Protein AF-A0A1Z5T2L3-F1 (afdb_monomer_lite)

Sequence (1008 aa):
MVLERLQQMTSHLTGQAAPVNPLDPLSSDEIAAAVAIVRKEYNDLFFNAVTLWEPRKQDMMRWLASPETQARPHRVADVVAIGRGSKVYDGLVDLDEGKIVKWELTEGVQPLITMEDLQVVESVVRKDPKVIEQCGLIGIPSEDMHKVYCDPWTIGYDERFGSGVRLQQALMYYRPHPDDSQYTYPLDFCPIFNADTQEIIHIDVPKVRRPLNTAPPNNYHADAVAKDTGFRKDIKPINITQPEGVSFSFEGRTIKWQNWNVHVGFNYREGIVLSNISFNDQGTVRPIFWRMSLAEMVVPYGNPEHPHQRKHAFDLGEYGGGYMTNSLALGCDCKGAIHYMDADFVNRAGEPQTIKNAICIHEEDNGILFKHTDFRDESCTVTRARKLIISHVFTAANYEYCVYWIFHQDGTIQLEIKLTGILNTYSLNPGESAAPWGTEVYPGVNAHNHQHLFCLRVDPNIDGPANTVFEVDACRGDGEPGSAENFYGNAFYAKKTKMETQEKAMSDYDGNASRTWEMANTNQLNPYSKKPACYKLVSREVPPLLPKEGSLVWKRAGFARHAVHVTKYSDDQIHPAGRHVPQTSGEPSQGIPAWIAANPSASLDNTDVVLWHTFGLTHFPSPEDYPIMPAEPMTVLLRPRNFFTRNPALDVPPSYSRTPTQVQAGKGGVKGLVDNQHHIHPTSLQTTVNHPSIMSTGPSHKYDPNFTQHVIDTCGPNTSPRMKQIFSSAMRHLHDFAREVDLTPEEWLAGVKFFNETGKTWAESDGKRNEMHRLSDITGLESLVTEIANYVQSENSQYAPTSAAILGPFWSPNAPWRQLGDSVIQDKHDGIVTYMHGIIRDMQTQKPIPNVTFDFWQASSNGKYDFQDPGNQSDNNLRGKFKTDENGEYRLYCLRPTAYSLPQDGPSWQLLQAIDRHPMRPAHIHLMITHDEYKPVVTQIYPKDDPWLATDTVFAVKDDLVVDFVPLKDLPPTMSPHKGPGGEAVRELHLDVTLAPKGLAAHSKPNL

Radius of gyration: 38.22 Å; chains: 1; bounding box: 102×82×85 Å

pLDDT: mean 90.78, std 14.93, range [22.64, 98.94]

Structure (mmCIF, N/CA/C/O backbone):
data_AF-A0A1Z5T2L3-F1
#
_entry.id   AF-A0A1Z5T2L3-F1
#
loop_
_atom_site.group_PDB
_atom_site.id
_atom_site.type_symbol
_atom_site.label_atom_id
_atom_site.label_alt_id
_atom_site.label_comp_id
_atom_site.label_asym_id
_atom_site.label_entity_id
_atom_site.label_seq_id
_atom_site.pdbx_PDB_ins_code
_atom_site.Cartn_x
_atom_site.Cartn_y
_atom_site.Cartn_z
_atom_site.occupancy
_atom_site.B_iso_or_equiv
_atom_site.auth_seq_id
_atom_site.auth_comp_id
_atom_site.auth_asym_id
_atom_site.auth_atom_id
_atom_site.pdbx_PDB_model_num
ATOM 1 N N . MET A 1 1 ? -3.877 -23.203 28.092 1.00 39.47 1 MET A N 1
ATOM 2 C CA . MET A 1 1 ? -3.357 -24.419 27.415 1.00 39.47 1 MET A CA 1
ATOM 3 C C . MET A 1 1 ? -4.008 -25.756 27.810 1.00 39.47 1 MET A C 1
ATOM 5 O O . MET A 1 1 ? -4.587 -26.395 26.939 1.00 39.47 1 MET A O 1
ATOM 9 N N . VAL A 1 2 ? -3.838 -26.285 29.038 1.00 32.69 2 VAL A N 1
ATOM 10 C CA . VAL A 1 2 ? -4.251 -27.686 29.340 1.00 32.69 2 VAL A CA 1
ATOM 11 C C . VAL A 1 2 ? -5.773 -27.870 29.285 1.00 32.69 2 VAL A C 1
ATOM 13 O O . VAL A 1 2 ? -6.244 -28.896 28.799 1.00 32.69 2 VAL A O 1
ATOM 16 N N . LEU A 1 3 ? -6.536 -26.864 29.725 1.00 30.67 3 LEU A N 1
ATOM 17 C CA . LEU A 1 3 ? -7.998 -26.892 29.676 1.00 30.67 3 LEU A CA 1
ATOM 18 C C . LEU A 1 3 ? -8.528 -26.825 28.232 1.00 30.67 3 LEU A C 1
ATOM 20 O O . LEU A 1 3 ? -9.395 -27.623 27.892 1.00 30.67 3 LEU A O 1
ATOM 24 N N . GLU A 1 4 ? -7.961 -25.979 27.358 1.00 35.41 4 GLU A N 1
ATOM 25 C CA . GLU A 1 4 ? -8.370 -25.931 25.944 1.00 35.41 4 GLU A CA 1
ATOM 26 C C . GLU A 1 4 ? -8.022 -27.228 25.205 1.00 35.41 4 GLU A C 1
ATOM 28 O O . GLU A 1 4 ? -8.822 -27.699 24.403 1.00 35.41 4 GLU A O 1
ATOM 33 N N . ARG A 1 5 ? -6.876 -27.866 25.501 1.00 38.44 5 ARG A N 1
ATOM 34 C CA . ARG A 1 5 ? -6.563 -29.194 24.938 1.00 38.44 5 ARG A CA 1
ATOM 35 C C . ARG A 1 5 ? -7.564 -30.256 25.391 1.00 38.44 5 ARG A C 1
ATOM 37 O O . ARG A 1 5 ? -7.957 -31.089 24.582 1.00 38.44 5 ARG A O 1
ATOM 44 N N . LEU A 1 6 ? -8.016 -30.209 26.646 1.00 34.81 6 LEU A N 1
ATOM 45 C CA . LEU A 1 6 ? -9.110 -31.061 27.123 1.00 34.81 6 LEU A CA 1
ATOM 46 C C . LEU A 1 6 ? -10.434 -30.747 26.410 1.00 34.81 6 LEU A C 1
ATOM 48 O O . LEU A 1 6 ? -11.152 -31.680 26.061 1.00 34.81 6 LEU A O 1
ATOM 52 N N . GLN A 1 7 ? -10.745 -29.480 26.129 1.00 31.66 7 GLN A N 1
ATOM 53 C CA . GLN A 1 7 ? -11.941 -29.098 25.370 1.00 31.66 7 GLN A CA 1
ATOM 54 C C . GLN A 1 7 ? -11.872 -29.561 23.903 1.00 31.66 7 GLN A C 1
ATOM 56 O O . GLN A 1 7 ? -12.828 -30.172 23.438 1.00 31.66 7 GLN A O 1
ATOM 61 N N . GLN A 1 8 ? -10.739 -29.386 23.212 1.00 31.81 8 GLN A N 1
ATOM 62 C CA . GLN A 1 8 ? -10.518 -29.892 21.846 1.00 31.81 8 GLN A CA 1
ATOM 63 C C . GLN A 1 8 ? -10.548 -31.427 21.773 1.00 31.81 8 GLN A C 1
ATOM 65 O O . GLN A 1 8 ? -11.137 -31.998 20.858 1.00 31.81 8 GLN A O 1
ATOM 70 N N . MET A 1 9 ? -9.949 -32.122 22.747 1.00 36.31 9 MET A N 1
ATOM 71 C CA . MET A 1 9 ? -10.081 -33.579 22.840 1.00 36.31 9 MET A CA 1
ATOM 72 C C . MET A 1 9 ? -11.527 -33.992 23.126 1.00 36.31 9 MET A C 1
ATOM 74 O O . MET A 1 9 ? -11.979 -34.999 22.593 1.00 36.31 9 MET A O 1
ATOM 78 N N . THR A 1 10 ? -12.273 -33.214 23.917 1.00 30.67 10 THR A N 1
ATOM 79 C CA . THR A 1 10 ? -13.688 -33.494 24.189 1.00 30.67 10 THR A CA 1
ATOM 80 C C . THR A 1 10 ? -14.541 -33.314 22.936 1.00 30.67 10 THR A C 1
ATOM 82 O O . THR A 1 10 ? -15.301 -34.223 22.631 1.00 30.67 10 THR A O 1
ATOM 85 N N . SER A 1 11 ? -14.379 -32.240 22.153 1.00 32.78 11 SER A N 1
ATOM 86 C CA . SER A 1 11 ? -15.130 -32.065 20.897 1.00 32.78 11 SER A CA 1
ATOM 87 C C . SER A 1 11 ? -14.818 -33.157 19.864 1.00 32.78 11 SER A C 1
ATOM 89 O O . SER A 1 11 ? -15.733 -33.658 19.211 1.00 32.78 11 SER A O 1
ATOM 91 N N . HIS A 1 12 ? -13.562 -33.613 19.772 1.00 39.22 12 HIS A N 1
ATOM 92 C CA . HIS A 1 12 ? -13.201 -34.781 18.953 1.00 39.22 12 HIS A CA 1
ATOM 93 C C . HIS A 1 12 ? -13.767 -36.117 19.474 1.00 39.22 12 HIS A C 1
ATOM 95 O O . HIS A 1 12 ? -13.939 -37.040 18.681 1.00 39.22 12 HIS A O 1
ATOM 101 N N . LEU A 1 13 ? -14.057 -36.242 20.774 1.00 34.03 13 LEU A N 1
ATOM 102 C CA . LEU A 1 13 ? -14.599 -37.465 21.388 1.00 34.03 13 LEU A CA 1
ATOM 103 C C . LEU A 1 13 ? -16.133 -37.483 21.493 1.00 34.03 13 LEU A C 1
ATOM 105 O O . LEU A 1 13 ? -16.710 -38.566 21.572 1.00 34.03 13 LEU A O 1
ATOM 109 N N . THR A 1 14 ? -16.803 -36.327 21.497 1.00 36.41 14 THR A N 1
ATOM 110 C CA . THR A 1 14 ? -18.275 -36.227 21.552 1.00 36.41 14 THR A CA 1
ATOM 111 C C . THR A 1 14 ? -18.927 -36.030 20.185 1.00 36.41 14 THR A C 1
ATOM 113 O O . THR A 1 14 ? -20.144 -36.163 20.079 1.00 36.41 14 THR A O 1
ATOM 116 N N . GLY A 1 15 ? -18.155 -35.676 19.151 1.00 30.45 15 GLY A N 1
ATOM 117 C CA . GLY A 1 15 ? -18.687 -35.311 17.833 1.00 30.45 15 GLY A CA 1
ATOM 118 C C . GLY A 1 15 ? -19.425 -33.967 17.811 1.00 30.45 15 GLY A C 1
ATOM 119 O O . GLY A 1 15 ? -19.955 -33.576 16.774 1.00 30.45 15 GLY A O 1
ATOM 120 N N . GLN A 1 16 ? -19.457 -33.239 18.931 1.00 31.98 16 GLN A N 1
ATOM 121 C CA . GLN A 1 16 ? -20.004 -31.888 18.986 1.00 31.98 16 GLN A CA 1
ATOM 122 C C . GLN A 1 16 ? -18.926 -30.896 18.550 1.00 31.98 16 GLN A C 1
ATOM 124 O O . GLN A 1 16 ? -18.074 -30.488 19.343 1.00 31.98 16 GLN A O 1
ATOM 129 N N . ALA A 1 17 ? -18.983 -30.495 17.280 1.00 44.03 17 ALA A N 1
ATOM 130 C CA . ALA A 1 17 ? -18.316 -29.284 16.824 1.00 44.03 17 ALA A CA 1
ATOM 131 C C . ALA A 1 17 ? -18.778 -28.086 17.674 1.00 44.03 17 ALA A C 1
ATOM 133 O O . ALA A 1 17 ? -19.940 -28.011 18.086 1.00 44.03 17 ALA A O 1
ATOM 134 N N . ALA A 1 18 ? -17.873 -27.141 17.939 1.00 47.28 18 ALA A N 1
ATOM 135 C CA . ALA A 1 18 ? -18.263 -25.877 18.556 1.00 47.28 18 ALA A CA 1
ATOM 136 C C . ALA A 1 18 ? -19.269 -25.148 17.638 1.00 47.28 18 ALA A C 1
ATOM 138 O O . ALA A 1 18 ? -19.121 -25.241 16.416 1.00 47.28 18 ALA A O 1
ATOM 139 N N . PRO A 1 19 ? -20.275 -24.428 18.173 1.00 56.34 19 PRO A N 1
ATOM 140 C CA . PRO A 1 19 ? -21.248 -23.732 17.339 1.00 56.34 19 PRO A CA 1
ATOM 141 C C . PRO A 1 19 ? -20.564 -22.716 16.416 1.00 56.34 19 PRO A C 1
ATOM 143 O O . PRO A 1 19 ? -20.085 -21.680 16.872 1.00 56.34 19 PRO A O 1
ATOM 146 N N . VAL A 1 20 ? -20.545 -23.023 15.116 1.00 73.69 20 VAL A N 1
ATOM 147 C CA . VAL A 1 20 ? -20.054 -22.154 14.033 1.00 73.69 20 VAL A CA 1
ATOM 148 C C . VAL A 1 20 ? -20.694 -20.770 14.177 1.00 73.69 20 VAL A C 1
ATOM 150 O O . VAL A 1 20 ? -21.896 -20.688 14.453 1.00 73.69 20 VAL A O 1
ATOM 153 N N . ASN A 1 21 ? -19.953 -19.674 14.006 1.00 88.69 21 ASN A N 1
ATOM 154 C CA . ASN A 1 21 ? -20.569 -18.346 14.010 1.00 88.69 21 ASN A CA 1
ATOM 155 C C . ASN A 1 21 ? -21.481 -18.253 12.768 1.00 88.69 21 ASN A C 1
ATOM 157 O O . ASN A 1 21 ? -21.024 -18.595 11.682 1.00 88.69 21 ASN A O 1
ATOM 161 N N . PRO A 1 22 ? -22.755 -17.825 12.867 1.00 93.88 22 PRO A N 1
ATOM 162 C CA . PRO A 1 22 ? -23.630 -17.709 11.696 1.00 93.88 22 PRO A CA 1
ATOM 163 C C . PRO A 1 22 ? -23.052 -16.886 10.523 1.00 93.88 22 PRO A C 1
ATOM 165 O O . PRO A 1 22 ? -23.466 -17.114 9.389 1.00 93.88 22 PRO A O 1
ATOM 168 N N . LEU A 1 23 ? -22.086 -15.988 10.778 1.00 96.06 23 LEU A N 1
ATOM 169 C CA . LEU A 1 23 ? -21.335 -15.223 9.767 1.00 96.06 23 LEU A CA 1
ATOM 170 C C . LEU A 1 23 ? -20.102 -15.945 9.179 1.00 96.06 23 LEU A C 1
ATOM 172 O O . LEU A 1 23 ? -19.512 -15.440 8.226 1.00 96.06 23 LEU A O 1
ATOM 176 N N . ASP A 1 24 ? -19.657 -17.079 9.731 1.00 97.38 24 ASP A N 1
ATOM 177 C CA . ASP A 1 24 ? -18.534 -17.843 9.164 1.00 97.38 24 ASP A CA 1
ATOM 178 C C . ASP A 1 24 ? -18.891 -18.326 7.745 1.00 97.38 24 ASP A C 1
ATOM 180 O O . ASP A 1 24 ? -20.033 -18.739 7.539 1.00 97.38 24 ASP A O 1
ATOM 184 N N . PRO A 1 25 ? -17.964 -18.340 6.768 1.00 97.94 25 PRO A N 1
ATOM 185 C CA . PRO A 1 25 ? -18.238 -18.861 5.424 1.00 97.94 25 PRO A CA 1
ATOM 186 C C . PRO A 1 25 ? -18.813 -20.284 5.443 1.00 97.94 25 PRO A C 1
ATOM 188 O O . PRO A 1 25 ? -18.651 -21.009 6.430 1.00 97.94 25 PRO A O 1
ATOM 191 N N . LEU A 1 26 ? -19.474 -20.700 4.358 1.00 98.06 26 LEU A N 1
ATOM 192 C CA . LEU A 1 26 ? -19.861 -22.105 4.215 1.00 98.06 26 LEU A CA 1
ATOM 193 C C . LEU A 1 26 ? -18.608 -22.981 4.160 1.00 98.06 26 LEU A C 1
ATOM 195 O O . LEU A 1 26 ? -17.662 -22.688 3.432 1.00 98.06 26 LEU A O 1
ATOM 199 N N . SER A 1 27 ? -18.628 -24.061 4.926 1.00 96.81 27 SER A N 1
ATOM 200 C CA . SER A 1 27 ? -17.644 -25.137 4.848 1.00 96.81 27 SER A CA 1
ATOM 201 C C . SER A 1 27 ? -17.888 -26.034 3.631 1.00 96.81 27 SER A C 1
ATOM 203 O O . SER A 1 27 ? -18.999 -26.100 3.102 1.00 96.81 27 SER A O 1
ATOM 205 N N . SER A 1 28 ? -16.867 -26.788 3.221 1.00 96.62 28 SER A N 1
ATOM 206 C CA . SER A 1 28 ? -16.962 -27.797 2.156 1.00 96.62 28 SER A CA 1
ATOM 207 C C . SER A 1 28 ? -18.167 -28.740 2.308 1.00 96.62 28 SER A C 1
ATOM 209 O O . SER A 1 28 ? -18.860 -29.006 1.327 1.00 96.62 28 SER A O 1
ATOM 211 N N . ASP A 1 29 ? -18.469 -29.197 3.528 1.00 97.06 29 ASP A N 1
ATOM 212 C CA . ASP A 1 29 ? -19.620 -30.073 3.795 1.00 97.06 29 ASP A CA 1
ATOM 213 C C . ASP A 1 29 ? -20.964 -29.353 3.573 1.00 97.06 29 ASP A C 1
ATOM 215 O O . ASP A 1 29 ? -21.903 -29.936 3.031 1.00 97.06 29 ASP A O 1
ATOM 219 N N . GLU A 1 30 ? -21.058 -28.067 3.924 1.00 98.06 30 GLU A N 1
ATOM 220 C CA . GLU A 1 30 ? -22.248 -27.235 3.697 1.00 98.06 30 GLU A CA 1
ATOM 221 C C . GLU A 1 30 ? -22.451 -26.909 2.209 1.00 98.06 30 GLU A C 1
ATOM 223 O O . GLU A 1 30 ? -23.582 -26.928 1.720 1.00 98.06 30 GLU A O 1
ATOM 228 N N . ILE A 1 31 ? -21.364 -26.677 1.465 1.00 98.69 31 ILE A N 1
ATOM 229 C CA . ILE A 1 31 ? -21.384 -26.494 0.004 1.00 98.69 31 ILE A CA 1
ATOM 230 C C . ILE A 1 31 ? -21.859 -27.782 -0.682 1.00 98.69 31 ILE A C 1
ATOM 232 O O . ILE A 1 31 ? -22.770 -27.745 -1.515 1.00 98.69 31 ILE A O 1
ATOM 236 N N . ALA A 1 32 ? -21.305 -28.935 -0.292 1.00 98.38 32 ALA A N 1
ATOM 237 C CA . ALA A 1 32 ? -21.731 -30.239 -0.796 1.00 98.38 32 ALA A CA 1
ATOM 238 C C . ALA A 1 32 ? -23.203 -30.535 -0.456 1.00 98.38 32 ALA A C 1
ATOM 240 O O . ALA A 1 32 ? -23.942 -31.034 -1.308 1.00 98.38 32 ALA A O 1
ATOM 241 N N . ALA A 1 33 ? -23.658 -30.186 0.753 1.00 98.38 33 ALA A N 1
ATOM 242 C CA . ALA A 1 33 ? -25.052 -30.324 1.162 1.00 98.38 33 ALA A CA 1
ATOM 243 C C . ALA A 1 33 ? -25.993 -29.439 0.326 1.00 98.38 33 ALA A C 1
ATOM 245 O O . ALA A 1 33 ? -27.002 -29.941 -0.172 1.00 98.38 33 ALA A O 1
ATOM 246 N N . ALA A 1 34 ? -25.650 -28.165 0.098 1.00 98.62 34 ALA A N 1
ATOM 247 C CA . ALA A 1 34 ? -26.435 -27.257 -0.741 1.00 98.62 34 ALA A CA 1
ATOM 248 C C . ALA A 1 34 ? -26.592 -27.800 -2.173 1.00 98.62 34 ALA A C 1
ATOM 250 O O . ALA A 1 34 ? -27.710 -27.908 -2.684 1.00 98.62 34 ALA A O 1
ATOM 251 N N . VAL A 1 35 ? -25.489 -28.234 -2.794 1.00 98.56 35 VAL A N 1
ATOM 252 C CA . VAL A 1 35 ? -25.500 -28.858 -4.126 1.00 98.56 35 VAL A CA 1
ATOM 253 C C . VAL A 1 35 ? -26.329 -30.146 -4.139 1.00 98.56 35 VAL A C 1
ATOM 255 O O . VAL A 1 35 ? -27.122 -30.363 -5.059 1.00 98.56 35 VAL A O 1
ATOM 258 N N . ALA A 1 36 ? -26.190 -30.998 -3.121 1.00 98.06 36 ALA A N 1
ATOM 259 C CA . ALA A 1 36 ? -26.950 -32.239 -2.998 1.00 98.06 36 ALA A CA 1
ATOM 260 C C . ALA A 1 36 ? -28.452 -32.009 -2.759 1.00 98.06 36 ALA A C 1
ATOM 262 O O . ALA A 1 36 ? -29.253 -32.890 -3.067 1.00 98.06 36 ALA A O 1
ATOM 263 N N . ILE A 1 37 ? -28.858 -30.850 -2.230 1.00 98.38 37 ILE A N 1
ATOM 264 C CA . ILE A 1 37 ? -30.265 -30.445 -2.136 1.00 98.38 37 ILE A CA 1
ATOM 265 C C . ILE A 1 37 ? -30.772 -29.993 -3.511 1.00 98.38 37 ILE A C 1
ATOM 267 O O . ILE A 1 37 ? -31.744 -30.568 -3.996 1.00 98.38 37 ILE A O 1
ATOM 271 N N . VAL A 1 38 ? -30.075 -29.068 -4.186 1.00 98.38 38 VAL A N 1
ATOM 272 C CA . VAL A 1 38 ? -30.444 -28.588 -5.537 1.00 98.38 38 VAL A CA 1
ATOM 273 C C . VAL A 1 38 ? -30.591 -29.747 -6.530 1.00 98.38 38 VAL A C 1
ATOM 275 O O . VAL A 1 38 ? -31.584 -29.824 -7.255 1.00 98.38 38 VAL A O 1
ATOM 278 N N . ARG A 1 39 ? -29.653 -30.703 -6.512 1.00 97.19 39 ARG A N 1
ATOM 279 C CA . ARG A 1 39 ? -29.638 -31.871 -7.412 1.00 97.19 39 ARG A CA 1
ATOM 280 C C . ARG A 1 39 ? -30.793 -32.864 -7.224 1.00 97.19 39 ARG A C 1
ATOM 282 O O . ARG A 1 39 ? -30.980 -33.717 -8.088 1.00 97.19 39 ARG A O 1
ATOM 289 N N . LYS A 1 40 ? -31.582 -32.778 -6.144 1.00 96.31 40 LYS A N 1
ATOM 290 C CA . LYS A 1 40 ? -32.804 -33.597 -5.980 1.00 96.31 40 LYS A CA 1
ATOM 291 C C . LYS A 1 40 ? -33.933 -33.132 -6.898 1.00 96.31 40 LYS A C 1
ATOM 293 O O . LYS A 1 40 ? -34.744 -33.952 -7.319 1.00 96.31 40 LYS A O 1
ATOM 298 N N . GLU A 1 41 ? -33.984 -31.833 -7.189 1.00 95.62 41 GLU A N 1
ATOM 299 C CA . GLU A 1 41 ? -35.064 -31.197 -7.953 1.00 95.62 41 GLU A CA 1
ATOM 300 C C . GLU A 1 41 ? -34.603 -30.796 -9.362 1.00 95.62 41 GLU A C 1
ATOM 302 O O . GLU A 1 41 ? -35.343 -30.978 -10.330 1.00 95.62 41 GLU A O 1
ATOM 307 N N . TYR A 1 42 ? -33.354 -30.337 -9.505 1.00 94.88 42 TYR A N 1
ATOM 308 C CA . TYR A 1 42 ? -32.809 -29.821 -10.760 1.00 94.88 42 TYR A CA 1
ATOM 309 C C . TYR A 1 42 ? -31.577 -30.611 -11.227 1.00 94.88 42 TYR A C 1
ATOM 311 O O . TYR A 1 42 ? -30.513 -30.591 -10.609 1.00 94.88 42 TYR A O 1
ATOM 319 N N . ASN A 1 43 ? -31.733 -31.292 -12.363 1.00 87.31 43 ASN A N 1
ATOM 320 C CA . ASN A 1 43 ? -30.670 -32.016 -13.066 1.00 87.31 43 ASN A CA 1
ATOM 321 C C . ASN A 1 43 ? -30.083 -31.150 -14.200 1.00 87.31 43 ASN A C 1
ATOM 323 O O . ASN A 1 43 ? -30.654 -30.119 -14.550 1.00 87.31 43 ASN A O 1
ATOM 327 N N . ASP A 1 44 ? -28.961 -31.577 -14.789 1.00 88.00 44 ASP A N 1
ATOM 328 C CA . ASP A 1 44 ? -28.276 -30.900 -15.910 1.00 88.00 44 ASP A CA 1
ATOM 329 C C . ASP A 1 44 ? -27.881 -29.426 -15.653 1.00 88.00 44 ASP A C 1
ATOM 331 O O . ASP A 1 44 ? -27.816 -28.613 -16.579 1.00 88.00 44 ASP A O 1
ATOM 335 N N . LEU A 1 45 ? -27.586 -29.089 -14.393 1.00 94.50 45 LEU A N 1
ATOM 336 C CA . LEU A 1 45 ? -27.033 -27.795 -13.989 1.00 94.50 45 LEU A CA 1
ATOM 337 C C . LEU A 1 45 ? -25.515 -27.852 -13.790 1.00 94.50 45 LEU A C 1
ATOM 339 O O . LEU A 1 45 ? -24.984 -28.795 -13.195 1.00 94.50 45 LEU A O 1
ATOM 343 N N . PHE A 1 46 ? -24.850 -26.776 -14.203 1.00 95.31 46 PHE A N 1
ATOM 344 C CA . PHE A 1 46 ? -23.524 -26.395 -13.724 1.00 95.31 46 PHE A CA 1
ATOM 345 C C . PHE A 1 46 ? -23.663 -25.401 -12.567 1.00 95.31 46 PHE A C 1
ATOM 347 O O . PHE A 1 46 ? -24.585 -24.586 -12.564 1.00 95.31 46 PHE A O 1
ATOM 354 N N . PHE A 1 47 ? -22.743 -25.427 -11.606 1.00 97.44 47 PHE A N 1
ATOM 355 C CA . PHE A 1 47 ? -22.713 -24.444 -10.520 1.00 97.44 47 PHE A CA 1
ATOM 356 C C . PHE A 1 47 ? -21.754 -23.299 -10.865 1.00 97.44 47 PHE A C 1
ATOM 358 O O . PHE A 1 47 ? -20.763 -23.497 -11.562 1.00 97.44 47 PHE A O 1
ATOM 365 N N . ASN A 1 48 ? -22.085 -22.085 -10.431 1.00 97.69 48 ASN A N 1
ATOM 366 C CA . ASN A 1 48 ? -21.283 -20.880 -10.657 1.00 97.69 48 ASN A CA 1
ATOM 367 C C . ASN A 1 48 ? -20.870 -20.230 -9.331 1.00 97.69 48 ASN A C 1
ATOM 369 O O . ASN A 1 48 ? -19.731 -19.796 -9.181 1.00 97.69 48 ASN A O 1
ATOM 373 N N . ALA A 1 49 ? -21.769 -20.236 -8.348 1.00 98.12 49 ALA A N 1
ATOM 374 C CA . ALA A 1 49 ? -21.454 -19.926 -6.964 1.00 98.12 49 ALA A CA 1
ATOM 375 C C . ALA A 1 49 ? -22.355 -20.728 -6.019 1.00 98.12 49 ALA A C 1
ATOM 377 O O . ALA A 1 49 ? -23.532 -20.945 -6.304 1.00 98.12 49 ALA A O 1
ATOM 378 N N . VAL A 1 50 ? -21.800 -21.134 -4.880 1.00 98.62 50 VAL A N 1
ATOM 379 C CA . VAL A 1 50 ? -22.530 -21.570 -3.684 1.00 98.62 50 VAL A CA 1
ATOM 380 C C . VAL A 1 50 ? -21.808 -20.904 -2.520 1.00 98.62 50 VAL A C 1
ATOM 382 O O . VAL A 1 50 ? -20.611 -21.118 -2.336 1.00 98.62 50 VAL A O 1
ATOM 385 N N . THR A 1 51 ? -22.486 -20.028 -1.784 1.00 98.50 51 THR A N 1
ATOM 386 C CA . THR A 1 51 ? -21.857 -19.215 -0.734 1.00 98.50 51 THR A CA 1
ATOM 387 C C . THR A 1 51 ? -22.815 -18.924 0.413 1.00 98.50 51 THR A C 1
ATOM 389 O O . THR A 1 51 ? -23.992 -19.262 0.339 1.00 98.50 51 THR A O 1
ATOM 392 N N . LEU A 1 52 ? -22.327 -18.310 1.492 1.00 98.50 52 LEU A N 1
ATOM 393 C CA . LEU A 1 52 ? -23.180 -17.942 2.619 1.00 98.50 52 LEU A CA 1
ATOM 394 C C . LEU A 1 52 ? -24.172 -16.851 2.194 1.00 98.50 52 LEU A C 1
ATOM 396 O O . LEU A 1 52 ? -23.757 -15.762 1.801 1.00 98.50 52 LEU A O 1
ATOM 400 N N . TRP A 1 53 ? -25.469 -17.104 2.363 1.00 98.00 53 TRP A N 1
ATOM 401 C CA . TRP A 1 53 ? -26.440 -16.017 2.440 1.00 98.00 53 TRP A CA 1
ATOM 402 C C . TRP A 1 53 ? -26.343 -15.417 3.845 1.00 98.00 53 TRP A C 1
ATOM 404 O O . TRP A 1 53 ? -26.722 -16.060 4.825 1.00 98.00 53 TRP A O 1
ATOM 414 N N . GLU A 1 54 ? -25.741 -14.230 3.963 1.00 97.56 54 GLU A N 1
ATOM 415 C CA . GLU A 1 54 ? -25.444 -13.637 5.271 1.00 97.56 54 GLU A CA 1
ATOM 416 C C . GLU A 1 54 ? -26.722 -13.451 6.114 1.00 97.56 54 GLU A C 1
ATOM 418 O O . GLU A 1 54 ? -27.702 -12.873 5.630 1.00 97.56 54 GLU A O 1
ATOM 423 N N . PRO A 1 55 ? -26.727 -13.905 7.385 1.00 96.69 55 PRO A N 1
ATOM 424 C CA . PRO A 1 55 ? -27.836 -13.688 8.304 1.00 96.69 55 PRO A CA 1
ATOM 425 C C . PRO A 1 55 ? -28.281 -12.225 8.367 1.00 96.69 55 PRO A C 1
ATOM 427 O O . PRO A 1 55 ? -27.464 -11.325 8.581 1.00 96.69 55 PRO A O 1
ATOM 430 N N . ARG A 1 56 ? -29.595 -12.001 8.237 1.00 95.94 56 ARG A N 1
ATOM 431 C CA . ARG A 1 56 ? -30.204 -10.663 8.243 1.00 95.94 56 ARG A CA 1
ATOM 432 C C . ARG A 1 56 ? -29.744 -9.857 9.463 1.00 95.94 56 ARG A C 1
ATOM 434 O O . ARG A 1 56 ? -29.770 -10.363 10.589 1.00 95.94 56 ARG A O 1
ATOM 441 N N . LYS A 1 57 ? -29.333 -8.598 9.267 1.00 97.06 57 LYS A N 1
ATOM 442 C CA . LYS A 1 57 ? -28.604 -7.796 10.275 1.00 97.06 57 LYS A CA 1
ATOM 443 C C . LYS A 1 57 ? -29.367 -7.683 11.589 1.00 97.06 57 LYS A C 1
ATOM 445 O O . LYS A 1 57 ? -28.780 -7.852 12.653 1.00 97.06 57 LYS A O 1
ATOM 450 N N . GLN A 1 58 ? -30.682 -7.469 11.537 1.00 95.25 58 GLN A N 1
ATOM 451 C CA . GLN A 1 58 ? -31.512 -7.367 12.744 1.00 95.25 58 GLN A CA 1
ATOM 452 C C . GLN A 1 58 ? -31.643 -8.696 13.506 1.00 95.25 58 GLN A C 1
ATOM 454 O O . GLN A 1 58 ? -31.759 -8.689 14.731 1.00 95.25 58 GLN A O 1
ATOM 459 N N . ASP A 1 59 ? -31.603 -9.834 12.816 1.00 95.38 59 ASP A N 1
ATOM 460 C CA . ASP A 1 59 ? -31.684 -11.157 13.441 1.00 95.38 59 ASP A CA 1
ATOM 461 C C . ASP A 1 59 ? -30.339 -11.535 14.057 1.00 95.38 59 ASP A C 1
ATOM 463 O O . ASP A 1 59 ? -30.273 -11.945 15.216 1.00 95.38 59 ASP A O 1
ATOM 467 N N . MET A 1 60 ? -29.252 -11.280 13.327 1.00 95.50 60 MET A N 1
ATOM 468 C CA . MET A 1 60 ? -27.893 -11.494 13.809 1.00 95.50 60 MET A CA 1
ATOM 469 C C . MET A 1 60 ? -27.543 -10.574 14.989 1.00 95.50 60 MET A C 1
ATOM 471 O O . MET A 1 60 ? -26.974 -11.043 15.970 1.00 95.50 60 MET A O 1
ATOM 475 N N . MET A 1 61 ? -27.921 -9.289 14.957 1.00 94.06 61 MET A N 1
ATOM 476 C CA . MET A 1 61 ? -27.719 -8.370 16.087 1.00 94.06 61 MET A CA 1
ATOM 477 C C . MET A 1 61 ? -28.534 -8.774 17.322 1.00 94.06 61 MET A C 1
ATOM 479 O O . MET A 1 61 ? -28.027 -8.662 18.437 1.00 94.06 61 MET A O 1
ATOM 483 N N . ARG A 1 62 ? -29.767 -9.278 17.150 1.00 94.00 62 ARG A N 1
ATOM 484 C CA . ARG A 1 62 ? -30.549 -9.840 18.266 1.00 94.00 62 ARG A CA 1
ATOM 485 C C . ARG A 1 62 ? -29.869 -11.076 18.848 1.00 94.00 62 ARG A C 1
ATOM 487 O O . ARG A 1 62 ? -29.705 -11.148 20.063 1.00 94.00 62 ARG A O 1
ATOM 494 N N . TRP A 1 63 ? -29.435 -12.008 18.001 1.00 94.44 63 TRP A N 1
ATOM 495 C CA . TRP A 1 63 ? -28.745 -13.217 18.448 1.00 94.44 63 TRP A CA 1
ATOM 496 C C . TRP A 1 63 ? -27.421 -12.908 19.159 1.00 94.44 63 TRP A C 1
ATOM 498 O O . TRP A 1 63 ? -27.203 -13.406 20.256 1.00 94.44 63 TRP A O 1
ATOM 508 N N . LEU A 1 64 ? -26.581 -12.020 18.617 1.00 91.88 64 LEU A N 1
ATOM 509 C CA . LEU A 1 64 ? -25.319 -11.604 19.249 1.00 91.88 64 LEU A CA 1
ATOM 510 C C . LEU A 1 64 ? -25.506 -10.936 20.621 1.00 91.88 64 LEU A C 1
ATOM 512 O O . LEU A 1 64 ? -24.608 -11.012 21.457 1.00 91.88 64 LEU A O 1
ATOM 516 N N . ALA A 1 65 ? -26.644 -10.279 20.861 1.00 91.12 65 ALA A N 1
ATOM 517 C CA . ALA A 1 65 ? -26.925 -9.610 22.129 1.00 91.12 65 ALA A CA 1
ATOM 518 C C . ALA A 1 65 ? -27.371 -10.568 23.251 1.00 91.12 65 ALA A C 1
ATOM 520 O O . ALA A 1 65 ? -27.253 -10.216 24.426 1.00 91.12 65 ALA A O 1
ATOM 521 N N . SER A 1 66 ? -27.927 -11.740 22.920 1.00 91.56 66 SER A N 1
ATOM 522 C CA . SER A 1 66 ? -28.443 -12.726 23.892 1.00 91.56 66 SER A CA 1
ATOM 523 C C . SER A 1 66 ? -28.514 -14.142 23.271 1.00 91.56 66 SER A C 1
ATOM 525 O O . SER A 1 66 ? -29.611 -14.680 23.061 1.00 91.56 66 SER A O 1
ATOM 527 N N . PRO A 1 67 ? -27.368 -14.750 22.897 1.00 88.75 67 PRO A N 1
ATOM 528 C CA . PRO A 1 67 ? -27.320 -15.981 22.095 1.00 88.75 67 PRO A CA 1
ATOM 529 C C . PRO A 1 67 ? -27.833 -17.228 22.832 1.00 88.75 67 PRO A C 1
ATOM 531 O O . PRO A 1 67 ? -28.119 -18.243 22.202 1.00 88.75 67 PRO A O 1
ATOM 534 N N . GLU A 1 68 ? -27.951 -17.155 24.157 1.00 89.62 68 GLU A N 1
ATOM 535 C CA . GLU A 1 68 ? -28.538 -18.175 25.035 1.00 89.62 68 GLU A CA 1
ATOM 536 C C . GLU A 1 68 ? -30.076 -18.130 25.125 1.00 89.62 68 GLU A C 1
ATOM 538 O O . GLU A 1 68 ? -30.676 -19.075 25.640 1.00 89.62 68 GLU A O 1
ATOM 543 N N . THR A 1 69 ? -30.722 -17.062 24.640 1.00 90.62 69 THR A N 1
ATOM 544 C CA . THR A 1 69 ? -32.190 -16.898 24.681 1.00 90.62 69 THR A CA 1
ATOM 545 C C . THR A 1 69 ? -32.839 -16.601 23.329 1.00 90.62 69 THR A C 1
ATOM 547 O O . THR A 1 69 ? -34.026 -16.883 23.160 1.00 90.62 69 THR A O 1
ATOM 550 N N . GLN A 1 70 ? -32.106 -16.048 22.360 1.00 92.62 70 GLN A N 1
ATOM 551 C CA . GLN A 1 70 ? -32.611 -15.824 21.005 1.00 92.62 70 GLN A CA 1
ATOM 552 C C . GLN A 1 70 ? -32.443 -17.061 20.121 1.00 92.62 70 GLN A C 1
ATOM 554 O O . GLN A 1 70 ? -31.468 -17.804 20.234 1.00 92.62 70 GLN A O 1
ATOM 559 N N . ALA A 1 71 ? -33.371 -17.248 19.180 1.00 90.06 71 ALA A N 1
ATOM 560 C CA . ALA A 1 71 ? -33.195 -18.227 18.115 1.00 90.06 71 ALA A CA 1
ATOM 561 C C . ALA A 1 71 ? -31.935 -17.891 17.298 1.00 90.06 71 ALA A C 1
ATOM 563 O O . ALA A 1 71 ? -31.708 -16.738 16.925 1.00 90.06 71 ALA A O 1
ATOM 564 N N . ARG A 1 72 ? -31.119 -18.911 17.024 1.00 92.56 72 ARG A N 1
ATOM 565 C CA . ARG A 1 72 ? -29.985 -18.817 16.102 1.00 92.56 72 ARG A CA 1
ATOM 566 C C . ARG A 1 72 ? -30.519 -18.535 14.685 1.00 92.56 72 ARG A C 1
ATOM 568 O O . ARG A 1 72 ? -31.477 -19.200 14.291 1.00 92.56 72 ARG A O 1
ATOM 575 N N . PRO A 1 73 ? -29.933 -17.598 13.915 1.00 94.62 73 PRO A N 1
ATOM 576 C CA . PRO A 1 73 ? -30.303 -17.405 12.516 1.00 94.62 73 PRO A CA 1
ATOM 577 C C . PRO A 1 73 ? -30.094 -18.686 11.698 1.00 94.62 73 PRO A C 1
ATOM 579 O O . PRO A 1 73 ? -29.094 -19.378 11.901 1.00 94.62 73 PRO A O 1
ATOM 582 N N . HIS A 1 74 ? -31.023 -18.974 10.782 1.00 94.38 74 HIS A N 1
ATOM 583 C CA . HIS A 1 74 ? -30.946 -20.134 9.890 1.00 94.38 74 HIS A CA 1
ATOM 584 C C . HIS A 1 74 ? -29.681 -20.086 9.025 1.00 94.38 74 HIS A C 1
ATOM 586 O O . HIS A 1 74 ? -29.269 -19.023 8.549 1.00 94.38 74 HIS A O 1
ATOM 592 N N . ARG A 1 75 ? -29.086 -21.252 8.788 1.00 96.69 75 ARG A N 1
ATOM 593 C CA . ARG A 1 75 ? -27.920 -21.433 7.931 1.00 96.69 75 ARG A CA 1
ATOM 594 C C . ARG A 1 75 ? -28.377 -21.628 6.485 1.00 96.69 75 ARG A C 1
ATOM 596 O O . ARG A 1 75 ? -28.918 -22.670 6.127 1.00 96.69 75 ARG A O 1
ATOM 603 N N . VAL A 1 76 ? -28.173 -20.611 5.650 1.00 98.25 76 VAL A N 1
ATOM 604 C CA . VAL A 1 76 ? -28.678 -20.579 4.269 1.00 98.25 76 VAL A CA 1
ATOM 605 C C . VAL A 1 76 ? -27.528 -20.404 3.279 1.00 98.25 76 VAL A C 1
ATOM 607 O O . VAL A 1 76 ? -26.640 -19.574 3.479 1.00 98.25 76 VAL A O 1
ATOM 610 N N . ALA A 1 77 ? -27.561 -21.176 2.196 1.00 98.62 77 ALA A N 1
ATOM 611 C CA . ALA A 1 77 ? -26.669 -21.028 1.056 1.00 98.62 77 ALA A CA 1
ATOM 612 C C . ALA A 1 77 ? -27.342 -20.223 -0.067 1.00 98.62 77 ALA A C 1
ATOM 614 O O . ALA A 1 77 ? -28.453 -20.550 -0.489 1.00 98.62 77 ALA A O 1
ATOM 615 N N . ASP A 1 78 ? -26.648 -19.203 -0.565 1.00 98.44 78 ASP A N 1
ATOM 616 C CA . ASP A 1 78 ? -26.959 -18.501 -1.810 1.00 98.44 78 ASP A CA 1
ATOM 617 C C . ASP A 1 78 ? -26.292 -19.233 -2.981 1.00 98.44 78 ASP A C 1
ATOM 619 O O . ASP A 1 78 ? -25.102 -19.557 -2.927 1.00 98.44 78 ASP A O 1
ATOM 623 N N . VAL A 1 79 ? -27.071 -19.537 -4.019 1.00 98.69 79 VAL A N 1
ATOM 624 C CA . VAL A 1 79 ? -26.689 -20.401 -5.137 1.00 98.69 79 VAL A CA 1
ATOM 625 C C . VAL A 1 79 ? -26.912 -19.676 -6.459 1.00 98.69 79 VAL A C 1
ATOM 627 O O . VAL A 1 79 ? -28.020 -19.231 -6.754 1.00 98.69 79 VAL A O 1
ATOM 630 N N . VAL A 1 80 ? -25.875 -19.641 -7.296 1.00 98.50 80 VAL A N 1
ATOM 631 C CA . VAL A 1 80 ? -25.969 -19.282 -8.716 1.00 98.50 80 VAL A CA 1
ATOM 632 C C . VAL A 1 80 ? -25.650 -20.525 -9.539 1.00 98.50 80 VAL A C 1
ATOM 634 O O . VAL A 1 80 ? -24.576 -21.117 -9.395 1.00 98.50 80 VAL A O 1
ATOM 637 N N . ALA A 1 81 ? -26.571 -20.922 -10.415 1.00 97.88 81 ALA A N 1
ATOM 638 C CA . ALA A 1 81 ? -26.424 -22.079 -11.295 1.00 97.88 81 ALA A CA 1
ATOM 639 C C . ALA A 1 81 ? -26.686 -21.722 -12.765 1.00 97.88 81 ALA A C 1
ATOM 641 O O . ALA A 1 81 ? -27.427 -20.790 -13.076 1.00 97.88 81 ALA A O 1
ATOM 642 N N . ILE A 1 82 ? -26.079 -22.484 -13.676 1.00 96.44 82 ILE A N 1
ATOM 643 C CA . ILE A 1 82 ? -26.166 -22.293 -15.125 1.00 96.44 82 ILE A CA 1
ATOM 644 C C . ILE A 1 82 ? -26.798 -23.533 -15.761 1.00 96.44 82 ILE A C 1
ATOM 646 O O . ILE A 1 82 ? -26.271 -24.642 -15.649 1.00 96.44 82 ILE A O 1
ATOM 650 N N . GLY A 1 83 ? -27.918 -23.334 -16.454 1.00 93.56 83 GLY A N 1
ATOM 651 C CA . GLY A 1 83 ? -28.570 -24.335 -17.296 1.00 93.56 83 GLY A CA 1
ATOM 652 C C . GLY A 1 83 ? -28.343 -24.088 -18.791 1.00 93.56 83 GLY A C 1
ATOM 653 O O . GLY A 1 83 ? -27.943 -23.000 -19.209 1.00 93.56 83 GLY A O 1
ATOM 654 N N . ARG A 1 84 ? -28.642 -25.111 -19.603 1.00 89.81 84 ARG A N 1
ATOM 655 C CA . ARG A 1 84 ? -28.484 -25.102 -21.072 1.00 89.81 84 ARG A CA 1
ATOM 656 C C . ARG A 1 84 ? -29.116 -23.864 -21.729 1.00 89.81 84 ARG A C 1
ATOM 658 O O . ARG A 1 84 ? -30.257 -23.513 -21.412 1.00 89.81 84 ARG A O 1
ATOM 665 N N . GLY A 1 85 ? -28.424 -23.280 -22.705 1.00 88.88 85 GLY A N 1
ATOM 666 C CA . GLY A 1 85 ? -28.838 -22.050 -23.378 1.00 88.88 85 GLY A CA 1
ATOM 667 C C . GLY A 1 85 ? -28.470 -20.795 -22.587 1.00 88.88 85 GLY A C 1
ATOM 668 O O . GLY A 1 85 ? -29.253 -19.851 -22.578 1.00 88.88 85 GLY A O 1
ATOM 669 N N . SER A 1 86 ? -27.325 -20.796 -21.889 1.00 90.56 86 SER A N 1
ATOM 670 C CA . SER A 1 86 ? -26.853 -19.677 -21.046 1.00 90.56 86 SER A CA 1
ATOM 671 C C . SER A 1 86 ? -27.874 -19.180 -20.001 1.00 90.56 86 SER A C 1
ATOM 673 O O . SER A 1 86 ? -27.955 -17.981 -19.728 1.00 90.56 86 SER A O 1
ATOM 675 N N . LYS A 1 87 ? -28.686 -20.083 -19.431 1.00 94.75 87 LYS A N 1
ATOM 676 C CA . LYS A 1 87 ? -29.744 -19.731 -18.469 1.00 94.75 87 LYS A CA 1
ATOM 677 C C . LYS A 1 87 ? -29.195 -19.612 -17.056 1.00 94.75 87 LYS A C 1
ATOM 679 O O . LYS A 1 87 ? -28.603 -20.569 -16.565 1.00 94.75 87 LYS A O 1
ATOM 684 N N . VAL A 1 88 ? -29.462 -18.492 -16.390 1.00 97.25 88 VAL A N 1
ATOM 685 C CA . VAL A 1 88 ? -29.036 -18.240 -15.007 1.00 97.25 88 VAL A CA 1
ATOM 686 C C . VAL A 1 88 ? -30.169 -18.554 -14.042 1.00 97.25 88 VAL A C 1
ATOM 688 O O . VAL A 1 88 ? -31.292 -18.088 -14.229 1.00 97.25 88 VAL A O 1
ATOM 691 N N . TYR A 1 89 ? -29.869 -19.327 -13.005 1.00 97.94 89 TYR A N 1
ATOM 692 C CA . TYR A 1 89 ? -30.780 -19.591 -11.902 1.00 97.94 89 TYR A CA 1
ATOM 693 C C . TYR A 1 89 ? -30.202 -19.048 -10.601 1.00 97.94 89 TYR A C 1
ATOM 695 O O . TYR A 1 89 ? -29.058 -19.355 -10.261 1.00 97.94 89 TYR A O 1
ATOM 703 N N . ASP A 1 90 ? -31.012 -18.280 -9.877 1.00 97.94 90 ASP A N 1
ATOM 704 C CA . ASP A 1 90 ? -30.709 -17.795 -8.534 1.00 97.94 90 ASP A CA 1
ATOM 705 C C . ASP A 1 90 ? -31.529 -18.583 -7.508 1.00 97.94 90 ASP A C 1
ATOM 707 O O . ASP A 1 90 ? -32.752 -18.714 -7.625 1.00 97.94 90 ASP A O 1
ATOM 711 N N . GLY A 1 91 ? -30.856 -19.123 -6.495 1.00 98.00 91 GLY A N 1
ATOM 712 C CA . GLY A 1 91 ? -31.457 -20.004 -5.505 1.00 98.00 91 GLY A CA 1
ATOM 713 C C . GLY A 1 91 ? -31.018 -19.696 -4.081 1.00 98.00 91 GLY A C 1
ATOM 714 O O . GLY A 1 91 ? -29.895 -19.270 -3.842 1.00 98.00 91 GLY A O 1
ATOM 715 N N . LEU A 1 92 ? -31.908 -19.958 -3.126 1.00 98.56 92 LEU A N 1
ATOM 716 C CA . LEU A 1 92 ? -31.592 -19.981 -1.700 1.00 98.56 92 LEU A CA 1
ATOM 717 C C . LEU A 1 92 ? -31.926 -21.372 -1.160 1.00 98.56 92 LEU A C 1
ATOM 719 O O . LEU A 1 92 ? -33.039 -21.869 -1.362 1.00 98.56 92 LEU A O 1
ATOM 723 N N . VAL A 1 93 ? -30.968 -21.989 -0.474 1.00 98.69 93 VAL A N 1
ATOM 724 C CA . VAL A 1 93 ? -31.083 -23.332 0.106 1.00 98.69 93 VAL A CA 1
ATOM 725 C C . VAL A 1 93 ? -30.911 -23.238 1.613 1.00 98.69 93 VAL A C 1
ATOM 727 O O . VAL A 1 93 ? -29.860 -22.825 2.093 1.00 98.69 93 VAL A O 1
ATOM 730 N N . ASP A 1 94 ? -31.937 -23.632 2.357 1.00 98.12 94 ASP A N 1
ATOM 731 C CA . ASP A 1 94 ? -31.872 -23.737 3.811 1.00 98.12 94 ASP A CA 1
ATOM 732 C C . ASP A 1 94 ? -31.207 -25.071 4.180 1.00 98.12 94 ASP A C 1
ATOM 734 O O . ASP A 1 94 ? -31.678 -26.142 3.781 1.00 98.12 94 ASP A O 1
ATOM 738 N N . LEU A 1 95 ? -30.077 -25.000 4.886 1.00 97.56 95 LEU A N 1
ATOM 739 C CA . LEU A 1 95 ? -29.267 -26.157 5.269 1.00 97.56 95 LEU A CA 1
ATOM 740 C C . LEU A 1 95 ? -29.739 -26.793 6.582 1.00 97.56 95 LEU A C 1
ATOM 742 O O . LEU A 1 95 ? -29.566 -27.999 6.749 1.00 97.56 95 LEU A O 1
ATOM 746 N N . ASP A 1 96 ? -30.376 -26.022 7.469 1.00 95.06 96 ASP A N 1
ATOM 747 C CA . ASP A 1 96 ? -30.953 -26.527 8.720 1.00 95.06 96 ASP A CA 1
ATOM 748 C C . ASP A 1 96 ? -32.259 -27.302 8.444 1.00 95.06 96 ASP A C 1
ATOM 750 O O . ASP A 1 96 ? -32.505 -28.357 9.032 1.00 95.06 96 ASP A O 1
ATOM 754 N N . GLU A 1 97 ? -33.081 -26.822 7.503 1.00 96.25 97 GLU A N 1
ATOM 755 C CA . GLU A 1 97 ? -34.285 -27.511 7.017 1.00 96.25 97 GLU A CA 1
ATOM 756 C C . GLU A 1 97 ? -34.023 -28.474 5.838 1.00 96.25 97 GLU A C 1
ATOM 758 O O . GLU A 1 97 ? -34.884 -29.288 5.493 1.00 96.25 97 GLU A O 1
ATOM 763 N N . GLY A 1 98 ? -32.846 -28.405 5.207 1.00 97.12 98 GLY A N 1
ATOM 764 C CA . GLY A 1 98 ? -32.414 -29.308 4.134 1.00 97.12 98 GLY A CA 1
ATOM 765 C C . GLY A 1 98 ? -33.191 -29.181 2.813 1.00 97.12 98 GLY A C 1
ATOM 766 O O . GLY A 1 98 ? -33.342 -30.181 2.097 1.00 97.12 98 GLY A O 1
ATOM 767 N N . LYS A 1 99 ? -33.701 -27.982 2.492 1.00 97.81 99 LYS A N 1
ATOM 768 C CA . LYS A 1 99 ? -34.655 -27.720 1.394 1.00 97.81 99 LYS A CA 1
ATOM 769 C C . LYS A 1 99 ? -34.313 -26.463 0.587 1.00 97.81 99 LYS A C 1
ATOM 771 O O . LYS A 1 99 ? -33.695 -25.528 1.090 1.00 97.81 99 LYS A O 1
ATOM 776 N N . ILE A 1 100 ? -34.796 -26.397 -0.651 1.00 98.38 100 ILE A N 1
ATOM 777 C CA . ILE A 1 100 ? -34.780 -25.163 -1.446 1.00 98.38 100 ILE A CA 1
ATOM 778 C C . ILE A 1 100 ? -35.885 -24.228 -0.918 1.00 98.38 100 ILE A C 1
ATOM 780 O O . ILE A 1 100 ? -37.039 -24.640 -0.801 1.00 98.38 100 ILE A O 1
ATOM 784 N N . VAL A 1 101 ? -35.548 -22.978 -0.579 1.00 97.56 101 VAL A N 1
ATOM 785 C CA . VAL A 1 101 ? -36.518 -21.944 -0.146 1.00 97.56 101 VAL A CA 1
ATOM 786 C C . VAL A 1 101 ? -36.792 -20.893 -1.221 1.00 97.56 101 VAL A C 1
ATOM 788 O O . VAL A 1 101 ? -37.843 -20.254 -1.199 1.00 97.56 101 VAL A O 1
ATOM 791 N N . LYS A 1 102 ? -35.885 -20.742 -2.192 1.00 97.75 102 LYS A N 1
ATOM 792 C CA . LYS A 1 102 ? -36.071 -19.918 -3.391 1.00 97.75 102 LYS A CA 1
ATOM 793 C C . LYS A 1 102 ? -35.382 -20.584 -4.581 1.00 97.75 102 LYS A C 1
ATOM 795 O O . LYS A 1 102 ? -34.268 -21.075 -4.427 1.00 97.75 102 LYS A O 1
ATOM 800 N N . TRP A 1 103 ? -36.014 -20.553 -5.752 1.00 97.81 103 TRP A N 1
ATOM 801 C CA . TRP A 1 103 ? -35.386 -20.878 -7.034 1.00 97.81 103 TRP A CA 1
ATOM 802 C C . TRP A 1 103 ? -36.071 -20.085 -8.149 1.00 97.81 103 TRP A C 1
ATOM 804 O O . TRP A 1 103 ? -37.274 -20.240 -8.361 1.00 97.81 103 TRP A O 1
ATOM 814 N N . GLU A 1 104 ? -35.337 -19.221 -8.845 1.00 97.19 104 GLU A N 1
ATOM 815 C CA . GLU A 1 104 ? -35.862 -18.392 -9.935 1.00 97.19 104 GLU A CA 1
ATOM 816 C C . GLU A 1 104 ? -34.971 -18.465 -11.181 1.00 97.19 104 GLU A C 1
ATOM 818 O O . GLU A 1 104 ? -33.761 -18.645 -11.080 1.00 97.19 104 GLU A O 1
ATOM 823 N N . LEU A 1 105 ? -35.583 -18.352 -12.364 1.00 96.69 105 LEU A N 1
ATOM 824 C CA . LEU A 1 105 ? -34.872 -18.141 -13.627 1.00 96.69 105 LEU A CA 1
ATOM 825 C C . LEU A 1 105 ? -34.680 -16.634 -13.802 1.00 96.69 105 LEU A C 1
ATOM 827 O O . LEU A 1 105 ? -35.663 -15.912 -13.974 1.00 96.69 105 LEU A O 1
ATOM 831 N N . THR A 1 106 ? -33.434 -16.175 -13.798 1.00 94.81 106 THR A N 1
ATOM 832 C CA . THR A 1 106 ? -33.105 -14.758 -13.962 1.00 94.81 106 THR A CA 1
ATOM 833 C C . THR A 1 106 ? -32.809 -14.498 -15.437 1.00 94.81 106 THR A C 1
ATOM 835 O O . THR A 1 106 ? -31.767 -14.883 -15.965 1.00 94.81 106 THR A O 1
ATOM 838 N N . GLU A 1 107 ? -33.773 -13.905 -16.143 1.00 92.81 107 GLU A N 1
ATOM 839 C CA . GLU A 1 107 ? -33.669 -13.650 -17.584 1.00 92.81 107 GLU A CA 1
ATOM 840 C C . GLU A 1 107 ? -32.819 -12.407 -17.900 1.00 92.81 107 GLU A C 1
ATOM 842 O O . GLU A 1 107 ? -32.797 -11.435 -17.148 1.00 92.81 107 GLU A O 1
ATOM 847 N N . GLY A 1 108 ? -32.138 -12.415 -19.052 1.00 90.81 108 GLY A N 1
ATOM 848 C CA . GLY A 1 108 ? -31.432 -11.237 -19.575 1.00 90.81 108 GLY A CA 1
ATOM 849 C C . GLY A 1 108 ? -30.138 -10.852 -18.845 1.00 90.81 108 GLY A C 1
ATOM 850 O O . GLY A 1 108 ? -29.639 -9.746 -19.057 1.00 90.81 108 GLY A O 1
ATOM 851 N N . VAL A 1 109 ? -29.576 -11.743 -18.026 1.00 96.25 109 VAL A N 1
ATOM 852 C CA . VAL A 1 109 ? -28.311 -11.553 -17.295 1.00 96.25 109 VAL A CA 1
ATOM 853 C C . VAL A 1 109 ? -27.312 -12.664 -17.617 1.00 96.25 109 VAL A C 1
ATOM 855 O O . VAL A 1 109 ? -27.713 -13.734 -18.071 1.00 96.25 109 VAL A O 1
ATOM 858 N N . GLN A 1 110 ? -26.025 -12.437 -17.342 1.00 97.62 110 GLN A N 1
ATOM 859 C CA . GLN A 1 110 ? -25.003 -13.488 -17.335 1.00 97.62 110 GLN A CA 1
ATOM 860 C C . GLN A 1 110 ? -24.187 -13.438 -16.034 1.00 97.62 110 GLN A C 1
ATOM 862 O O . GLN A 1 110 ? -23.906 -12.344 -15.543 1.00 97.62 110 GLN A O 1
ATOM 867 N N . PRO A 1 111 ? -23.811 -14.590 -15.451 1.00 96.81 111 PRO A N 1
ATOM 868 C CA . PRO A 1 111 ? -23.106 -14.649 -14.182 1.00 96.81 111 PRO A CA 1
ATOM 869 C C . PRO A 1 111 ? -21.589 -14.630 -14.414 1.00 96.81 111 PRO A C 1
ATOM 871 O O . PRO A 1 111 ? -21.126 -14.920 -15.526 1.00 96.81 111 PRO A O 1
ATOM 874 N N . LEU A 1 112 ? -20.824 -14.329 -13.358 1.00 96.00 112 LEU A N 1
ATOM 875 C CA . LEU A 1 112 ? -19.355 -14.236 -13.373 1.00 96.00 112 LEU A CA 1
ATOM 876 C C . LEU A 1 112 ? -18.684 -15.396 -14.124 1.00 96.00 112 LEU A C 1
ATOM 878 O O . LEU A 1 112 ? -19.176 -16.527 -14.121 1.00 96.00 112 LEU A O 1
ATOM 882 N N . ILE A 1 113 ? -17.549 -15.128 -14.756 1.00 95.94 113 ILE A N 1
ATOM 883 C CA . ILE A 1 113 ? -16.740 -16.110 -15.476 1.00 95.94 113 ILE A CA 1
ATOM 884 C C . ILE A 1 113 ? -15.772 -16.754 -14.474 1.00 95.94 113 ILE A C 1
ATOM 886 O O . ILE A 1 113 ? -14.889 -16.088 -13.942 1.00 95.94 113 ILE A O 1
ATOM 890 N N . THR A 1 114 ? -15.965 -18.042 -14.177 1.00 93.25 114 THR A N 1
ATOM 891 C CA . THR A 1 114 ? -15.110 -18.781 -13.231 1.00 93.25 114 THR A CA 1
ATOM 892 C C . THR A 1 114 ? -13.763 -19.127 -13.861 1.00 93.25 114 THR A C 1
ATOM 894 O O . THR A 1 114 ? -13.646 -19.192 -15.084 1.00 93.25 114 THR A O 1
ATOM 897 N N . MET A 1 115 ? -12.754 -19.451 -13.049 1.00 86.62 115 MET A N 1
ATOM 898 C CA . MET A 1 115 ? -11.444 -19.889 -13.558 1.00 86.62 115 MET A CA 1
ATOM 899 C C . MET A 1 115 ? -11.546 -21.123 -14.482 1.00 86.62 115 MET A C 1
ATOM 901 O O . MET A 1 115 ? -10.816 -21.221 -15.468 1.00 86.62 115 MET A O 1
ATOM 905 N N . GLU A 1 116 ? -12.499 -22.028 -14.228 1.00 88.06 116 GLU A N 1
ATOM 906 C CA . GLU A 1 116 ? -12.785 -23.185 -15.092 1.00 88.06 116 GLU A CA 1
ATOM 907 C C . GLU A 1 116 ? -13.450 -22.776 -16.426 1.00 88.06 116 GLU A C 1
ATOM 909 O O . GLU A 1 116 ? -13.225 -23.422 -17.449 1.00 88.06 116 GLU A O 1
ATOM 914 N N . ASP A 1 117 ? -14.222 -21.679 -16.461 1.00 89.56 117 ASP A N 1
ATOM 915 C CA . ASP A 1 117 ? -14.769 -21.115 -17.706 1.00 89.56 117 ASP A CA 1
ATOM 916 C C . ASP A 1 117 ? -13.688 -20.449 -18.577 1.00 89.56 117 ASP A C 1
ATOM 918 O O . ASP A 1 117 ? -13.825 -20.448 -19.804 1.00 89.56 117 ASP A O 1
ATOM 922 N N . LEU A 1 118 ? -12.631 -19.891 -17.969 1.00 89.88 118 LEU A N 1
ATOM 923 C CA . LEU A 1 118 ? -11.505 -19.275 -18.684 1.00 89.88 118 LEU A CA 1
ATOM 924 C C . LEU A 1 118 ? -10.670 -20.341 -19.413 1.00 89.88 118 LEU A C 1
ATOM 926 O O . LEU A 1 118 ? -10.450 -20.256 -20.622 1.00 89.88 118 LEU A O 1
ATOM 930 N N . GLN A 1 119 ? -10.245 -21.387 -18.696 1.00 87.44 119 GLN A N 1
ATOM 931 C CA . GLN A 1 119 ? -9.310 -22.411 -19.198 1.00 87.44 119 GLN A CA 1
ATOM 932 C C . GLN A 1 119 ? -9.779 -23.116 -20.485 1.00 87.44 119 GLN A C 1
ATOM 934 O O . GLN A 1 119 ? -8.958 -23.534 -21.307 1.00 87.44 119 GLN A O 1
ATOM 939 N N . VAL A 1 120 ? -11.094 -23.234 -20.698 1.00 92.31 120 VAL A N 1
ATOM 940 C CA . VAL A 1 120 ? -11.662 -23.838 -21.914 1.00 92.31 120 VAL A CA 1
ATOM 941 C C . VAL A 1 120 ? -11.339 -23.014 -23.166 1.00 92.31 120 VAL A C 1
ATOM 943 O O . VAL A 1 120 ? -11.065 -23.606 -24.215 1.00 92.31 120 VAL A O 1
ATOM 946 N N . VAL A 1 121 ? -11.335 -21.678 -23.074 1.00 95.94 121 VAL A N 1
ATOM 947 C CA . VAL A 1 121 ? -11.277 -20.771 -24.236 1.00 95.94 121 VAL A CA 1
ATOM 948 C C . VAL A 1 121 ? -9.987 -20.946 -25.026 1.00 95.94 121 VAL A C 1
ATOM 950 O O . VAL A 1 121 ? -10.051 -21.214 -26.223 1.00 95.94 121 VAL A O 1
ATOM 953 N N . GLU A 1 122 ? -8.823 -20.894 -24.372 1.00 94.62 122 GLU A N 1
ATOM 954 C CA . GLU A 1 122 ? -7.525 -21.079 -25.039 1.00 94.62 122 GLU A CA 1
ATOM 955 C C . GLU A 1 122 ? -7.453 -22.434 -25.767 1.00 94.62 122 GLU A C 1
ATOM 957 O O . GLU A 1 122 ? -6.954 -22.540 -26.892 1.00 94.62 122 GLU A O 1
ATOM 962 N N . SER A 1 123 ? -8.034 -23.476 -25.165 1.00 93.62 123 SER A N 1
ATOM 963 C CA . SER A 1 123 ? -8.075 -24.815 -25.752 1.00 93.62 123 SER A CA 1
ATOM 964 C C . SER A 1 123 ? -8.924 -24.897 -27.032 1.00 93.62 123 SER A C 1
ATOM 966 O O . SER A 1 123 ? -8.685 -25.787 -27.851 1.00 93.62 123 SER A O 1
ATOM 968 N N . VAL A 1 124 ? -9.897 -23.999 -27.215 1.00 97.12 124 VAL A N 1
ATOM 969 C CA . VAL A 1 124 ? -10.755 -23.901 -28.409 1.00 97.12 124 VAL A CA 1
ATOM 970 C C . VAL A 1 124 ? -10.145 -22.944 -29.432 1.00 97.12 124 VAL A C 1
ATOM 972 O O . VAL A 1 124 ? -10.023 -23.302 -30.602 1.00 97.12 124 VAL A O 1
ATOM 975 N N . VAL A 1 125 ? -9.677 -21.775 -28.987 1.00 96.94 125 VAL A N 1
ATOM 976 C CA . VAL A 1 125 ? -8.995 -20.752 -29.796 1.00 96.94 125 VAL A CA 1
ATOM 977 C C . VAL A 1 125 ? -7.823 -21.347 -30.585 1.00 96.94 125 VAL A C 1
ATOM 979 O O . VAL A 1 125 ? -7.737 -21.131 -31.791 1.00 96.94 125 VAL A O 1
ATOM 982 N N . ARG A 1 126 ? -6.982 -22.191 -29.964 1.00 97.19 126 ARG A N 1
ATOM 983 C CA . ARG A 1 126 ? -5.873 -22.890 -30.651 1.00 97.19 126 ARG A CA 1
ATOM 984 C C . ARG A 1 126 ? -6.300 -23.856 -31.771 1.00 97.19 126 ARG A C 1
ATOM 986 O O . ARG A 1 126 ? -5.440 -24.316 -32.518 1.00 97.19 126 ARG A O 1
ATOM 993 N N . LYS A 1 127 ? -7.585 -24.219 -31.859 1.00 97.75 127 LYS A N 1
ATOM 994 C CA . LYS A 1 127 ? -8.122 -25.237 -32.784 1.00 97.75 127 LYS A CA 1
ATOM 995 C C . LYS A 1 127 ? -9.113 -24.682 -33.813 1.00 97.75 127 LYS A C 1
ATOM 997 O O . LYS A 1 127 ? -9.434 -25.395 -34.762 1.00 97.75 127 LYS A O 1
ATOM 1002 N N . ASP A 1 128 ? -9.622 -23.462 -33.634 1.00 98.56 128 ASP A N 1
ATOM 1003 C CA . ASP A 1 128 ? -10.605 -22.878 -34.551 1.00 98.56 128 ASP A CA 1
ATOM 1004 C C . ASP A 1 128 ? -9.957 -22.504 -35.904 1.00 98.56 128 ASP A C 1
ATOM 1006 O O . ASP A 1 128 ? -8.988 -21.739 -35.926 1.00 98.56 128 ASP A O 1
ATOM 1010 N N . PRO A 1 129 ? -10.485 -22.980 -37.050 1.00 98.31 129 PRO A N 1
ATOM 1011 C CA . PRO A 1 129 ? -9.879 -22.722 -38.358 1.00 98.31 129 PRO A CA 1
ATOM 1012 C C . PRO A 1 129 ? -9.747 -21.240 -38.738 1.00 98.31 129 PRO A C 1
ATOM 1014 O O . PRO A 1 129 ? -8.819 -20.892 -39.465 1.00 98.31 129 PRO A O 1
ATOM 1017 N N . LYS A 1 130 ? -10.638 -20.362 -38.256 1.00 98.31 130 LYS A N 1
ATOM 1018 C CA . LYS A 1 130 ? -10.610 -18.920 -38.556 1.00 98.31 130 LYS A CA 1
ATOM 1019 C C . LYS A 1 130 ? -9.557 -18.216 -37.701 1.00 98.31 130 LYS A C 1
ATOM 1021 O O . LYS A 1 130 ? -8.903 -17.293 -38.177 1.00 98.31 130 LYS A O 1
ATOM 1026 N N . VAL A 1 131 ? -9.366 -18.652 -36.452 1.00 98.75 131 VAL A N 1
ATOM 1027 C CA . VAL A 1 131 ? -8.260 -18.173 -35.605 1.00 98.75 131 VAL A CA 1
ATOM 1028 C C . VAL A 1 131 ? -6.917 -18.583 -36.208 1.00 98.75 131 VAL A C 1
ATOM 1030 O O . VAL A 1 131 ? -6.035 -17.739 -36.346 1.00 98.75 131 VAL A O 1
ATOM 1033 N N . ILE A 1 132 ? -6.789 -19.835 -36.660 1.00 98.81 132 ILE A N 1
ATOM 1034 C CA . ILE A 1 132 ? -5.587 -20.332 -37.350 1.00 98.81 132 ILE A CA 1
ATOM 1035 C C . ILE A 1 132 ? -5.312 -19.520 -38.631 1.00 98.81 132 ILE A C 1
ATOM 1037 O O . ILE A 1 132 ? -4.167 -19.151 -38.891 1.00 98.81 132 ILE A O 1
ATOM 1041 N N . GLU A 1 133 ? -6.350 -19.167 -39.399 1.00 98.62 133 GLU A N 1
ATOM 1042 C CA . GLU A 1 133 ? -6.235 -18.256 -40.548 1.00 98.62 133 GLU A CA 1
ATOM 1043 C C . GLU A 1 133 ? -5.723 -16.861 -40.138 1.00 98.62 133 GLU A C 1
ATOM 1045 O O . GLU A 1 133 ? -4.797 -16.343 -40.766 1.00 98.62 133 GLU A O 1
ATOM 1050 N N . GLN A 1 134 ? -6.256 -16.257 -39.066 1.00 98.75 134 GLN A N 1
ATOM 1051 C CA . GLN A 1 134 ? -5.787 -14.943 -38.604 1.00 98.75 134 GLN A CA 1
ATOM 1052 C C . GLN A 1 134 ? -4.352 -14.969 -38.064 1.00 98.75 134 GLN A C 1
ATOM 1054 O O . GLN A 1 134 ? -3.608 -14.026 -38.330 1.00 98.75 134 GLN A O 1
ATOM 1059 N N . CYS A 1 135 ? -3.940 -16.045 -37.385 1.00 98.81 135 CYS A N 1
ATOM 1060 C CA . CYS A 1 135 ? -2.548 -16.296 -37.001 1.00 98.81 135 CYS A CA 1
ATOM 1061 C C . CYS A 1 135 ? -1.626 -16.367 -38.232 1.00 98.81 135 CYS A C 1
ATOM 1063 O O . CYS A 1 135 ? -0.607 -15.673 -38.277 1.00 98.81 135 CYS A O 1
ATOM 1065 N N . GLY A 1 136 ? -2.021 -17.117 -39.266 1.00 98.56 136 GLY A N 1
ATOM 1066 C CA . GLY A 1 136 ? -1.278 -17.211 -40.526 1.00 98.56 136 GLY A CA 1
ATOM 1067 C C . GLY A 1 136 ? -1.104 -15.862 -41.229 1.00 98.56 136 GLY A C 1
ATOM 1068 O O . GLY A 1 136 ? -0.017 -15.553 -41.716 1.00 98.56 136 GLY A O 1
ATOM 1069 N N . LEU A 1 137 ? -2.142 -15.019 -41.222 1.00 98.38 137 LEU A N 1
ATOM 1070 C CA . LEU A 1 137 ? -2.120 -13.682 -41.832 1.00 98.38 137 LEU A CA 1
ATOM 1071 C C . LEU A 1 137 ? -1.172 -12.682 -41.142 1.00 98.38 137 LEU A C 1
ATOM 1073 O O . LEU A 1 137 ? -0.791 -11.699 -41.777 1.00 98.38 137 LEU A O 1
ATOM 1077 N N . ILE A 1 138 ? -0.766 -12.928 -39.889 1.00 97.94 138 ILE A N 1
ATOM 1078 C CA . ILE A 1 138 ? 0.227 -12.113 -39.158 1.00 97.94 138 ILE A CA 1
ATOM 1079 C C . ILE A 1 138 ? 1.590 -12.804 -38.987 1.00 97.94 138 ILE A C 1
ATOM 1081 O O . ILE A 1 138 ? 2.476 -12.247 -38.339 1.00 97.94 138 ILE A O 1
ATOM 1085 N N . GLY A 1 139 ? 1.788 -13.975 -39.605 1.00 97.50 139 GLY A N 1
ATOM 1086 C CA . GLY A 1 139 ? 3.082 -14.662 -39.687 1.00 97.50 139 GLY A CA 1
ATOM 1087 C C . GLY A 1 139 ? 3.285 -15.851 -38.740 1.00 97.50 139 GLY A C 1
ATOM 1088 O O . GLY A 1 139 ? 4.397 -16.370 -38.681 1.00 97.50 139 GLY A O 1
ATOM 1089 N N . ILE A 1 140 ? 2.251 -16.307 -38.026 1.00 98.50 140 ILE A N 1
ATOM 1090 C CA . ILE A 1 140 ? 2.316 -17.502 -37.167 1.00 98.50 140 ILE A CA 1
ATOM 1091 C C . ILE A 1 140 ? 1.869 -18.731 -37.981 1.00 98.50 140 ILE A C 1
ATOM 1093 O O . ILE A 1 140 ? 0.713 -18.778 -38.406 1.00 98.50 140 ILE A O 1
ATOM 1097 N N . PRO A 1 141 ? 2.734 -19.736 -38.218 1.00 97.38 141 PRO A N 1
ATOM 1098 C CA . PRO A 1 141 ? 2.363 -20.926 -38.979 1.00 97.38 141 PRO A CA 1
ATOM 1099 C C . PRO A 1 141 ? 1.485 -21.882 -38.149 1.00 97.38 141 PRO A C 1
ATOM 1101 O O . PRO A 1 141 ? 1.516 -21.880 -36.919 1.00 97.38 141 PRO A O 1
ATOM 1104 N N . SER A 1 142 ? 0.693 -22.724 -38.819 1.00 96.69 142 SER A N 1
ATOM 1105 C CA . SER A 1 142 ? -0.345 -23.559 -38.184 1.00 96.69 142 SER A CA 1
ATOM 1106 C C . SER A 1 142 ? 0.181 -24.599 -37.183 1.00 96.69 142 SER A C 1
ATOM 1108 O O . SER A 1 142 ? -0.510 -24.970 -36.238 1.00 96.69 142 SER A O 1
ATOM 1110 N N . GLU A 1 143 ? 1.416 -25.052 -37.363 1.00 97.25 143 GLU A N 1
ATOM 1111 C CA . GLU A 1 143 ? 2.147 -25.925 -36.447 1.00 97.25 143 GLU A CA 1
ATOM 1112 C C . GLU A 1 143 ? 2.502 -25.230 -35.118 1.00 97.25 143 GLU A C 1
ATOM 1114 O O . GLU A 1 143 ? 2.558 -25.883 -34.074 1.00 97.25 143 GLU A O 1
ATOM 1119 N N . ASP A 1 144 ? 2.650 -23.902 -35.124 1.00 98.06 144 ASP A N 1
ATOM 1120 C CA . ASP A 1 144 ? 3.004 -23.084 -33.959 1.00 98.06 144 ASP A CA 1
ATOM 1121 C C . ASP A 1 144 ? 1.787 -22.573 -33.170 1.00 98.06 144 ASP A C 1
ATOM 1123 O O . ASP A 1 144 ? 1.942 -21.829 -32.206 1.00 98.06 144 ASP A O 1
ATOM 1127 N N . MET A 1 145 ? 0.572 -23.051 -33.461 1.00 98.31 145 MET A N 1
ATOM 1128 C CA . MET A 1 145 ? -0.619 -22.748 -32.646 1.00 98.31 145 MET A CA 1
ATOM 1129 C C . MET A 1 145 ? -0.485 -23.184 -31.176 1.00 98.31 145 MET A C 1
ATOM 1131 O O . MET A 1 145 ? -1.170 -22.648 -30.309 1.00 98.31 145 MET A O 1
ATOM 1135 N N . HIS A 1 146 ? 0.430 -24.106 -30.861 1.00 97.38 146 HIS A N 1
ATOM 1136 C CA . HIS A 1 146 ? 0.781 -24.466 -29.482 1.00 97.38 146 HIS A CA 1
ATOM 1137 C C . HIS A 1 146 ? 1.497 -23.336 -28.709 1.00 97.38 146 HIS A C 1
ATOM 1139 O O . HIS A 1 146 ? 1.501 -23.359 -27.482 1.00 97.38 146 HIS A O 1
ATOM 1145 N N . LYS A 1 147 ? 2.062 -22.348 -29.417 1.00 98.31 147 LYS A N 1
ATOM 1146 C CA . LYS A 1 147 ? 2.700 -21.128 -28.889 1.00 98.31 147 LYS A CA 1
ATOM 1147 C C . LYS A 1 147 ? 1.777 -19.909 -28.879 1.00 98.31 147 LYS A C 1
ATOM 1149 O O . LYS A 1 147 ? 2.163 -18.862 -28.371 1.00 98.31 147 LYS A O 1
ATOM 1154 N N . VAL A 1 148 ? 0.583 -20.009 -29.461 1.00 98.44 148 VAL A N 1
ATOM 1155 C CA . VAL A 1 148 ? -0.454 -18.972 -29.363 1.00 98.44 148 VAL A CA 1
ATOM 1156 C C . VAL A 1 148 ? -1.137 -19.122 -28.011 1.00 98.44 148 VAL A C 1
ATOM 1158 O O . VAL A 1 148 ? -1.498 -20.235 -27.639 1.00 98.44 148 VAL A O 1
ATOM 1161 N N . TYR A 1 149 ? -1.307 -18.030 -27.279 1.00 98.31 149 TYR A N 1
ATOM 1162 C CA . TYR A 1 149 ? -1.991 -17.981 -25.985 1.00 98.31 149 TYR A CA 1
ATOM 1163 C C . TYR A 1 149 ? -3.138 -16.976 -26.058 1.00 98.31 149 TYR A C 1
ATOM 1165 O O . TYR A 1 149 ? -3.195 -16.150 -26.975 1.00 98.31 149 TYR A O 1
ATOM 1173 N N . CYS A 1 150 ? -4.052 -17.018 -25.096 1.00 98.00 150 CYS A N 1
ATOM 1174 C CA . CYS A 1 150 ? -4.968 -15.904 -24.902 1.00 98.00 150 CYS A CA 1
ATOM 1175 C C . CYS A 1 150 ? -5.386 -15.745 -23.448 1.00 98.00 150 CYS A C 1
ATOM 1177 O O . CYS A 1 150 ? -5.702 -16.737 -22.795 1.00 98.00 150 CYS A O 1
ATOM 1179 N N . ASP A 1 151 ? -5.505 -14.497 -23.004 1.00 98.00 151 ASP A N 1
ATOM 1180 C CA . ASP A 1 151 ? -6.189 -14.178 -21.757 1.00 98.00 151 ASP A CA 1
ATOM 1181 C C . ASP A 1 151 ? -7.687 -14.060 -22.066 1.00 98.00 151 ASP A C 1
ATOM 1183 O O . ASP A 1 151 ? -8.099 -13.142 -22.789 1.00 98.00 151 ASP A O 1
ATOM 1187 N N . PRO A 1 152 ? -8.528 -14.996 -21.593 1.00 96.50 152 PRO A N 1
ATOM 1188 C CA . PRO A 1 152 ? -9.961 -14.932 -21.813 1.00 96.50 152 PRO A CA 1
ATOM 1189 C C . PRO A 1 152 ? -10.538 -13.901 -20.849 1.00 96.50 152 PRO A C 1
ATOM 1191 O O . PRO A 1 152 ? -10.261 -13.926 -19.654 1.00 96.50 152 PRO A O 1
ATOM 1194 N N . TRP A 1 153 ? -11.323 -12.969 -21.366 1.00 98.25 153 TRP A N 1
ATOM 1195 C CA . TRP A 1 153 ? -12.014 -11.961 -20.571 1.00 98.25 153 TRP A CA 1
ATOM 1196 C C . TRP A 1 153 ? -13.523 -12.140 -20.728 1.00 98.25 153 TRP A C 1
ATOM 1198 O O . TRP A 1 153 ? -14.002 -12.622 -21.759 1.00 98.25 153 TRP A O 1
ATOM 1208 N N . THR A 1 154 ? -14.298 -11.648 -19.759 1.00 97.44 154 THR A N 1
ATOM 1209 C CA . THR A 1 154 ? -15.685 -11.225 -20.027 1.00 97.44 154 THR A CA 1
ATOM 1210 C C . THR A 1 154 ? -15.716 -10.401 -21.318 1.00 97.44 154 THR A C 1
ATOM 1212 O O . THR A 1 154 ? -14.835 -9.567 -21.546 1.00 97.44 154 THR A O 1
ATOM 1215 N N . ILE A 1 155 ? -16.732 -10.569 -22.171 1.00 98.31 155 ILE A N 1
ATOM 1216 C CA . ILE A 1 155 ? -16.933 -9.627 -23.288 1.00 98.31 155 ILE A CA 1
ATOM 1217 C C . ILE A 1 155 ? -17.222 -8.193 -22.775 1.00 98.31 155 ILE A C 1
ATOM 1219 O O . ILE A 1 155 ? -17.227 -7.243 -23.554 1.00 98.31 155 ILE A O 1
ATOM 1223 N N . GLY A 1 156 ? -17.455 -8.023 -21.466 1.00 97.81 156 GLY A N 1
ATOM 1224 C CA . GLY A 1 156 ? -17.820 -6.770 -20.815 1.00 97.81 156 GLY A CA 1
ATOM 1225 C C . GLY A 1 156 ? -19.256 -6.432 -21.175 1.00 97.81 156 GLY A C 1
ATOM 1226 O O . GLY A 1 156 ? -20.192 -6.819 -20.479 1.00 97.81 156 GLY A O 1
ATOM 1227 N N . TYR A 1 157 ? -19.423 -5.789 -22.326 1.00 98.31 157 TYR A N 1
ATOM 1228 C CA . TYR A 1 157 ? -20.680 -5.706 -23.059 1.00 98.31 157 TYR A CA 1
ATOM 1229 C C . TYR A 1 157 ? -20.385 -5.441 -24.541 1.00 98.31 157 TYR A C 1
ATOM 1231 O O . TYR A 1 157 ? -19.474 -4.682 -24.872 1.00 98.31 157 TYR A O 1
ATOM 1239 N N . ASP A 1 158 ? -21.173 -6.054 -25.424 1.00 98.06 158 ASP A N 1
ATOM 1240 C CA . ASP A 1 158 ? -21.116 -5.846 -26.871 1.00 98.06 158 ASP A CA 1
ATOM 1241 C C . ASP A 1 158 ? -22.545 -5.817 -27.431 1.00 98.06 158 ASP A C 1
ATOM 1243 O O . ASP A 1 158 ? -23.315 -6.776 -27.295 1.00 98.06 158 ASP A O 1
ATOM 1247 N N . GLU A 1 159 ? -22.913 -4.698 -28.049 1.00 96.44 159 GLU A N 1
ATOM 1248 C CA . GLU A 1 159 ? -24.264 -4.425 -28.540 1.00 96.44 159 GLU A CA 1
ATOM 1249 C C . GLU A 1 159 ? -24.720 -5.367 -29.667 1.00 96.44 159 GLU A C 1
ATOM 1251 O O . GLU A 1 159 ? -25.918 -5.453 -29.941 1.00 96.44 159 GLU A O 1
ATOM 1256 N N . ARG A 1 160 ? -23.798 -6.110 -30.298 1.00 97.50 160 ARG A N 1
ATOM 1257 C CA . ARG A 1 160 ? -24.117 -7.105 -31.337 1.00 97.50 160 ARG A CA 1
ATOM 1258 C C . ARG A 1 160 ? -24.759 -8.371 -30.765 1.00 97.50 160 ARG A C 1
ATOM 1260 O O . ARG A 1 160 ? -25.413 -9.099 -31.509 1.00 97.50 160 ARG A O 1
ATOM 1267 N N . PHE A 1 161 ? -24.568 -8.637 -29.469 1.00 96.31 161 PHE A N 1
ATOM 1268 C CA . PHE A 1 161 ? -24.968 -9.891 -28.819 1.00 96.31 161 PHE A CA 1
ATOM 1269 C C . PHE A 1 161 ? -25.810 -9.695 -27.546 1.00 96.31 161 PHE A C 1
ATOM 1271 O O . PHE A 1 161 ? -26.624 -10.558 -27.212 1.00 96.31 161 PHE A O 1
ATOM 1278 N N . GLY A 1 162 ? -25.646 -8.572 -26.836 1.00 94.75 162 GLY A N 1
ATOM 1279 C CA . GLY A 1 162 ? -26.340 -8.319 -25.570 1.00 94.75 162 GLY A CA 1
ATOM 1280 C C . GLY A 1 162 ? -25.980 -9.351 -24.494 1.00 94.75 162 GLY A C 1
ATOM 1281 O O . GLY A 1 162 ? -24.820 -9.736 -24.372 1.00 94.75 162 GLY A O 1
ATOM 1282 N N . SER A 1 163 ? -26.972 -9.801 -23.720 1.00 93.94 163 SER A N 1
ATOM 1283 C CA . SER A 1 163 ? -26.829 -10.741 -22.590 1.00 93.94 163 SER A CA 1
ATOM 1284 C C . SER A 1 163 ? -27.538 -12.094 -22.784 1.00 93.94 163 SER A C 1
ATOM 1286 O O . SER A 1 163 ? -27.552 -12.923 -21.876 1.00 93.94 163 SER A O 1
ATOM 1288 N N . GLY A 1 164 ? -28.127 -12.348 -23.959 1.00 91.50 164 GLY A N 1
ATOM 1289 C CA . GLY A 1 164 ? -28.906 -13.569 -24.234 1.00 91.50 164 GLY A CA 1
ATOM 1290 C C . GLY A 1 164 ? -28.081 -14.848 -24.451 1.00 91.50 164 GLY A C 1
ATOM 1291 O O . GLY A 1 164 ? -28.654 -15.925 -24.579 1.00 91.50 164 GLY A O 1
ATOM 1292 N N . VAL A 1 165 ? -26.753 -14.730 -24.509 1.00 93.38 165 VAL A N 1
ATOM 1293 C CA . VAL A 1 165 ? -25.769 -15.817 -24.650 1.00 93.38 165 VAL A CA 1
ATOM 1294 C C . VAL A 1 165 ? -24.538 -15.471 -23.812 1.00 93.38 165 VAL A C 1
ATOM 1296 O O . VAL A 1 165 ? -24.169 -14.301 -23.766 1.00 93.38 165 VAL A O 1
ATOM 1299 N N . ARG A 1 166 ? -23.889 -16.441 -23.158 1.00 96.38 166 ARG A N 1
ATOM 1300 C CA . ARG A 1 166 ? -22.718 -16.204 -22.292 1.00 96.38 166 ARG A CA 1
ATOM 1301 C C . ARG A 1 166 ? -21.434 -16.139 -23.118 1.00 96.38 166 ARG A C 1
ATOM 1303 O O . ARG A 1 166 ? -21.005 -17.158 -23.662 1.00 96.38 166 ARG A O 1
ATOM 1310 N N . LEU A 1 167 ? -20.829 -14.956 -23.220 1.00 97.88 167 LEU A N 1
ATOM 1311 C CA . LEU A 1 167 ? -19.708 -14.686 -24.124 1.00 97.88 167 LEU A CA 1
ATOM 1312 C C . LEU A 1 167 ? -18.432 -14.247 -23.403 1.00 97.88 167 LEU A C 1
ATOM 1314 O O . LEU A 1 167 ? -18.454 -13.446 -22.468 1.00 97.88 167 LEU A O 1
ATOM 1318 N N . GLN A 1 168 ? -17.307 -14.715 -23.935 1.00 98.62 168 GLN A N 1
ATOM 1319 C CA . GLN A 1 168 ? -15.967 -14.254 -23.589 1.00 98.62 168 GLN A CA 1
ATOM 1320 C C . GLN A 1 168 ? -15.286 -13.651 -24.822 1.00 98.62 168 GLN A C 1
ATOM 1322 O O . GLN A 1 168 ? -15.590 -14.027 -25.956 1.00 98.62 168 GLN A O 1
ATOM 1327 N N . GLN A 1 169 ? -14.349 -12.733 -24.603 1.00 98.62 169 GLN A N 1
ATOM 1328 C CA . GLN A 1 169 ? -13.448 -12.216 -25.633 1.00 98.62 169 GLN A CA 1
ATOM 1329 C C . GLN A 1 169 ? -12.022 -12.676 -25.320 1.00 98.62 169 GLN A C 1
ATOM 1331 O O . GLN A 1 169 ? -11.574 -12.562 -24.183 1.00 98.62 169 GLN A O 1
ATOM 1336 N N . ALA A 1 170 ? -11.316 -13.218 -26.306 1.00 98.56 170 ALA A N 1
ATOM 1337 C CA . ALA A 1 170 ? -9.940 -13.670 -26.138 1.00 98.56 170 ALA A CA 1
ATOM 1338 C C . ALA A 1 170 ? -8.972 -12.534 -26.500 1.00 98.56 170 ALA A C 1
ATOM 1340 O O . ALA A 1 170 ? -8.942 -12.083 -27.649 1.00 98.56 170 ALA A O 1
ATOM 1341 N N . LEU A 1 171 ? -8.188 -12.063 -25.527 1.00 98.69 171 LEU A N 1
ATOM 1342 C CA . LEU A 1 171 ? -7.061 -11.167 -25.784 1.00 98.69 171 LEU A CA 1
ATOM 1343 C C . LEU A 1 171 ? -5.874 -12.030 -26.213 1.00 98.69 171 LEU A C 1
ATOM 1345 O O . LEU A 1 171 ? -5.401 -12.866 -25.448 1.00 98.69 171 LEU A O 1
ATOM 1349 N N . MET A 1 172 ? -5.468 -11.901 -27.473 1.00 98.75 172 MET A N 1
ATOM 1350 C CA . MET A 1 172 ? -4.574 -12.851 -28.134 1.00 98.75 172 MET A CA 1
ATOM 1351 C C . MET A 1 172 ? -3.097 -12.497 -27.932 1.00 98.75 172 MET A C 1
ATOM 1353 O O . MET A 1 172 ? -2.696 -11.356 -28.154 1.00 98.75 172 MET A O 1
ATOM 1357 N N . TYR A 1 173 ? -2.279 -13.498 -27.604 1.00 98.75 173 TYR A N 1
ATOM 1358 C CA . TYR A 1 173 ? -0.837 -13.372 -27.378 1.00 98.75 173 TYR A CA 1
ATOM 1359 C C . TYR A 1 173 ? -0.058 -14.538 -28.014 1.00 98.75 173 TYR A C 1
ATOM 1361 O O . TYR A 1 173 ? -0.632 -15.519 -28.494 1.00 98.75 173 TYR A O 1
ATOM 1369 N N . TYR A 1 174 ? 1.270 -14.454 -28.003 1.00 98.62 174 TYR A N 1
ATOM 1370 C CA . TYR A 1 174 ? 2.176 -15.508 -28.464 1.00 98.62 174 TYR A CA 1
ATOM 1371 C C . TYR A 1 174 ? 3.363 -15.671 -27.502 1.00 98.62 174 TYR A C 1
ATOM 1373 O O . TYR A 1 174 ? 3.715 -14.747 -26.772 1.00 98.62 174 TYR A O 1
ATOM 1381 N N . ARG A 1 175 ? 3.991 -16.849 -27.483 1.00 98.12 175 ARG A N 1
ATOM 1382 C CA . ARG A 1 175 ? 5.217 -17.119 -26.718 1.00 98.12 175 ARG A CA 1
ATOM 1383 C C . ARG A 1 175 ? 6.227 -17.886 -27.583 1.00 98.12 175 ARG A C 1
ATOM 1385 O O . ARG A 1 175 ? 6.006 -19.071 -27.835 1.00 98.12 175 ARG A O 1
ATOM 1392 N N . PRO A 1 176 ? 7.328 -17.263 -28.049 1.00 96.69 176 PRO A N 1
ATOM 1393 C CA . PRO A 1 176 ? 8.371 -17.958 -28.810 1.00 96.69 176 PRO A CA 1
ATOM 1394 C C . PRO A 1 176 ? 8.921 -19.197 -28.079 1.00 96.69 176 PRO A C 1
ATOM 1396 O O . PRO A 1 176 ? 9.111 -20.247 -28.700 1.00 96.69 176 PRO A O 1
ATOM 1399 N N . HIS A 1 177 ? 9.109 -19.080 -26.762 1.00 96.25 177 HIS A N 1
ATOM 1400 C CA . HIS A 1 177 ? 9.402 -20.143 -25.805 1.00 96.25 177 HIS A CA 1
ATOM 1401 C C . HIS A 1 177 ? 8.336 -20.153 -24.684 1.00 96.25 177 HIS A C 1
ATOM 1403 O O . HIS A 1 177 ? 7.906 -19.078 -24.279 1.00 96.25 177 HIS A O 1
ATOM 1409 N N . PRO A 1 178 ? 7.907 -21.306 -24.124 1.00 95.62 178 PRO A N 1
ATOM 1410 C CA . PRO A 1 178 ? 6.812 -21.355 -23.136 1.00 95.62 178 PRO A CA 1
ATOM 1411 C C . PRO A 1 178 ? 6.981 -20.452 -21.899 1.00 95.62 178 PRO A C 1
ATOM 1413 O O . PRO A 1 178 ? 5.987 -19.953 -21.365 1.00 95.62 178 PRO A O 1
ATOM 1416 N N . ASP A 1 179 ? 8.229 -20.222 -21.481 1.00 95.69 179 ASP A N 1
ATOM 1417 C CA . ASP A 1 179 ? 8.594 -19.384 -20.327 1.00 95.69 179 ASP A CA 1
ATOM 1418 C C . ASP A 1 179 ? 8.579 -17.866 -20.624 1.00 95.69 179 ASP A C 1
ATOM 1420 O O . ASP A 1 179 ? 8.828 -17.064 -19.719 1.00 95.69 179 ASP A O 1
ATOM 1424 N N . ASP A 1 180 ? 8.333 -17.459 -21.876 1.00 96.50 180 ASP A N 1
ATOM 1425 C CA . ASP A 1 180 ? 8.330 -16.050 -22.280 1.00 96.50 180 ASP A CA 1
ATOM 1426 C C . ASP A 1 180 ? 7.093 -15.296 -21.770 1.00 96.50 180 ASP A C 1
ATOM 1428 O O . ASP A 1 180 ? 5.972 -15.816 -21.755 1.00 96.50 180 ASP A O 1
ATOM 1432 N N . SER A 1 181 ? 7.283 -14.021 -21.417 1.00 96.88 181 SER A N 1
ATOM 1433 C CA . SER A 1 181 ? 6.185 -13.109 -21.091 1.00 96.88 181 SER A CA 1
ATOM 1434 C C . SER A 1 181 ? 5.358 -12.810 -22.346 1.00 96.88 181 SER A C 1
ATOM 1436 O O . SER A 1 181 ? 5.753 -12.004 -23.196 1.00 96.88 181 SER A O 1
ATOM 1438 N N . GLN A 1 182 ? 4.195 -13.465 -22.456 1.00 98.06 182 GLN A N 1
ATOM 1439 C CA . GLN A 1 182 ? 3.296 -13.399 -23.620 1.00 98.06 182 GLN A CA 1
ATOM 1440 C C . GLN A 1 182 ? 2.878 -11.969 -23.988 1.00 98.06 182 GLN A C 1
ATOM 1442 O O . GLN A 1 182 ? 2.673 -11.656 -25.159 1.00 98.06 182 GLN A O 1
ATOM 1447 N N . TYR A 1 183 ? 2.838 -11.085 -22.990 1.00 98.50 183 TYR A N 1
ATOM 1448 C CA . TYR A 1 183 ? 2.522 -9.663 -23.099 1.00 98.50 183 TYR A CA 1
ATOM 1449 C C . TYR A 1 183 ? 3.523 -8.872 -23.962 1.00 98.50 183 TYR A C 1
ATOM 1451 O O . TYR A 1 183 ? 3.224 -7.748 -24.362 1.00 98.50 183 TYR A O 1
ATOM 1459 N N . THR A 1 184 ? 4.670 -9.472 -24.312 1.00 98.12 184 THR A N 1
ATOM 1460 C CA . THR A 1 184 ? 5.654 -8.931 -25.273 1.00 98.12 184 THR A CA 1
ATOM 1461 C C . THR A 1 184 ? 5.210 -9.144 -26.727 1.00 98.12 184 THR A C 1
ATOM 1463 O O . THR A 1 184 ? 5.637 -8.426 -27.633 1.00 98.12 184 THR A O 1
ATOM 1466 N N . TYR A 1 185 ? 4.317 -10.112 -26.954 1.00 98.56 185 TYR A N 1
ATOM 1467 C CA . TYR A 1 185 ? 3.838 -10.547 -28.266 1.00 98.56 185 TYR A CA 1
ATOM 1468 C C . TYR A 1 185 ? 2.296 -10.542 -28.366 1.00 98.56 185 TYR A C 1
ATOM 1470 O O . TYR A 1 185 ? 1.704 -11.570 -28.713 1.00 98.56 185 TYR A O 1
ATOM 1478 N N . PRO A 1 186 ? 1.615 -9.416 -28.069 1.00 98.50 186 PRO A N 1
ATOM 1479 C CA . PRO A 1 186 ? 0.189 -9.274 -28.348 1.00 98.50 186 PRO A CA 1
ATOM 1480 C C . PRO A 1 186 ? -0.084 -9.413 -29.848 1.00 98.50 186 PRO A C 1
ATOM 1482 O O . PRO A 1 186 ? 0.685 -8.932 -30.682 1.00 98.50 186 PRO A O 1
ATOM 1485 N N . LEU A 1 187 ? -1.201 -10.052 -30.184 1.00 98.75 187 LEU A N 1
ATOM 1486 C CA . LEU A 1 187 ? -1.675 -10.229 -31.555 1.00 98.75 187 LEU A CA 1
ATOM 1487 C C . LEU A 1 187 ? -2.809 -9.242 -31.856 1.00 98.75 187 LEU A C 1
ATOM 1489 O O . LEU A 1 187 ? -3.480 -8.733 -30.957 1.00 98.75 187 LEU A O 1
ATOM 1493 N N . ASP A 1 188 ? -3.023 -8.949 -33.136 1.00 98.25 188 ASP A N 1
ATOM 1494 C CA . ASP A 1 188 ? -3.813 -7.780 -33.528 1.00 98.25 188 ASP A CA 1
ATOM 1495 C C . ASP A 1 188 ? -5.341 -7.984 -33.515 1.00 98.25 188 ASP A C 1
ATOM 1497 O O . ASP A 1 188 ? -6.078 -6.997 -33.546 1.00 98.25 188 ASP A O 1
ATOM 1501 N N . PHE A 1 189 ? -5.820 -9.228 -33.420 1.00 98.69 189 PHE A N 1
ATOM 1502 C CA . PHE A 1 189 ? -7.231 -9.619 -33.532 1.00 98.69 189 PHE A CA 1
ATOM 1503 C C . PHE A 1 189 ? -7.803 -10.208 -32.227 1.00 98.69 189 PHE A C 1
ATOM 1505 O O . PHE A 1 189 ? -7.069 -10.731 -31.393 1.00 98.69 189 PHE A O 1
ATOM 1512 N N . CYS A 1 190 ? -9.130 -10.165 -32.062 1.00 98.81 190 CYS A N 1
ATOM 1513 C CA . CYS A 1 190 ? -9.824 -10.600 -30.843 1.00 98.81 190 CYS A CA 1
ATOM 1514 C C . CYS A 1 190 ? -11.003 -11.553 -31.154 1.00 98.81 190 CYS A C 1
ATOM 1516 O O . CYS A 1 190 ? -12.057 -11.104 -31.619 1.00 98.81 190 CYS A O 1
ATOM 1518 N N . PRO A 1 191 ? -10.850 -12.874 -30.936 1.00 98.75 191 PRO A N 1
ATOM 1519 C CA . PRO A 1 191 ? -11.933 -13.852 -31.051 1.00 98.75 191 PRO A CA 1
ATOM 1520 C C . PRO A 1 191 ? -13.015 -13.692 -29.975 1.00 98.75 191 PRO A C 1
ATOM 1522 O O . PRO A 1 191 ? -12.716 -13.409 -28.816 1.00 98.75 191 PRO A O 1
ATOM 1525 N N . ILE A 1 192 ? -14.269 -13.957 -30.347 1.00 98.69 192 ILE A N 1
ATOM 1526 C CA . ILE A 1 192 ? -15.427 -14.011 -29.446 1.00 98.69 192 ILE A CA 1
ATOM 1527 C C . ILE A 1 192 ? -15.877 -15.465 -29.291 1.00 98.69 192 ILE A C 1
ATOM 1529 O O . ILE A 1 192 ? -16.259 -16.114 -30.269 1.00 98.69 192 ILE A O 1
ATOM 1533 N N . PHE A 1 193 ? -15.852 -15.960 -28.056 1.00 98.38 193 PHE A N 1
ATOM 1534 C CA . PHE A 1 193 ? -16.175 -17.333 -27.677 1.00 98.38 193 PHE A CA 1
ATOM 1535 C C . PHE A 1 193 ? -17.552 -17.421 -27.009 1.00 98.38 193 PHE A C 1
ATOM 1537 O O . PHE A 1 193 ? -17.862 -16.632 -26.116 1.00 98.38 193 PHE A O 1
ATOM 1544 N N . ASN A 1 194 ? -18.360 -18.407 -27.405 1.00 96.50 194 ASN A N 1
ATOM 1545 C CA . ASN A 1 194 ? -19.636 -18.732 -26.766 1.00 96.50 194 ASN A CA 1
ATOM 1546 C C . ASN A 1 194 ? -19.458 -19.881 -25.761 1.00 96.50 194 ASN A C 1
ATOM 1548 O O . ASN A 1 194 ? -19.125 -20.998 -26.150 1.00 96.50 194 ASN A O 1
ATOM 1552 N N . ALA A 1 195 ? -19.724 -19.629 -24.478 1.00 93.31 195 ALA A N 1
ATOM 1553 C CA . ALA A 1 195 ? -19.513 -20.597 -23.399 1.00 93.31 195 ALA A CA 1
ATOM 1554 C C . ALA A 1 195 ? -20.594 -21.695 -23.287 1.00 93.31 195 ALA A C 1
ATOM 1556 O O . ALA A 1 195 ? -20.408 -22.642 -22.518 1.00 93.31 195 ALA A O 1
ATOM 1557 N N . ASP A 1 196 ? -21.701 -21.587 -24.031 1.00 90.31 196 ASP A N 1
ATOM 1558 C CA . ASP A 1 196 ? -22.762 -22.606 -24.100 1.00 90.31 196 ASP A CA 1
ATOM 1559 C C . ASP A 1 196 ? -22.528 -23.598 -25.253 1.00 90.31 196 ASP A C 1
ATOM 1561 O O . ASP A 1 196 ? -22.658 -24.804 -25.052 1.00 90.31 196 ASP A O 1
ATOM 1565 N N . THR A 1 197 ? -22.107 -23.115 -26.434 1.00 93.38 197 THR A N 1
ATOM 1566 C CA . THR A 1 197 ? -21.784 -23.982 -27.591 1.00 93.38 197 THR A CA 1
ATOM 1567 C C . THR A 1 197 ? -20.312 -24.398 -27.674 1.00 93.38 197 THR A C 1
ATOM 1569 O O . THR A 1 197 ? -19.999 -25.381 -28.338 1.00 93.38 197 THR A O 1
ATOM 1572 N N . GLN A 1 198 ? -19.420 -23.697 -26.964 1.00 94.25 198 GLN A N 1
ATOM 1573 C CA . GLN A 1 198 ? -17.957 -23.848 -26.999 1.00 94.25 198 GLN A CA 1
ATOM 1574 C C . GLN A 1 198 ? -17.319 -23.550 -28.372 1.00 94.25 198 GLN A C 1
ATOM 1576 O O . GLN A 1 198 ? -16.357 -24.198 -28.780 1.00 94.25 198 GLN A O 1
ATOM 1581 N N . GLU A 1 199 ? -17.830 -22.535 -29.074 1.00 96.50 199 GLU A N 1
ATOM 1582 C CA . GLU A 1 199 ? -17.412 -22.154 -30.434 1.00 96.50 199 GLU A CA 1
ATOM 1583 C C . GLU A 1 199 ? -16.912 -20.702 -30.527 1.00 96.50 199 GLU A C 1
ATOM 1585 O O . GLU A 1 199 ? -17.341 -19.829 -29.767 1.00 96.50 199 GLU A O 1
ATOM 1590 N N . ILE A 1 200 ? -16.065 -20.416 -31.528 1.00 98.38 200 ILE A N 1
ATOM 1591 C CA . ILE A 1 200 ? -15.694 -19.047 -31.921 1.00 98.38 200 ILE A CA 1
ATOM 1592 C C . ILE A 1 200 ? -16.740 -18.492 -32.900 1.00 98.38 200 ILE A C 1
ATOM 1594 O O . ILE A 1 200 ? -16.758 -18.812 -34.098 1.00 98.38 200 ILE A O 1
ATOM 1598 N N . ILE A 1 201 ? -17.626 -17.642 -32.377 1.00 97.75 201 ILE A N 1
ATOM 1599 C CA . ILE A 1 201 ? -18.772 -17.091 -33.115 1.00 97.75 201 ILE A CA 1
ATOM 1600 C C . ILE A 1 201 ? -18.409 -15.858 -33.954 1.00 97.75 201 ILE A C 1
ATOM 1602 O O . ILE A 1 201 ? -19.044 -15.599 -34.976 1.00 97.75 201 ILE A O 1
ATOM 1606 N N . HIS A 1 202 ? -17.372 -15.115 -33.561 1.00 98.38 202 HIS A N 1
ATOM 1607 C CA . HIS A 1 202 ? -16.884 -13.932 -34.273 1.00 98.38 202 HIS A CA 1
ATOM 1608 C C . HIS A 1 202 ? -15.382 -13.729 -34.037 1.00 98.38 202 HIS A C 1
ATOM 1610 O O . HIS A 1 202 ? -14.832 -14.279 -33.086 1.00 98.38 202 HIS A O 1
ATOM 1616 N N . ILE A 1 203 ? -14.724 -12.930 -34.878 1.00 98.75 203 ILE A N 1
ATOM 1617 C CA . ILE A 1 203 ? -13.366 -12.429 -34.632 1.00 98.75 203 ILE A CA 1
ATOM 1618 C C . ILE A 1 203 ? -13.332 -10.961 -35.054 1.00 98.75 203 ILE A C 1
ATOM 1620 O O . ILE A 1 203 ? -13.550 -10.654 -36.226 1.00 98.75 203 ILE A O 1
ATOM 1624 N N . ASP A 1 204 ? -13.047 -10.066 -34.111 1.00 98.62 204 ASP A N 1
ATOM 1625 C CA . ASP A 1 204 ? -12.799 -8.657 -34.409 1.00 98.62 204 ASP A CA 1
ATOM 1626 C C . ASP A 1 204 ? -11.375 -8.516 -34.968 1.00 98.62 204 ASP A C 1
ATOM 1628 O O . ASP A 1 204 ? -10.399 -8.839 -34.289 1.00 98.62 204 ASP A O 1
ATOM 1632 N N . VAL A 1 205 ? -11.256 -8.054 -36.216 1.00 98.38 205 VAL A N 1
ATOM 1633 C CA . VAL A 1 205 ? -9.977 -7.871 -36.924 1.00 98.38 205 VAL A CA 1
ATOM 1634 C C . VAL A 1 205 ? -9.797 -6.383 -37.263 1.00 98.38 205 VAL A C 1
ATOM 1636 O O . VAL A 1 205 ? -10.714 -5.780 -37.833 1.00 98.38 205 VAL A O 1
ATOM 1639 N N . PRO A 1 206 ? -8.648 -5.760 -36.940 1.00 97.25 206 PRO A N 1
ATOM 1640 C CA . PRO A 1 206 ? -8.430 -4.335 -37.166 1.00 97.25 206 PRO A CA 1
ATOM 1641 C C . PRO A 1 206 ? -8.254 -4.007 -38.655 1.00 97.25 206 PRO A C 1
ATOM 1643 O O . PRO A 1 206 ? -7.784 -4.816 -39.456 1.00 97.25 206 PRO A O 1
ATOM 1646 N N . LYS A 1 207 ? -8.592 -2.765 -39.030 1.00 94.94 207 LYS A N 1
ATOM 1647 C CA . LYS A 1 207 ? -8.421 -2.253 -40.406 1.00 94.94 207 LYS A CA 1
ATOM 1648 C C . LYS A 1 207 ? -6.951 -2.143 -40.820 1.00 94.94 207 LYS A C 1
ATOM 1650 O O . LYS A 1 207 ? -6.637 -2.281 -41.998 1.00 94.94 207 LYS A O 1
ATOM 1655 N N . VAL A 1 208 ? -6.077 -1.863 -39.856 1.00 95.81 208 VAL A N 1
ATOM 1656 C CA . VAL A 1 208 ? -4.620 -1.875 -40.004 1.00 95.81 208 VAL A CA 1
ATOM 1657 C C . VAL A 1 208 ? -4.133 -3.152 -39.337 1.00 95.81 208 VAL A C 1
ATOM 1659 O O . VAL A 1 208 ? -4.307 -3.306 -38.131 1.00 95.81 208 VAL A O 1
ATOM 1662 N N . ARG A 1 209 ? -3.562 -4.073 -40.119 1.00 97.56 209 ARG A N 1
ATOM 1663 C CA . ARG A 1 209 ? -2.962 -5.292 -39.567 1.00 97.56 209 ARG A CA 1
ATOM 1664 C C . ARG A 1 209 ? -1.604 -4.983 -38.941 1.00 97.56 209 ARG A C 1
ATOM 1666 O O . ARG A 1 209 ? -0.881 -4.105 -39.423 1.00 97.56 209 ARG A O 1
ATOM 1673 N N . ARG A 1 210 ? -1.260 -5.720 -37.889 1.00 97.94 210 ARG A N 1
ATOM 1674 C CA . ARG A 1 210 ? 0.010 -5.617 -37.163 1.00 97.94 210 ARG A CA 1
ATOM 1675 C C . ARG A 1 210 ? 0.623 -7.026 -37.101 1.00 97.94 210 ARG A C 1
ATOM 1677 O O . ARG A 1 210 ? 0.040 -7.893 -36.450 1.00 97.94 210 ARG A O 1
ATOM 1684 N N . PRO A 1 211 ? 1.707 -7.309 -37.855 1.00 96.62 211 PRO A N 1
ATOM 1685 C CA . PRO A 1 211 ? 2.366 -8.616 -37.844 1.00 96.62 211 PRO A CA 1
ATOM 1686 C C . PRO A 1 211 ? 2.862 -9.012 -36.447 1.00 96.62 211 PRO A C 1
ATOM 1688 O O . PRO A 1 211 ? 3.014 -8.154 -35.579 1.00 96.62 211 PRO A O 1
ATOM 1691 N N . LEU A 1 212 ? 3.163 -10.299 -36.245 1.00 97.44 212 LEU A N 1
ATOM 1692 C CA . LEU A 1 212 ? 3.774 -10.787 -35.005 1.00 97.44 212 LEU A CA 1
ATOM 1693 C C . LEU A 1 212 ? 5.021 -9.959 -34.647 1.00 97.44 212 LEU A C 1
ATOM 1695 O O . LEU A 1 212 ? 5.926 -9.803 -35.470 1.00 97.44 212 LEU A O 1
ATOM 1699 N N . ASN A 1 213 ? 5.082 -9.469 -33.405 1.00 96.38 213 ASN A N 1
ATOM 1700 C CA . ASN A 1 213 ? 6.228 -8.712 -32.911 1.00 96.38 213 ASN A CA 1
ATOM 1701 C C . ASN A 1 213 ? 7.511 -9.567 -32.951 1.00 96.38 213 ASN A C 1
ATOM 1703 O O . ASN A 1 213 ? 7.532 -10.694 -32.462 1.00 96.38 213 ASN A O 1
ATOM 1707 N N . THR A 1 214 ? 8.592 -9.022 -33.513 1.00 95.31 214 THR A N 1
ATOM 1708 C CA . THR A 1 214 ? 9.902 -9.690 -33.614 1.00 95.31 214 THR A CA 1
ATOM 1709 C C . THR A 1 214 ? 10.930 -9.149 -32.616 1.00 95.31 214 THR A C 1
ATOM 1711 O O . THR A 1 214 ? 12.129 -9.375 -32.790 1.00 95.31 214 THR A O 1
ATOM 1714 N N . ALA A 1 215 ? 10.497 -8.394 -31.603 1.00 95.88 215 ALA A N 1
ATOM 1715 C CA . ALA A 1 215 ? 11.363 -7.944 -30.519 1.00 95.88 215 ALA A CA 1
ATOM 1716 C C . ALA A 1 215 ? 11.875 -9.131 -29.660 1.00 95.88 215 ALA A C 1
ATOM 1718 O O . ALA A 1 215 ? 11.216 -10.177 -29.594 1.00 95.88 215 ALA A O 1
ATOM 1719 N N . PRO A 1 216 ? 13.043 -9.005 -28.998 1.00 95.56 216 PRO A N 1
ATOM 1720 C CA . PRO A 1 216 ? 13.541 -10.023 -28.071 1.00 95.56 216 PRO A CA 1
ATOM 1721 C C . PRO A 1 216 ? 12.570 -10.284 -26.901 1.00 95.56 216 PRO A C 1
ATOM 1723 O O . PRO A 1 216 ? 11.808 -9.385 -26.544 1.00 95.56 216 PRO A O 1
ATOM 1726 N N . PRO A 1 217 ? 12.599 -11.472 -26.266 1.00 93.88 217 PRO A N 1
ATOM 1727 C CA . PRO A 1 217 ? 11.781 -11.727 -25.084 1.00 93.88 217 PRO A CA 1
ATOM 1728 C C . PRO A 1 217 ? 12.186 -10.822 -23.917 1.00 93.88 217 PRO A C 1
ATOM 1730 O O . PRO A 1 217 ? 13.367 -10.739 -23.577 1.00 93.88 217 PRO A O 1
ATOM 1733 N N . ASN A 1 218 ? 11.206 -10.180 -23.280 1.00 95.00 218 ASN A N 1
ATOM 1734 C CA . ASN A 1 218 ? 11.414 -9.366 -22.085 1.00 95.00 218 ASN A CA 1
ATOM 1735 C C . ASN A 1 218 ? 10.847 -10.109 -20.862 1.00 95.00 218 ASN A C 1
ATOM 1737 O O . ASN A 1 218 ? 9.644 -10.081 -20.600 1.00 95.00 218 ASN A O 1
ATOM 1741 N N . ASN A 1 219 ? 11.713 -10.841 -20.155 1.00 96.62 219 ASN A N 1
ATOM 1742 C CA . ASN A 1 219 ? 11.319 -11.865 -19.183 1.00 96.62 219 ASN A CA 1
ATOM 1743 C C . ASN A 1 219 ? 11.812 -11.537 -17.764 1.00 96.62 219 ASN A C 1
ATOM 1745 O O . ASN A 1 219 ? 13.010 -11.409 -17.525 1.00 96.62 219 ASN A O 1
ATOM 1749 N N . TYR A 1 220 ? 10.887 -11.497 -16.802 1.00 95.19 220 TYR A N 1
ATOM 1750 C CA . TYR A 1 220 ? 11.152 -11.194 -15.386 1.00 95.19 220 TYR A CA 1
ATOM 1751 C C . TYR A 1 220 ? 11.466 -12.425 -14.517 1.00 95.19 220 TYR A C 1
ATOM 1753 O O . TYR A 1 220 ? 11.852 -12.283 -13.356 1.00 95.19 220 TYR A O 1
ATOM 1761 N N . HIS A 1 221 ? 11.266 -13.643 -15.032 1.00 93.62 221 HIS A N 1
ATOM 1762 C CA . HIS A 1 221 ? 11.436 -14.859 -14.237 1.00 93.62 221 HIS A CA 1
ATOM 1763 C C . HIS A 1 221 ? 12.910 -15.078 -13.844 1.00 93.62 221 HIS A C 1
ATOM 1765 O O . HIS A 1 221 ? 13.831 -14.697 -14.569 1.00 93.62 221 HIS A O 1
ATOM 1771 N N . ALA A 1 222 ? 13.133 -15.725 -12.694 1.00 91.50 222 ALA A N 1
ATOM 1772 C CA . ALA A 1 222 ? 14.444 -15.835 -12.041 1.00 91.50 222 ALA A CA 1
ATOM 1773 C C . ALA A 1 222 ? 15.580 -16.267 -12.988 1.00 91.50 222 ALA A C 1
ATOM 1775 O O . ALA A 1 222 ? 16.667 -15.693 -12.986 1.00 91.50 222 ALA A O 1
ATOM 1776 N N . ASP A 1 223 ? 15.296 -17.255 -13.827 1.00 93.56 223 ASP A N 1
ATOM 1777 C CA . ASP A 1 223 ? 16.237 -17.845 -14.768 1.00 93.56 223 ASP A CA 1
ATOM 1778 C C . ASP A 1 223 ? 16.590 -16.937 -15.961 1.00 93.56 223 ASP A C 1
ATOM 1780 O O . ASP A 1 223 ? 17.681 -17.075 -16.506 1.00 93.56 223 ASP A O 1
ATOM 1784 N N . ALA A 1 224 ? 15.714 -16.012 -16.368 1.00 93.56 224 ALA A N 1
ATOM 1785 C CA . ALA A 1 224 ? 16.006 -15.004 -17.389 1.00 93.56 224 ALA A CA 1
ATOM 1786 C C . ALA A 1 224 ? 16.869 -13.887 -16.799 1.00 93.56 224 ALA A C 1
ATOM 1788 O O . ALA A 1 224 ? 17.956 -13.617 -17.310 1.00 93.56 224 ALA A O 1
ATOM 1789 N N . VAL A 1 225 ? 16.453 -13.332 -15.654 1.00 92.94 225 VAL A N 1
ATOM 1790 C CA . VAL A 1 225 ? 17.219 -12.317 -14.914 1.00 92.94 225 VAL A CA 1
ATOM 1791 C C . VAL A 1 225 ? 18.627 -12.828 -14.591 1.00 92.94 225 VAL A C 1
ATOM 1793 O O . VAL A 1 225 ? 19.595 -12.096 -14.751 1.00 92.94 225 VAL A O 1
ATOM 1796 N N . ALA A 1 226 ? 18.784 -14.102 -14.216 1.00 92.81 226 ALA A N 1
ATOM 1797 C CA . ALA A 1 226 ? 20.092 -14.709 -13.957 1.00 92.81 226 ALA A CA 1
ATOM 1798 C C . ALA A 1 226 ? 21.007 -14.836 -15.195 1.00 92.81 226 ALA A C 1
ATOM 1800 O O . ALA A 1 226 ? 22.226 -14.901 -15.024 1.00 92.81 226 ALA A O 1
ATOM 1801 N N . LYS A 1 227 ? 20.440 -14.901 -16.410 1.00 91.38 227 LYS A N 1
ATOM 1802 C CA . LYS A 1 227 ? 21.169 -15.029 -17.690 1.00 91.38 227 LYS A CA 1
ATOM 1803 C C . LYS A 1 227 ? 21.506 -13.672 -18.317 1.00 91.38 227 LYS A C 1
ATOM 1805 O O . LYS A 1 227 ? 22.506 -13.584 -19.023 1.00 91.38 227 LYS A O 1
ATOM 1810 N N . ASP A 1 228 ? 20.681 -12.659 -18.061 1.00 90.25 228 ASP A N 1
ATOM 1811 C CA . ASP A 1 228 ? 20.798 -11.303 -18.604 1.00 90.25 228 ASP A CA 1
ATOM 1812 C C . ASP A 1 228 ? 21.602 -10.370 -17.671 1.00 90.25 228 ASP A C 1
ATOM 1814 O O . ASP A 1 228 ? 22.822 -10.254 -17.794 1.00 90.25 228 ASP A O 1
ATOM 1818 N N . THR A 1 229 ? 20.947 -9.740 -16.692 1.00 86.75 229 THR A N 1
ATOM 1819 C CA . THR A 1 229 ? 21.552 -8.743 -15.782 1.00 86.75 229 THR A CA 1
ATOM 1820 C C . THR A 1 229 ? 22.224 -9.345 -14.542 1.00 86.75 229 THR A C 1
ATOM 1822 O O . THR A 1 229 ? 23.183 -8.782 -14.008 1.00 86.75 229 THR A O 1
ATOM 1825 N N . GLY A 1 230 ? 21.747 -10.501 -14.084 1.00 89.00 230 GLY A N 1
ATOM 1826 C CA . GLY A 1 230 ? 22.146 -11.157 -12.842 1.00 89.00 230 GLY A CA 1
ATOM 1827 C C . GLY A 1 230 ? 21.528 -10.532 -11.582 1.00 89.00 230 GLY A C 1
ATOM 1828 O O . GLY A 1 230 ? 21.245 -9.339 -11.504 1.00 89.00 230 GLY A O 1
ATOM 1829 N N . PHE A 1 231 ? 21.345 -11.341 -10.534 1.00 85.19 231 PHE A N 1
ATOM 1830 C CA . PHE A 1 231 ? 20.777 -10.856 -9.270 1.00 85.19 231 PHE A CA 1
ATOM 1831 C C . PHE A 1 231 ? 21.710 -9.919 -8.489 1.00 85.19 231 PHE A C 1
ATOM 1833 O O . PHE A 1 231 ? 22.924 -10.146 -8.403 1.00 85.19 231 PHE A O 1
ATOM 1840 N N . ARG A 1 232 ? 21.103 -8.941 -7.800 1.00 80.19 232 ARG A N 1
ATOM 1841 C CA . ARG A 1 232 ? 21.725 -8.135 -6.734 1.00 80.19 232 ARG A CA 1
ATOM 1842 C C . ARG A 1 232 ? 22.255 -9.041 -5.607 1.00 80.19 232 ARG A C 1
ATOM 1844 O O . ARG A 1 232 ? 21.580 -9.973 -5.181 1.00 80.19 232 ARG A O 1
ATOM 1851 N N . LYS A 1 233 ? 23.476 -8.774 -5.120 1.00 82.06 233 LYS A N 1
ATOM 1852 C CA . LYS A 1 233 ? 24.216 -9.614 -4.132 1.00 82.06 233 LYS A CA 1
ATOM 1853 C C . LYS A 1 233 ? 24.489 -8.896 -2.802 1.00 82.06 233 LYS A C 1
ATOM 1855 O O . LYS A 1 233 ? 25.067 -9.448 -1.863 1.00 82.06 233 LYS A O 1
ATOM 1860 N N . ASP A 1 234 ? 24.096 -7.636 -2.725 1.00 70.75 234 ASP A N 1
ATOM 1861 C CA . ASP A 1 234 ? 24.268 -6.727 -1.600 1.00 70.75 234 ASP A CA 1
ATOM 1862 C C . ASP A 1 234 ? 23.087 -6.759 -0.621 1.00 70.75 234 ASP A C 1
ATOM 1864 O O . ASP A 1 234 ? 23.320 -6.512 0.560 1.00 70.75 234 ASP A O 1
ATOM 1868 N N . ILE A 1 235 ? 21.899 -7.214 -1.038 1.00 67.62 235 ILE A N 1
ATOM 1869 C CA . ILE A 1 235 ? 20.763 -7.539 -0.154 1.00 67.62 235 ILE A CA 1
ATOM 1870 C C . ILE A 1 235 ? 21.237 -8.401 1.034 1.00 67.62 235 ILE A C 1
ATOM 1872 O O . ILE A 1 235 ? 22.002 -9.361 0.873 1.00 67.62 235 ILE A O 1
ATOM 1876 N N . LYS A 1 236 ? 20.817 -8.034 2.248 1.00 74.25 236 LYS A N 1
ATOM 1877 C CA . LYS A 1 236 ? 21.077 -8.770 3.495 1.00 74.25 236 LYS A CA 1
ATOM 1878 C C . LYS A 1 236 ? 19.738 -9.114 4.157 1.00 74.25 236 LYS A C 1
ATOM 1880 O O . LYS A 1 236 ? 18.798 -8.332 4.016 1.00 74.25 236 LYS A O 1
ATOM 1885 N N . PRO A 1 237 ? 19.626 -10.238 4.887 1.00 81.38 237 PRO A N 1
ATOM 1886 C CA . PRO A 1 237 ? 18.474 -10.474 5.751 1.00 81.38 237 PRO A CA 1
ATOM 1887 C C . PRO A 1 237 ? 18.366 -9.341 6.786 1.00 81.38 237 PRO A C 1
ATOM 1889 O O . PRO A 1 237 ? 19.332 -9.062 7.490 1.00 81.38 237 PRO A O 1
ATOM 1892 N N . ILE A 1 238 ? 17.218 -8.666 6.845 1.00 81.06 238 ILE A N 1
ATOM 1893 C CA . ILE A 1 238 ? 16.885 -7.632 7.849 1.00 81.06 238 ILE A CA 1
ATOM 1894 C C . ILE A 1 238 ? 16.244 -8.344 9.049 1.00 81.06 238 ILE A C 1
ATOM 1896 O O . ILE A 1 238 ? 15.504 -9.272 8.757 1.00 81.06 238 ILE A O 1
ATOM 1900 N N . ASN A 1 239 ? 16.459 -7.918 10.319 1.00 83.62 239 ASN A N 1
ATOM 1901 C CA . ASN A 1 239 ? 16.238 -8.672 11.595 1.00 83.62 239 ASN A CA 1
ATOM 1902 C C . ASN A 1 239 ? 14.896 -8.440 12.361 1.00 83.62 239 ASN A C 1
ATOM 1904 O O . ASN A 1 239 ? 14.553 -7.291 12.620 1.00 83.62 239 ASN A O 1
ATOM 1908 N N . ILE A 1 240 ? 14.157 -9.508 12.742 1.00 85.56 240 ILE A N 1
ATOM 1909 C CA . ILE A 1 240 ? 12.958 -9.572 13.645 1.00 85.56 240 ILE A CA 1
ATOM 1910 C C . ILE A 1 240 ? 12.706 -11.036 14.046 1.00 85.56 240 ILE A C 1
ATOM 1912 O O . ILE A 1 240 ? 13.070 -11.905 13.273 1.00 85.56 240 ILE A O 1
ATOM 1916 N N . THR A 1 241 ? 11.996 -11.311 15.145 1.00 83.88 241 THR A N 1
ATOM 1917 C CA . THR A 1 241 ? 11.206 -12.546 15.388 1.00 83.88 241 THR A CA 1
ATOM 1918 C C . THR A 1 241 ? 10.036 -12.223 16.338 1.00 83.88 241 THR A C 1
ATOM 1920 O O . THR A 1 241 ? 9.960 -11.111 16.857 1.00 83.88 241 THR A O 1
ATOM 1923 N N . GLN A 1 242 ? 9.132 -13.177 16.600 1.00 88.00 242 GLN A N 1
ATOM 1924 C CA . GLN A 1 242 ? 8.168 -13.109 17.714 1.00 88.00 242 GLN A CA 1
ATOM 1925 C C . GLN A 1 242 ? 8.368 -14.310 18.661 1.00 88.00 242 GLN A C 1
ATOM 1927 O O . GLN A 1 242 ? 7.644 -15.299 18.552 1.00 88.00 242 GLN A O 1
ATOM 1932 N N . PRO A 1 243 ? 9.383 -14.276 19.550 1.00 84.81 243 PRO A N 1
ATOM 1933 C CA . PRO A 1 243 ? 9.797 -15.443 20.339 1.00 84.81 243 PRO A CA 1
ATOM 1934 C C . PRO A 1 243 ? 8.759 -15.884 21.382 1.00 84.81 243 PRO A C 1
ATOM 1936 O O . PRO A 1 243 ? 8.653 -17.073 21.668 1.00 84.81 243 PRO A O 1
ATOM 1939 N N . GLU A 1 244 ? 7.964 -14.949 21.906 1.00 88.25 244 GLU A N 1
ATOM 1940 C CA . GLU A 1 244 ? 6.872 -15.211 22.858 1.00 88.25 244 GLU A CA 1
ATOM 1941 C C . GLU A 1 244 ? 5.517 -15.466 22.158 1.00 88.25 244 GLU A C 1
ATOM 1943 O O . GLU A 1 244 ? 4.501 -15.685 22.814 1.00 88.25 244 GLU A O 1
ATOM 1948 N N . GLY A 1 245 ? 5.498 -15.477 20.819 1.00 91.06 245 GLY A N 1
ATOM 1949 C CA . GLY A 1 245 ? 4.292 -15.616 20.003 1.00 91.06 245 GLY A CA 1
ATOM 1950 C C . GLY A 1 245 ? 3.627 -14.284 19.634 1.00 91.06 245 GLY A C 1
ATOM 1951 O O . GLY A 1 245 ? 4.224 -13.207 19.722 1.00 91.06 245 GLY A O 1
ATOM 1952 N N . VAL A 1 246 ? 2.383 -14.376 19.158 1.00 95.62 246 VAL A N 1
ATOM 1953 C CA . VAL A 1 246 ? 1.579 -13.235 18.695 1.00 95.62 246 VAL A CA 1
ATOM 1954 C C . VAL A 1 246 ? 0.681 -12.674 19.796 1.00 95.62 246 VAL A C 1
ATOM 1956 O O . VAL A 1 246 ? 0.224 -13.395 20.678 1.00 95.62 246 VAL A O 1
ATOM 1959 N N . SER A 1 247 ? 0.405 -11.373 19.732 1.00 97.00 247 SER A N 1
ATOM 1960 C CA . SER A 1 247 ? -0.474 -10.645 20.656 1.00 97.00 247 SER A CA 1
ATOM 1961 C C . SER A 1 247 ? -1.938 -10.589 20.196 1.00 97.00 247 SER A C 1
ATOM 1963 O O . SER A 1 247 ? -2.742 -9.880 20.807 1.00 97.00 247 SER A O 1
ATOM 1965 N N . PHE A 1 248 ? -2.291 -11.309 19.125 1.00 98.00 248 PHE A N 1
ATOM 1966 C CA . PHE A 1 248 ? -3.673 -11.581 18.724 1.00 98.00 248 PHE A CA 1
ATOM 1967 C C . PHE A 1 248 ? -4.098 -13.001 19.118 1.00 98.00 248 PHE A C 1
ATOM 1969 O O . PHE A 1 248 ? -3.277 -13.904 19.264 1.00 98.00 248 PHE A O 1
ATOM 1976 N N . SER A 1 249 ? -5.401 -13.198 19.291 1.00 97.31 249 SER A N 1
ATOM 1977 C CA . SER A 1 249 ? -6.022 -14.484 19.629 1.00 97.31 249 SER A CA 1
ATOM 1978 C C . SER A 1 249 ? -7.319 -14.681 18.843 1.00 97.31 249 SER A C 1
ATOM 1980 O O . SER A 1 249 ? -7.838 -13.719 18.276 1.00 97.31 249 SER A O 1
ATOM 1982 N N . PHE A 1 250 ? -7.835 -15.912 18.795 1.00 94.25 250 PHE A N 1
ATOM 1983 C CA . PHE A 1 250 ? -9.002 -16.277 17.985 1.00 94.25 250 PHE A CA 1
ATOM 1984 C C . PHE A 1 250 ? -10.127 -16.897 18.820 1.00 94.25 250 PHE A C 1
ATOM 1986 O O . PHE A 1 250 ? -9.879 -17.734 19.687 1.00 94.25 250 PHE A O 1
ATOM 1993 N N . GLU A 1 251 ? -11.366 -16.539 18.493 1.00 91.69 251 GLU A N 1
ATOM 1994 C CA . GLU A 1 251 ? -12.592 -17.214 18.923 1.00 91.69 251 GLU A CA 1
ATOM 1995 C C . GLU A 1 251 ? -13.444 -17.513 17.678 1.00 91.69 251 GLU A C 1
ATOM 1997 O O . GLU A 1 251 ? -14.082 -16.625 17.105 1.00 91.69 251 GLU A O 1
ATOM 2002 N N . GLY A 1 252 ? -13.366 -18.754 17.184 1.00 91.19 252 GLY A N 1
ATOM 2003 C CA . GLY A 1 252 ? -13.783 -19.073 15.814 1.00 91.19 252 GLY A CA 1
ATOM 2004 C C . GLY A 1 252 ? -12.978 -18.240 14.810 1.00 91.19 252 GLY A C 1
ATOM 2005 O O . GLY A 1 252 ? -11.761 -18.118 14.945 1.00 91.19 252 GLY A O 1
ATOM 2006 N N . ARG A 1 253 ? -13.656 -17.599 13.850 1.00 95.31 253 ARG A N 1
ATOM 2007 C CA . ARG A 1 253 ? -13.041 -16.622 12.929 1.00 95.31 253 ARG A CA 1
ATOM 2008 C C . ARG A 1 253 ? -13.025 -15.182 13.477 1.00 95.31 253 ARG A C 1
ATOM 2010 O O . ARG A 1 253 ? -12.836 -14.238 12.715 1.00 95.31 253 ARG A O 1
ATOM 2017 N N . THR A 1 254 ? -13.221 -14.994 14.787 1.00 97.06 254 THR A N 1
ATOM 2018 C CA . THR A 1 254 ? -13.144 -13.679 15.448 1.00 97.06 254 THR A CA 1
ATOM 2019 C C . THR A 1 254 ? -11.745 -13.442 16.011 1.00 97.06 254 THR A C 1
ATOM 2021 O O . THR A 1 254 ? -11.342 -14.119 16.955 1.00 97.06 254 THR A O 1
ATOM 2024 N N . ILE A 1 255 ? -11.014 -12.468 15.471 1.00 98.31 255 ILE A N 1
ATOM 2025 C CA . ILE A 1 255 ? -9.743 -11.992 16.030 1.00 98.31 255 ILE A CA 1
ATOM 2026 C C . ILE A 1 255 ? -10.021 -11.103 17.244 1.00 98.31 255 ILE A C 1
ATOM 2028 O O . ILE A 1 255 ? -10.905 -10.246 17.195 1.00 98.31 255 ILE A O 1
ATOM 2032 N N . LYS A 1 256 ? -9.212 -11.250 18.297 1.00 98.62 256 LYS A N 1
ATOM 2033 C CA . LYS A 1 256 ? -9.094 -10.303 19.414 1.00 98.62 256 LYS A CA 1
ATOM 2034 C C . LYS A 1 256 ? -7.649 -9.825 19.541 1.00 98.62 256 LYS A C 1
ATOM 2036 O O . LYS A 1 256 ? -6.752 -10.648 19.739 1.00 98.62 256 LYS A O 1
ATOM 2041 N N . TRP A 1 257 ? -7.420 -8.517 19.426 1.00 98.75 257 TRP A N 1
ATOM 2042 C CA . TRP A 1 257 ? -6.083 -7.902 19.396 1.00 98.75 257 TRP A CA 1
ATOM 2043 C C . TRP A 1 257 ? -6.135 -6.441 19.848 1.00 98.75 257 TRP A C 1
ATOM 2045 O O . TRP A 1 257 ? -6.910 -5.675 19.293 1.00 98.75 257 TRP A O 1
ATOM 2055 N N . GLN A 1 258 ? -5.305 -6.035 20.819 1.00 97.81 258 GLN A N 1
ATOM 2056 C CA . GLN A 1 258 ? -5.157 -4.628 21.253 1.00 97.81 258 GLN A CA 1
ATOM 2057 C C . GLN A 1 258 ? -6.505 -3.877 21.371 1.00 97.81 258 GLN A C 1
ATOM 2059 O O . GLN A 1 258 ? -6.739 -2.874 20.703 1.00 97.81 258 GLN A O 1
ATOM 2064 N N . ASN A 1 259 ? -7.407 -4.418 22.198 1.00 98.50 259 ASN A N 1
ATOM 2065 C CA . ASN A 1 259 ? -8.796 -3.983 22.414 1.00 98.50 259 ASN A CA 1
ATOM 2066 C C . ASN A 1 259 ? -9.785 -4.162 21.239 1.00 98.50 259 ASN A C 1
ATOM 2068 O O . ASN A 1 259 ? -10.989 -4.109 21.486 1.00 98.50 259 ASN A O 1
ATOM 2072 N N . TRP A 1 260 ? -9.350 -4.447 20.012 1.00 98.81 260 TRP A N 1
ATOM 2073 C CA . TRP A 1 260 ? -10.239 -4.785 18.893 1.00 98.81 260 TRP A CA 1
ATOM 2074 C C . TRP A 1 260 ? -10.857 -6.185 19.016 1.00 98.81 260 TRP A C 1
ATOM 2076 O O . TRP A 1 260 ? -10.175 -7.131 19.417 1.00 98.81 260 TRP A O 1
ATOM 2086 N N . ASN A 1 261 ? -12.105 -6.329 18.553 1.00 98.38 261 ASN A N 1
ATOM 2087 C CA . ASN A 1 261 ? -12.678 -7.601 18.099 1.00 98.38 261 ASN A CA 1
ATOM 2088 C C . ASN A 1 261 ? -13.128 -7.457 16.633 1.00 98.38 261 ASN A C 1
ATOM 2090 O O . ASN A 1 261 ? -13.787 -6.470 16.296 1.00 98.38 261 ASN A O 1
ATOM 2094 N N . VAL A 1 262 ? -12.791 -8.430 15.780 1.00 98.62 262 VAL A N 1
ATOM 2095 C CA . VAL A 1 262 ? -13.071 -8.415 14.328 1.00 98.62 262 VAL A CA 1
ATOM 2096 C C . VAL A 1 262 ? -13.426 -9.826 13.857 1.00 98.62 262 VAL A C 1
ATOM 2098 O O . VAL A 1 262 ? -12.608 -10.730 14.007 1.00 98.62 262 VAL A O 1
ATOM 2101 N N . HIS A 1 263 ? -14.605 -10.043 13.269 1.00 98.44 263 HIS A N 1
ATOM 2102 C CA . HIS A 1 263 ? -14.920 -11.299 12.570 1.00 98.44 263 HIS A CA 1
ATOM 2103 C C . HIS A 1 263 ? -14.394 -11.259 11.128 1.00 98.44 263 HIS A C 1
ATOM 2105 O O . HIS A 1 263 ? -14.541 -10.241 10.454 1.00 98.44 263 HIS A O 1
ATOM 2111 N N . VAL A 1 264 ? -13.766 -12.349 10.671 1.00 98.62 264 VAL A N 1
ATOM 2112 C CA . VAL A 1 264 ? -13.131 -12.454 9.345 1.00 98.62 264 VAL A CA 1
ATOM 2113 C C . VAL A 1 264 ? -13.882 -13.449 8.459 1.00 98.62 264 VAL A C 1
ATOM 2115 O O . VAL A 1 264 ? -13.551 -14.639 8.395 1.00 98.62 264 VAL A O 1
ATOM 2118 N N . GLY A 1 265 ? -14.892 -12.957 7.749 1.00 98.44 265 GLY A N 1
ATOM 2119 C CA . GLY A 1 265 ? -15.556 -13.663 6.657 1.00 98.44 265 GLY A CA 1
ATOM 2120 C C . GLY A 1 265 ? -14.723 -13.685 5.369 1.00 98.44 265 GLY A C 1
ATOM 2121 O O . GLY A 1 265 ? -13.726 -12.974 5.221 1.00 98.44 265 GLY A O 1
ATOM 2122 N N . PHE A 1 266 ? -15.145 -14.524 4.426 1.00 98.69 266 PHE A N 1
ATOM 2123 C CA . PHE A 1 266 ? -14.605 -14.596 3.069 1.00 98.69 266 PHE A CA 1
ATOM 2124 C C . PHE A 1 266 ? -15.703 -15.090 2.122 1.00 98.69 266 PHE A C 1
ATOM 2126 O O . PHE A 1 266 ? -16.454 -15.992 2.497 1.00 98.69 266 PHE A O 1
ATOM 2133 N N . ASN A 1 267 ? -15.809 -14.536 0.915 1.00 98.62 267 ASN A N 1
ATOM 2134 C CA . ASN A 1 267 ? -16.709 -15.057 -0.118 1.00 98.62 267 ASN A CA 1
ATOM 2135 C C . ASN A 1 267 ? -16.084 -14.967 -1.518 1.00 98.62 267 ASN A C 1
ATOM 2137 O O . ASN A 1 267 ? -15.047 -14.335 -1.713 1.00 98.62 267 ASN A O 1
ATOM 2141 N N . TYR A 1 268 ? -16.714 -15.624 -2.495 1.00 98.12 268 TYR A N 1
ATOM 2142 C CA . TYR A 1 268 ? -16.164 -15.788 -3.846 1.00 98.12 268 TYR A CA 1
ATOM 2143 C C . TYR A 1 268 ? -15.967 -14.459 -4.595 1.00 98.12 268 TYR A C 1
ATOM 2145 O O . TYR A 1 268 ? -15.126 -14.378 -5.489 1.00 98.12 268 TYR A O 1
ATOM 2153 N N . ARG A 1 269 ? -16.743 -13.422 -4.245 1.00 98.31 269 ARG A N 1
ATOM 2154 C CA . ARG A 1 269 ? -16.833 -12.160 -4.987 1.00 98.31 269 ARG A CA 1
ATOM 2155 C C . ARG A 1 269 ? -15.946 -11.076 -4.392 1.00 98.31 269 ARG A C 1
ATOM 2157 O O . ARG A 1 269 ? -15.140 -10.492 -5.103 1.00 98.31 269 ARG A O 1
ATOM 2164 N N . GLU A 1 270 ? -16.117 -10.816 -3.100 1.00 98.75 270 GLU A N 1
ATOM 2165 C CA . GLU A 1 270 ? -15.518 -9.690 -2.370 1.00 98.75 270 GLU A CA 1
ATOM 2166 C C . GLU A 1 270 ? -14.146 -10.039 -1.768 1.00 98.75 270 GLU A C 1
ATOM 2168 O O . GLU A 1 270 ? -13.442 -9.156 -1.277 1.00 98.75 270 GLU A O 1
ATOM 2173 N N . GLY A 1 271 ? -13.778 -11.326 -1.759 1.00 98.50 271 GLY A N 1
ATOM 2174 C CA . GLY A 1 271 ? -12.650 -11.813 -0.973 1.00 98.50 271 GLY A CA 1
ATOM 2175 C C . GLY A 1 271 ? -12.953 -11.653 0.516 1.00 98.50 271 GLY A C 1
ATOM 2176 O O . GLY A 1 271 ? -13.950 -12.188 1.006 1.00 98.50 271 GLY A O 1
ATOM 2177 N N . ILE A 1 272 ? -12.110 -10.913 1.241 1.00 98.88 272 ILE A N 1
ATOM 2178 C CA . ILE A 1 272 ? -12.269 -10.660 2.685 1.00 98.88 272 ILE A CA 1
ATOM 2179 C C . ILE A 1 272 ? -13.488 -9.771 2.971 1.00 98.88 272 ILE A C 1
ATOM 2181 O O . ILE A 1 272 ? -13.588 -8.648 2.476 1.00 98.88 272 ILE A O 1
ATOM 2185 N N . VAL A 1 273 ? -14.337 -10.231 3.894 1.00 98.88 273 VAL A N 1
ATOM 2186 C CA . VAL A 1 273 ? -15.421 -9.446 4.503 1.00 98.88 273 VAL A CA 1
ATOM 2187 C C . VAL A 1 273 ? -15.168 -9.356 6.007 1.00 98.88 273 VAL A C 1
ATOM 2189 O O . VAL A 1 273 ? -15.049 -10.380 6.676 1.00 98.88 273 VAL A O 1
ATOM 2192 N N . LEU A 1 274 ? -15.077 -8.144 6.555 1.00 98.88 274 LEU A N 1
ATOM 2193 C CA . LEU A 1 274 ? -14.840 -7.921 7.984 1.00 98.88 274 LEU A CA 1
ATOM 2194 C C . LEU A 1 274 ? -16.125 -7.495 8.688 1.00 98.88 274 LEU A C 1
ATOM 2196 O O . LEU A 1 274 ? -16.735 -6.499 8.301 1.00 98.88 274 LEU A O 1
ATOM 2200 N N . SER A 1 275 ? -16.512 -8.211 9.742 1.00 98.62 275 SER A N 1
ATOM 2201 C CA . SER A 1 275 ? -17.833 -8.071 10.367 1.00 98.62 275 SER A CA 1
ATOM 2202 C C . SER A 1 275 ? -17.777 -7.903 11.889 1.00 98.62 275 SER A C 1
ATOM 2204 O O . SER A 1 275 ? -16.792 -8.252 12.542 1.00 98.62 275 SER A O 1
ATOM 2206 N N . ASN A 1 276 ? -18.857 -7.359 12.461 1.00 97.44 276 ASN A N 1
ATOM 2207 C CA . ASN A 1 276 ? -19.052 -7.124 13.899 1.00 97.44 276 ASN A CA 1
ATOM 2208 C C . ASN A 1 276 ? -17.854 -6.423 14.588 1.00 97.44 276 ASN A C 1
ATOM 2210 O O . ASN A 1 276 ? -17.409 -6.806 15.674 1.00 97.44 276 ASN A O 1
ATOM 2214 N N . ILE A 1 277 ? -17.307 -5.401 13.926 1.00 98.81 277 ILE A N 1
ATOM 2215 C CA . ILE A 1 277 ? -16.091 -4.697 14.336 1.00 98.81 277 ILE A CA 1
ATOM 2216 C C . ILE A 1 277 ? -16.384 -3.830 15.562 1.00 98.81 277 ILE A C 1
ATOM 2218 O O . ILE A 1 277 ? -17.239 -2.937 15.530 1.00 98.81 277 ILE A O 1
ATOM 2222 N N . SER A 1 278 ? -15.643 -4.070 16.642 1.00 98.75 278 SER A N 1
ATOM 2223 C CA . SER A 1 278 ? -15.801 -3.377 17.924 1.00 98.75 278 SER A CA 1
ATOM 2224 C C . SER A 1 278 ? -14.465 -3.130 18.624 1.00 98.75 278 SER A C 1
ATOM 2226 O O . SER A 1 278 ? -13.466 -3.789 18.333 1.00 98.75 278 SER A O 1
ATOM 2228 N N . PHE A 1 279 ? -14.455 -2.190 19.571 1.00 98.81 279 PHE A N 1
ATOM 2229 C CA . PHE A 1 279 ? -13.290 -1.847 20.388 1.00 98.81 279 PHE A CA 1
ATOM 2230 C C . PHE A 1 279 ? -13.660 -1.822 21.876 1.00 98.81 279 PHE A C 1
ATOM 2232 O O . PHE A 1 279 ? -14.694 -1.277 22.262 1.00 98.81 279 PHE A O 1
ATOM 2239 N N . ASN A 1 280 ? -12.817 -2.409 22.721 1.00 98.56 280 ASN A N 1
ATOM 2240 C CA . ASN A 1 280 ? -12.981 -2.462 24.170 1.00 98.56 280 ASN A CA 1
ATOM 2241 C C . ASN A 1 280 ? -12.403 -1.202 24.837 1.00 98.56 280 ASN A C 1
ATOM 2243 O O . ASN A 1 280 ? -11.222 -1.135 25.169 1.00 98.56 280 ASN A O 1
ATOM 2247 N N . ASP A 1 281 ? -13.245 -0.192 25.042 1.00 97.56 281 ASP A N 1
ATOM 2248 C CA . ASP A 1 281 ? -12.899 1.027 25.773 1.00 97.56 281 ASP A CA 1
ATOM 2249 C C . ASP A 1 281 ? -12.991 0.767 27.286 1.00 97.56 281 ASP A C 1
ATOM 2251 O O . ASP A 1 281 ? -14.048 0.910 27.907 1.00 97.56 281 ASP A O 1
ATOM 2255 N N . GLN A 1 282 ? -11.871 0.323 27.868 1.00 93.69 282 GLN A N 1
ATOM 2256 C CA . GLN A 1 282 ? -11.671 0.160 29.318 1.00 93.69 282 GLN A CA 1
ATOM 2257 C C . GLN A 1 282 ? -12.753 -0.709 30.006 1.00 93.69 282 GLN A C 1
ATOM 2259 O O . GLN A 1 282 ? -13.192 -0.419 31.118 1.00 93.69 282 GLN A O 1
ATOM 2264 N N . GLY A 1 283 ? -13.182 -1.788 29.340 1.00 94.75 283 GLY A N 1
ATOM 2265 C CA . GLY A 1 283 ? -14.227 -2.714 29.796 1.00 94.75 283 GLY A CA 1
ATOM 2266 C C . GLY A 1 283 ? -15.576 -2.535 29.090 1.00 94.75 283 GLY A C 1
ATOM 2267 O O . GLY A 1 283 ? -16.435 -3.408 29.197 1.00 94.75 283 GLY A O 1
ATOM 2268 N N . THR A 1 284 ? -15.765 -1.444 28.341 1.00 97.00 284 THR A N 1
ATOM 2269 C CA . THR A 1 284 ? -16.961 -1.217 27.518 1.00 97.00 284 THR A CA 1
ATOM 2270 C C . THR A 1 284 ? -16.675 -1.636 26.079 1.00 97.00 284 THR A C 1
ATOM 2272 O O . THR A 1 284 ? -15.952 -0.943 25.365 1.00 97.00 284 THR A O 1
ATOM 2275 N N . VAL A 1 285 ? -17.249 -2.750 25.618 1.00 97.75 285 VAL A N 1
ATOM 2276 C CA . VAL A 1 285 ? -17.168 -3.139 24.199 1.00 97.75 285 VAL A CA 1
ATOM 2277 C C . VAL A 1 285 ? -18.105 -2.248 23.387 1.00 97.75 285 VAL A C 1
ATOM 2279 O O . VAL A 1 285 ? -19.322 -2.293 23.558 1.00 97.75 285 VAL A O 1
ATOM 2282 N N . ARG A 1 286 ? -17.530 -1.418 22.514 1.00 98.38 286 ARG A N 1
ATOM 2283 C CA . ARG A 1 286 ? -18.236 -0.417 21.709 1.00 98.38 286 ARG A CA 1
ATOM 2284 C C . ARG A 1 286 ? -18.208 -0.819 20.231 1.00 98.38 286 ARG A C 1
ATOM 2286 O O . ARG A 1 286 ? -17.113 -1.027 19.702 1.00 98.38 286 ARG A O 1
ATOM 2293 N N . PRO A 1 287 ? -19.360 -0.956 19.552 1.00 98.44 287 PRO A N 1
ATOM 2294 C CA . PRO A 1 287 ? -19.399 -1.269 18.127 1.00 98.44 287 PRO A CA 1
ATOM 2295 C C . PRO A 1 287 ? -18.950 -0.069 17.280 1.00 98.44 287 PRO A C 1
ATOM 2297 O O . PRO A 1 287 ? -19.077 1.089 17.689 1.00 98.44 287 PRO A O 1
ATOM 2300 N N . ILE A 1 288 ? -18.397 -0.363 16.102 1.00 98.81 288 ILE A N 1
ATOM 2301 C CA . ILE A 1 288 ? -17.868 0.638 15.168 1.00 98.81 288 ILE A CA 1
ATOM 2302 C C . ILE A 1 288 ? -18.434 0.398 13.762 1.00 98.81 288 ILE A C 1
ATOM 2304 O O . ILE A 1 288 ? -19.095 1.277 13.211 1.00 98.81 288 ILE A O 1
ATOM 2308 N N . PHE A 1 289 ? -18.242 -0.800 13.204 1.00 98.88 289 PHE A N 1
ATOM 2309 C CA . PHE A 1 289 ? -18.763 -1.178 11.885 1.00 98.88 289 PHE A CA 1
ATOM 2310 C C . PHE A 1 289 ? -19.416 -2.561 11.952 1.00 98.88 289 PHE A C 1
ATOM 2312 O O . PHE A 1 289 ? -18.879 -3.487 12.555 1.00 98.88 289 PHE A O 1
ATOM 2319 N N . TRP A 1 290 ? -20.586 -2.710 11.338 1.00 98.62 290 TRP A N 1
ATOM 2320 C CA . TRP A 1 290 ? -21.276 -3.989 11.212 1.00 98.62 290 TRP A CA 1
ATOM 2321 C C . TRP A 1 290 ? -20.613 -4.902 10.174 1.00 98.62 290 TRP A C 1
ATOM 2323 O O . TRP A 1 290 ? -20.415 -6.082 10.451 1.00 98.62 290 TRP A O 1
ATOM 2333 N N . ARG A 1 291 ? -20.253 -4.344 9.012 1.00 98.75 291 ARG A N 1
ATOM 2334 C CA . ARG A 1 291 ? -19.663 -5.031 7.853 1.00 98.75 291 ARG A CA 1
ATOM 2335 C C . ARG A 1 291 ? -18.779 -4.065 7.056 1.00 98.75 291 ARG A C 1
ATOM 2337 O O . ARG A 1 291 ? -19.150 -2.907 6.856 1.00 98.75 291 ARG A O 1
ATOM 2344 N N . MET A 1 292 ? -17.640 -4.539 6.568 1.00 98.75 292 MET A N 1
ATOM 2345 C CA . MET A 1 292 ? -16.736 -3.821 5.670 1.00 98.75 292 MET A CA 1
ATOM 2346 C C . MET A 1 292 ? -16.186 -4.766 4.600 1.00 98.75 292 MET A C 1
ATOM 2348 O O . MET A 1 292 ? -15.787 -5.886 4.917 1.00 98.75 292 MET A O 1
ATOM 2352 N N . SER A 1 293 ? -16.162 -4.319 3.345 1.00 98.81 293 SER A N 1
ATOM 2353 C CA . SER A 1 293 ? -15.646 -5.101 2.214 1.00 98.81 293 SER A CA 1
ATOM 2354 C C . SER A 1 293 ? -15.306 -4.224 1.005 1.00 98.81 293 SER A C 1
ATOM 2356 O O . SER A 1 293 ? -15.769 -3.084 0.892 1.00 98.81 293 SER A O 1
ATOM 2358 N N . LEU A 1 294 ? -14.530 -4.776 0.069 1.00 98.69 294 LEU A N 1
ATOM 2359 C CA . LEU A 1 294 ? -14.525 -4.311 -1.317 1.00 98.69 294 LEU A CA 1
ATOM 2360 C C . LEU A 1 294 ? -15.715 -4.964 -2.024 1.00 98.69 294 LEU A C 1
ATOM 2362 O O . LEU A 1 294 ? -15.720 -6.171 -2.240 1.00 98.69 294 LEU A O 1
ATOM 2366 N N . ALA A 1 295 ? -16.746 -4.179 -2.327 1.00 98.56 295 ALA A N 1
ATOM 2367 C CA . ALA A 1 295 ? -18.020 -4.701 -2.819 1.00 98.56 295 ALA A CA 1
ATOM 2368 C C . ALA A 1 295 ? -18.108 -4.761 -4.353 1.00 98.56 295 ALA A C 1
ATOM 2370 O O . ALA A 1 295 ? -18.915 -5.522 -4.891 1.00 98.56 295 ALA A O 1
ATOM 2371 N N . GLU A 1 296 ? -17.301 -3.952 -5.046 1.00 98.75 296 GLU A N 1
ATOM 2372 C CA . GLU A 1 296 ? -17.102 -3.984 -6.498 1.00 98.75 296 GLU A CA 1
ATOM 2373 C C . GLU A 1 296 ? -15.817 -3.236 -6.885 1.00 98.75 296 GLU A C 1
ATOM 2375 O O . GLU A 1 296 ? -15.285 -2.463 -6.086 1.00 98.75 296 GLU A O 1
ATOM 2380 N N . MET A 1 297 ? -15.354 -3.406 -8.121 1.00 98.56 297 MET A N 1
ATOM 2381 C CA . MET A 1 297 ? -14.389 -2.500 -8.754 1.00 98.56 297 MET A CA 1
ATOM 2382 C C . MET A 1 297 ? -14.653 -2.357 -10.257 1.00 98.56 297 MET A C 1
ATOM 2384 O O . MET A 1 297 ? -15.508 -3.049 -10.796 1.00 98.56 297 MET A O 1
ATOM 2388 N N . VAL A 1 298 ? -13.959 -1.444 -10.938 1.00 98.81 298 VAL A N 1
ATOM 2389 C CA . VAL A 1 298 ? -13.969 -1.324 -12.403 1.00 98.81 298 VAL A CA 1
ATOM 2390 C C . VAL A 1 298 ? -12.616 -0.833 -12.924 1.00 98.81 298 VAL A C 1
ATOM 2392 O O . VAL A 1 298 ? -12.020 0.079 -12.346 1.00 98.81 298 VAL A O 1
ATOM 2395 N N . VAL A 1 299 ? -12.149 -1.416 -14.033 1.00 98.81 299 VAL A N 1
ATOM 2396 C CA . VAL A 1 299 ? -10.843 -1.125 -14.655 1.00 98.81 299 VAL A CA 1
ATOM 2397 C C . VAL A 1 299 ? -11.011 -0.583 -16.085 1.00 98.81 299 VAL A C 1
ATOM 2399 O O . VAL A 1 299 ? -10.792 -1.313 -17.057 1.00 98.81 299 VAL A O 1
ATOM 2402 N N . PRO A 1 300 ? -11.497 0.661 -16.277 1.00 98.75 300 PRO A N 1
ATOM 2403 C CA . PRO A 1 300 ? -11.819 1.184 -17.601 1.00 98.75 300 PRO A CA 1
ATOM 2404 C C . PRO A 1 300 ? -10.585 1.659 -18.372 1.00 98.75 300 PRO A C 1
ATOM 2406 O O . PRO A 1 300 ? -9.843 2.520 -17.901 1.00 98.75 300 PRO A O 1
ATOM 2409 N N . TYR A 1 301 ? -10.415 1.158 -19.596 1.00 98.81 301 TYR A N 1
ATOM 2410 C CA . TYR A 1 301 ? -9.345 1.570 -20.506 1.00 98.81 301 TYR A CA 1
ATOM 2411 C C . TYR A 1 301 ? -9.754 2.760 -21.388 1.00 98.81 301 TYR A C 1
ATOM 2413 O O . TYR A 1 301 ? -10.907 2.902 -21.795 1.00 98.81 301 TYR A O 1
ATOM 2421 N N . GLY A 1 302 ? -8.782 3.621 -21.696 1.00 98.44 302 GLY A N 1
ATOM 2422 C CA . GLY A 1 302 ? -8.973 4.912 -22.361 1.00 98.44 302 GLY A CA 1
ATOM 2423 C C . GLY A 1 302 ? -8.789 4.931 -23.882 1.00 98.44 302 GLY A C 1
ATOM 2424 O O . GLY A 1 302 ? -8.983 5.988 -24.478 1.00 98.44 302 GLY A O 1
ATOM 2425 N N . ASN A 1 303 ? -8.422 3.815 -24.527 1.00 98.31 303 ASN A N 1
ATOM 2426 C CA . ASN A 1 303 ? -8.304 3.761 -25.990 1.00 98.31 303 ASN A CA 1
ATOM 2427 C C . ASN A 1 303 ? -9.699 3.607 -26.645 1.00 98.31 303 ASN A C 1
ATOM 2429 O O . ASN A 1 303 ? -10.372 2.609 -26.382 1.00 98.31 303 ASN A O 1
ATOM 2433 N N . PRO A 1 304 ? -10.141 4.561 -27.494 1.00 97.81 304 PRO A N 1
ATOM 2434 C CA . PRO A 1 304 ? -11.457 4.533 -28.129 1.00 97.81 304 PRO A CA 1
ATOM 2435 C C . PRO A 1 304 ? -11.545 3.642 -29.383 1.00 97.81 304 PRO A C 1
ATOM 2437 O O . PRO A 1 304 ? -12.634 3.519 -29.945 1.00 97.81 304 PRO A O 1
ATOM 2440 N N . GLU A 1 305 ? -10.444 3.059 -29.870 1.00 97.31 305 GLU A N 1
ATOM 2441 C CA . GLU A 1 305 ? -10.489 2.155 -31.025 1.00 97.31 305 GLU A CA 1
ATOM 2442 C C . GLU A 1 305 ? -11.179 0.827 -30.682 1.00 97.31 305 GLU A C 1
ATOM 2444 O O . GLU A 1 305 ? -11.002 0.260 -29.605 1.00 97.31 305 GLU A O 1
ATOM 2449 N N . HIS A 1 306 ? -11.970 0.304 -31.620 1.00 96.38 306 HIS A N 1
ATOM 2450 C CA . HIS A 1 306 ? -12.632 -0.991 -31.473 1.00 96.38 306 HIS A CA 1
ATOM 2451 C C . HIS A 1 306 ? -11.610 -2.134 -31.639 1.00 96.38 306 HIS A C 1
ATOM 2453 O O . HIS A 1 306 ? -10.878 -2.107 -32.632 1.00 96.38 306 HIS A O 1
ATOM 2459 N N . PRO A 1 307 ? -11.562 -3.148 -30.747 1.00 97.56 307 PRO A N 1
ATOM 2460 C CA . PRO A 1 307 ? -12.556 -3.497 -29.721 1.00 97.56 307 PRO A CA 1
ATOM 2461 C C . PRO A 1 307 ? -12.290 -2.979 -28.296 1.00 97.56 307 PRO A C 1
ATOM 2463 O O . PRO A 1 307 ? -12.958 -3.399 -27.349 1.00 97.56 307 PRO A O 1
ATOM 2466 N N . HIS A 1 308 ? -11.315 -2.093 -28.096 1.00 98.50 308 HIS A N 1
ATOM 2467 C CA . HIS A 1 308 ? -10.807 -1.752 -26.765 1.00 98.50 308 HIS A CA 1
ATOM 2468 C C . HIS A 1 308 ? -11.831 -1.070 -25.850 1.00 98.50 308 HIS A C 1
ATOM 2470 O O . HIS A 1 308 ? -11.660 -1.134 -24.634 1.00 98.50 308 HIS A O 1
ATOM 2476 N N . GLN A 1 309 ? -12.941 -0.537 -26.385 1.00 98.06 309 GLN A N 1
ATOM 2477 C CA . GLN A 1 309 ? -14.043 -0.021 -25.566 1.00 98.06 309 GLN A CA 1
ATOM 2478 C C . GLN A 1 309 ? -14.663 -1.088 -24.642 1.00 98.06 309 GLN A C 1
ATOM 2480 O O . GLN A 1 309 ? -15.295 -0.747 -23.643 1.00 98.06 309 GLN A O 1
ATOM 2485 N N . ARG A 1 310 ? -14.469 -2.381 -24.943 1.00 98.69 310 ARG A N 1
ATOM 2486 C CA . ARG A 1 310 ? -14.905 -3.510 -24.106 1.00 98.69 310 ARG A CA 1
ATOM 2487 C C . ARG A 1 310 ? -13.957 -3.841 -22.948 1.00 98.69 310 ARG A C 1
ATOM 2489 O O . ARG A 1 310 ? -14.341 -4.607 -22.0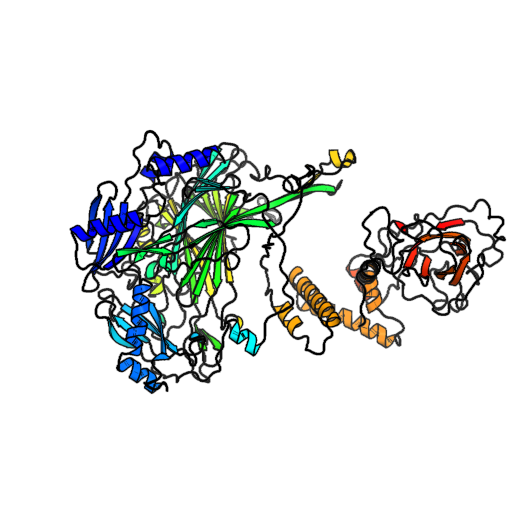69 1.00 98.69 310 ARG A O 1
ATOM 2496 N N . LYS A 1 311 ? -12.750 -3.261 -22.904 1.00 98.75 311 LYS A N 1
ATOM 2497 C CA . LYS A 1 311 ? -11.837 -3.389 -21.758 1.00 98.75 311 LYS A CA 1
ATOM 2498 C C . LYS A 1 311 ? -12.272 -2.413 -20.659 1.00 98.75 311 LYS A C 1
ATOM 2500 O O . LYS A 1 311 ? -11.839 -1.264 -20.611 1.00 98.75 311 LYS A O 1
ATOM 2505 N N . HIS A 1 312 ? -13.194 -2.863 -19.818 1.00 98.56 312 HIS A N 1
ATOM 2506 C CA . HIS A 1 312 ? -13.648 -2.151 -18.621 1.00 98.56 312 HIS A CA 1
ATOM 2507 C C . HIS A 1 312 ? -14.137 -3.151 -17.563 1.00 98.56 312 HIS A C 1
ATOM 2509 O O . HIS A 1 312 ? -15.278 -3.090 -17.112 1.00 98.56 312 HIS A O 1
ATOM 2515 N N . ALA A 1 313 ? -13.284 -4.128 -17.246 1.00 98.44 313 ALA A N 1
ATOM 2516 C CA . ALA A 1 313 ? -13.639 -5.262 -16.402 1.00 98.44 313 ALA A CA 1
ATOM 2517 C C . ALA A 1 313 ? -14.036 -4.817 -14.988 1.00 98.44 313 ALA A C 1
ATOM 2519 O O . ALA A 1 313 ? -13.395 -3.945 -14.398 1.00 98.44 313 ALA A O 1
ATOM 2520 N N . PHE A 1 314 ? -15.098 -5.415 -14.456 1.00 98.75 314 PHE A N 1
ATOM 2521 C CA . PHE A 1 314 ? -15.493 -5.293 -13.057 1.00 98.75 314 PHE A CA 1
ATOM 2522 C C . PHE A 1 314 ? -14.976 -6.516 -12.305 1.00 98.75 314 PHE A C 1
ATOM 2524 O O . PHE A 1 314 ? -15.714 -7.479 -12.126 1.00 98.75 314 PHE A O 1
ATOM 2531 N N . ASP A 1 315 ? -13.693 -6.530 -11.939 1.00 98.50 315 ASP A N 1
ATOM 2532 C CA . ASP A 1 315 ? -12.994 -7.782 -11.602 1.00 98.50 315 ASP A CA 1
ATOM 2533 C C . ASP A 1 315 ? -13.678 -8.596 -10.479 1.00 98.50 315 ASP A C 1
ATOM 2535 O O . ASP A 1 315 ? -13.744 -9.825 -10.555 1.00 98.50 315 ASP A O 1
ATOM 2539 N N . LEU A 1 316 ? -14.288 -7.941 -9.482 1.00 98.44 316 LEU A N 1
ATOM 2540 C CA . LEU A 1 316 ? -15.050 -8.626 -8.428 1.00 98.44 316 LEU A CA 1
ATOM 2541 C C . LEU A 1 316 ? -16.409 -9.151 -8.938 1.00 98.44 316 LEU A C 1
ATOM 2543 O O . LEU A 1 316 ? -16.769 -10.290 -8.653 1.00 98.44 316 LEU A O 1
ATOM 2547 N N . GLY A 1 317 ? -17.172 -8.365 -9.699 1.00 98.25 317 GLY A N 1
ATOM 2548 C CA . GLY A 1 317 ? -18.481 -8.754 -10.236 1.00 98.25 317 GLY A CA 1
ATOM 2549 C C . GLY A 1 317 ? -18.471 -9.653 -11.477 1.00 98.25 317 GLY A C 1
ATOM 2550 O O . GLY A 1 317 ? -19.469 -10.328 -11.739 1.00 98.25 317 GLY A O 1
ATOM 2551 N N . GLU A 1 318 ? -17.378 -9.675 -12.242 1.00 98.62 318 GLU A N 1
ATOM 2552 C CA . GLU A 1 318 ? -17.227 -10.454 -13.479 1.00 98.62 318 GLU A CA 1
ATOM 2553 C C . GLU A 1 318 ? -16.336 -11.696 -13.323 1.00 98.62 318 GLU A C 1
ATOM 2555 O O . GLU A 1 318 ? -16.517 -12.621 -14.113 1.00 98.62 318 GLU A O 1
ATOM 2560 N N . TYR A 1 319 ? -15.467 -11.775 -12.303 1.00 98.25 319 TYR A N 1
ATOM 2561 C CA . TYR A 1 319 ? -14.606 -12.946 -12.031 1.00 98.25 319 TYR A CA 1
ATOM 2562 C C . TYR A 1 319 ? -14.591 -13.379 -10.550 1.00 98.25 319 TYR A C 1
ATOM 2564 O O . TYR A 1 319 ? -14.612 -14.573 -10.258 1.00 98.25 319 TYR A O 1
ATOM 2572 N N . GLY A 1 320 ? -14.607 -12.423 -9.614 1.00 97.62 320 GLY A N 1
ATOM 2573 C CA . GLY A 1 320 ? -14.653 -12.656 -8.166 1.00 97.62 320 GLY A CA 1
ATOM 2574 C C . GLY A 1 320 ? -13.279 -12.687 -7.493 1.00 97.62 320 GLY A C 1
ATOM 2575 O O . GLY A 1 320 ? -12.486 -13.596 -7.720 1.00 97.62 320 GLY A O 1
ATOM 2576 N N . GLY A 1 321 ? -13.004 -11.716 -6.614 1.00 97.38 321 GLY A N 1
ATOM 2577 C CA . GLY A 1 321 ? -11.722 -11.601 -5.897 1.00 97.38 321 GLY A CA 1
ATOM 2578 C C . GLY A 1 321 ? -11.427 -12.774 -4.960 1.00 97.38 321 GLY A C 1
ATOM 2579 O O . GLY A 1 321 ? -10.268 -13.088 -4.709 1.00 97.38 321 GLY A O 1
ATOM 2580 N N . GLY A 1 322 ? -12.465 -13.482 -4.501 1.00 97.31 322 GLY A N 1
ATOM 2581 C CA . GLY A 1 322 ? -12.313 -14.749 -3.789 1.00 97.31 322 GLY A CA 1
ATOM 2582 C C . GLY A 1 322 ? -11.918 -15.897 -4.720 1.00 97.31 322 GLY A C 1
ATOM 2583 O O . GLY A 1 322 ? -10.966 -16.608 -4.418 1.00 97.31 322 GLY A O 1
ATOM 2584 N N . TYR A 1 323 ? -12.587 -16.055 -5.870 1.00 97.06 323 TYR A N 1
ATOM 2585 C CA . TYR A 1 323 ? -12.232 -17.078 -6.870 1.00 97.06 323 TYR A CA 1
ATOM 2586 C C . TYR A 1 323 ? -10.843 -16.866 -7.492 1.00 97.06 323 TYR A C 1
ATOM 2588 O O . TYR A 1 323 ? -10.186 -17.838 -7.855 1.00 97.06 323 TYR A O 1
ATOM 2596 N N . MET A 1 324 ? -10.396 -15.615 -7.603 1.00 97.31 324 MET A N 1
ATOM 2597 C CA . MET A 1 324 ? -9.069 -15.238 -8.104 1.00 97.31 324 MET A CA 1
ATOM 2598 C C . MET A 1 324 ? -7.971 -15.247 -7.023 1.00 97.31 324 MET A C 1
ATOM 2600 O O . MET A 1 324 ? -6.817 -14.948 -7.337 1.00 97.31 324 MET A O 1
ATOM 2604 N N . THR A 1 325 ? -8.297 -15.526 -5.753 1.00 97.56 325 THR A N 1
ATOM 2605 C CA . THR A 1 325 ? -7.336 -15.389 -4.646 1.00 97.56 325 THR A CA 1
ATOM 2606 C C . THR A 1 325 ? -6.207 -16.419 -4.743 1.00 97.56 325 THR A C 1
ATOM 2608 O O . THR A 1 325 ? -6.428 -17.597 -5.026 1.00 97.56 325 THR A O 1
ATOM 2611 N N . ASN A 1 326 ? -4.975 -15.992 -4.477 1.00 94.88 326 ASN A N 1
ATOM 2612 C CA . ASN A 1 326 ? -3.810 -16.869 -4.480 1.00 94.88 326 ASN A CA 1
ATOM 2613 C C . ASN A 1 326 ? -3.704 -17.666 -3.165 1.00 94.88 326 ASN A C 1
ATOM 2615 O O . ASN A 1 326 ? -4.164 -17.225 -2.109 1.00 94.88 326 ASN A O 1
ATOM 2619 N N . SER A 1 327 ? -3.026 -18.817 -3.209 1.00 93.06 327 SER A N 1
ATOM 2620 C CA . SER A 1 327 ? -2.608 -19.547 -2.005 1.00 93.06 327 SER A CA 1
ATOM 2621 C C . SER A 1 327 ? -1.302 -18.970 -1.456 1.00 93.06 327 SER A C 1
ATOM 2623 O O . SER A 1 327 ? -0.236 -19.221 -2.015 1.00 93.06 327 SER A O 1
ATOM 2625 N N . LEU A 1 328 ? -1.376 -18.192 -0.373 1.00 86.38 328 LEU A N 1
ATOM 2626 C CA . LEU A 1 328 ? -0.247 -17.396 0.122 1.00 86.38 328 LEU A CA 1
ATOM 2627 C C . LEU A 1 328 ? 0.808 -18.238 0.863 1.00 86.38 328 LEU A C 1
ATOM 2629 O O . LEU A 1 328 ? 0.490 -19.048 1.736 1.00 86.38 328 LEU A O 1
ATOM 2633 N N . ALA A 1 329 ? 2.086 -17.992 0.578 1.00 72.88 329 ALA A N 1
ATOM 2634 C CA . ALA A 1 329 ? 3.225 -18.734 1.106 1.00 72.88 329 ALA A CA 1
ATOM 2635 C C . ALA A 1 329 ? 3.997 -17.975 2.205 1.00 72.88 329 ALA A C 1
ATOM 2637 O O . ALA A 1 329 ? 4.269 -16.771 2.131 1.00 72.88 329 ALA A O 1
ATOM 2638 N N . LEU A 1 330 ? 4.399 -18.711 3.247 1.00 58.09 330 LEU A N 1
ATOM 2639 C CA . LEU A 1 330 ? 5.143 -18.170 4.386 1.00 58.09 330 LEU A CA 1
ATOM 2640 C C . LEU A 1 330 ? 6.558 -17.745 3.974 1.00 58.09 330 LEU A C 1
ATOM 2642 O O . LEU A 1 330 ? 7.366 -18.570 3.554 1.00 58.09 330 LEU A O 1
ATOM 2646 N N . GLY A 1 331 ? 6.876 -16.466 4.169 1.00 46.66 331 GLY A N 1
ATOM 2647 C CA . GLY A 1 331 ? 8.170 -15.878 3.817 1.00 46.66 331 GLY A CA 1
ATOM 2648 C C . GLY A 1 331 ? 8.261 -15.344 2.384 1.00 46.66 331 GLY A C 1
ATOM 2649 O O . GLY A 1 331 ? 9.264 -14.704 2.070 1.00 46.66 331 GLY A O 1
ATOM 2650 N N . CYS A 1 332 ? 7.228 -15.553 1.561 1.00 68.88 332 CYS A N 1
ATOM 2651 C CA . CYS A 1 332 ? 7.075 -14.937 0.243 1.00 68.88 332 CYS A CA 1
ATOM 2652 C C . CYS A 1 332 ? 6.134 -13.729 0.344 1.00 68.88 332 CYS A C 1
ATOM 2654 O O . CYS A 1 332 ? 6.604 -12.596 0.405 1.00 68.88 332 CYS A O 1
ATOM 2656 N N . ASP A 1 333 ? 4.829 -13.978 0.455 1.00 79.56 333 ASP A N 1
ATOM 2657 C CA . ASP A 1 333 ? 3.784 -12.942 0.423 1.00 79.56 333 ASP A CA 1
ATOM 2658 C C . ASP A 1 333 ? 3.567 -12.298 1.799 1.00 79.56 333 ASP A C 1
ATOM 2660 O O . ASP A 1 333 ? 3.246 -11.116 1.915 1.00 79.56 333 ASP A O 1
ATOM 2664 N N . CYS A 1 334 ? 3.777 -13.087 2.859 1.00 85.38 334 CYS A N 1
ATOM 2665 C CA . CYS A 1 334 ? 3.627 -12.671 4.249 1.00 85.38 334 CYS A CA 1
ATOM 2666 C C . CYS A 1 334 ? 4.839 -13.065 5.097 1.00 85.38 334 CYS A C 1
ATOM 2668 O O . CYS A 1 334 ? 5.350 -14.186 5.014 1.00 85.38 334 CYS A O 1
ATOM 2670 N N . LYS A 1 335 ? 5.303 -12.132 5.938 1.00 86.31 335 LYS A N 1
ATOM 2671 C CA . LYS A 1 335 ? 6.616 -12.205 6.588 1.00 86.31 335 LYS A CA 1
ATOM 2672 C C . LYS A 1 335 ? 6.555 -11.841 8.073 1.00 86.31 335 LYS A C 1
ATOM 2674 O O . LYS A 1 335 ? 6.328 -10.694 8.433 1.00 86.31 335 LYS A O 1
ATOM 2679 N N . GLY A 1 336 ? 6.803 -12.824 8.936 1.00 90.81 336 GLY A N 1
ATOM 2680 C CA . GLY A 1 336 ? 6.689 -12.690 10.390 1.00 90.81 336 GLY A CA 1
ATOM 2681 C C . GLY A 1 336 ? 6.163 -13.980 11.015 1.00 90.81 336 GLY A C 1
ATOM 2682 O O . GLY A 1 336 ? 6.395 -15.064 10.478 1.00 90.81 336 GLY A O 1
ATOM 2683 N N . ALA A 1 337 ? 5.438 -13.867 12.130 1.00 91.44 337 ALA A N 1
ATOM 2684 C CA . ALA A 1 337 ? 4.626 -14.957 12.665 1.00 91.44 337 ALA A CA 1
ATOM 2685 C C . ALA A 1 337 ? 3.212 -14.863 12.068 1.00 91.44 337 ALA A C 1
ATOM 2687 O O . ALA A 1 337 ? 2.430 -13.996 12.453 1.00 91.44 337 ALA A O 1
ATOM 2688 N N . ILE A 1 338 ? 2.914 -15.726 11.093 1.00 94.19 338 ILE A N 1
ATOM 2689 C CA . ILE A 1 338 ? 1.682 -15.662 10.295 1.00 94.19 338 ILE A CA 1
ATOM 2690 C C . ILE A 1 338 ? 0.690 -16.740 10.741 1.00 94.19 338 ILE A C 1
ATOM 2692 O O . ILE A 1 338 ? 1.059 -17.904 10.908 1.00 94.19 338 ILE A O 1
ATOM 2696 N N . HIS A 1 339 ? -0.576 -16.360 10.886 1.00 95.75 339 HIS A N 1
ATOM 2697 C CA . HIS A 1 339 ? -1.717 -17.269 10.909 1.00 95.75 339 HIS A CA 1
ATOM 2698 C C . HIS A 1 339 ? -2.411 -17.228 9.543 1.00 95.75 339 HIS A C 1
ATOM 2700 O O . HIS A 1 339 ? -2.537 -16.160 8.948 1.00 95.75 339 HIS A O 1
ATOM 2706 N N . TYR A 1 340 ? -2.877 -18.373 9.051 1.00 95.75 340 TYR A N 1
ATOM 2707 C CA . TYR A 1 340 ? -3.558 -18.474 7.761 1.00 95.75 340 TYR A CA 1
ATOM 2708 C C . TYR A 1 340 ? -4.976 -19.013 7.928 1.00 95.75 340 TYR A C 1
ATOM 2710 O O . TYR A 1 340 ? -5.212 -19.875 8.774 1.00 95.75 340 TYR A O 1
ATOM 2718 N N . MET A 1 341 ? -5.895 -18.546 7.083 1.00 96.19 341 MET A N 1
ATOM 2719 C CA . MET A 1 341 ? -7.217 -19.149 6.915 1.00 96.19 341 MET A CA 1
ATOM 2720 C C . MET A 1 341 ? -7.421 -19.582 5.464 1.00 96.19 341 MET A C 1
ATOM 2722 O O . MET A 1 341 ? -7.027 -18.884 4.530 1.00 96.19 341 MET A O 1
ATOM 2726 N N . ASP A 1 342 ? -8.074 -20.726 5.303 1.00 96.19 342 ASP A N 1
ATOM 2727 C CA . ASP A 1 342 ? -8.500 -21.259 4.014 1.00 96.19 342 ASP A CA 1
ATOM 2728 C C . ASP A 1 342 ? -9.837 -20.636 3.563 1.00 96.19 342 ASP A C 1
ATOM 2730 O O . ASP A 1 342 ? -10.595 -20.084 4.378 1.00 96.19 342 ASP A O 1
ATOM 2734 N N . ALA A 1 343 ? -10.133 -20.774 2.268 1.00 96.31 343 ALA A N 1
ATOM 2735 C CA . ALA A 1 343 ? -11.412 -20.429 1.651 1.00 96.31 343 ALA A CA 1
ATOM 2736 C C . ALA A 1 343 ? -11.978 -21.626 0.869 1.00 96.31 343 ALA A C 1
ATOM 2738 O O . ALA A 1 343 ? -11.284 -22.181 0.019 1.00 96.31 343 ALA A O 1
ATOM 2739 N N . ASP A 1 344 ? -13.231 -21.998 1.141 1.00 97.25 344 ASP A N 1
ATOM 2740 C CA . ASP A 1 344 ? -13.949 -23.073 0.446 1.00 97.25 344 ASP A CA 1
ATOM 2741 C C . ASP A 1 344 ? -14.947 -22.487 -0.568 1.00 97.25 344 ASP A C 1
ATOM 2743 O O . ASP A 1 344 ? -15.706 -21.568 -0.250 1.00 97.25 344 ASP A O 1
ATOM 2747 N N . PHE A 1 345 ? -14.964 -23.046 -1.779 1.00 96.94 345 PHE A N 1
ATOM 2748 C CA . PHE A 1 345 ? -15.845 -22.664 -2.885 1.00 96.94 345 PHE A CA 1
ATOM 2749 C C . PHE A 1 345 ? -16.437 -23.888 -3.590 1.00 96.94 345 PHE A C 1
ATOM 2751 O O . PHE A 1 345 ? -16.096 -25.024 -3.273 1.00 96.94 345 PHE A O 1
ATOM 2758 N N . VAL A 1 346 ? -17.323 -23.657 -4.562 1.00 97.50 346 VAL A N 1
ATOM 2759 C CA . VAL A 1 346 ? -17.860 -24.698 -5.448 1.00 97.50 346 VAL A CA 1
ATOM 2760 C C . VAL A 1 346 ? -17.177 -24.635 -6.815 1.00 97.50 346 VAL A C 1
ATOM 2762 O O . VAL A 1 346 ? -16.925 -23.547 -7.326 1.00 97.50 346 VAL A O 1
ATOM 2765 N N . ASN A 1 347 ? -16.916 -25.788 -7.429 1.00 95.31 347 ASN A N 1
ATOM 2766 C CA . ASN A 1 347 ? -16.504 -25.870 -8.831 1.00 95.31 347 ASN A CA 1
ATOM 2767 C C . ASN A 1 347 ? -17.710 -25.961 -9.783 1.00 95.31 347 ASN A C 1
ATOM 2769 O O . ASN A 1 347 ? -18.860 -26.116 -9.356 1.00 95.31 347 ASN A O 1
ATOM 2773 N N . ARG A 1 348 ? -17.466 -25.945 -11.099 1.00 94.06 348 ARG A N 1
ATOM 2774 C CA . ARG A 1 348 ? -18.531 -26.051 -12.108 1.00 94.06 348 ARG A CA 1
ATOM 2775 C C . ARG A 1 348 ? -19.332 -27.357 -11.999 1.00 94.06 348 ARG A C 1
ATOM 2777 O O . ARG A 1 348 ? -20.519 -27.389 -12.339 1.00 94.06 348 ARG A O 1
ATOM 2784 N N . ALA A 1 349 ? -18.706 -28.423 -11.498 1.00 94.12 349 ALA A N 1
ATOM 2785 C CA . ALA A 1 349 ? -19.308 -29.732 -11.252 1.00 94.12 349 ALA A CA 1
ATOM 2786 C C . ALA A 1 349 ? -20.070 -29.844 -9.911 1.00 94.12 349 ALA A C 1
ATOM 2788 O O . ALA A 1 349 ? -20.638 -30.904 -9.630 1.00 94.12 349 ALA A O 1
ATOM 2789 N N . GLY A 1 350 ? -20.170 -28.779 -9.108 1.00 95.56 350 GLY A N 1
ATOM 2790 C CA . GLY A 1 350 ? -20.875 -28.807 -7.821 1.00 95.56 350 GLY A CA 1
ATOM 2791 C C . GLY A 1 350 ? -20.097 -29.495 -6.690 1.00 95.56 350 GLY A C 1
ATOM 2792 O O . GLY A 1 350 ? -20.693 -29.936 -5.711 1.00 95.56 350 GLY A O 1
ATOM 2793 N N . GLU A 1 351 ? -18.787 -29.651 -6.835 1.00 96.50 351 GLU A N 1
ATOM 2794 C CA . GLU A 1 351 ? -17.893 -30.234 -5.835 1.00 96.50 351 GLU A CA 1
ATOM 2795 C C . GLU A 1 351 ? -17.187 -29.107 -5.061 1.00 96.50 351 GLU A C 1
ATOM 2797 O O . GLU A 1 351 ? -16.834 -28.091 -5.670 1.00 96.50 351 GLU A O 1
ATOM 2802 N N . PRO A 1 352 ? -16.954 -29.249 -3.744 1.00 95.75 352 PRO A N 1
ATOM 2803 C CA . PRO A 1 352 ? -16.156 -28.285 -2.998 1.00 95.75 352 PRO A CA 1
ATOM 2804 C C . PRO A 1 352 ? -14.689 -28.258 -3.453 1.00 95.75 352 PRO A C 1
ATOM 2806 O O . PRO A 1 352 ? -14.066 -29.304 -3.639 1.00 95.75 352 PRO A O 1
ATOM 2809 N N . GLN A 1 353 ? -14.118 -27.061 -3.563 1.00 94.00 353 GLN A N 1
ATOM 2810 C CA . GLN A 1 353 ? -12.687 -26.821 -3.755 1.00 94.00 353 GLN A CA 1
ATOM 2811 C C . GLN A 1 353 ? -12.193 -25.841 -2.685 1.00 94.00 353 GLN A C 1
ATOM 2813 O O . GLN A 1 353 ? -12.786 -24.780 -2.498 1.00 94.00 353 GLN A O 1
ATOM 2818 N N . THR A 1 354 ? -11.091 -26.174 -2.008 1.00 95.88 354 THR A N 1
ATOM 2819 C CA . THR A 1 354 ? -10.453 -25.276 -1.035 1.00 95.88 354 THR A CA 1
ATOM 2820 C C . THR A 1 354 ? -9.247 -24.569 -1.643 1.00 95.88 354 THR A C 1
ATOM 2822 O O . THR A 1 354 ? -8.278 -25.228 -2.028 1.00 95.88 354 THR A O 1
ATOM 2825 N N . ILE A 1 355 ? -9.231 -23.237 -1.605 1.00 94.94 355 ILE A N 1
ATOM 2826 C CA . ILE A 1 355 ? -8.002 -22.457 -1.772 1.00 94.94 355 ILE A CA 1
ATOM 2827 C C . ILE A 1 355 ? -7.318 -22.370 -0.404 1.00 94.94 355 ILE A C 1
ATOM 2829 O O . ILE A 1 355 ? -7.808 -21.733 0.535 1.00 94.94 355 ILE A O 1
ATOM 2833 N N . LYS A 1 356 ? -6.188 -23.074 -0.276 1.00 94.69 356 LYS A N 1
ATOM 2834 C CA . LYS A 1 356 ? -5.386 -23.093 0.952 1.00 94.69 356 LYS A CA 1
ATOM 2835 C C . LYS A 1 356 ? -4.675 -21.765 1.157 1.00 94.69 356 LYS A C 1
ATOM 2837 O O . LYS A 1 356 ? -4.248 -21.151 0.185 1.00 94.69 356 LYS A O 1
ATOM 2842 N N . ASN A 1 357 ? -4.542 -21.336 2.411 1.00 95.56 357 ASN A N 1
ATOM 2843 C CA . ASN A 1 357 ? -3.824 -20.111 2.783 1.00 95.56 357 ASN A CA 1
ATOM 2844 C C . ASN A 1 357 ? -4.351 -18.826 2.097 1.00 95.56 357 ASN A C 1
ATOM 2846 O O . ASN A 1 357 ? -3.590 -17.881 1.901 1.00 95.56 357 ASN A O 1
ATOM 2850 N N . ALA A 1 358 ? -5.639 -18.781 1.739 1.00 96.69 358 ALA A N 1
ATOM 2851 C CA . ALA A 1 358 ? -6.268 -17.660 1.034 1.00 96.69 358 ALA A CA 1
ATOM 2852 C C . ALA A 1 358 ? -6.200 -16.323 1.802 1.00 96.69 358 ALA A C 1
ATOM 2854 O O . ALA A 1 358 ? -6.088 -15.261 1.193 1.00 96.69 358 ALA A O 1
ATOM 2855 N N . ILE A 1 359 ? -6.251 -16.369 3.140 1.00 98.50 359 ILE A N 1
ATOM 2856 C CA . ILE A 1 359 ? -6.103 -15.196 4.011 1.00 98.50 359 ILE A CA 1
ATOM 2857 C C . ILE A 1 359 ? -4.840 -15.344 4.855 1.00 98.50 359 ILE A C 1
ATOM 2859 O O . ILE A 1 359 ? -4.645 -16.363 5.520 1.00 98.50 359 ILE A O 1
ATOM 2863 N N . CYS A 1 360 ? -4.032 -14.290 4.889 1.00 97.56 360 CYS A N 1
ATOM 2864 C CA . CYS A 1 360 ? -2.901 -14.100 5.788 1.00 97.56 360 CYS A CA 1
ATOM 2865 C C . CYS A 1 360 ? -3.283 -13.142 6.931 1.00 97.56 360 CYS A C 1
ATOM 2867 O O . CYS A 1 360 ? -3.908 -12.107 6.699 1.00 97.56 360 CYS A O 1
ATOM 2869 N N . ILE A 1 361 ? -2.919 -13.489 8.169 1.00 98.56 361 ILE A N 1
ATOM 2870 C CA . ILE A 1 361 ? -3.161 -12.688 9.376 1.00 98.56 361 ILE A CA 1
ATOM 2871 C C . ILE A 1 361 ? -1.876 -12.621 10.206 1.00 98.56 361 ILE A C 1
ATOM 2873 O O . ILE A 1 361 ? -1.367 -13.650 10.659 1.00 98.56 361 ILE A O 1
ATOM 2877 N N . HIS A 1 362 ? -1.366 -11.416 10.450 1.00 97.94 362 HIS A N 1
ATOM 2878 C CA . HIS A 1 362 ? -0.169 -11.187 11.266 1.00 97.94 362 HIS A CA 1
ATOM 2879 C C . HIS A 1 362 ? -0.158 -9.795 11.894 1.00 97.94 362 HIS A C 1
ATOM 2881 O O . HIS A 1 362 ? -1.055 -8.987 11.672 1.00 97.94 362 HIS A O 1
ATOM 2887 N N . GLU A 1 363 ? 0.857 -9.503 12.702 1.00 97.56 363 GLU A N 1
ATOM 2888 C CA . GLU A 1 363 ? 1.073 -8.169 13.260 1.00 97.56 363 GLU A CA 1
ATOM 2889 C C . GLU A 1 363 ? 2.500 -7.680 12.994 1.00 97.56 363 GLU A C 1
ATOM 2891 O O . GLU A 1 363 ? 3.456 -8.454 12.980 1.00 97.56 363 GLU A O 1
ATOM 2896 N N . GLU A 1 364 ? 2.645 -6.375 12.792 1.00 95.56 364 GLU A N 1
ATOM 2897 C CA . GLU A 1 364 ? 3.907 -5.717 12.453 1.00 95.56 364 GLU A CA 1
ATOM 2898 C C . GLU A 1 364 ? 4.188 -4.547 13.400 1.00 95.56 364 GLU A C 1
ATOM 2900 O O . GLU A 1 364 ? 3.276 -3.958 13.988 1.00 95.56 364 GLU A O 1
ATOM 2905 N N . ASP A 1 365 ? 5.462 -4.172 13.509 1.00 95.25 365 ASP A N 1
ATOM 2906 C CA . ASP A 1 365 ? 5.855 -2.855 14.010 1.00 95.25 365 ASP A CA 1
ATOM 2907 C C . ASP A 1 365 ? 5.416 -1.757 13.023 1.00 95.25 365 ASP A C 1
ATOM 2909 O O . ASP A 1 365 ? 5.454 -1.948 11.807 1.00 95.25 365 ASP A O 1
ATOM 2913 N N . ASN A 1 366 ? 4.996 -0.606 13.548 1.00 95.56 366 ASN A N 1
ATOM 2914 C CA . ASN A 1 366 ? 4.555 0.547 12.764 1.00 95.56 366 ASN A CA 1
ATOM 2915 C C . ASN A 1 366 ? 5.220 1.861 13.233 1.00 95.56 366 ASN A C 1
ATOM 2917 O O . ASN A 1 366 ? 4.615 2.931 13.203 1.00 95.56 366 ASN A O 1
ATOM 2921 N N . GLY A 1 367 ? 6.464 1.795 13.720 1.00 93.75 367 GLY A N 1
ATOM 2922 C CA . GLY A 1 367 ? 7.230 2.970 14.141 1.00 93.75 367 GLY A CA 1
ATOM 2923 C C . GLY A 1 367 ? 6.809 3.533 15.504 1.00 93.75 367 GLY A C 1
ATOM 2924 O O . GLY A 1 367 ? 6.816 2.824 16.510 1.00 93.75 367 GLY A O 1
ATOM 2925 N N . ILE A 1 368 ? 6.512 4.835 15.569 1.00 94.69 368 ILE A N 1
ATOM 2926 C CA . ILE A 1 368 ? 6.156 5.552 16.809 1.00 94.69 368 ILE A CA 1
ATOM 2927 C C . ILE A 1 368 ? 4.638 5.745 16.879 1.00 94.69 368 ILE A C 1
ATOM 2929 O O . ILE A 1 368 ? 4.051 6.337 15.981 1.00 94.69 368 ILE A O 1
ATOM 2933 N N . LEU A 1 369 ? 4.021 5.318 17.985 1.00 96.12 369 LEU A N 1
ATOM 2934 C CA . LEU A 1 369 ? 2.599 5.544 18.277 1.00 96.12 369 LEU A CA 1
ATOM 2935 C C . LEU A 1 369 ? 2.374 6.940 18.861 1.00 96.12 369 LEU A C 1
ATOM 2937 O O . LEU A 1 369 ? 1.467 7.662 18.459 1.00 96.12 369 LEU A O 1
ATOM 2941 N N . PHE A 1 370 ? 3.237 7.328 19.802 1.00 96.94 370 PHE A N 1
ATOM 2942 C CA . PHE A 1 370 ? 3.382 8.700 20.279 1.00 96.94 370 PHE A CA 1
ATOM 2943 C C . PHE A 1 370 ? 4.743 8.901 20.954 1.00 96.94 370 PHE A C 1
ATOM 2945 O O . PHE A 1 370 ? 5.338 7.971 21.505 1.00 96.94 370 PHE A O 1
ATOM 2952 N N . LYS A 1 371 ? 5.222 10.147 20.936 1.00 95.94 371 LYS A N 1
ATOM 2953 C CA . LYS A 1 371 ? 6.397 10.607 21.683 1.00 95.94 371 LYS A CA 1
ATOM 2954 C C . LYS A 1 371 ? 6.150 12.017 22.214 1.00 95.94 371 LYS A C 1
ATOM 2956 O O . LYS A 1 371 ? 5.573 12.845 21.514 1.00 95.94 371 LYS A O 1
ATOM 2961 N N . HIS A 1 372 ? 6.644 12.306 23.413 1.00 96.44 372 HIS A N 1
ATOM 2962 C CA . HIS A 1 372 ? 6.836 13.671 23.895 1.00 96.44 372 HIS A CA 1
ATOM 2963 C C . HIS A 1 372 ? 8.142 13.782 24.689 1.00 96.44 372 HIS A C 1
ATOM 2965 O O . HIS A 1 372 ? 8.591 12.809 25.300 1.00 96.44 372 HIS A O 1
ATOM 2971 N N . THR A 1 373 ? 8.745 14.968 24.673 1.00 94.75 373 THR A N 1
ATOM 2972 C CA . THR A 1 373 ? 9.954 15.313 25.425 1.00 94.75 373 THR A CA 1
ATOM 2973 C C . THR A 1 373 ? 9.822 16.760 25.894 1.00 94.75 373 THR A C 1
ATOM 2975 O O . THR A 1 373 ? 9.526 17.626 25.070 1.00 94.75 373 THR A O 1
ATOM 2978 N N . ASP A 1 374 ? 10.017 17.024 27.185 1.00 91.38 374 ASP A N 1
ATOM 2979 C CA . ASP A 1 374 ? 10.067 18.389 27.711 1.00 91.38 374 ASP A CA 1
ATOM 2980 C C . ASP A 1 374 ? 11.494 18.942 27.565 1.00 91.38 374 ASP A C 1
ATOM 2982 O O . ASP A 1 374 ? 12.468 18.326 27.997 1.00 91.38 374 ASP A O 1
ATOM 2986 N N . PHE A 1 375 ? 11.628 20.114 26.943 1.00 91.12 375 PHE A N 1
ATOM 2987 C CA . PHE A 1 375 ? 12.918 20.767 26.704 1.00 91.12 375 PHE A CA 1
ATOM 2988 C C . PHE A 1 375 ? 13.579 21.315 27.981 1.00 91.12 375 PHE A C 1
ATOM 2990 O O . PHE A 1 375 ? 14.730 21.737 27.938 1.00 91.12 375 PHE A O 1
ATOM 2997 N N . ARG A 1 376 ? 12.852 21.372 29.105 1.00 90.44 376 ARG A N 1
ATOM 2998 C CA . ARG A 1 376 ? 13.328 21.955 30.372 1.00 90.44 376 ARG A CA 1
ATOM 2999 C C . ARG A 1 376 ? 14.234 21.016 31.165 1.00 90.44 376 ARG A C 1
ATOM 3001 O O . ARG A 1 376 ? 15.041 21.491 31.957 1.00 90.44 376 ARG A O 1
ATOM 3008 N N . ASP A 1 377 ? 14.040 19.709 31.007 1.00 89.38 377 ASP A N 1
ATOM 3009 C CA . ASP A 1 377 ? 14.690 18.672 31.817 1.00 89.38 377 ASP A CA 1
ATOM 3010 C C . ASP A 1 377 ? 14.933 17.344 31.068 1.00 89.38 377 ASP A C 1
ATOM 3012 O O . ASP A 1 377 ? 15.355 16.359 31.673 1.00 89.38 377 ASP A O 1
ATOM 3016 N N . GLU A 1 378 ? 14.651 17.297 29.762 1.00 90.81 378 GLU A N 1
ATOM 3017 C CA . GLU A 1 378 ? 14.751 16.104 28.907 1.00 90.81 378 GLU A CA 1
ATOM 3018 C C . GLU A 1 378 ? 13.898 14.907 29.380 1.00 90.81 378 GLU A C 1
ATOM 3020 O O . GLU A 1 378 ? 14.089 13.765 28.939 1.00 90.81 378 GLU A O 1
ATOM 3025 N N . SER A 1 379 ? 12.913 15.142 30.257 1.00 91.56 379 SER A N 1
ATOM 3026 C CA . SER A 1 379 ? 11.904 14.138 30.589 1.00 91.56 379 SER A CA 1
ATOM 3027 C C . SER A 1 379 ? 11.144 13.745 29.322 1.00 91.56 379 SER A C 1
ATOM 3029 O O . SER A 1 379 ? 10.809 14.571 28.474 1.00 91.56 379 SER A O 1
ATOM 3031 N N . CYS A 1 380 ? 10.940 12.445 29.126 1.00 94.88 380 CYS A N 1
ATOM 3032 C CA . CYS A 1 380 ? 10.615 11.892 27.816 1.00 94.88 380 CYS A CA 1
ATOM 3033 C C . CYS A 1 380 ? 9.752 10.645 27.964 1.00 94.88 380 CYS A C 1
ATOM 3035 O O . CYS A 1 380 ? 10.002 9.815 28.834 1.00 94.88 380 CYS A O 1
ATOM 3037 N N . THR A 1 381 ? 8.746 10.491 27.107 1.00 95.06 381 THR A N 1
ATOM 3038 C CA . THR A 1 381 ? 7.982 9.245 26.962 1.00 95.06 381 THR A CA 1
ATOM 3039 C C . THR A 1 381 ? 7.808 8.932 25.485 1.00 95.06 381 THR A C 1
ATOM 3041 O O . THR A 1 381 ? 7.448 9.814 24.705 1.00 95.06 381 THR A O 1
ATOM 3044 N N . VAL A 1 382 ? 8.066 7.682 25.103 1.00 95.50 382 VAL A N 1
ATOM 3045 C CA . VAL A 1 382 ? 7.882 7.167 23.745 1.00 95.50 382 VAL A CA 1
ATOM 3046 C C . VAL A 1 382 ? 7.313 5.751 23.780 1.00 95.50 382 VAL A C 1
ATOM 3048 O O . VAL A 1 382 ? 7.819 4.871 24.482 1.00 95.50 382 VAL A O 1
ATOM 3051 N N . THR A 1 383 ? 6.276 5.544 22.975 1.00 94.75 383 THR A N 1
ATOM 3052 C CA . THR A 1 383 ? 5.595 4.264 22.775 1.00 94.75 383 THR A CA 1
ATOM 3053 C C . THR A 1 383 ? 5.664 3.913 21.294 1.00 94.75 383 THR A C 1
ATOM 3055 O O . THR A 1 383 ? 5.345 4.750 20.444 1.00 94.75 383 THR A O 1
ATOM 3058 N N . ARG A 1 384 ? 6.109 2.694 20.967 1.00 94.75 384 ARG A N 1
ATOM 3059 C CA . ARG A 1 384 ? 6.098 2.185 19.587 1.00 94.75 384 ARG A CA 1
ATOM 3060 C C . ARG A 1 384 ? 4.698 1.751 19.170 1.00 94.75 384 ARG A C 1
ATOM 3062 O O . ARG A 1 384 ? 3.905 1.334 20.009 1.00 94.75 384 ARG A O 1
ATOM 3069 N N . ALA A 1 385 ? 4.409 1.866 17.880 1.00 96.44 385 ALA A N 1
ATOM 3070 C CA . ALA A 1 385 ? 3.155 1.401 17.303 1.00 96.44 385 ALA A CA 1
ATOM 3071 C C . ALA A 1 385 ? 3.292 -0.035 16.803 1.00 96.44 385 ALA A C 1
ATOM 3073 O O . ALA A 1 385 ? 4.336 -0.430 16.284 1.00 96.44 385 ALA A O 1
ATOM 3074 N N . ARG A 1 386 ? 2.200 -0.786 16.897 1.00 97.12 386 ARG A N 1
ATOM 3075 C CA . ARG A 1 386 ? 1.991 -2.057 16.208 1.00 97.12 386 ARG A CA 1
ATOM 3076 C C . ARG A 1 386 ? 0.688 -1.986 15.418 1.00 97.12 386 ARG A C 1
ATOM 3078 O O . ARG A 1 386 ? -0.234 -1.264 15.805 1.00 97.12 386 ARG A O 1
ATOM 3085 N N . LYS A 1 387 ? 0.622 -2.738 14.324 1.00 98.31 387 LYS A N 1
ATOM 3086 C CA . LYS A 1 387 ? -0.566 -2.887 13.475 1.00 98.31 387 LYS A CA 1
ATOM 3087 C C . LYS A 1 387 ? -0.885 -4.369 13.278 1.00 98.31 387 LYS A C 1
ATOM 3089 O O . LYS A 1 387 ? 0.033 -5.154 13.058 1.00 98.31 387 LYS A O 1
ATOM 3094 N N . LEU A 1 388 ? -2.159 -4.740 13.354 1.00 98.88 388 LEU A N 1
ATOM 3095 C CA . LEU A 1 388 ? -2.664 -6.038 12.894 1.00 98.88 388 LEU A CA 1
ATOM 3096 C C . LEU A 1 388 ? -2.990 -5.916 11.405 1.00 98.88 388 LEU A C 1
ATOM 3098 O O . LEU A 1 388 ? -3.566 -4.910 10.995 1.00 98.88 388 LEU A O 1
ATOM 3102 N N . ILE A 1 389 ? -2.649 -6.931 10.620 1.00 98.88 389 ILE A N 1
ATOM 3103 C CA . ILE A 1 389 ? -2.912 -7.018 9.184 1.00 98.88 389 ILE A CA 1
ATOM 3104 C C . ILE A 1 389 ? -3.742 -8.275 8.909 1.00 98.88 389 ILE A C 1
ATOM 3106 O O . ILE A 1 389 ? -3.468 -9.341 9.458 1.00 98.88 389 ILE A O 1
ATOM 3110 N N . ILE A 1 390 ? -4.760 -8.131 8.062 1.00 98.81 390 ILE A N 1
ATOM 3111 C CA . ILE A 1 390 ? -5.610 -9.201 7.531 1.00 98.81 390 ILE A CA 1
ATOM 3112 C C . ILE A 1 390 ? -5.628 -9.004 6.011 1.00 98.81 390 ILE A C 1
ATOM 3114 O O . ILE A 1 390 ? -6.196 -8.021 5.530 1.00 98.81 390 ILE A O 1
ATOM 3118 N N . SER A 1 391 ? -4.976 -9.880 5.247 1.00 98.56 391 SER A N 1
ATOM 3119 C CA . SER A 1 391 ? -4.745 -9.662 3.814 1.00 98.56 391 SER A CA 1
ATOM 3120 C C . SER A 1 391 ? -4.991 -10.882 2.935 1.00 98.56 391 SER A C 1
ATOM 3122 O O . SER A 1 391 ? -4.851 -12.024 3.366 1.00 98.56 391 SER A O 1
ATOM 3124 N N . HIS A 1 392 ? -5.335 -10.609 1.678 1.00 98.38 392 HIS A N 1
ATOM 3125 C CA . HIS A 1 392 ? -5.360 -11.578 0.583 1.00 98.38 392 HIS A CA 1
ATOM 3126 C C . HIS A 1 392 ? -4.753 -10.934 -0.671 1.00 98.38 392 HIS A C 1
ATOM 3128 O O . HIS A 1 392 ? -4.659 -9.707 -0.757 1.00 98.38 392 HIS A O 1
ATOM 3134 N N . VAL A 1 393 ? -4.322 -11.757 -1.623 1.00 98.31 393 VAL A N 1
ATOM 3135 C CA . VAL A 1 393 ? -3.856 -11.319 -2.946 1.00 98.31 393 VAL A CA 1
ATOM 3136 C C . VAL A 1 393 ? -4.665 -12.078 -3.985 1.00 98.31 393 VAL A C 1
ATOM 3138 O O . VAL A 1 393 ? -4.901 -13.271 -3.791 1.00 98.31 393 VAL A O 1
ATOM 3141 N N . PHE A 1 394 ? -5.111 -11.410 -5.049 1.00 97.81 394 PHE A N 1
ATOM 3142 C CA . PHE A 1 394 ? -5.832 -12.057 -6.144 1.00 97.81 394 PHE A CA 1
ATOM 3143 C C . PHE A 1 394 ? -5.312 -11.641 -7.525 1.00 97.81 394 PHE A C 1
ATOM 3145 O O . PHE A 1 394 ? -4.919 -10.491 -7.724 1.00 97.81 394 PHE A O 1
ATOM 3152 N N . THR A 1 395 ? -5.332 -12.586 -8.470 1.00 97.75 395 THR A N 1
ATOM 3153 C CA . THR A 1 395 ? -4.824 -12.419 -9.843 1.00 97.75 395 THR A CA 1
ATOM 3154 C C . THR A 1 395 ? -5.976 -12.291 -10.839 1.00 97.75 395 THR A C 1
ATOM 3156 O O . THR A 1 395 ? -6.663 -13.269 -11.137 1.00 97.75 395 THR A O 1
ATOM 3159 N N . ALA A 1 396 ? -6.161 -11.101 -11.406 1.00 95.88 396 ALA A N 1
ATOM 3160 C CA . ALA A 1 396 ? -7.094 -10.829 -12.497 1.00 95.88 396 ALA A CA 1
ATOM 3161 C C . ALA A 1 396 ? -6.376 -10.933 -13.854 1.00 95.88 396 ALA A C 1
ATOM 3163 O O . ALA A 1 396 ? -6.049 -9.924 -14.483 1.00 95.88 396 ALA A O 1
ATOM 3164 N N . ALA A 1 397 ? -6.118 -12.175 -14.280 1.00 94.12 397 ALA A N 1
ATOM 3165 C CA . ALA A 1 397 ? -5.368 -12.567 -15.482 1.00 94.12 397 ALA A CA 1
ATOM 3166 C C . ALA A 1 397 ? -3.942 -11.987 -15.577 1.00 94.12 397 ALA A C 1
ATOM 3168 O O . ALA A 1 397 ? -2.975 -12.718 -15.373 1.00 94.12 397 ALA A O 1
ATOM 3169 N N . ASN A 1 398 ? -3.817 -10.692 -15.881 1.00 96.56 398 ASN A N 1
ATOM 3170 C CA . ASN A 1 398 ? -2.545 -9.984 -15.986 1.00 96.56 398 ASN A CA 1
ATOM 3171 C C . ASN A 1 398 ? -2.206 -9.128 -14.750 1.00 96.56 398 ASN A C 1
ATOM 3173 O O . ASN A 1 398 ? -1.030 -8.863 -14.539 1.00 96.56 398 ASN A O 1
ATOM 3177 N N . TYR A 1 399 ? -3.184 -8.705 -13.938 1.00 98.12 399 TYR A N 1
ATOM 3178 C CA . TYR A 1 399 ? -2.957 -7.866 -12.747 1.00 98.12 399 TYR A CA 1
ATOM 3179 C C . TYR A 1 399 ? -3.005 -8.661 -11.436 1.00 98.12 399 TYR A C 1
ATOM 3181 O O . TYR A 1 399 ? -3.910 -9.468 -11.233 1.00 98.12 399 TYR A O 1
ATOM 3189 N N . GLU A 1 400 ? -2.109 -8.338 -10.502 1.00 98.38 400 GLU A N 1
ATOM 3190 C CA . GLU A 1 400 ? -2.177 -8.748 -9.096 1.00 98.38 400 GLU A CA 1
ATOM 3191 C C . GLU A 1 400 ? -2.685 -7.597 -8.215 1.00 98.38 400 GLU A C 1
ATOM 3193 O O . GLU A 1 400 ? -2.168 -6.475 -8.255 1.00 98.38 400 GLU A O 1
ATOM 3198 N N . TYR A 1 401 ? -3.655 -7.902 -7.352 1.00 98.62 401 TYR A N 1
ATOM 3199 C CA . TYR A 1 401 ? -4.216 -6.973 -6.374 1.00 98.62 401 TYR A CA 1
ATOM 3200 C C . TYR A 1 401 ? -3.955 -7.463 -4.949 1.00 98.62 401 TYR A C 1
ATOM 3202 O O . TYR A 1 401 ? -4.592 -8.402 -4.470 1.00 98.62 401 TYR A O 1
ATOM 3210 N N . CYS A 1 402 ? -3.040 -6.801 -4.242 1.00 98.50 402 CYS A N 1
ATOM 3211 C CA . CYS A 1 402 ? -2.713 -7.125 -2.854 1.00 98.50 402 CYS A CA 1
ATOM 3212 C C . CYS A 1 402 ? -3.555 -6.262 -1.904 1.00 98.50 402 CYS A C 1
ATOM 3214 O O . CYS A 1 402 ? -3.301 -5.062 -1.773 1.00 98.50 402 CYS A O 1
ATOM 3216 N N . VAL A 1 403 ? -4.545 -6.857 -1.234 1.00 98.69 403 VAL A N 1
ATOM 3217 C CA . VAL A 1 403 ? -5.524 -6.155 -0.387 1.00 98.69 403 VAL A CA 1
ATOM 3218 C C . VAL A 1 403 ? -5.212 -6.388 1.091 1.00 98.69 403 VAL A C 1
ATOM 3220 O O . VAL A 1 403 ? -5.286 -7.519 1.574 1.00 98.69 403 VAL A O 1
ATOM 3223 N N . TYR A 1 404 ? -4.918 -5.313 1.825 1.00 98.81 404 TYR A N 1
ATOM 3224 C CA . TYR A 1 404 ? -4.540 -5.334 3.239 1.00 98.81 404 TYR A CA 1
ATOM 3225 C C . TYR A 1 404 ? -5.526 -4.520 4.088 1.00 98.81 404 TYR A C 1
ATOM 3227 O O . TYR A 1 404 ? -5.581 -3.292 3.995 1.00 98.81 404 TYR A O 1
ATOM 3235 N N . TRP A 1 405 ? -6.256 -5.186 4.981 1.00 98.94 405 TRP A N 1
ATOM 3236 C CA . TRP A 1 405 ? -6.995 -4.525 6.056 1.00 98.94 405 TRP A CA 1
ATOM 3237 C C . TRP A 1 405 ? -6.100 -4.413 7.287 1.00 98.94 405 TRP A C 1
ATOM 3239 O O . TRP A 1 405 ? -5.539 -5.408 7.745 1.00 98.94 405 TRP A O 1
ATOM 3249 N N . ILE A 1 406 ? -5.947 -3.203 7.815 1.00 98.94 406 ILE A N 1
ATOM 3250 C CA . ILE A 1 406 ? -4.937 -2.866 8.817 1.00 98.94 406 ILE A CA 1
ATOM 3251 C C . ILE A 1 406 ? -5.606 -2.178 10.012 1.00 98.94 406 ILE A C 1
ATOM 3253 O O . ILE A 1 406 ? -6.263 -1.150 9.864 1.00 98.94 406 ILE A O 1
ATOM 3257 N N . PHE A 1 407 ? -5.415 -2.721 11.213 1.00 98.94 407 PHE A N 1
ATOM 3258 C CA . PHE A 1 407 ? -5.950 -2.171 12.461 1.00 98.94 407 PHE A CA 1
ATOM 3259 C C . PHE A 1 407 ? -4.818 -1.594 13.311 1.00 98.94 407 PHE A C 1
ATOM 3261 O O . PHE A 1 407 ? -3.796 -2.248 13.524 1.00 98.94 407 PHE A O 1
ATOM 3268 N N . HIS A 1 408 ? -5.003 -0.374 13.817 1.00 98.88 408 HIS A N 1
ATOM 3269 C CA . HIS A 1 408 ? -3.996 0.368 14.580 1.00 98.88 408 HIS A CA 1
ATOM 3270 C C . HIS A 1 408 ? -4.378 0.504 16.059 1.00 98.88 408 HIS A C 1
ATOM 3272 O O . HIS A 1 408 ? -5.555 0.518 16.426 1.00 98.88 408 HIS A O 1
ATOM 3278 N N . GLN A 1 409 ? -3.374 0.665 16.925 1.00 98.56 409 GLN A N 1
ATOM 3279 C CA . GLN A 1 409 ? -3.575 0.863 18.369 1.00 98.56 409 GLN A CA 1
ATOM 3280 C C . GLN A 1 409 ? -4.199 2.228 18.739 1.00 98.56 409 GLN A C 1
ATOM 3282 O O . GLN A 1 409 ? -4.730 2.365 19.836 1.00 98.56 409 GLN A O 1
ATOM 3287 N N . ASP A 1 410 ? -4.189 3.235 17.849 1.00 98.31 410 ASP A N 1
ATOM 3288 C CA . ASP A 1 410 ? -4.897 4.516 18.070 1.00 98.31 410 ASP A CA 1
ATOM 3289 C C . ASP A 1 410 ? -6.415 4.432 17.791 1.00 98.31 410 ASP A C 1
ATOM 3291 O O . ASP A 1 410 ? -7.128 5.431 17.915 1.00 98.31 410 ASP A O 1
ATOM 3295 N N . GLY A 1 411 ? -6.908 3.249 17.406 1.00 98.56 411 GLY A N 1
ATOM 3296 C CA . GLY A 1 411 ? -8.283 3.012 16.978 1.00 98.56 411 GLY A CA 1
ATOM 3297 C C . GLY A 1 411 ? -8.538 3.290 15.490 1.00 98.56 411 GLY A C 1
ATOM 3298 O O . GLY A 1 411 ? -9.668 3.142 15.044 1.00 98.56 411 GLY A O 1
ATOM 3299 N N . THR A 1 412 ? -7.539 3.676 14.690 1.00 98.88 412 THR A N 1
ATOM 3300 C CA . THR A 1 412 ? -7.693 3.790 13.229 1.00 98.88 412 THR A CA 1
ATOM 3301 C C . THR A 1 412 ? -7.823 2.407 12.577 1.00 98.88 412 THR A C 1
ATOM 3303 O O . THR A 1 412 ? -7.050 1.497 12.880 1.00 98.88 412 THR A O 1
ATOM 3306 N N . ILE A 1 413 ? -8.749 2.275 11.622 1.00 98.94 413 ILE A N 1
ATOM 3307 C CA . ILE A 1 413 ? -8.728 1.214 10.601 1.00 98.94 413 ILE A CA 1
ATOM 3308 C C . ILE A 1 413 ? -8.170 1.817 9.309 1.00 98.94 413 ILE A C 1
ATOM 3310 O O . ILE A 1 413 ? -8.471 2.963 8.974 1.00 98.94 413 ILE A O 1
ATOM 3314 N N . GLN A 1 414 ? -7.370 1.054 8.583 1.00 98.88 414 GLN A N 1
ATOM 3315 C CA . GLN A 1 414 ? -6.825 1.388 7.276 1.00 98.88 414 GLN A CA 1
ATOM 3316 C C . GLN A 1 414 ? -7.143 0.257 6.293 1.00 98.88 414 GLN A C 1
ATOM 3318 O O . GLN A 1 414 ? -7.027 -0.917 6.636 1.00 98.88 414 GLN A O 1
ATOM 3323 N N . LEU A 1 415 ? -7.512 0.612 5.068 1.00 98.81 415 LEU A N 1
ATOM 3324 C CA . LEU A 1 415 ? -7.472 -0.275 3.911 1.00 98.81 415 LEU A CA 1
ATOM 3325 C C . LEU A 1 415 ? -6.319 0.194 3.025 1.00 98.81 415 LEU A C 1
ATOM 3327 O O . LEU A 1 415 ? -6.275 1.359 2.646 1.00 98.81 415 LEU A O 1
ATOM 3331 N N . GLU A 1 416 ? -5.395 -0.702 2.709 1.00 98.69 416 GLU A N 1
ATOM 3332 C CA . GLU A 1 416 ? -4.300 -0.467 1.772 1.00 98.69 416 GLU A CA 1
ATOM 3333 C C . GLU A 1 416 ? -4.419 -1.475 0.628 1.00 98.69 416 GLU A C 1
ATOM 3335 O O . GLU A 1 416 ? -4.570 -2.673 0.869 1.00 98.69 416 GLU A O 1
ATOM 3340 N N . ILE A 1 417 ? -4.357 -0.999 -0.614 1.00 98.56 417 ILE A N 1
ATOM 3341 C CA . ILE A 1 417 ? -4.296 -1.850 -1.808 1.00 98.56 417 ILE A CA 1
ATOM 3342 C C . ILE A 1 417 ? -2.975 -1.558 -2.509 1.00 98.56 417 ILE A C 1
ATOM 3344 O O . ILE A 1 417 ? -2.579 -0.396 -2.603 1.00 98.56 417 ILE A O 1
ATOM 3348 N N . LYS A 1 418 ? -2.297 -2.599 -2.998 1.00 98.44 418 LYS A N 1
ATOM 3349 C CA . LYS A 1 418 ? -1.167 -2.458 -3.923 1.00 98.44 418 LYS A CA 1
ATOM 3350 C C . LYS A 1 418 ? -1.504 -3.117 -5.254 1.00 98.44 418 LYS A C 1
ATOM 3352 O O . LYS A 1 418 ? -1.962 -4.259 -5.261 1.00 98.44 418 LYS A O 1
ATOM 3357 N N . LEU A 1 419 ? -1.264 -2.395 -6.342 1.00 97.62 419 LEU A N 1
ATOM 3358 C CA . LEU A 1 419 ? -1.359 -2.885 -7.714 1.00 97.62 419 LEU A CA 1
ATOM 3359 C C . LEU A 1 419 ? 0.014 -3.406 -8.145 1.00 97.62 419 LEU A C 1
ATOM 3361 O O . LEU A 1 419 ? 1.000 -2.693 -7.991 1.00 97.62 419 LEU A O 1
ATOM 3365 N N . THR A 1 420 ? 0.103 -4.623 -8.672 1.00 98.25 420 THR A N 1
ATOM 3366 C CA . THR A 1 420 ? 1.324 -5.179 -9.286 1.00 98.25 420 THR A CA 1
ATOM 3367 C C . THR A 1 420 ? 0.923 -6.210 -10.353 1.00 98.25 420 THR A C 1
ATOM 3369 O O . THR A 1 420 ? -0.212 -6.182 -10.826 1.00 98.25 420 THR A O 1
ATOM 3372 N N . GLY A 1 421 ? 1.826 -7.083 -10.791 1.00 97.75 421 GLY A N 1
ATOM 3373 C CA . GLY A 1 421 ? 1.601 -7.948 -11.952 1.00 97.75 421 GLY A CA 1
ATOM 3374 C C . GLY A 1 421 ? 2.049 -7.267 -13.241 1.00 97.75 421 GLY A C 1
ATOM 3375 O O . GLY A 1 421 ? 3.064 -6.581 -13.248 1.00 97.75 421 GLY A O 1
ATOM 3376 N N . ILE A 1 422 ? 1.350 -7.471 -14.351 1.00 98.56 422 ILE A N 1
ATOM 3377 C CA . ILE A 1 422 ? 1.801 -7.097 -15.698 1.00 98.56 422 ILE A CA 1
ATOM 3378 C C . ILE A 1 422 ? 0.761 -6.203 -16.379 1.00 98.56 422 ILE A C 1
ATOM 3380 O O . ILE A 1 422 ? -0.444 -6.412 -16.253 1.00 98.56 422 ILE A O 1
ATOM 3384 N N . LEU A 1 423 ? 1.223 -5.212 -17.144 1.00 98.62 423 LEU A N 1
ATOM 3385 C CA . LEU A 1 423 ? 0.368 -4.351 -17.964 1.00 98.62 423 LEU A CA 1
ATOM 3386 C C . LEU A 1 423 ? -0.469 -5.152 -18.975 1.00 98.62 423 LEU A C 1
ATOM 3388 O O . LEU A 1 423 ? 0.030 -6.067 -19.629 1.00 98.62 423 LEU A O 1
ATOM 3392 N N . ASN A 1 424 ? -1.712 -4.729 -19.215 1.00 98.69 424 ASN A N 1
ATOM 3393 C CA . ASN A 1 424 ? -2.495 -5.252 -20.332 1.00 98.69 424 ASN A CA 1
ATOM 3394 C C . ASN A 1 424 ? -2.058 -4.598 -21.658 1.00 98.69 424 ASN A C 1
ATOM 3396 O O . ASN A 1 424 ? -2.361 -3.428 -21.920 1.00 98.69 424 ASN A O 1
ATOM 3400 N N . THR A 1 425 ? -1.361 -5.359 -22.503 1.00 98.69 425 THR A N 1
ATOM 3401 C CA . THR A 1 425 ? -0.734 -4.858 -23.737 1.00 98.69 425 THR A CA 1
ATOM 3402 C C . THR A 1 425 ? -1.523 -5.186 -25.008 1.00 98.69 425 THR A C 1
ATOM 3404 O O . THR A 1 425 ? -2.331 -6.117 -25.048 1.00 98.69 425 THR A O 1
ATOM 3407 N N . TYR A 1 426 ? -1.277 -4.410 -26.066 1.00 98.69 426 TYR A N 1
ATOM 3408 C CA . TYR A 1 426 ? -1.773 -4.618 -27.427 1.00 98.69 426 TYR A CA 1
ATOM 3409 C C . TYR A 1 426 ? -0.671 -4.329 -28.465 1.00 98.69 426 TYR A C 1
ATOM 3411 O O . TYR A 1 426 ? 0.299 -3.626 -28.184 1.00 98.69 426 TYR A O 1
ATOM 3419 N N . SER A 1 427 ? -0.802 -4.899 -29.665 1.00 97.94 427 SER A N 1
ATOM 3420 C CA . SER A 1 427 ? 0.180 -4.790 -30.753 1.00 97.94 427 SER A CA 1
ATOM 3421 C C . SER A 1 427 ? 0.322 -3.362 -31.288 1.00 97.94 427 SER A C 1
ATOM 3423 O O . SER A 1 427 ? -0.690 -2.691 -31.501 1.00 97.94 427 SER A O 1
ATOM 3425 N N . LEU A 1 428 ? 1.551 -2.945 -31.599 1.00 97.94 428 LEU A N 1
ATOM 3426 C CA . LEU A 1 428 ? 1.886 -1.664 -32.229 1.00 97.94 428 LEU A CA 1
ATOM 3427 C C . LEU A 1 428 ? 2.806 -1.902 -33.441 1.00 97.94 428 LEU A C 1
ATOM 3429 O O . LEU A 1 428 ? 3.774 -2.654 -33.344 1.00 97.94 428 LEU A O 1
ATOM 3433 N N . ASN A 1 429 ? 2.522 -1.285 -34.591 1.00 97.12 429 ASN A N 1
ATOM 3434 C CA . ASN A 1 429 ? 3.418 -1.356 -35.752 1.00 97.12 429 ASN A CA 1
ATOM 3435 C C . ASN A 1 429 ? 4.665 -0.465 -35.555 1.00 97.12 429 ASN A C 1
ATOM 3437 O O . ASN A 1 429 ? 4.565 0.600 -34.947 1.00 97.12 429 ASN A O 1
ATOM 3441 N N . PRO A 1 430 ? 5.829 -0.805 -36.146 1.00 93.81 430 PRO A N 1
ATOM 3442 C CA . PRO A 1 430 ? 7.003 0.067 -36.127 1.00 93.81 430 PRO A CA 1
ATOM 3443 C C . PRO A 1 430 ? 6.707 1.465 -36.699 1.00 93.81 430 PRO A C 1
ATOM 3445 O O . PRO A 1 430 ? 6.391 1.610 -37.881 1.00 93.81 430 PRO A O 1
ATOM 3448 N N . GLY A 1 431 ? 6.826 2.500 -35.861 1.00 92.44 431 GLY A N 1
ATOM 3449 C CA . GLY A 1 431 ? 6.522 3.892 -36.221 1.00 92.44 431 GLY A CA 1
ATOM 3450 C C . GLY A 1 431 ? 5.042 4.290 -36.112 1.00 92.44 431 GLY A C 1
ATOM 3451 O O . GLY A 1 431 ? 4.699 5.429 -36.427 1.00 92.44 431 GLY A O 1
ATOM 3452 N N . GLU A 1 432 ? 4.167 3.392 -35.656 1.00 96.69 432 GLU A N 1
ATOM 3453 C CA . GLU A 1 432 ? 2.836 3.740 -35.155 1.00 96.69 432 GLU A CA 1
ATOM 3454 C C . GLU A 1 432 ? 2.966 4.381 -33.762 1.00 96.69 432 GLU A C 1
ATOM 3456 O O . GLU A 1 432 ? 3.852 4.023 -32.992 1.00 96.69 432 GLU A O 1
ATOM 3461 N N . SER A 1 433 ? 2.109 5.349 -33.424 1.00 96.75 433 SER A N 1
ATOM 3462 C CA . SER A 1 433 ? 2.164 6.010 -32.115 1.00 96.75 433 SER A CA 1
ATOM 3463 C C . SER A 1 433 ? 1.082 5.477 -31.184 1.00 96.75 433 SER A C 1
ATOM 3465 O O . SER A 1 433 ? -0.095 5.482 -31.535 1.00 96.75 433 SER A O 1
ATOM 3467 N N . ALA A 1 434 ? 1.477 5.079 -29.975 1.00 97.75 434 ALA A N 1
ATOM 3468 C CA . ALA A 1 434 ? 0.554 4.744 -28.892 1.00 97.75 434 ALA A CA 1
ATOM 3469 C C . ALA A 1 434 ? -0.200 5.978 -28.339 1.00 97.75 434 ALA A C 1
ATOM 3471 O O . ALA A 1 434 ? -1.299 5.862 -27.786 1.00 97.75 434 ALA A O 1
ATOM 3472 N N . ALA A 1 435 ? 0.372 7.174 -28.507 1.00 96.38 435 ALA A N 1
ATOM 3473 C CA . ALA A 1 435 ? -0.167 8.412 -27.961 1.00 96.38 435 ALA A CA 1
ATOM 3474 C C . ALA A 1 435 ? -1.426 8.893 -28.722 1.00 96.38 435 ALA A C 1
ATOM 3476 O O . ALA A 1 435 ? -1.493 8.773 -29.946 1.00 96.38 435 ALA A O 1
ATOM 3477 N N . PRO A 1 436 ? -2.412 9.508 -28.037 1.00 98.12 436 PRO A N 1
ATOM 3478 C CA . PRO A 1 436 ? -2.422 9.873 -26.616 1.00 98.12 436 PRO A CA 1
ATOM 3479 C C . PRO A 1 436 ? -3.087 8.822 -25.702 1.00 98.12 436 PRO A C 1
ATOM 3481 O O . PRO A 1 436 ? -3.374 9.127 -24.546 1.00 98.12 436 PRO A O 1
ATOM 3484 N N . TRP A 1 437 ? -3.387 7.618 -26.204 1.00 98.56 437 TRP A N 1
ATOM 3485 C CA . TRP A 1 437 ? -4.232 6.631 -25.511 1.00 98.56 437 TRP A CA 1
ATOM 3486 C C . TRP A 1 437 ? -3.468 5.500 -24.807 1.00 98.56 437 TRP A C 1
ATOM 3488 O O . TRP A 1 437 ? -4.088 4.675 -24.134 1.00 98.56 437 TRP A O 1
ATOM 3498 N N . GLY A 1 438 ? -2.147 5.466 -24.952 1.00 98.50 438 GLY A N 1
ATOM 3499 C CA . GLY A 1 438 ? -1.241 4.532 -24.298 1.00 98.50 438 GLY A CA 1
ATOM 3500 C C . GLY A 1 438 ? 0.223 4.901 -24.528 1.00 98.50 438 GLY A C 1
ATOM 3501 O O . GLY A 1 438 ? 0.529 5.917 -25.163 1.00 98.50 438 GLY A O 1
ATOM 3502 N N . THR A 1 439 ? 1.109 4.032 -24.053 1.00 98.81 439 THR A N 1
ATOM 3503 C CA . THR A 1 439 ? 2.570 4.170 -24.124 1.00 98.81 439 THR A CA 1
ATOM 3504 C C . THR A 1 439 ? 3.180 2.955 -24.820 1.00 98.81 439 THR A C 1
ATOM 3506 O O . THR A 1 439 ? 2.771 1.822 -24.563 1.00 98.81 439 THR A O 1
ATOM 3509 N N . GLU A 1 440 ? 4.184 3.165 -25.677 1.00 98.56 440 GLU A N 1
ATOM 3510 C CA . GLU A 1 440 ? 5.048 2.074 -26.145 1.00 98.56 440 GLU A CA 1
ATOM 3511 C C . GLU A 1 440 ? 6.046 1.730 -25.028 1.00 98.56 440 GLU A C 1
ATOM 3513 O O . GLU A 1 440 ? 7.054 2.412 -24.850 1.00 98.56 440 GLU A O 1
ATOM 3518 N N . VAL A 1 441 ? 5.724 0.713 -24.226 1.00 98.56 441 VAL A N 1
ATOM 3519 C CA . VAL A 1 441 ? 6.521 0.302 -23.049 1.00 98.56 441 VAL A CA 1
ATOM 3520 C C . VAL A 1 441 ? 7.672 -0.639 -23.415 1.00 98.56 441 VAL A C 1
ATOM 3522 O O . VAL A 1 441 ? 8.643 -0.778 -22.676 1.00 98.56 441 VAL A O 1
ATOM 3525 N N . TYR A 1 442 ? 7.578 -1.270 -24.584 1.00 98.44 442 TYR A N 1
ATOM 3526 C CA . TYR A 1 442 ? 8.611 -2.091 -25.209 1.00 98.44 442 TYR A CA 1
ATOM 3527 C C . TYR A 1 442 ? 8.392 -2.061 -26.734 1.00 98.44 442 TYR A C 1
ATOM 3529 O O . TYR A 1 442 ? 7.249 -1.857 -27.147 1.00 98.44 442 TYR A O 1
ATOM 3537 N N . PRO A 1 443 ? 9.414 -2.253 -27.594 1.00 98.12 443 PRO A N 1
ATOM 3538 C CA . PRO A 1 443 ? 9.239 -2.151 -29.045 1.00 98.12 443 PRO A CA 1
ATOM 3539 C C . PRO A 1 443 ? 8.097 -3.027 -29.580 1.00 98.12 443 PRO A C 1
ATOM 3541 O O . PRO A 1 443 ? 8.116 -4.248 -29.412 1.00 98.12 443 PRO A O 1
ATOM 3544 N N . GLY A 1 444 ? 7.105 -2.399 -30.217 1.00 97.69 444 GLY A N 1
ATOM 3545 C CA . GLY A 1 444 ? 5.900 -3.054 -30.740 1.00 97.69 444 GLY A CA 1
ATOM 3546 C C . GLY A 1 444 ? 4.797 -3.352 -29.708 1.00 97.69 444 GLY A C 1
ATOM 3547 O O . GLY A 1 444 ? 3.816 -4.018 -30.045 1.00 97.69 444 GLY A O 1
ATOM 3548 N N . VAL A 1 445 ? 4.932 -2.872 -28.465 1.00 98.62 445 VAL A N 1
ATOM 3549 C CA . VAL A 1 445 ? 4.058 -3.198 -27.324 1.00 98.62 445 VAL A CA 1
ATOM 3550 C C . VAL A 1 445 ? 3.422 -1.928 -26.752 1.00 98.62 445 VAL A C 1
ATOM 3552 O O . VAL A 1 445 ? 4.059 -1.161 -26.031 1.00 98.62 445 VAL A O 1
ATOM 3555 N N . ASN A 1 446 ? 2.138 -1.717 -27.050 1.00 98.75 446 ASN A N 1
ATOM 3556 C CA . ASN A 1 446 ? 1.349 -0.590 -26.553 1.00 98.75 446 ASN A CA 1
ATOM 3557 C C . ASN A 1 446 ? 0.580 -0.981 -25.281 1.00 98.75 446 ASN A C 1
ATOM 3559 O O . ASN A 1 446 ? -0.274 -1.869 -25.316 1.00 98.75 446 ASN A O 1
ATOM 3563 N N . ALA A 1 447 ? 0.844 -0.298 -24.169 1.00 98.81 447 ALA A N 1
ATOM 3564 C CA . ALA A 1 447 ? 0.049 -0.385 -22.949 1.00 98.81 447 ALA A CA 1
ATOM 3565 C C . ALA A 1 447 ? -0.932 0.797 -22.884 1.00 98.81 447 ALA A C 1
ATOM 3567 O O . ALA A 1 447 ? -0.529 1.956 -22.806 1.00 98.81 447 ALA A O 1
ATOM 3568 N N . HIS A 1 448 ? -2.235 0.508 -22.934 1.00 98.88 448 HIS A N 1
ATOM 3569 C CA . HIS A 1 448 ? -3.282 1.537 -22.954 1.00 98.88 448 HIS A CA 1
ATOM 3570 C C . HIS A 1 448 ? -3.493 2.174 -21.570 1.00 98.88 448 HIS A C 1
ATOM 3572 O O . HIS A 1 448 ? -3.554 1.464 -20.566 1.00 98.88 448 HIS A O 1
ATOM 3578 N N . ASN A 1 449 ? -3.721 3.489 -21.538 1.00 98.88 449 ASN A N 1
ATOM 3579 C CA . ASN A 1 449 ? -4.126 4.237 -20.341 1.00 98.88 449 ASN A CA 1
ATOM 3580 C C . ASN A 1 449 ? -5.405 3.636 -19.739 1.00 98.88 449 ASN A C 1
ATOM 3582 O O . ASN A 1 449 ? -6.299 3.228 -20.489 1.00 98.88 449 ASN A O 1
ATOM 3586 N N . HIS A 1 450 ? -5.532 3.625 -18.414 1.00 98.88 450 HIS A N 1
ATOM 3587 C CA . HIS A 1 450 ? -6.708 3.085 -17.723 1.00 98.88 450 HIS A CA 1
ATOM 3588 C C . HIS A 1 450 ? -6.890 3.686 -16.320 1.00 98.88 450 HIS A C 1
ATOM 3590 O O . HIS A 1 450 ? -6.115 4.530 -15.878 1.00 98.88 450 HIS A O 1
ATOM 3596 N N . GLN A 1 451 ? -7.944 3.282 -15.616 1.00 98.88 451 GLN A N 1
ATOM 3597 C CA . GLN A 1 451 ? -8.110 3.527 -14.178 1.00 98.88 451 GLN A CA 1
ATOM 3598 C C . GLN A 1 451 ? -8.278 2.187 -13.456 1.00 98.88 451 GLN A C 1
ATOM 3600 O O . GLN A 1 451 ? -8.732 1.234 -14.077 1.00 98.88 451 GLN A O 1
ATOM 3605 N N . HIS A 1 452 ? -7.995 2.129 -12.155 1.00 98.88 452 HIS A N 1
ATOM 3606 C CA . HIS A 1 452 ? -8.472 1.062 -11.266 1.00 98.88 452 HIS A CA 1
ATOM 3607 C C . HIS A 1 452 ? -9.310 1.721 -10.171 1.00 98.88 452 HIS A C 1
ATOM 3609 O O . HIS A 1 452 ? -8.757 2.444 -9.343 1.00 98.88 452 HIS A O 1
ATOM 3615 N N . LEU A 1 453 ? -10.632 1.526 -10.189 1.00 98.88 453 LEU A N 1
ATOM 3616 C CA . LEU A 1 453 ? -11.578 2.187 -9.280 1.00 98.88 453 LEU A CA 1
ATOM 3617 C C . LEU A 1 453 ? -12.311 1.155 -8.419 1.00 98.88 453 LEU A C 1
ATOM 3619 O O . LEU A 1 453 ? -12.998 0.285 -8.947 1.00 98.88 453 LEU A O 1
ATOM 3623 N N . PHE A 1 454 ? -12.209 1.276 -7.101 1.00 98.88 454 PHE A N 1
ATOM 3624 C CA . PHE A 1 454 ? -12.727 0.333 -6.109 1.00 98.88 454 PHE A CA 1
ATOM 3625 C C . PHE A 1 454 ? -13.912 0.925 -5.344 1.00 98.88 454 PHE A C 1
ATOM 3627 O O . PHE A 1 454 ? -13.892 2.103 -4.995 1.00 98.88 454 PHE A O 1
ATOM 3634 N N . CYS A 1 455 ? -14.914 0.103 -5.021 1.00 98.88 455 CYS A N 1
ATOM 3635 C CA . CYS A 1 455 ? -16.037 0.471 -4.162 1.00 98.88 455 CYS A CA 1
ATOM 3636 C C . CYS A 1 455 ? -15.904 -0.181 -2.777 1.00 98.88 455 CYS A C 1
ATOM 3638 O O . CYS A 1 455 ? -16.235 -1.354 -2.585 1.00 98.88 455 CYS A O 1
ATOM 3640 N N . LEU A 1 456 ? -15.445 0.593 -1.796 1.00 98.94 456 LEU A N 1
ATOM 3641 C CA . LEU A 1 456 ? -15.454 0.215 -0.384 1.00 98.94 456 LEU A CA 1
ATOM 3642 C C . LEU A 1 456 ? -16.876 0.371 0.180 1.00 98.94 456 LEU A C 1
ATOM 3644 O O . LEU A 1 456 ? -17.393 1.487 0.270 1.00 98.94 456 LEU A O 1
ATOM 3648 N N . ARG A 1 457 ? -17.491 -0.737 0.608 1.00 98.88 457 ARG A N 1
ATOM 3649 C CA . ARG A 1 457 ? -18.760 -0.744 1.353 1.00 98.88 457 ARG A CA 1
ATOM 3650 C C . ARG A 1 457 ? -18.460 -0.662 2.848 1.00 98.88 457 ARG A C 1
ATOM 3652 O O . ARG A 1 457 ? -17.815 -1.553 3.397 1.00 98.88 457 ARG A O 1
ATOM 3659 N N . VAL A 1 458 ? -18.959 0.379 3.511 1.00 98.88 458 VAL A N 1
ATOM 3660 C CA . VAL A 1 458 ? -18.849 0.588 4.961 1.00 98.88 458 VAL A CA 1
ATOM 3661 C C . VAL A 1 458 ? -20.244 0.614 5.573 1.00 98.88 458 VAL A C 1
ATOM 3663 O O . VAL A 1 458 ? -21.065 1.466 5.245 1.00 98.88 458 VAL A O 1
ATOM 3666 N N . ASP A 1 459 ? -20.503 -0.314 6.487 1.00 98.81 459 ASP A N 1
ATOM 3667 C CA . ASP A 1 459 ? -21.772 -0.476 7.199 1.00 98.81 459 ASP A CA 1
ATOM 3668 C C . ASP A 1 459 ? -21.587 0.028 8.649 1.00 98.81 459 ASP A C 1
ATOM 3670 O O . ASP A 1 459 ? -21.176 -0.743 9.521 1.00 98.81 459 ASP A O 1
ATOM 3674 N N . PRO A 1 460 ? -21.725 1.339 8.925 1.00 98.75 460 PRO A N 1
ATOM 3675 C CA . PRO A 1 460 ? -21.474 1.913 10.245 1.00 98.75 460 PRO A CA 1
ATOM 3676 C C . PRO A 1 460 ? -22.437 1.404 11.328 1.00 98.75 460 PRO A C 1
ATOM 3678 O O . PRO A 1 460 ? -23.624 1.175 11.114 1.00 98.75 460 PRO A O 1
ATOM 3681 N N . ASN A 1 461 ? -21.882 1.223 12.524 1.00 98.31 461 ASN A N 1
ATOM 3682 C CA . ASN A 1 461 ? -22.577 0.799 13.739 1.00 98.31 461 ASN A CA 1
ATOM 3683 C C . ASN A 1 461 ? -21.973 1.539 14.950 1.00 98.31 461 ASN A C 1
ATOM 3685 O O . ASN A 1 461 ? -21.728 0.952 16.004 1.00 98.31 461 ASN A O 1
ATOM 3689 N N . ILE A 1 462 ? -21.637 2.818 14.756 1.00 98.75 462 ILE A N 1
ATOM 3690 C CA . ILE A 1 462 ? -20.822 3.643 15.657 1.00 98.75 462 ILE A CA 1
ATOM 3691 C C . ILE A 1 462 ? -21.566 3.821 16.983 1.00 98.75 462 ILE A C 1
ATOM 3693 O O . ILE A 1 462 ? -22.577 4.515 17.025 1.00 98.75 462 ILE A O 1
ATOM 3697 N N . ASP A 1 463 ? -21.114 3.188 18.068 1.00 98.19 463 ASP A N 1
ATOM 3698 C CA . ASP A 1 463 ? -21.853 3.134 19.346 1.00 98.19 463 ASP A CA 1
ATOM 3699 C C . ASP A 1 463 ? -23.343 2.709 19.188 1.00 98.19 463 ASP A C 1
ATOM 3701 O O . ASP A 1 463 ? -24.210 3.102 19.974 1.00 98.19 463 ASP A O 1
ATOM 3705 N N . GLY A 1 464 ? -23.652 1.926 18.146 1.00 96.88 464 GLY A N 1
ATOM 3706 C CA . GLY A 1 464 ? -24.991 1.460 17.775 1.00 96.88 464 GLY A CA 1
ATOM 3707 C C . GLY A 1 464 ? -25.415 1.855 16.346 1.00 96.88 464 GLY A C 1
ATOM 3708 O O . GLY A 1 464 ? -24.776 2.701 15.720 1.00 96.88 464 GLY A O 1
ATOM 3709 N N . PRO A 1 465 ? -26.513 1.273 15.822 1.00 96.06 465 PRO A N 1
ATOM 3710 C CA . PRO A 1 465 ? -26.845 1.306 14.391 1.00 96.06 465 PRO A CA 1
ATOM 3711 C C . PRO A 1 465 ? -27.578 2.575 13.929 1.00 96.06 465 PRO A C 1
ATOM 3713 O O . PRO A 1 465 ? -27.868 2.720 12.749 1.00 96.06 465 PRO A O 1
ATOM 3716 N N . ALA A 1 466 ? -27.923 3.490 14.838 1.00 97.94 466 ALA A N 1
ATOM 3717 C CA . ALA A 1 466 ? -28.577 4.753 14.501 1.00 97.94 466 ALA A CA 1
ATOM 3718 C C . ALA A 1 466 ? -27.508 5.828 14.252 1.00 97.94 466 ALA A C 1
ATOM 3720 O O . ALA A 1 466 ? -26.962 6.417 15.189 1.00 97.94 466 ALA A O 1
ATOM 3721 N N . ASN A 1 467 ? -27.129 6.019 12.988 1.00 98.75 467 ASN A N 1
ATOM 3722 C CA . ASN A 1 467 ? -26.027 6.888 12.577 1.00 98.75 467 ASN A CA 1
ATOM 3723 C C . ASN A 1 467 ? -26.491 7.927 11.532 1.00 98.75 467 ASN A C 1
ATOM 3725 O O . ASN A 1 467 ? -27.553 7.808 10.925 1.00 98.75 467 ASN A O 1
ATOM 3729 N N . THR A 1 468 ? -25.684 8.970 11.346 1.00 98.69 468 THR A N 1
ATOM 3730 C CA . THR A 1 468 ? -25.847 10.029 10.338 1.00 98.69 468 THR A CA 1
ATOM 3731 C C . THR A 1 468 ? -24.488 10.262 9.674 1.00 98.69 468 THR A C 1
ATOM 3733 O O . THR A 1 468 ? -23.468 10.310 10.369 1.00 98.69 468 THR A O 1
ATOM 3736 N N . VAL A 1 469 ? -24.452 10.443 8.349 1.00 98.81 469 VAL A N 1
ATOM 3737 C CA . VAL A 1 469 ? -23.218 10.795 7.623 1.00 98.81 469 VAL A CA 1
ATOM 3738 C C . VAL A 1 469 ? -23.129 12.307 7.398 1.00 98.81 469 VAL A C 1
ATOM 3740 O O . VAL A 1 469 ? -24.111 12.970 7.055 1.00 98.81 469 VAL A O 1
ATOM 3743 N N . PHE A 1 470 ? -21.929 12.855 7.585 1.00 98.75 470 PHE A N 1
ATOM 3744 C CA . PHE A 1 470 ? -21.603 14.251 7.312 1.00 98.75 470 PHE A CA 1
ATOM 3745 C C . PHE A 1 470 ? -20.447 14.356 6.316 1.00 98.75 470 PHE A C 1
ATOM 3747 O O . PHE A 1 470 ? -19.399 13.747 6.514 1.00 98.75 470 PHE A O 1
ATOM 3754 N N . GLU A 1 471 ? -20.608 15.195 5.302 1.00 98.56 471 GLU A N 1
ATOM 3755 C CA . GLU A 1 471 ? -19.506 15.778 4.534 1.00 98.56 471 GLU A CA 1
ATOM 3756 C C . GLU A 1 471 ? -18.836 16.869 5.389 1.00 98.56 471 GLU A C 1
ATOM 3758 O O . GLU A 1 471 ? -19.520 17.614 6.099 1.00 98.56 471 GLU A O 1
ATOM 3763 N N . VAL A 1 472 ? -17.502 16.933 5.387 1.00 98.62 472 VAL A N 1
ATOM 3764 C CA . VAL A 1 472 ? -16.720 17.820 6.260 1.00 98.62 472 VAL A CA 1
ATOM 3765 C C . VAL A 1 472 ? -15.590 18.506 5.493 1.00 98.62 472 VAL A C 1
ATOM 3767 O O . VAL A 1 472 ? -14.583 17.877 5.155 1.00 98.62 472 VAL A O 1
ATOM 3770 N N . ASP A 1 473 ? -15.750 19.816 5.315 1.00 98.62 473 ASP A N 1
ATOM 3771 C CA . ASP A 1 473 ? -14.864 20.705 4.560 1.00 98.62 473 ASP A CA 1
ATOM 3772 C C . ASP A 1 473 ? -14.095 21.657 5.482 1.00 98.62 473 ASP A C 1
ATOM 3774 O O . ASP A 1 473 ? -14.643 22.171 6.464 1.00 98.62 473 ASP A O 1
ATOM 3778 N N . ALA A 1 474 ? -12.844 21.964 5.140 1.00 98.06 474 ALA A N 1
ATOM 3779 C CA . ALA A 1 474 ? -12.147 23.121 5.686 1.00 98.06 474 ALA A CA 1
ATOM 3780 C C . ALA A 1 474 ? -12.662 24.399 5.002 1.00 98.06 474 ALA A C 1
ATOM 3782 O O . ALA A 1 474 ? -12.580 24.549 3.785 1.00 98.06 474 ALA A O 1
ATOM 3783 N N . CYS A 1 475 ? -13.192 25.337 5.784 1.00 97.75 475 CYS A N 1
ATOM 3784 C CA . CYS A 1 475 ? -13.684 26.629 5.310 1.00 97.75 475 CYS A CA 1
ATOM 3785 C C . CYS A 1 475 ? -12.936 27.773 5.998 1.00 97.75 475 CYS A C 1
ATOM 3787 O O . CYS A 1 475 ? -12.588 27.682 7.176 1.00 97.75 475 CYS A O 1
ATOM 3789 N N . ARG A 1 476 ? -12.721 28.877 5.275 1.00 96.69 476 ARG A N 1
ATOM 3790 C CA . ARG A 1 476 ? -12.298 30.150 5.880 1.00 96.69 476 ARG A CA 1
ATOM 3791 C C . ARG A 1 476 ? -13.434 30.685 6.755 1.00 96.69 476 ARG A C 1
ATOM 3793 O O . ARG A 1 476 ? -14.599 30.453 6.444 1.00 96.69 476 ARG A O 1
ATOM 3800 N N . GLY A 1 477 ? -13.092 31.353 7.852 1.00 93.88 477 GLY A N 1
ATOM 3801 C CA . GLY A 1 477 ? -14.061 32.049 8.695 1.00 93.88 477 GLY A CA 1
ATOM 3802 C C . GLY A 1 477 ? -14.658 33.256 7.977 1.00 93.88 477 GLY A C 1
ATOM 3803 O O . GLY A 1 477 ? -14.031 33.819 7.079 1.00 93.88 477 GLY A O 1
ATOM 3804 N N . ASP A 1 478 ? -15.868 33.637 8.377 1.00 92.94 478 ASP A N 1
ATOM 3805 C CA . ASP A 1 478 ? -16.561 34.791 7.810 1.00 92.94 478 ASP A CA 1
ATOM 3806 C C . ASP A 1 478 ? -15.854 36.105 8.193 1.00 92.94 478 ASP A C 1
ATOM 3808 O O . ASP A 1 478 ? -15.328 36.242 9.299 1.00 92.94 478 ASP A O 1
ATOM 3812 N N . GLY A 1 479 ? -15.873 37.084 7.286 1.00 92.38 479 GLY A N 1
ATOM 3813 C CA . GLY A 1 479 ? -15.250 38.397 7.475 1.00 92.38 479 GLY A CA 1
ATOM 3814 C C . GLY A 1 479 ? -13.879 38.537 6.805 1.00 92.38 479 GLY A C 1
ATOM 3815 O O . GLY A 1 479 ? -13.049 37.627 6.811 1.00 92.38 479 GLY A O 1
ATOM 3816 N N . GLU A 1 480 ? -13.641 39.716 6.230 1.00 95.94 480 GLU A N 1
ATOM 3817 C CA . GLU A 1 480 ? -12.379 40.088 5.577 1.00 95.94 480 GLU A CA 1
ATOM 3818 C C . GLU A 1 480 ? -11.285 40.461 6.597 1.00 95.94 480 GLU A C 1
ATOM 3820 O O . GLU A 1 480 ? -11.609 40.856 7.723 1.00 95.94 480 GLU A O 1
ATOM 3825 N N . PRO A 1 481 ? -9.990 40.427 6.230 1.00 97.56 481 PRO A N 1
ATOM 3826 C CA . PRO A 1 481 ? -8.926 41.013 7.044 1.00 97.56 481 PRO A CA 1
ATOM 3827 C C . PRO A 1 481 ? -9.235 42.478 7.407 1.00 97.56 481 PRO A C 1
ATOM 3829 O O . PRO A 1 481 ? -9.620 43.278 6.555 1.00 97.56 481 PRO A O 1
ATOM 3832 N N . GLY A 1 482 ? -9.078 42.832 8.682 1.00 95.31 482 GLY A N 1
ATOM 3833 C CA . GLY A 1 482 ? -9.468 44.129 9.250 1.00 95.31 482 GLY A CA 1
ATOM 3834 C C . GLY A 1 482 ? -10.929 44.243 9.718 1.00 95.31 482 GLY A C 1
ATOM 3835 O O . GLY A 1 482 ? -11.279 45.258 10.319 1.00 95.31 482 GLY A O 1
ATOM 3836 N N . SER A 1 483 ? -11.775 43.229 9.493 1.00 97.25 483 SER A N 1
ATOM 3837 C CA . SER A 1 483 ? -13.129 43.146 10.076 1.00 97.25 483 SER A CA 1
ATOM 3838 C C . SER A 1 483 ? -13.104 42.911 11.595 1.00 97.25 483 SER A C 1
ATOM 3840 O O . SER A 1 483 ? -12.061 42.594 12.167 1.00 97.25 483 SER A O 1
ATOM 3842 N N . ALA A 1 484 ? -14.249 43.045 12.274 1.00 96.62 484 ALA A N 1
ATOM 3843 C CA . ALA A 1 484 ? -14.343 42.716 13.701 1.00 96.62 484 ALA A CA 1
ATOM 3844 C C . ALA A 1 484 ? -14.342 41.192 13.936 1.00 96.62 484 ALA A C 1
ATOM 3846 O O . ALA A 1 484 ? -13.891 40.711 14.974 1.00 96.62 484 ALA A O 1
ATOM 3847 N N . GLU A 1 485 ? -14.831 40.447 12.948 1.00 94.88 485 GLU A N 1
ATOM 3848 C CA . GLU A 1 485 ? -15.034 39.004 12.943 1.00 94.88 485 GLU A CA 1
ATOM 3849 C C . GLU A 1 485 ? -13.730 38.239 12.654 1.00 94.88 485 GLU A C 1
ATOM 3851 O O . GLU A 1 485 ? -13.485 37.182 13.235 1.00 94.88 485 GLU A O 1
ATOM 3856 N N . ASN A 1 486 ? -12.870 38.790 11.788 1.00 97.62 486 ASN A N 1
ATOM 3857 C CA . ASN A 1 486 ? -11.659 38.140 11.282 1.00 97.62 486 ASN A CA 1
ATOM 3858 C C . ASN A 1 486 ? -10.503 39.146 11.085 1.00 97.62 486 ASN A C 1
ATOM 3860 O O . ASN A 1 486 ? -9.879 39.211 10.026 1.00 97.62 486 ASN A O 1
ATOM 3864 N N . PHE A 1 487 ? -10.209 39.961 12.106 1.00 97.19 487 PHE A N 1
ATOM 3865 C CA . PHE A 1 487 ? -9.301 41.117 12.004 1.00 97.19 487 PHE A CA 1
ATOM 3866 C C . PHE A 1 487 ? -7.921 40.819 11.383 1.00 97.19 487 PHE A C 1
ATOM 3868 O O . PHE A 1 487 ? -7.407 41.636 10.623 1.00 97.19 487 PHE A O 1
ATOM 3875 N N . TYR A 1 488 ? -7.333 39.647 11.646 1.00 97.62 488 TYR A N 1
ATOM 3876 C CA . TYR A 1 488 ? -6.037 39.240 11.077 1.00 97.62 488 TYR A CA 1
ATOM 3877 C C . TYR A 1 488 ? -6.151 38.256 9.894 1.00 97.62 488 TYR A C 1
ATOM 3879 O O . TYR A 1 488 ? -5.140 37.714 9.453 1.00 97.62 488 TYR A O 1
ATOM 3887 N N . GLY A 1 489 ? -7.358 37.994 9.378 1.00 96.38 489 GLY A N 1
ATOM 3888 C CA . GLY A 1 489 ? -7.599 37.076 8.254 1.00 96.38 489 GLY A CA 1
ATOM 3889 C C . GLY A 1 489 ? -7.370 35.588 8.561 1.00 96.38 489 GLY A C 1
ATOM 3890 O O . GLY A 1 489 ? -7.433 34.759 7.655 1.00 96.38 489 GLY A O 1
ATOM 3891 N N . ASN A 1 490 ? -7.081 35.236 9.817 1.00 96.81 490 ASN A N 1
ATOM 3892 C CA . ASN A 1 490 ? -6.599 33.915 10.224 1.00 96.81 490 ASN A CA 1
ATOM 3893 C C . ASN A 1 490 ? -7.706 32.910 10.600 1.00 96.81 490 ASN A C 1
ATOM 3895 O O . ASN A 1 490 ? -7.387 31.792 11.011 1.00 96.81 490 ASN A O 1
ATOM 3899 N N . ALA A 1 491 ? -8.983 33.299 10.559 1.00 97.31 491 ALA A N 1
ATOM 3900 C CA . ALA A 1 491 ? -10.082 32.428 10.959 1.00 97.31 491 ALA A CA 1
ATOM 3901 C C . ALA A 1 491 ? -10.330 31.305 9.935 1.00 97.31 491 ALA A C 1
ATOM 3903 O O . ALA A 1 491 ? -10.417 31.541 8.729 1.00 97.31 491 ALA A O 1
ATOM 3904 N N . PHE A 1 492 ? -10.510 30.078 10.425 1.00 98.00 492 PHE A N 1
ATOM 3905 C CA . PHE A 1 492 ? -10.971 28.925 9.648 1.00 98.00 492 PHE A CA 1
ATOM 3906 C C . PHE A 1 492 ? -11.724 27.939 10.551 1.00 98.00 492 PHE A C 1
ATOM 3908 O O . PHE A 1 492 ? -11.554 27.940 11.772 1.00 98.00 492 PHE A O 1
ATOM 3915 N N . TYR A 1 493 ? -12.570 27.096 9.961 1.00 97.19 493 TYR A N 1
ATOM 3916 C CA . TYR A 1 493 ? -13.371 26.103 10.675 1.00 97.19 493 TYR A CA 1
ATOM 3917 C C . TYR A 1 493 ? -13.645 24.859 9.822 1.00 97.19 493 TYR A C 1
ATOM 3919 O O . TYR A 1 493 ? -13.497 24.872 8.603 1.00 97.19 493 TYR A O 1
ATOM 3927 N N . ALA A 1 494 ? -14.065 23.772 10.474 1.00 97.38 494 ALA A N 1
ATOM 3928 C CA . ALA A 1 494 ? -14.568 22.580 9.797 1.00 97.38 494 ALA A CA 1
ATOM 3929 C C . ALA A 1 494 ? -16.090 22.696 9.618 1.00 97.38 494 ALA A C 1
ATOM 3931 O O . ALA A 1 494 ? -16.848 22.514 10.578 1.00 97.38 494 ALA A O 1
ATOM 3932 N N . LYS A 1 495 ? -16.539 23.017 8.403 1.00 98.00 495 LYS A N 1
ATOM 3933 C CA . LYS A 1 495 ? -17.958 23.043 8.037 1.00 98.00 495 LYS A CA 1
ATOM 3934 C C . LYS A 1 495 ? -18.455 21.606 7.914 1.00 98.00 495 LYS A C 1
ATOM 3936 O O . LYS A 1 495 ? -17.821 20.802 7.240 1.00 98.00 495 LYS A O 1
ATOM 3941 N N . LYS A 1 496 ? -19.581 21.277 8.554 1.00 97.56 496 LYS A N 1
ATOM 3942 C CA . LYS A 1 496 ? -20.230 19.963 8.422 1.00 97.56 496 LYS A CA 1
ATOM 3943 C C . LYS A 1 496 ? -21.551 20.092 7.678 1.00 97.56 496 LYS A C 1
ATOM 3945 O O . LYS A 1 496 ? -22.463 20.751 8.177 1.00 97.56 496 LYS A O 1
ATOM 3950 N N . THR A 1 497 ? -21.660 19.431 6.535 1.00 98.25 497 THR A N 1
ATOM 3951 C CA . THR A 1 497 ? -22.888 19.324 5.742 1.00 98.25 497 THR A CA 1
ATOM 3952 C C . THR A 1 497 ? -23.504 17.949 5.998 1.00 98.25 497 THR A C 1
ATOM 3954 O O . THR A 1 497 ? -22.842 16.928 5.825 1.00 98.25 497 THR A O 1
ATOM 3957 N N . LYS A 1 498 ? -24.757 17.896 6.458 1.00 98.19 498 LYS A N 1
ATOM 3958 C CA . LYS A 1 498 ? -25.458 16.630 6.723 1.00 98.19 498 LYS A CA 1
ATOM 3959 C C . LYS A 1 498 ? -25.928 16.005 5.408 1.00 98.19 498 LYS A C 1
ATOM 3961 O O . LYS A 1 498 ? -26.598 16.680 4.630 1.00 98.19 498 LYS A O 1
ATOM 3966 N N . MET A 1 499 ? -25.643 14.724 5.190 1.00 97.81 499 MET A N 1
ATOM 3967 C CA . MET A 1 499 ? -26.227 13.958 4.086 1.00 97.81 499 MET A CA 1
ATOM 3968 C C . MET A 1 499 ? -27.647 13.537 4.483 1.00 97.81 499 MET A C 1
ATOM 3970 O O . MET A 1 499 ? -27.832 12.627 5.283 1.00 97.81 499 MET A O 1
ATOM 3974 N N . GLU A 1 500 ? -28.656 14.275 4.011 1.00 95.06 500 GLU A N 1
ATOM 3975 C CA . GLU A 1 500 ? -30.021 14.171 4.556 1.00 95.06 500 GLU A CA 1
ATOM 3976 C C . GLU A 1 500 ? -30.855 13.029 3.968 1.00 95.06 500 GLU A C 1
ATOM 3978 O O . GLU A 1 500 ? -31.612 12.383 4.691 1.00 95.06 500 GLU A O 1
ATOM 3983 N N . THR A 1 501 ? -30.747 12.812 2.656 1.00 98.06 501 THR A N 1
ATOM 3984 C CA . THR A 1 501 ? -31.533 11.838 1.885 1.00 98.06 501 THR A CA 1
ATOM 3985 C C . THR A 1 501 ? -30.672 11.208 0.798 1.00 98.06 501 THR A C 1
ATOM 3987 O O . THR A 1 501 ? -29.704 11.831 0.366 1.00 98.06 501 THR A O 1
ATOM 3990 N N . GLN A 1 502 ? -31.026 10.008 0.325 1.00 95.69 502 GLN A N 1
ATOM 3991 C CA . GLN A 1 502 ? -30.234 9.260 -0.670 1.00 95.69 502 GLN A CA 1
ATOM 3992 C C . GLN A 1 502 ? -29.885 10.088 -1.921 1.00 95.69 502 GLN A C 1
ATOM 3994 O O . GLN A 1 502 ? -28.730 10.133 -2.331 1.00 95.69 502 GLN A O 1
ATOM 3999 N N . GLU A 1 503 ? -30.855 10.819 -2.476 1.00 95.94 503 GLU A N 1
ATOM 4000 C CA . GLU A 1 503 ? -30.668 11.704 -3.641 1.00 95.94 503 GLU A CA 1
ATOM 4001 C C . GLU A 1 503 ? -29.696 12.875 -3.390 1.00 95.94 503 GLU A C 1
ATOM 4003 O O . GLU A 1 503 ? -29.072 13.375 -4.321 1.00 95.94 503 GLU A O 1
ATOM 4008 N N . LYS A 1 504 ? -29.533 13.303 -2.131 1.00 96.25 504 LYS A N 1
ATOM 4009 C CA . LYS A 1 504 ? -28.606 14.373 -1.720 1.00 96.25 504 LYS A CA 1
ATOM 4010 C C . LYS A 1 504 ? -27.297 13.847 -1.122 1.00 96.25 504 LYS A C 1
ATOM 4012 O O . LYS A 1 504 ? -26.468 14.642 -0.688 1.00 96.25 504 LYS A O 1
ATOM 4017 N N . ALA A 1 505 ? -27.127 12.531 -1.025 1.00 97.38 505 ALA A N 1
ATOM 4018 C CA . ALA A 1 505 ? -25.995 11.895 -0.358 1.00 97.38 505 ALA A CA 1
ATOM 4019 C C . ALA A 1 505 ? -24.964 11.342 -1.350 1.00 97.38 505 ALA A C 1
ATOM 4021 O O . ALA A 1 505 ? -24.329 10.321 -1.095 1.00 97.38 505 ALA A O 1
ATOM 4022 N N . MET A 1 506 ? -24.818 12.039 -2.475 1.00 97.31 506 MET A N 1
ATOM 4023 C CA . MET A 1 506 ? -23.765 11.856 -3.467 1.00 97.31 506 MET A CA 1
ATOM 4024 C C . MET A 1 506 ? -22.791 13.027 -3.319 1.00 97.31 506 MET A C 1
ATOM 4026 O O . MET A 1 506 ? -23.220 14.180 -3.272 1.00 97.31 506 MET A O 1
ATOM 4030 N N . SER A 1 507 ? -21.503 12.742 -3.147 1.00 97.62 507 SER A N 1
ATOM 4031 C CA . SER A 1 507 ? -20.493 13.742 -2.788 1.00 97.62 507 SER A CA 1
ATOM 4032 C C . SER A 1 507 ? -19.146 13.379 -3.395 1.00 97.62 507 SER A C 1
ATOM 4034 O O . SER A 1 507 ? -18.701 12.237 -3.297 1.00 97.62 507 SER A O 1
ATOM 4036 N N . ASP A 1 508 ? -18.493 14.372 -3.990 1.00 98.25 508 ASP A N 1
ATOM 4037 C CA . ASP A 1 508 ? -17.168 14.245 -4.587 1.00 98.25 508 ASP A CA 1
ATOM 4038 C C . ASP A 1 508 ? -16.081 14.850 -3.709 1.00 98.25 508 ASP A C 1
ATOM 4040 O O . ASP A 1 508 ? -16.338 15.733 -2.884 1.00 98.25 508 ASP A O 1
ATOM 4044 N N . TYR A 1 509 ? -14.859 14.350 -3.881 1.00 97.94 509 TYR A N 1
ATOM 4045 C CA . TYR A 1 509 ? -13.681 14.821 -3.167 1.00 97.94 509 TYR A CA 1
ATOM 4046 C C . TYR A 1 509 ? -13.231 16.200 -3.672 1.00 97.94 509 TYR A C 1
ATOM 4048 O O . TYR A 1 509 ? -13.033 16.394 -4.868 1.00 97.94 509 TYR A O 1
ATOM 4056 N N . ASP A 1 510 ? -12.998 17.136 -2.748 1.00 97.62 510 ASP A N 1
ATOM 4057 C CA . ASP A 1 510 ? -12.309 18.397 -3.031 1.00 97.62 510 ASP A CA 1
ATOM 4058 C C . ASP A 1 510 ? -11.012 18.488 -2.217 1.00 97.62 510 ASP A C 1
ATOM 4060 O O . ASP A 1 510 ? -11.021 18.549 -0.982 1.00 97.62 510 ASP A O 1
ATOM 4064 N N . GLY A 1 511 ? -9.882 18.534 -2.926 1.00 96.00 511 GLY A N 1
ATOM 4065 C CA . GLY A 1 511 ? -8.565 18.745 -2.332 1.00 96.00 511 GLY A CA 1
ATOM 4066 C C . GLY A 1 511 ? -8.387 20.142 -1.731 1.00 96.00 511 GLY A C 1
ATOM 4067 O O . GLY A 1 511 ? -7.696 20.276 -0.721 1.00 96.00 511 GLY A O 1
ATOM 4068 N N . ASN A 1 512 ? -9.055 21.167 -2.274 1.00 96.81 512 ASN A N 1
ATOM 4069 C CA . ASN A 1 512 ? -8.944 22.552 -1.802 1.00 96.81 512 ASN A CA 1
ATOM 4070 C C . ASN A 1 512 ? -9.601 22.720 -0.424 1.00 96.81 512 ASN A C 1
ATOM 4072 O O . ASN A 1 512 ? -8.985 23.254 0.497 1.00 96.81 512 ASN A O 1
ATOM 4076 N N . ALA A 1 513 ? -10.812 22.183 -0.249 1.00 96.56 513 ALA A N 1
ATOM 4077 C CA . ALA A 1 513 ? -11.459 22.024 1.052 1.00 96.56 513 ALA A CA 1
ATOM 4078 C C . ALA A 1 513 ? -10.821 20.928 1.933 1.00 96.56 513 ALA A C 1
ATOM 4080 O O . ALA A 1 513 ? -11.221 20.759 3.088 1.00 96.56 513 ALA A O 1
ATOM 4081 N N . SER A 1 514 ? -9.850 20.160 1.412 1.00 96.25 514 SER A N 1
ATOM 4082 C CA . SER A 1 514 ? -9.258 18.979 2.063 1.00 96.25 514 SER A CA 1
ATOM 4083 C C . SER A 1 514 ? -10.306 17.977 2.569 1.00 96.25 514 SER A C 1
ATOM 4085 O O . SER A 1 514 ? -10.113 17.345 3.614 1.00 96.25 514 SER A O 1
ATOM 4087 N N . ARG A 1 515 ? -11.400 17.840 1.810 1.00 98.56 515 ARG A N 1
ATOM 4088 C CA . ARG A 1 515 ? -12.667 17.197 2.173 1.00 98.56 515 ARG A CA 1
ATOM 4089 C C . ARG A 1 515 ? -12.506 15.811 2.793 1.00 98.56 515 ARG A C 1
ATOM 4091 O O . ARG A 1 515 ? -11.636 15.026 2.422 1.00 98.56 515 ARG A O 1
ATOM 4098 N N . THR A 1 516 ? -13.374 15.518 3.756 1.00 98.69 516 THR A N 1
ATOM 4099 C CA . THR A 1 516 ? -13.467 14.234 4.468 1.00 98.69 516 THR A CA 1
ATOM 4100 C C . THR A 1 516 ? -14.922 13.939 4.818 1.00 98.69 516 THR A C 1
ATOM 4102 O O . THR A 1 516 ? -15.734 14.859 4.862 1.00 98.69 516 THR A O 1
ATOM 4105 N N . TRP A 1 517 ? -15.257 12.692 5.149 1.00 98.88 517 TRP A N 1
ATOM 4106 C CA . TRP A 1 517 ? -16.614 12.320 5.575 1.00 98.88 517 TRP A CA 1
ATOM 4107 C C . TRP A 1 517 ? -16.599 11.739 6.989 1.00 98.88 517 TRP A C 1
ATOM 4109 O O . TRP A 1 517 ? -15.593 11.190 7.430 1.00 98.88 517 TRP A O 1
ATOM 4119 N N . GLU A 1 518 ? -17.683 11.890 7.745 1.00 98.69 518 GLU A N 1
ATOM 4120 C CA . GLU A 1 518 ? -17.810 11.383 9.115 1.00 98.69 518 GLU A CA 1
ATOM 4121 C C . GLU A 1 518 ? -19.114 10.604 9.295 1.00 98.69 518 GLU A C 1
ATOM 4123 O O . GLU A 1 518 ? -20.196 11.175 9.174 1.00 98.69 518 GLU A O 1
ATOM 4128 N N . MET A 1 519 ? -19.006 9.320 9.644 1.00 98.81 519 MET A N 1
ATOM 4129 C CA . MET A 1 519 ? -20.126 8.502 10.120 1.00 98.81 519 MET A CA 1
ATOM 4130 C C . MET A 1 519 ? -20.244 8.700 11.629 1.00 98.81 519 MET A C 1
ATOM 4132 O O . MET A 1 519 ? -19.281 8.444 12.356 1.00 98.81 519 MET A O 1
ATOM 4136 N N . ALA A 1 520 ? -21.385 9.204 12.097 1.00 98.75 520 ALA A N 1
ATOM 4137 C CA . ALA A 1 520 ? -21.541 9.710 13.456 1.00 98.75 520 ALA A CA 1
ATOM 4138 C C . ALA A 1 520 ? -22.833 9.235 14.128 1.00 98.75 520 ALA A C 1
ATOM 4140 O O . ALA A 1 520 ? -23.895 9.247 13.512 1.00 98.75 520 ALA A O 1
ATOM 4141 N N . ASN A 1 521 ? -22.769 8.921 15.421 1.00 98.75 521 ASN A N 1
ATOM 4142 C CA . ASN A 1 521 ? -23.950 8.646 16.235 1.00 98.75 521 ASN A CA 1
ATOM 4143 C C . ASN A 1 521 ? -24.382 9.917 16.967 1.00 98.75 521 ASN A C 1
ATOM 4145 O O . ASN A 1 521 ? -23.791 10.318 17.970 1.00 98.75 521 ASN A O 1
ATOM 4149 N N . THR A 1 522 ? -25.412 10.579 16.444 1.00 98.00 522 THR A N 1
ATOM 4150 C CA . THR A 1 522 ? -25.895 11.872 16.953 1.00 98.00 522 THR A CA 1
ATOM 4151 C C . THR A 1 522 ? -26.525 11.786 18.347 1.00 98.00 522 THR A C 1
ATOM 4153 O O . THR A 1 522 ? -26.625 12.809 19.023 1.00 98.00 522 THR A O 1
ATOM 4156 N N . ASN A 1 523 ? -26.864 10.580 18.815 1.00 98.38 523 ASN A N 1
ATOM 4157 C CA . ASN A 1 523 ? -27.370 10.321 20.166 1.00 98.38 523 ASN A CA 1
ATOM 4158 C C . ASN A 1 523 ? -26.239 10.230 21.209 1.00 98.38 523 ASN A C 1
ATOM 4160 O O . ASN A 1 523 ? -26.475 10.474 22.390 1.00 98.38 523 ASN A O 1
ATOM 4164 N N . GLN A 1 524 ? -25.018 9.886 20.783 1.00 98.00 524 GLN A N 1
ATOM 4165 C CA . GLN A 1 524 ? -23.870 9.643 21.660 1.00 98.00 524 GLN A CA 1
ATOM 4166 C C . GLN A 1 524 ? -22.882 10.810 21.590 1.00 98.00 524 GLN A C 1
ATOM 4168 O O . GLN A 1 524 ? -22.009 10.877 20.724 1.00 98.00 524 GLN A O 1
ATOM 4173 N N . LEU A 1 525 ? -23.027 11.770 22.507 1.00 98.19 525 LEU A N 1
ATOM 4174 C CA . LEU A 1 525 ? -22.163 12.950 22.571 1.00 98.19 525 LEU A CA 1
ATOM 4175 C C . LEU A 1 525 ? -20.937 12.703 23.454 1.00 98.19 525 LEU A C 1
ATOM 4177 O O . LEU A 1 525 ? -21.055 12.343 24.625 1.00 98.19 525 LEU A O 1
ATOM 4181 N N . ASN A 1 526 ? -19.753 13.011 22.926 1.00 98.44 526 ASN A N 1
ATOM 4182 C CA . ASN A 1 526 ? -18.513 12.990 23.691 1.00 98.44 526 ASN A CA 1
ATOM 4183 C C . ASN A 1 526 ? -18.606 13.925 24.915 1.00 98.44 526 ASN A C 1
ATOM 4185 O O . ASN A 1 526 ? -18.938 15.109 24.757 1.00 98.44 526 ASN A O 1
ATOM 4189 N N . PRO A 1 527 ? -18.261 13.453 26.129 1.00 97.94 527 PRO A N 1
ATOM 4190 C CA . PRO A 1 527 ? -18.455 14.222 27.352 1.00 97.94 527 PRO A CA 1
ATOM 4191 C C . PRO A 1 527 ? -17.593 15.489 27.421 1.00 97.94 527 PRO A C 1
ATOM 4193 O O . PRO A 1 527 ? -17.942 16.392 28.184 1.00 97.94 527 PRO A O 1
ATOM 4196 N N . TYR A 1 528 ? -16.515 15.601 26.634 1.00 98.19 528 TYR A N 1
ATOM 4197 C CA . TYR A 1 528 ? -15.633 16.771 26.619 1.00 98.19 528 TYR A CA 1
ATOM 4198 C C . TYR A 1 528 ? -15.907 17.684 25.418 1.00 98.19 528 TYR A C 1
ATOM 4200 O O . TYR A 1 528 ? -16.264 18.842 25.619 1.00 98.19 528 TYR A O 1
ATOM 4208 N N . SER A 1 529 ? -15.814 17.182 24.179 1.00 98.06 529 SER A N 1
ATOM 4209 C CA . SER A 1 529 ? -15.984 18.021 22.977 1.00 98.06 529 SER A CA 1
ATOM 4210 C C . SER A 1 529 ? -17.441 18.396 22.675 1.00 98.06 529 SER A C 1
ATOM 4212 O O . SER A 1 529 ? -17.691 19.277 21.849 1.00 98.06 529 SER A O 1
ATOM 4214 N N . LYS A 1 530 ? -18.406 17.723 23.322 1.00 98.12 530 LYS A N 1
ATOM 4215 C CA . LYS A 1 530 ? -19.858 17.848 23.092 1.00 98.12 530 LYS A CA 1
ATOM 4216 C C . LYS A 1 530 ? -20.275 17.601 21.633 1.00 98.12 530 LYS A C 1
ATOM 4218 O O . LYS A 1 530 ? -21.335 18.052 21.204 1.00 98.12 530 LYS A O 1
ATOM 4223 N N . LYS A 1 531 ? -19.441 16.907 20.853 1.00 98.19 531 LYS A N 1
ATOM 4224 C CA . LYS A 1 531 ? -19.750 16.466 19.485 1.00 98.19 531 LYS A CA 1
ATOM 4225 C C . LYS A 1 531 ? -20.156 14.986 19.488 1.00 98.19 531 LYS A C 1
ATOM 4227 O O . LYS A 1 531 ? -19.680 14.258 20.360 1.00 98.19 531 LYS A O 1
ATOM 4232 N N . PRO A 1 532 ? -20.980 14.541 18.524 1.00 98.38 532 PRO A N 1
ATOM 4233 C CA . PRO A 1 532 ? -21.227 13.124 18.271 1.00 98.38 532 PRO A CA 1
ATOM 4234 C C . PRO A 1 532 ? -19.936 12.305 18.194 1.00 98.38 532 PRO A C 1
ATOM 4236 O O . PRO A 1 532 ? -18.956 12.762 17.596 1.00 98.38 532 PRO A O 1
ATOM 4239 N N . ALA A 1 533 ? -19.951 11.103 18.764 1.00 98.44 533 ALA A N 1
ATOM 4240 C CA . ALA A 1 533 ? -18.949 10.079 18.505 1.00 98.44 533 ALA A CA 1
ATOM 4241 C C . ALA A 1 533 ? -18.991 9.700 17.016 1.00 98.44 533 ALA A C 1
ATOM 4243 O O . ALA A 1 533 ? -20.064 9.432 16.470 1.00 98.44 533 ALA A O 1
ATOM 4244 N N . CYS A 1 534 ? -17.841 9.726 16.337 1.00 98.50 534 CYS A N 1
ATOM 4245 C CA . CYS A 1 534 ? -17.770 9.445 14.907 1.00 98.50 534 CYS A CA 1
ATOM 4246 C C . CYS A 1 534 ? -16.460 8.775 14.477 1.00 98.50 534 CYS A C 1
ATOM 4248 O O . CYS A 1 534 ? -15.425 8.889 15.140 1.00 98.50 534 CYS A O 1
ATOM 4250 N N . TYR A 1 535 ? -16.506 8.109 13.324 1.00 98.88 535 TYR A N 1
ATOM 4251 C CA . TYR A 1 535 ? -15.319 7.737 12.558 1.00 98.88 535 TYR A CA 1
ATOM 4252 C C . TYR A 1 535 ? -15.244 8.590 11.293 1.00 98.88 535 TYR A C 1
ATOM 4254 O O . TYR A 1 535 ? -16.229 8.751 10.569 1.00 98.88 535 TYR A O 1
ATOM 4262 N N . LYS A 1 536 ? -14.064 9.165 11.046 1.00 98.81 536 LYS A N 1
ATOM 4263 C CA . LYS A 1 536 ? -13.767 9.998 9.883 1.00 98.81 536 LYS A CA 1
ATOM 4264 C C . LYS A 1 536 ? -13.105 9.163 8.793 1.00 98.81 536 LYS A C 1
ATOM 4266 O O . LYS A 1 536 ? -12.003 8.667 9.010 1.00 98.81 536 LYS A O 1
ATOM 4271 N N . LEU A 1 537 ? -13.745 9.104 7.631 1.00 98.88 537 LEU A N 1
ATOM 4272 C CA . LEU A 1 537 ? -13.150 8.684 6.370 1.00 98.88 537 LEU A CA 1
ATOM 4273 C C . LEU A 1 537 ? -12.183 9.772 5.875 1.00 98.88 537 LEU A C 1
ATOM 4275 O O . LEU A 1 537 ? -12.577 10.927 5.684 1.00 98.88 537 LEU A O 1
ATOM 4279 N N . VAL A 1 538 ? -10.923 9.392 5.676 1.00 98.69 538 VAL A N 1
ATOM 4280 C CA . VAL A 1 538 ? -9.871 10.187 5.037 1.00 98.69 538 VAL A CA 1
ATOM 4281 C C . VAL A 1 538 ? -9.302 9.357 3.891 1.00 98.69 538 VAL A C 1
ATOM 4283 O O . VAL A 1 538 ? -8.804 8.258 4.113 1.00 98.69 538 VAL A O 1
ATOM 4286 N N . SER A 1 539 ? -9.391 9.894 2.683 1.00 97.44 539 SER A N 1
ATOM 4287 C CA . SER A 1 539 ? -8.942 9.283 1.432 1.00 97.44 539 SER A CA 1
ATOM 4288 C C . SER A 1 539 ? -8.434 10.404 0.525 1.00 97.44 539 SER A C 1
ATOM 4290 O O . SER A 1 539 ? -8.909 11.540 0.654 1.00 97.44 539 SER A O 1
ATOM 4292 N N . ARG A 1 540 ? -7.432 10.134 -0.316 1.00 94.69 540 ARG A N 1
ATOM 4293 C CA . ARG A 1 540 ? -6.791 11.140 -1.188 1.00 94.69 540 ARG A CA 1
ATOM 4294 C C . ARG A 1 540 ? -6.687 10.670 -2.637 1.00 94.69 540 ARG A C 1
ATOM 4296 O O . ARG A 1 540 ? -6.818 11.479 -3.552 1.00 94.69 540 ARG A O 1
ATOM 4303 N N . GLU A 1 541 ? -6.537 9.369 -2.825 1.00 97.25 541 GLU A N 1
ATOM 4304 C CA . GLU A 1 541 ? -6.484 8.630 -4.081 1.00 97.25 541 GLU A CA 1
ATOM 4305 C C . GLU A 1 541 ? -7.914 8.484 -4.629 1.00 97.25 541 GLU A C 1
ATOM 4307 O O . GLU A 1 541 ? -8.524 7.417 -4.613 1.00 97.25 541 GLU A O 1
ATOM 4312 N N . VAL A 1 542 ? -8.505 9.617 -5.022 1.00 97.94 542 VAL A N 1
ATOM 4313 C CA . VAL A 1 542 ? -9.919 9.730 -5.416 1.00 97.94 542 VAL A CA 1
ATOM 4314 C C . VAL A 1 542 ? -10.038 10.426 -6.782 1.00 97.94 542 VAL A C 1
ATOM 4316 O O . VAL A 1 542 ? -10.469 11.580 -6.864 1.00 97.94 542 VAL A O 1
ATOM 4319 N N . PRO A 1 543 ? -9.608 9.771 -7.877 1.00 97.19 543 PRO A N 1
ATOM 4320 C CA . PRO A 1 543 ? -9.796 10.288 -9.224 1.00 97.19 543 PRO A CA 1
ATOM 4321 C C . PRO A 1 543 ? -11.276 10.201 -9.642 1.00 97.19 543 PRO A C 1
ATOM 4323 O O . PRO A 1 543 ? -11.958 9.235 -9.293 1.00 97.19 543 PRO A O 1
ATOM 4326 N N . PRO A 1 544 ? -11.786 11.161 -10.434 1.00 97.44 544 PRO A N 1
ATOM 4327 C CA . PRO A 1 544 ? -13.103 11.036 -11.049 1.00 97.44 544 PRO A CA 1
ATOM 4328 C C . PRO A 1 544 ? -13.106 9.932 -12.117 1.00 97.44 544 PRO A C 1
ATOM 4330 O O . PRO A 1 544 ? -12.079 9.646 -12.740 1.00 97.44 544 PRO A O 1
ATOM 4333 N N . LEU A 1 545 ? -14.279 9.355 -12.386 1.00 98.31 545 LEU A N 1
ATOM 4334 C CA . LEU A 1 545 ? -14.487 8.446 -13.513 1.00 98.31 545 LEU A CA 1
ATOM 4335 C C . LEU A 1 545 ? -14.326 9.215 -14.839 1.00 98.31 545 LEU A C 1
ATOM 4337 O O . LEU A 1 545 ? -15.147 10.065 -15.181 1.00 98.31 545 LEU A O 1
ATOM 4341 N N . LEU A 1 546 ? -13.257 8.925 -15.585 1.00 98.62 546 LEU A N 1
ATOM 4342 C CA . LEU A 1 546 ? -12.912 9.622 -16.833 1.00 98.62 546 LEU A CA 1
ATOM 4343 C C . LEU A 1 546 ? -13.809 9.265 -18.041 1.00 98.62 546 LEU A C 1
ATOM 4345 O O . LEU A 1 546 ? -14.042 10.140 -18.884 1.00 98.62 546 LEU A O 1
ATOM 4349 N N . PRO A 1 547 ? -14.339 8.030 -18.176 1.00 98.31 547 PRO A N 1
ATOM 4350 C CA . PRO A 1 547 ? -15.369 7.716 -19.163 1.00 98.31 547 PRO A CA 1
ATOM 4351 C C . PRO A 1 547 ? -16.618 8.596 -19.011 1.00 98.31 547 PRO A C 1
ATOM 4353 O O . PRO A 1 547 ? -17.321 8.550 -18.005 1.00 98.31 547 PRO A O 1
ATOM 4356 N N . LYS A 1 548 ? -16.903 9.383 -20.055 1.00 98.25 548 LYS A N 1
ATOM 4357 C CA . LYS A 1 548 ? -17.956 10.414 -20.079 1.00 98.25 548 LYS A CA 1
ATOM 4358 C C . LYS A 1 548 ? -19.341 9.889 -19.695 1.00 98.25 548 LYS A C 1
ATOM 4360 O O . LYS A 1 548 ? -19.670 8.730 -19.957 1.00 98.25 548 LYS A O 1
ATOM 4365 N N . GLU A 1 549 ? -20.189 10.790 -19.205 1.00 97.75 549 GLU A N 1
ATOM 4366 C CA . GLU A 1 549 ? -21.624 10.545 -19.054 1.00 97.75 549 GLU A CA 1
ATOM 4367 C C . GLU A 1 549 ? -22.239 9.949 -20.335 1.00 97.75 549 GLU A C 1
ATOM 4369 O O . GLU A 1 549 ? -21.905 10.337 -21.456 1.00 97.75 549 GLU A O 1
ATOM 4374 N N . GLY A 1 550 ? -23.101 8.944 -20.161 1.00 96.31 550 GLY A N 1
ATOM 4375 C CA . GLY A 1 550 ? -23.719 8.194 -21.258 1.00 96.31 550 GLY A CA 1
ATOM 4376 C C . GLY A 1 550 ? -22.810 7.166 -21.950 1.00 96.31 550 GLY A C 1
ATOM 4377 O O . GLY A 1 550 ? -23.308 6.401 -22.776 1.00 96.31 550 GLY A O 1
ATOM 4378 N N . SER A 1 551 ? -21.516 7.086 -21.612 1.00 98.31 551 SER A N 1
ATOM 4379 C CA . SER A 1 551 ? -20.640 5.996 -22.069 1.00 98.31 551 SER A CA 1
ATOM 4380 C C . SER A 1 551 ? -21.029 4.646 -21.454 1.00 98.31 551 SER A C 1
ATOM 4382 O O . SER A 1 551 ? -21.673 4.584 -20.407 1.00 98.31 551 SER A O 1
ATOM 4384 N N . LEU A 1 552 ? -20.599 3.549 -22.082 1.00 98.12 552 LEU A N 1
ATOM 4385 C CA . LEU A 1 552 ? -20.856 2.188 -21.599 1.00 98.12 552 LEU A CA 1
ATOM 4386 C C . LEU A 1 552 ? -20.350 1.970 -20.161 1.00 98.12 552 LEU A C 1
ATOM 4388 O O . LEU A 1 552 ? -21.090 1.463 -19.318 1.00 98.12 552 LEU A O 1
ATOM 4392 N N . VAL A 1 553 ? -19.134 2.438 -19.856 1.00 98.25 553 VAL A N 1
ATOM 4393 C CA . VAL A 1 553 ? -18.590 2.388 -18.491 1.00 98.25 553 VAL A CA 1
ATOM 4394 C C . VAL A 1 553 ? -19.451 3.214 -17.541 1.00 98.25 553 VAL A C 1
ATOM 4396 O O . VAL A 1 553 ? -19.843 2.699 -16.505 1.00 98.25 553 VAL A O 1
ATOM 4399 N N . TRP A 1 554 ? -19.816 4.453 -17.891 1.00 98.38 554 TRP A N 1
ATOM 4400 C CA . TRP A 1 554 ? -20.665 5.294 -17.037 1.00 98.38 554 TRP A CA 1
ATOM 4401 C C . TRP A 1 554 ? -22.023 4.648 -16.733 1.00 98.38 554 TRP A C 1
ATOM 4403 O O . TRP A 1 554 ? -22.520 4.737 -15.607 1.00 98.38 554 TRP A O 1
ATOM 4413 N N . LYS A 1 555 ? -22.628 3.967 -17.716 1.00 98.12 555 LYS A N 1
ATOM 4414 C CA . LYS A 1 555 ? -23.888 3.231 -17.543 1.00 98.12 555 LYS A CA 1
ATOM 4415 C C . LYS A 1 555 ? -23.731 2.053 -16.573 1.00 98.12 555 LYS A C 1
ATOM 4417 O O . LYS A 1 555 ? -24.529 1.959 -15.641 1.00 98.12 555 LYS A O 1
ATOM 4422 N N . ARG A 1 556 ? -22.711 1.198 -16.750 1.00 98.44 556 ARG A N 1
ATOM 4423 C CA . ARG A 1 556 ? -22.455 0.017 -15.894 1.00 98.44 556 ARG A CA 1
ATOM 4424 C C . ARG A 1 556 ? -21.933 0.399 -14.496 1.00 98.44 556 ARG A C 1
ATOM 4426 O O . ARG A 1 556 ? -22.465 -0.059 -13.489 1.00 98.44 556 ARG A O 1
ATOM 4433 N N . ALA A 1 557 ? -20.931 1.274 -14.416 1.00 98.31 557 ALA A N 1
ATOM 4434 C CA . ALA A 1 557 ? -20.211 1.653 -13.195 1.00 98.31 557 ALA A CA 1
ATOM 4435 C C . ALA A 1 557 ? -20.944 2.731 -12.385 1.00 98.31 557 ALA A C 1
ATOM 4437 O O . ALA A 1 557 ? -20.402 3.792 -12.081 1.00 98.31 557 ALA A O 1
ATOM 4438 N N . GLY A 1 558 ? -22.196 2.447 -12.018 1.00 98.06 558 GLY A N 1
ATOM 4439 C CA . GLY A 1 558 ? -23.062 3.366 -11.278 1.00 98.06 558 GLY A CA 1
ATOM 4440 C C . GLY A 1 558 ? -22.440 3.927 -9.996 1.00 98.06 558 GLY A C 1
ATOM 4441 O O . GLY A 1 558 ? -22.623 5.103 -9.700 1.00 98.06 558 GLY A O 1
ATOM 4442 N N . PHE A 1 559 ? -21.665 3.108 -9.280 1.00 98.56 559 PHE A N 1
ATOM 4443 C CA . PHE A 1 559 ? -20.965 3.496 -8.053 1.00 98.56 559 PHE A CA 1
ATOM 4444 C C . PHE A 1 559 ? -19.807 4.476 -8.283 1.00 98.56 559 PHE A C 1
ATOM 4446 O O . PHE A 1 559 ? -19.529 5.304 -7.421 1.00 98.56 559 PHE A O 1
ATOM 4453 N N . ALA A 1 560 ? -19.138 4.410 -9.437 1.00 98.56 560 ALA A N 1
ATOM 4454 C CA . ALA A 1 560 ? -17.921 5.178 -9.696 1.00 98.56 560 ALA A CA 1
ATOM 4455 C C . ALA A 1 560 ? -18.198 6.629 -10.132 1.00 98.56 560 ALA A C 1
ATOM 4457 O O . ALA A 1 560 ? -17.270 7.414 -10.298 1.00 98.56 560 ALA A O 1
ATOM 4458 N N . ARG A 1 561 ? -19.476 6.996 -10.302 1.00 97.94 561 ARG A N 1
ATOM 4459 C CA . ARG A 1 561 ? -19.914 8.334 -10.729 1.00 97.94 561 ARG A CA 1
ATOM 4460 C C . ARG A 1 561 ? -19.628 9.434 -9.699 1.00 97.94 561 ARG A C 1
ATOM 4462 O O . ARG A 1 561 ? -19.516 10.585 -10.102 1.00 97.94 561 ARG A O 1
ATOM 4469 N N . HIS A 1 562 ? -19.498 9.071 -8.418 1.00 98.50 562 HIS A N 1
ATOM 4470 C CA . HIS A 1 562 ? -19.136 9.974 -7.321 1.00 98.50 562 HIS A CA 1
ATOM 4471 C C . HIS A 1 562 ? -18.200 9.299 -6.308 1.00 98.50 562 HIS A C 1
ATOM 4473 O O . HIS A 1 562 ? -18.263 8.080 -6.118 1.00 98.50 562 HIS A O 1
ATOM 4479 N N . ALA A 1 563 ? -17.384 10.094 -5.607 1.00 98.50 563 ALA A N 1
ATOM 4480 C CA . ALA A 1 563 ? -16.459 9.608 -4.574 1.00 98.50 563 ALA A CA 1
ATOM 4481 C C . ALA A 1 563 ? -17.155 8.945 -3.372 1.00 98.50 563 ALA A C 1
ATOM 4483 O O . ALA A 1 563 ? -16.623 7.998 -2.793 1.00 98.50 563 ALA A O 1
ATOM 4484 N N . VAL A 1 564 ? -18.328 9.435 -2.967 1.00 98.75 564 VAL A N 1
ATOM 4485 C CA . VAL A 1 564 ? -19.144 8.865 -1.889 1.00 98.75 564 VAL A CA 1
ATOM 4486 C C . VAL A 1 564 ? -20.614 8.857 -2.289 1.00 98.75 564 VAL A C 1
ATOM 4488 O O . VAL A 1 564 ? -21.153 9.876 -2.714 1.00 98.75 564 VAL A O 1
ATOM 4491 N N . HIS A 1 565 ? -21.267 7.718 -2.065 1.00 98.75 565 HIS A N 1
ATOM 4492 C CA . HIS A 1 565 ? -22.721 7.585 -1.997 1.00 98.75 565 HIS A CA 1
ATOM 4493 C C . HIS A 1 565 ? -23.116 7.113 -0.589 1.00 98.75 565 HIS A C 1
ATOM 4495 O O . HIS A 1 565 ? -22.373 6.356 0.039 1.00 98.75 565 HIS A O 1
ATOM 4501 N N . VAL A 1 566 ? -24.300 7.480 -0.095 1.00 98.81 566 VAL A N 1
ATOM 4502 C CA . VAL A 1 566 ? -24.880 6.875 1.119 1.00 98.81 566 VAL A CA 1
ATOM 4503 C C . VAL A 1 566 ? -26.297 6.393 0.833 1.00 98.81 566 VAL A C 1
ATOM 4505 O O . VAL A 1 566 ? -27.144 7.166 0.385 1.00 98.81 566 VAL A O 1
ATOM 4508 N N . THR A 1 567 ? -26.561 5.118 1.114 1.00 98.62 567 THR A N 1
ATOM 4509 C CA . THR A 1 567 ? -27.911 4.540 1.067 1.00 98.62 567 THR A CA 1
ATOM 4510 C C . THR A 1 567 ? -28.418 4.241 2.472 1.00 98.62 567 THR A C 1
ATOM 4512 O O . THR A 1 567 ? -27.652 4.155 3.436 1.00 98.62 567 THR A O 1
ATOM 4515 N N . LYS A 1 568 ? -29.735 4.089 2.610 1.00 98.06 568 LYS A N 1
ATOM 4516 C CA . LYS A 1 568 ? -30.324 3.518 3.819 1.00 98.06 568 LYS A CA 1
ATOM 4517 C C . LYS A 1 568 ? -30.089 2.007 3.808 1.00 98.06 568 LYS A C 1
ATOM 4519 O O . LYS A 1 568 ? -30.251 1.381 2.762 1.00 98.06 568 LYS A O 1
ATOM 4524 N N . TYR A 1 569 ? -29.743 1.427 4.957 1.00 98.38 569 TYR A N 1
ATOM 4525 C CA . TYR A 1 569 ? -29.470 -0.005 5.055 1.00 98.38 569 TYR A CA 1
ATOM 4526 C C . TYR A 1 569 ? -30.657 -0.862 4.589 1.00 98.38 569 TYR A C 1
ATOM 4528 O O . TYR A 1 569 ? -31.820 -0.594 4.908 1.00 98.38 569 TYR A O 1
ATOM 4536 N N . SER A 1 570 ? -30.327 -1.928 3.864 1.00 97.75 570 SER A N 1
ATOM 4537 C CA . SER A 1 570 ? -31.206 -3.031 3.495 1.00 97.75 570 SER A CA 1
ATOM 4538 C C . SER A 1 570 ? -30.337 -4.269 3.279 1.00 97.75 570 SER A C 1
ATOM 4540 O O . SER A 1 570 ? -29.280 -4.179 2.652 1.00 97.75 570 SER A O 1
ATOM 4542 N N . ASP A 1 571 ? -30.780 -5.417 3.786 1.00 97.56 571 ASP A N 1
ATOM 4543 C CA . ASP A 1 571 ? -30.009 -6.665 3.794 1.00 97.56 571 ASP A CA 1
ATOM 4544 C C . ASP A 1 571 ? -29.659 -7.195 2.392 1.00 97.56 571 ASP A C 1
ATOM 4546 O O . ASP A 1 571 ? -28.702 -7.946 2.237 1.00 97.56 571 ASP A O 1
ATOM 4550 N N . ASP A 1 572 ? -30.404 -6.782 1.363 1.00 95.00 572 ASP A N 1
ATOM 4551 C CA . ASP A 1 572 ? -30.178 -7.178 -0.032 1.00 95.00 572 ASP A CA 1
ATOM 4552 C C . ASP A 1 572 ? -29.241 -6.203 -0.793 1.00 95.00 572 ASP A C 1
ATOM 4554 O O . ASP A 1 572 ? -28.891 -6.439 -1.951 1.00 95.00 572 ASP A O 1
ATOM 4558 N N . GLN A 1 573 ? -28.794 -5.106 -0.159 1.00 97.12 573 GLN A N 1
ATOM 4559 C CA . GLN A 1 573 ? -27.864 -4.127 -0.746 1.00 97.12 573 GLN A CA 1
ATOM 4560 C C . GLN A 1 573 ? -26.400 -4.472 -0.427 1.00 97.12 573 GLN A C 1
ATOM 4562 O O . GLN A 1 573 ? -25.780 -3.899 0.480 1.00 97.12 573 GLN A O 1
ATOM 4567 N N . ILE A 1 574 ? -25.836 -5.402 -1.207 1.00 97.50 574 ILE A N 1
ATOM 4568 C CA . ILE A 1 574 ? -24.412 -5.781 -1.145 1.00 97.50 574 ILE A CA 1
ATOM 4569 C C . ILE A 1 574 ? -23.633 -5.316 -2.386 1.00 97.50 574 ILE A C 1
ATOM 4571 O O . ILE A 1 574 ? -22.621 -4.645 -2.228 1.00 97.50 574 ILE A O 1
ATOM 4575 N N . HIS A 1 575 ? -24.092 -5.618 -3.608 1.00 98.06 575 HIS A N 1
ATOM 4576 C CA . HIS A 1 575 ? -23.293 -5.432 -4.834 1.00 98.06 575 HIS A CA 1
ATOM 4577 C C . HIS A 1 575 ? -23.640 -4.136 -5.601 1.00 98.06 575 HIS A C 1
ATOM 4579 O O . HIS A 1 575 ? -24.709 -4.055 -6.216 1.00 98.06 575 HIS A O 1
ATOM 4585 N N . PRO A 1 576 ? -22.765 -3.112 -5.611 1.00 98.38 576 PRO A N 1
ATOM 4586 C CA . PRO A 1 576 ? -23.114 -1.753 -6.031 1.00 98.38 576 PRO A CA 1
ATOM 4587 C C . PRO A 1 576 ? -23.169 -1.529 -7.553 1.00 98.38 576 PRO A C 1
ATOM 4589 O O . PRO A 1 576 ? -23.665 -0.483 -7.975 1.00 98.38 576 PRO A O 1
ATOM 4592 N N . ALA A 1 577 ? -22.740 -2.503 -8.369 1.00 98.06 577 ALA A N 1
ATOM 4593 C CA . ALA A 1 577 ? -23.013 -2.581 -9.814 1.00 98.06 577 ALA A CA 1
ATOM 4594 C C . ALA A 1 577 ? -24.117 -3.603 -10.180 1.00 98.06 577 ALA A C 1
ATOM 4596 O O . ALA A 1 577 ? -24.403 -3.813 -11.356 1.00 98.06 577 ALA A O 1
ATOM 4597 N N . GLY A 1 578 ? -24.763 -4.230 -9.187 1.00 96.94 578 GLY A N 1
ATOM 4598 C CA . GLY A 1 578 ? -25.747 -5.301 -9.380 1.00 96.94 578 GLY A CA 1
ATOM 4599 C C . GLY A 1 578 ? -25.185 -6.713 -9.166 1.00 96.94 578 GLY A C 1
ATOM 4600 O O . GLY A 1 578 ? -23.978 -6.924 -9.047 1.00 96.94 578 GLY A O 1
ATOM 4601 N N . ARG A 1 579 ? -26.089 -7.699 -9.081 1.00 95.56 579 ARG A N 1
ATOM 4602 C CA . ARG A 1 579 ? -25.747 -9.101 -8.779 1.00 95.56 579 ARG A CA 1
ATOM 4603 C C . ARG A 1 579 ? -24.988 -9.771 -9.926 1.00 95.56 579 ARG A C 1
ATOM 4605 O O . ARG A 1 579 ? -23.887 -10.259 -9.706 1.00 95.56 579 ARG A O 1
ATOM 4612 N N . HIS A 1 580 ? -25.542 -9.731 -11.133 1.00 97.75 580 HIS A N 1
ATOM 4613 C CA . HIS A 1 580 ? -24.965 -10.343 -12.333 1.00 97.75 580 HIS A CA 1
ATOM 4614 C C . HIS A 1 580 ? -24.412 -9.243 -13.237 1.00 97.75 580 HIS A C 1
ATOM 4616 O O . HIS A 1 580 ? -25.183 -8.519 -13.864 1.00 97.75 580 HIS A O 1
ATOM 4622 N N . VAL A 1 581 ? -23.089 -9.054 -13.229 1.00 98.25 581 VAL A N 1
ATOM 4623 C CA . VAL A 1 581 ? -22.427 -7.915 -13.892 1.00 98.25 581 VAL A CA 1
ATOM 4624 C C . VAL A 1 581 ? -22.031 -8.189 -15.352 1.00 98.25 581 VAL A C 1
ATOM 4626 O O . VAL A 1 581 ? -22.202 -7.260 -16.153 1.00 98.25 581 VAL A O 1
ATOM 4629 N N . PRO A 1 582 ? -21.559 -9.390 -15.758 1.00 98.12 582 PRO A N 1
ATOM 4630 C CA . PRO A 1 582 ? -21.244 -9.680 -17.157 1.00 98.12 582 PRO A CA 1
ATOM 4631 C C . PRO A 1 582 ? -22.382 -9.356 -18.126 1.00 98.12 582 PRO A C 1
ATOM 4633 O O . PRO A 1 582 ? -23.549 -9.660 -17.878 1.00 98.12 582 PRO A O 1
ATOM 4636 N N . GLN A 1 583 ? -22.030 -8.740 -19.256 1.00 97.94 583 GLN A N 1
ATOM 4637 C CA . GLN A 1 583 ? -22.945 -8.424 -20.360 1.00 97.94 583 GLN A CA 1
ATOM 4638 C C . GLN A 1 583 ? -24.116 -7.494 -19.997 1.00 97.94 583 GLN A C 1
ATOM 4640 O O . GLN A 1 583 ? -25.077 -7.367 -20.758 1.00 97.94 583 GLN A O 1
ATOM 4645 N N . THR A 1 584 ? -24.018 -6.766 -18.884 1.00 97.31 584 THR A N 1
ATOM 4646 C CA . THR A 1 584 ? -24.931 -5.659 -18.577 1.00 97.31 584 THR A CA 1
ATOM 4647 C C . THR A 1 584 ? -24.685 -4.466 -19.507 1.00 97.31 584 THR A C 1
ATOM 4649 O O . THR A 1 584 ? -23.572 -3.965 -19.627 1.00 97.31 584 THR A O 1
ATOM 4652 N N . SER A 1 585 ? -25.748 -3.940 -20.118 1.00 96.81 585 SER A N 1
ATOM 4653 C CA . SER A 1 585 ? -25.735 -2.663 -20.859 1.00 96.81 585 SER A CA 1
ATOM 4654 C C . SER A 1 585 ? -25.557 -1.435 -19.951 1.00 96.81 585 SER A C 1
ATOM 4656 O O . SER A 1 585 ? -25.262 -0.337 -20.423 1.00 96.81 585 SER A O 1
ATOM 4658 N N . GLY A 1 586 ? -25.824 -1.601 -18.649 1.00 95.62 586 GLY A N 1
ATOM 4659 C CA . GLY A 1 586 ? -26.026 -0.515 -17.687 1.00 95.62 586 GLY A CA 1
ATOM 4660 C C . GLY A 1 586 ? -27.370 0.223 -17.832 1.00 95.62 586 GLY A C 1
ATOM 4661 O O . GLY A 1 586 ? -27.581 1.243 -17.172 1.00 95.62 586 GLY A O 1
ATOM 4662 N N . GLU A 1 587 ? -28.282 -0.288 -18.670 1.00 94.31 587 GLU A N 1
ATOM 4663 C CA . GLU A 1 587 ? -29.636 0.233 -18.903 1.00 94.31 587 GLU A CA 1
ATOM 4664 C C . GLU A 1 587 ? -30.689 -0.892 -18.792 1.00 94.31 587 GLU A C 1
ATOM 4666 O O . GLU A 1 587 ? -30.695 -1.789 -19.639 1.00 94.31 587 GLU A O 1
ATOM 4671 N N . PRO A 1 588 ? -31.598 -0.850 -17.793 1.00 93.94 588 PRO A N 1
ATOM 4672 C CA . PRO A 1 588 ? -31.638 0.107 -16.682 1.00 93.94 588 PRO A CA 1
ATOM 4673 C C . PRO A 1 588 ? -30.413 -0.034 -15.764 1.00 93.94 588 PRO A C 1
ATOM 4675 O O . PRO A 1 588 ? -29.889 -1.135 -15.582 1.00 93.94 588 PRO A O 1
ATOM 4678 N N . SER A 1 589 ? -29.960 1.079 -15.174 1.00 93.62 589 SER A N 1
ATOM 4679 C CA . SER A 1 589 ? -28.836 1.056 -14.228 1.00 93.62 589 SER A CA 1
ATOM 4680 C C . SER A 1 589 ? -29.152 0.182 -13.013 1.00 93.62 589 SER A C 1
ATOM 4682 O O . SER A 1 589 ? -30.292 0.127 -12.557 1.00 93.62 589 SER A O 1
ATOM 4684 N N . GLN A 1 590 ? -28.124 -0.492 -12.503 1.00 95.56 590 GLN A N 1
ATOM 4685 C CA . GLN A 1 590 ? -28.198 -1.480 -11.425 1.00 95.56 590 GLN A CA 1
ATOM 4686 C C . GLN A 1 590 ? -27.476 -0.978 -10.167 1.00 95.56 590 GLN A C 1
ATOM 4688 O O . GLN A 1 590 ? -26.752 0.016 -10.222 1.00 95.56 590 GLN A O 1
ATOM 4693 N N . GLY A 1 591 ? -27.657 -1.667 -9.037 1.00 97.56 591 GLY A N 1
ATOM 4694 C CA . GLY A 1 591 ? -26.949 -1.359 -7.790 1.00 97.56 591 GLY A CA 1
ATOM 4695 C C . GLY A 1 591 ? -27.274 0.036 -7.241 1.00 97.56 591 GLY A C 1
ATOM 4696 O O . GLY A 1 591 ? -28.446 0.406 -7.169 1.00 97.56 591 GLY A O 1
ATOM 4697 N N . ILE A 1 592 ? -26.255 0.818 -6.863 1.00 98.25 592 ILE A N 1
ATOM 4698 C CA . ILE A 1 592 ? -26.432 2.084 -6.121 1.00 98.25 592 ILE A CA 1
ATOM 4699 C C . ILE A 1 592 ? -27.416 3.063 -6.799 1.00 98.25 592 ILE A C 1
ATOM 4701 O O . ILE A 1 592 ? -28.367 3.472 -6.127 1.00 98.25 592 ILE A O 1
ATOM 4705 N N . PRO A 1 593 ? -27.298 3.409 -8.101 1.00 97.69 593 PRO A N 1
ATOM 4706 C CA . PRO A 1 593 ? -28.284 4.267 -8.763 1.00 97.69 593 PRO A CA 1
ATOM 4707 C C . PRO A 1 593 ? -29.722 3.739 -8.701 1.00 97.69 593 PRO A C 1
ATOM 4709 O O . PRO A 1 593 ? -30.650 4.533 -8.565 1.00 97.69 593 PRO A O 1
ATOM 4712 N N . ALA A 1 594 ? -29.924 2.417 -8.761 1.00 97.88 594 ALA A N 1
ATOM 4713 C CA . ALA A 1 594 ? -31.250 1.813 -8.645 1.00 97.88 594 ALA A CA 1
ATOM 4714 C C . ALA A 1 594 ? -31.796 1.916 -7.213 1.00 97.88 594 ALA A C 1
ATOM 4716 O O . ALA A 1 594 ? -32.964 2.249 -7.023 1.00 97.88 594 ALA A O 1
ATOM 4717 N N . TRP A 1 595 ? -30.955 1.687 -6.200 1.00 98.19 595 TRP A N 1
ATOM 4718 C CA . TRP A 1 595 ? -31.331 1.801 -4.785 1.00 98.19 595 TRP A CA 1
ATOM 4719 C C . TRP A 1 595 ? -31.646 3.246 -4.373 1.00 98.19 595 TRP A C 1
ATOM 4721 O O . TRP A 1 595 ? -32.569 3.474 -3.586 1.00 98.19 595 TRP A O 1
ATOM 4731 N N . ILE A 1 596 ? -30.928 4.224 -4.937 1.00 98.06 596 ILE A N 1
ATOM 4732 C CA . ILE A 1 596 ? -31.230 5.650 -4.765 1.00 98.06 596 ILE A CA 1
ATOM 4733 C C . ILE A 1 596 ? -32.546 5.995 -5.477 1.00 98.06 596 ILE A C 1
ATOM 4735 O O . ILE A 1 596 ? -33.452 6.524 -4.837 1.00 98.06 596 ILE A O 1
ATOM 4739 N N . ALA A 1 597 ? -32.703 5.634 -6.756 1.00 97.50 597 ALA A N 1
ATOM 4740 C CA . ALA A 1 597 ? -33.908 5.931 -7.539 1.00 97.50 597 ALA A CA 1
ATOM 4741 C C . ALA A 1 597 ? -35.185 5.252 -7.003 1.00 97.50 597 ALA A C 1
ATOM 4743 O O . ALA A 1 597 ? -36.277 5.797 -7.153 1.00 97.50 597 ALA A O 1
ATOM 4744 N N . ALA A 1 598 ? -35.065 4.095 -6.345 1.00 97.25 598 ALA A N 1
ATOM 4745 C CA . ALA A 1 598 ? -36.186 3.409 -5.706 1.00 97.25 598 ALA A CA 1
ATOM 4746 C C . ALA A 1 598 ? -36.714 4.134 -4.452 1.00 97.25 598 ALA A C 1
ATOM 4748 O O . ALA A 1 598 ? -37.863 3.916 -4.066 1.00 97.25 598 ALA A O 1
ATOM 4749 N N . ASN A 1 599 ? -35.900 4.973 -3.794 1.00 95.44 599 ASN A N 1
ATOM 4750 C CA . ASN A 1 599 ? -36.306 5.703 -2.589 1.00 95.44 599 ASN A CA 1
ATOM 4751 C C . ASN A 1 599 ? -35.486 7.003 -2.375 1.00 95.44 599 ASN A C 1
ATOM 4753 O O . ASN A 1 599 ? -34.753 7.124 -1.388 1.00 95.44 599 ASN A O 1
ATOM 4757 N N . PRO A 1 600 ? -35.559 7.988 -3.293 1.00 97.06 600 PRO A N 1
ATOM 4758 C CA . PRO A 1 600 ? -34.635 9.133 -3.324 1.00 97.06 600 PRO A CA 1
ATOM 4759 C C . PRO A 1 600 ? -34.731 10.023 -2.076 1.00 97.06 600 PRO A C 1
ATOM 4761 O O . PRO A 1 600 ? -33.728 10.554 -1.591 1.00 97.06 600 PRO A O 1
ATOM 4764 N N . SER A 1 601 ? -35.936 10.126 -1.511 1.00 97.50 601 SER A N 1
ATOM 4765 C CA . SER A 1 601 ? -36.270 10.928 -0.334 1.00 97.50 601 SER A CA 1
ATOM 4766 C C . SER A 1 601 ? -36.162 10.178 1.002 1.00 97.50 601 SER A C 1
ATOM 4768 O O . SER A 1 601 ? -36.526 10.741 2.037 1.00 97.50 601 SER A O 1
ATOM 4770 N N . ALA A 1 602 ? -35.652 8.939 1.028 1.00 97.12 602 ALA A N 1
ATOM 4771 C CA . ALA A 1 602 ? -35.413 8.228 2.285 1.00 97.12 602 ALA A CA 1
ATOM 4772 C C . ALA A 1 602 ? -34.437 9.006 3.178 1.00 97.12 602 ALA A C 1
ATOM 4774 O O . ALA A 1 602 ? -33.304 9.265 2.776 1.00 97.12 602 ALA A O 1
ATOM 4775 N N . SER A 1 603 ? -34.877 9.337 4.397 1.00 97.69 603 SER A N 1
ATOM 4776 C CA . SER A 1 603 ? -34.033 9.973 5.415 1.00 97.69 603 SER A CA 1
ATOM 4777 C C . SER A 1 603 ? -32.843 9.086 5.772 1.00 97.69 603 SER A C 1
ATOM 4779 O O . SER A 1 603 ? -33.025 7.905 6.077 1.00 97.69 603 SER A O 1
ATOM 4781 N N . LEU A 1 604 ? -31.661 9.699 5.796 1.00 98.38 604 LEU A N 1
ATOM 4782 C CA . LEU A 1 604 ? -30.390 9.131 6.256 1.00 98.38 604 LEU A CA 1
ATOM 4783 C C . LEU A 1 604 ? -29.951 9.697 7.617 1.00 98.38 604 LEU A C 1
ATOM 4785 O O . LEU A 1 604 ? -28.867 9.386 8.105 1.00 98.38 604 LEU A O 1
ATOM 4789 N N . ASP A 1 605 ? -30.776 10.549 8.230 1.00 97.75 605 ASP A N 1
ATOM 4790 C CA . ASP A 1 605 ? -30.504 11.095 9.555 1.00 97.75 605 ASP A CA 1
ATOM 4791 C C . ASP A 1 605 ? -30.938 10.117 10.656 1.00 97.75 605 ASP A C 1
ATOM 4793 O O . ASP A 1 605 ? -32.098 9.698 10.702 1.00 97.75 605 ASP A O 1
ATOM 4797 N N . ASN A 1 606 ? -30.000 9.793 11.547 1.00 98.06 606 ASN A N 1
ATOM 4798 C CA . ASN A 1 606 ? -30.173 9.001 12.760 1.00 98.06 606 ASN A CA 1
ATOM 4799 C C . ASN A 1 606 ? -30.837 7.631 12.517 1.00 98.06 606 ASN A C 1
ATOM 4801 O O . ASN A 1 606 ? -31.808 7.251 13.176 1.00 98.06 606 ASN A O 1
ATOM 4805 N N . THR A 1 607 ? -30.335 6.896 11.524 1.00 98.31 607 THR A N 1
ATOM 4806 C CA . THR A 1 607 ? -30.898 5.617 11.075 1.00 98.31 607 THR A CA 1
ATOM 4807 C C . THR A 1 607 ? -29.794 4.645 10.658 1.00 98.31 607 THR A C 1
ATOM 4809 O O . THR A 1 607 ? -28.614 4.982 10.714 1.00 98.31 607 THR A O 1
ATOM 4812 N N . ASP A 1 608 ? -30.177 3.432 10.269 1.00 98.44 608 ASP A N 1
ATOM 4813 C CA . ASP A 1 608 ? -29.239 2.444 9.742 1.00 98.44 608 ASP A CA 1
ATOM 4814 C C . ASP A 1 608 ? -28.905 2.785 8.277 1.00 98.44 608 ASP A C 1
ATOM 4816 O O . ASP A 1 608 ? -29.807 2.930 7.444 1.00 98.44 608 ASP A O 1
ATOM 4820 N N . VAL A 1 609 ? -27.623 2.988 7.974 1.00 98.69 609 VAL A N 1
ATOM 4821 C CA . VAL A 1 609 ? -27.113 3.555 6.713 1.00 98.69 609 VAL A CA 1
ATOM 4822 C C . VAL A 1 609 ? -25.873 2.800 6.244 1.00 98.69 609 VAL A C 1
ATOM 4824 O O . VAL A 1 609 ? -25.148 2.239 7.058 1.00 98.69 609 VAL A O 1
ATOM 4827 N N . VAL A 1 610 ? -25.595 2.828 4.941 1.00 98.88 610 VAL A N 1
ATOM 4828 C CA . VAL A 1 610 ? -24.378 2.261 4.340 1.00 98.88 610 VAL A CA 1
ATOM 4829 C C . VAL A 1 610 ? -23.678 3.348 3.534 1.00 98.88 610 VAL A C 1
ATOM 4831 O O . VAL A 1 610 ? -24.292 3.979 2.672 1.00 98.88 610 VAL A O 1
ATOM 4834 N N . LEU A 1 611 ? -22.396 3.573 3.822 1.00 98.88 611 LEU A N 1
ATOM 4835 C CA . LEU A 1 611 ? -21.526 4.471 3.068 1.00 98.88 611 LEU A CA 1
ATOM 4836 C C . LEU A 1 611 ? -20.769 3.655 2.018 1.00 98.88 611 LEU A C 1
ATOM 4838 O O . LEU A 1 611 ? -20.132 2.653 2.334 1.00 98.88 611 LEU A O 1
ATOM 4842 N N . TRP A 1 612 ? -20.816 4.114 0.775 1.00 98.88 612 TRP A N 1
ATOM 4843 C CA . TRP A 1 612 ? -20.157 3.502 -0.372 1.00 98.88 612 TRP A CA 1
ATOM 4844 C C . TRP A 1 612 ? -19.108 4.479 -0.892 1.00 98.88 612 TRP A C 1
ATOM 4846 O O . TRP A 1 612 ? -19.459 5.554 -1.379 1.00 98.88 612 TRP A O 1
ATOM 4856 N N . HIS A 1 613 ? -17.829 4.142 -0.748 1.00 98.88 613 HIS A N 1
ATOM 4857 C CA . HIS A 1 613 ? -16.721 5.014 -1.127 1.00 98.88 613 HIS A CA 1
ATOM 4858 C C . HIS A 1 613 ? -16.017 4.497 -2.381 1.00 98.88 613 HIS A C 1
ATOM 4860 O O . HIS A 1 613 ? -15.471 3.394 -2.377 1.00 98.88 613 HIS A O 1
ATOM 4866 N N . THR A 1 614 ? -16.006 5.322 -3.425 1.00 98.88 614 THR A N 1
ATOM 4867 C CA . THR A 1 614 ? -15.188 5.129 -4.622 1.00 98.88 614 THR A CA 1
ATOM 4868 C C . THR A 1 614 ? -13.830 5.793 -4.427 1.00 98.88 614 THR A C 1
ATOM 4870 O O . THR A 1 614 ? -13.752 6.990 -4.148 1.00 98.88 614 THR A O 1
ATOM 4873 N N . PHE A 1 615 ? -12.766 5.016 -4.602 1.00 98.81 615 PHE A N 1
ATOM 4874 C CA . PHE A 1 615 ? -11.368 5.452 -4.573 1.00 98.81 615 PHE A CA 1
ATOM 4875 C C . PHE A 1 615 ? -10.566 4.641 -5.600 1.00 98.81 615 PHE A C 1
ATOM 4877 O O . PHE A 1 615 ? -11.075 3.653 -6.133 1.00 98.81 615 PHE A O 1
ATOM 4884 N N . GLY A 1 616 ? -9.341 5.045 -5.921 1.00 98.38 616 GLY A N 1
ATOM 4885 C CA . GLY A 1 616 ? -8.561 4.368 -6.949 1.00 98.38 616 GLY A CA 1
ATOM 4886 C C . GLY A 1 616 ? -7.434 5.196 -7.545 1.00 98.38 616 GLY A C 1
ATOM 4887 O O . GLY A 1 616 ? -7.068 6.251 -7.032 1.00 98.38 616 GLY A O 1
ATOM 4888 N N . LEU A 1 617 ? -6.913 4.726 -8.676 1.00 97.94 617 LEU A N 1
ATOM 4889 C CA . LEU A 1 617 ? -5.813 5.358 -9.407 1.00 97.94 617 LEU A CA 1
ATOM 4890 C C . LEU A 1 617 ? -6.162 5.534 -10.891 1.00 97.94 617 LEU A C 1
ATOM 4892 O O . LEU A 1 617 ? -6.978 4.796 -11.446 1.00 97.94 617 LEU A O 1
ATOM 4896 N N . THR A 1 618 ? -5.540 6.527 -11.531 1.00 98.75 618 THR A N 1
ATOM 4897 C CA . THR A 1 618 ? -5.549 6.707 -12.992 1.00 98.75 618 THR A CA 1
ATOM 4898 C C . THR A 1 618 ? -4.147 6.410 -13.496 1.00 98.75 618 THR A C 1
ATOM 4900 O O . THR A 1 618 ? -3.228 7.179 -13.225 1.00 98.75 618 THR A O 1
ATOM 4903 N N . HIS A 1 619 ? -3.996 5.307 -14.217 1.00 98.75 619 HIS A N 1
ATOM 4904 C CA . HIS A 1 619 ? -2.712 4.777 -14.638 1.00 98.75 619 HIS A CA 1
ATOM 4905 C C . HIS A 1 619 ? -2.411 5.182 -16.090 1.00 98.75 619 HIS A C 1
ATOM 4907 O O . HIS A 1 619 ? -3.177 4.898 -17.019 1.00 98.75 619 HIS A O 1
ATOM 4913 N N . PHE A 1 620 ? -1.275 5.853 -16.268 1.00 98.69 620 PHE A N 1
ATOM 4914 C CA . PHE A 1 620 ? -0.654 6.160 -17.555 1.00 98.69 620 PHE A CA 1
ATOM 4915 C C . PHE A 1 620 ? 0.641 5.338 -17.640 1.00 98.69 620 PHE A C 1
ATOM 4917 O O . PHE A 1 620 ? 1.643 5.786 -17.083 1.00 98.69 620 PHE A O 1
ATOM 4924 N N . PRO A 1 621 ? 0.625 4.139 -18.255 1.00 98.62 621 PRO A N 1
ATOM 4925 C CA . PRO A 1 621 ? 1.735 3.197 -18.141 1.00 98.62 621 PRO A CA 1
ATOM 4926 C C . PRO A 1 621 ? 3.069 3.736 -18.658 1.00 98.62 621 PRO A C 1
ATOM 4928 O O . PRO A 1 621 ? 3.114 4.493 -19.632 1.00 98.62 621 PRO A O 1
ATOM 4931 N N . SER A 1 622 ? 4.154 3.284 -18.042 1.00 98.56 622 SER A N 1
ATOM 4932 C CA . SER A 1 622 ? 5.536 3.644 -18.354 1.00 98.56 622 SER A CA 1
ATOM 4933 C C . SER A 1 622 ? 6.394 2.400 -18.655 1.00 98.56 622 SER A C 1
ATOM 4935 O O . SER A 1 622 ? 5.989 1.278 -18.341 1.00 98.56 622 SER A O 1
ATOM 4937 N N . PRO A 1 623 ? 7.573 2.542 -19.292 1.00 98.50 623 PRO A N 1
ATOM 4938 C CA . PRO A 1 623 ? 8.511 1.428 -19.464 1.00 98.50 623 PRO A CA 1
ATOM 4939 C C . PRO A 1 623 ? 8.971 0.800 -18.139 1.00 98.50 623 PRO A C 1
ATOM 4941 O O . PRO A 1 623 ? 9.276 -0.388 -18.103 1.00 98.50 623 PRO A O 1
ATOM 4944 N N . GLU A 1 624 ? 8.996 1.573 -17.051 1.00 98.19 624 GLU A N 1
ATOM 4945 C CA . GLU A 1 624 ? 9.318 1.125 -15.693 1.00 98.19 624 GLU A CA 1
ATOM 4946 C C . GLU A 1 624 ? 8.313 0.098 -15.135 1.00 98.19 624 GLU A C 1
ATOM 4948 O O . GLU A 1 624 ? 8.664 -0.680 -14.247 1.00 98.19 624 GLU A O 1
ATOM 4953 N N . ASP A 1 625 ? 7.100 0.047 -15.692 1.00 98.00 625 ASP A N 1
ATOM 4954 C CA . ASP A 1 625 ? 6.034 -0.896 -15.330 1.00 98.00 625 ASP A CA 1
ATOM 4955 C C . ASP A 1 625 ? 6.130 -2.238 -16.091 1.00 98.00 625 ASP A C 1
ATOM 4957 O O . ASP A 1 625 ? 5.244 -3.093 -15.990 1.00 98.00 625 ASP A O 1
ATOM 4961 N N . TYR A 1 626 ? 7.182 -2.430 -16.897 1.00 98.19 626 TYR A N 1
ATOM 4962 C CA . TYR A 1 626 ? 7.300 -3.523 -17.861 1.00 98.19 626 TYR A CA 1
ATOM 4963 C C . TYR A 1 626 ? 8.686 -4.207 -17.809 1.00 98.19 626 TYR A C 1
ATOM 4965 O O . TYR A 1 626 ? 9.707 -3.528 -17.722 1.00 98.19 626 TYR A O 1
ATOM 4973 N N . PRO A 1 627 ? 8.791 -5.555 -17.879 1.00 96.75 627 PRO A N 1
ATOM 4974 C CA . PRO A 1 627 ? 7.749 -6.547 -18.171 1.00 96.75 627 PRO A CA 1
ATOM 4975 C C . PRO A 1 627 ? 6.933 -7.006 -16.952 1.00 96.75 627 PRO A C 1
ATOM 4977 O O . PRO A 1 627 ? 6.110 -7.908 -17.093 1.00 96.75 627 PRO A O 1
ATOM 4980 N N . ILE A 1 628 ? 7.175 -6.433 -15.770 1.00 97.75 628 ILE A N 1
ATOM 4981 C CA . ILE A 1 628 ? 6.376 -6.632 -14.557 1.00 97.75 628 ILE A CA 1
ATOM 4982 C C . ILE A 1 628 ? 6.407 -5.342 -13.722 1.00 97.75 628 ILE A C 1
ATOM 4984 O O . ILE A 1 628 ? 7.463 -4.735 -13.550 1.00 97.75 628 ILE A O 1
ATOM 4988 N N . MET A 1 629 ? 5.246 -4.927 -13.230 1.00 97.81 629 MET A N 1
ATOM 4989 C CA . MET A 1 629 ? 4.978 -3.616 -12.651 1.00 97.81 629 MET A CA 1
ATOM 4990 C C . MET A 1 629 ? 5.370 -3.553 -11.165 1.00 97.81 629 MET A C 1
ATOM 4992 O O . MET A 1 629 ? 4.892 -4.378 -10.372 1.00 97.81 629 MET A O 1
ATOM 4996 N N . PRO A 1 630 ? 6.194 -2.574 -10.742 1.00 97.50 630 PRO A N 1
ATOM 4997 C CA . PRO A 1 630 ? 6.431 -2.286 -9.330 1.00 97.50 630 PRO A CA 1
ATOM 4998 C C . PRO A 1 630 ? 5.125 -2.025 -8.564 1.00 97.50 630 PRO A C 1
ATOM 5000 O O . PRO A 1 630 ? 4.146 -1.542 -9.120 1.00 97.50 630 PRO A O 1
ATOM 5003 N N . ALA A 1 631 ? 5.101 -2.339 -7.268 1.00 97.25 631 ALA A N 1
ATOM 5004 C CA . ALA A 1 631 ? 3.872 -2.262 -6.481 1.00 97.25 631 ALA A CA 1
ATOM 5005 C C . ALA A 1 631 ? 3.413 -0.807 -6.225 1.00 97.25 631 ALA A C 1
ATOM 5007 O O . ALA A 1 631 ? 3.988 -0.131 -5.368 1.00 97.25 631 ALA A O 1
ATOM 5008 N N . GLU A 1 632 ? 2.355 -0.350 -6.903 1.00 97.69 632 GLU A N 1
ATOM 5009 C CA . GLU A 1 632 ? 1.766 0.988 -6.728 1.00 97.69 632 GLU A CA 1
ATOM 5010 C C . GLU A 1 632 ? 0.704 0.981 -5.601 1.00 97.69 632 GLU A C 1
ATOM 5012 O O . GLU A 1 632 ? -0.276 0.234 -5.695 1.00 97.69 632 GLU A O 1
ATOM 5017 N N . PRO A 1 633 ? 0.875 1.751 -4.504 1.00 96.44 633 PRO A N 1
ATOM 5018 C CA . PRO A 1 633 ? -0.014 1.702 -3.342 1.00 96.44 633 PRO A CA 1
ATOM 5019 C C . PRO A 1 633 ? -1.092 2.803 -3.329 1.00 96.44 633 PRO A C 1
ATOM 5021 O O . PRO A 1 633 ? -0.830 3.955 -3.660 1.00 96.44 633 PRO A O 1
ATOM 5024 N N . MET A 1 634 ? -2.272 2.479 -2.796 1.00 97.00 634 MET A N 1
ATOM 5025 C CA . MET A 1 634 ? -3.328 3.437 -2.423 1.00 97.00 634 MET A CA 1
ATOM 5026 C C . MET A 1 634 ? -3.872 3.133 -1.017 1.00 97.00 634 MET A C 1
ATOM 5028 O O . MET A 1 634 ? -3.824 1.980 -0.577 1.00 97.00 634 MET A O 1
ATOM 5032 N N . THR A 1 635 ? -4.383 4.138 -0.291 1.00 97.44 635 THR A N 1
ATOM 5033 C CA . THR A 1 635 ? -4.754 3.972 1.128 1.00 97.44 635 THR A CA 1
ATOM 5034 C C . THR A 1 635 ? -5.996 4.759 1.554 1.00 97.44 635 THR A C 1
ATOM 5036 O O . THR A 1 635 ? -6.178 5.925 1.223 1.00 97.44 635 THR A O 1
ATOM 5039 N N . VAL A 1 636 ? -6.855 4.124 2.351 1.00 98.69 636 VAL A N 1
ATOM 5040 C CA . VAL A 1 636 ? -8.080 4.712 2.905 1.00 98.69 636 VAL A CA 1
ATOM 5041 C C . VAL A 1 636 ? -8.069 4.555 4.421 1.00 98.69 636 VAL A C 1
ATOM 5043 O O . VAL A 1 636 ? -7.932 3.445 4.932 1.00 98.69 636 VAL A O 1
ATOM 5046 N N . LEU A 1 637 ? -8.244 5.653 5.160 1.00 98.88 637 LEU A N 1
ATOM 5047 C CA . LEU A 1 637 ? -8.211 5.671 6.626 1.00 98.88 637 LEU A CA 1
ATOM 5048 C C . LEU A 1 637 ? -9.591 5.964 7.224 1.00 98.88 637 LEU A C 1
ATOM 5050 O O . LEU A 1 637 ? -10.267 6.917 6.840 1.00 98.88 637 LEU A O 1
ATOM 5054 N N . LEU A 1 638 ? -9.964 5.205 8.250 1.00 98.88 638 LEU A N 1
ATOM 5055 C CA . LEU A 1 638 ? -11.167 5.379 9.060 1.00 98.88 638 LEU A CA 1
ATOM 5056 C C . LEU A 1 638 ? -10.743 5.641 10.507 1.00 98.88 638 LEU A C 1
ATOM 5058 O O . LEU A 1 638 ? -10.372 4.725 11.240 1.00 98.88 638 LEU A O 1
ATOM 5062 N N . ARG A 1 639 ? -10.753 6.917 10.909 1.00 98.75 639 ARG A N 1
ATOM 5063 C CA . ARG A 1 639 ? -10.125 7.388 12.155 1.00 98.75 639 ARG A CA 1
ATOM 5064 C C . ARG A 1 639 ? -11.143 7.794 13.227 1.00 98.75 639 ARG A C 1
ATOM 5066 O O . ARG A 1 639 ? -12.026 8.599 12.918 1.00 98.75 639 ARG A O 1
ATOM 5073 N N . PRO A 1 640 ? -10.994 7.374 14.496 1.00 98.75 640 PRO A N 1
ATOM 5074 C CA . PRO A 1 640 ? -11.888 7.770 15.582 1.00 98.75 640 PRO A CA 1
ATOM 5075 C C . PRO A 1 640 ? -11.770 9.271 15.876 1.00 98.75 640 PRO A C 1
ATOM 5077 O O . PRO A 1 640 ? -10.697 9.780 16.207 1.00 98.75 640 PRO A O 1
ATOM 5080 N N . ARG A 1 641 ? -12.886 10.004 15.805 1.00 98.31 641 ARG A N 1
ATOM 5081 C CA . ARG A 1 641 ? -12.978 11.428 16.169 1.00 98.31 641 ARG A CA 1
ATOM 5082 C C . ARG A 1 641 ? -14.107 11.606 17.180 1.00 98.31 641 ARG A C 1
ATOM 5084 O O . ARG A 1 641 ? -15.238 11.213 16.939 1.00 98.31 641 ARG A O 1
ATOM 5091 N N . ASN A 1 642 ? -13.811 12.176 18.348 1.00 98.38 642 ASN A N 1
ATOM 5092 C CA . ASN A 1 642 ? -14.755 12.273 19.479 1.00 98.38 642 ASN A CA 1
ATOM 5093 C C . ASN A 1 642 ? -15.294 10.921 20.007 1.00 98.38 642 ASN A C 1
ATOM 5095 O O . ASN A 1 642 ? -16.047 10.920 20.974 1.00 98.38 642 ASN A O 1
ATOM 5099 N N . PHE A 1 643 ? -14.922 9.779 19.421 1.00 98.75 643 PHE A N 1
ATOM 5100 C CA . PHE A 1 643 ? -15.329 8.456 19.892 1.00 98.75 643 PHE A CA 1
ATOM 5101 C C . PHE A 1 643 ? -14.773 8.193 21.301 1.00 98.75 643 PHE A C 1
ATOM 5103 O O . PHE A 1 643 ? -15.532 8.003 22.249 1.00 98.75 643 PHE A O 1
ATOM 5110 N N . PHE A 1 644 ? -13.454 8.300 21.470 1.00 98.62 644 PHE A N 1
ATOM 5111 C CA . PHE A 1 644 ? -12.784 8.2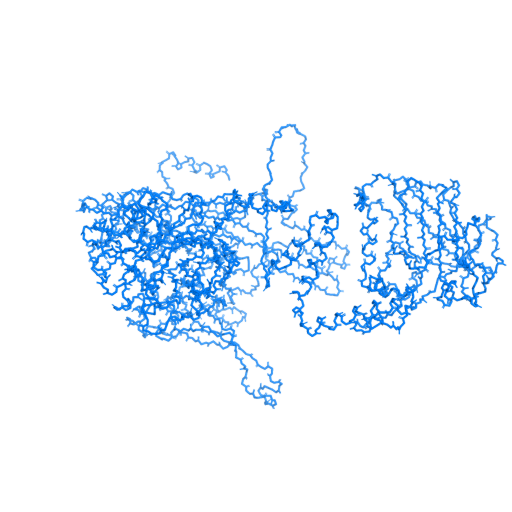26 22.771 1.00 98.62 644 PHE A CA 1
ATOM 5112 C C . PHE A 1 644 ? -12.748 9.586 23.490 1.00 98.62 644 PHE A C 1
ATOM 5114 O O . PHE A 1 644 ? -12.818 10.652 22.872 1.00 98.62 644 PHE A O 1
ATOM 5121 N N . THR A 1 645 ? -12.607 9.560 24.817 1.00 97.81 645 THR A N 1
ATOM 5122 C CA . THR A 1 645 ? -12.485 10.762 25.671 1.00 97.81 645 THR A CA 1
ATOM 5123 C C . THR A 1 645 ? -11.067 11.347 25.699 1.00 97.81 645 THR A C 1
ATOM 5125 O O . THR A 1 645 ? -10.886 12.527 25.989 1.00 97.81 645 THR A O 1
ATOM 5128 N N . ARG A 1 646 ? -10.060 10.536 25.369 1.00 97.50 646 ARG A N 1
ATOM 5129 C CA . ARG A 1 646 ? -8.631 10.875 25.261 1.00 97.50 646 ARG A CA 1
ATOM 5130 C C . ARG A 1 646 ? -7.990 9.991 24.181 1.00 97.50 646 ARG A C 1
ATOM 5132 O O . ARG A 1 646 ? -8.696 9.214 23.547 1.00 97.50 646 ARG A O 1
ATOM 5139 N N . ASN A 1 647 ? -6.675 10.089 23.971 1.00 98.19 647 ASN A N 1
ATOM 5140 C CA . ASN A 1 647 ? -5.944 9.096 23.172 1.00 98.19 647 ASN A CA 1
ATOM 5141 C C . ASN A 1 647 ? -6.184 7.688 23.774 1.00 98.19 647 ASN A C 1
ATOM 5143 O O . ASN A 1 647 ? -5.876 7.518 24.959 1.00 98.19 647 ASN A O 1
ATOM 5147 N N . PRO A 1 648 ? -6.741 6.713 23.026 1.00 97.81 648 PRO A N 1
ATOM 5148 C CA . PRO A 1 648 ? -7.021 5.380 23.559 1.00 97.81 648 PRO A CA 1
ATOM 5149 C C . PRO A 1 648 ? -5.741 4.606 23.887 1.00 97.81 648 PRO A C 1
ATOM 5151 O O . PRO A 1 648 ? -5.733 3.863 24.854 1.00 97.81 648 PRO A O 1
ATOM 5154 N N . ALA A 1 649 ? -4.641 4.850 23.168 1.00 97.19 649 ALA A N 1
ATOM 5155 C CA . ALA A 1 649 ? -3.392 4.097 23.288 1.00 97.19 649 ALA A CA 1
ATOM 5156 C C . ALA A 1 649 ? -2.523 4.440 24.519 1.00 97.19 649 ALA A C 1
ATOM 5158 O O . ALA A 1 649 ? -1.357 4.056 24.576 1.00 97.19 649 ALA A O 1
ATOM 5159 N N . LEU A 1 650 ? -3.026 5.209 25.491 1.00 96.38 650 LEU A N 1
ATOM 5160 C CA . LEU A 1 650 ? -2.236 5.649 26.655 1.00 96.38 650 LEU A CA 1
ATOM 5161 C C . LEU A 1 650 ? -1.948 4.531 27.675 1.00 96.38 650 LEU A C 1
ATOM 5163 O O . LEU A 1 650 ? -1.175 4.751 28.607 1.00 96.38 650 LEU A O 1
ATOM 5167 N N . ASP A 1 651 ? -2.570 3.365 27.516 1.00 94.88 651 ASP A N 1
ATOM 5168 C CA . ASP A 1 651 ? -2.307 2.128 28.257 1.00 94.88 651 ASP A CA 1
ATOM 5169 C C . ASP A 1 651 ? -1.296 1.197 27.555 1.00 94.88 651 ASP A C 1
ATOM 5171 O O . ASP A 1 651 ? -0.750 0.302 28.203 1.00 94.88 651 ASP A O 1
ATOM 5175 N N . VAL A 1 652 ? -0.981 1.433 26.273 1.00 95.75 652 VAL A N 1
ATOM 5176 C CA . VAL A 1 652 ? 0.064 0.703 25.539 1.00 95.75 652 VAL A CA 1
ATOM 5177 C C . VAL A 1 652 ? 1.423 0.968 26.209 1.00 95.75 652 VAL A C 1
ATOM 5179 O O . VAL A 1 652 ? 1.851 2.129 26.268 1.00 95.75 652 VAL A O 1
ATOM 5182 N N . PRO A 1 653 ? 2.129 -0.066 26.716 1.00 94.94 653 PRO A N 1
ATOM 5183 C CA . PRO A 1 653 ? 3.311 0.150 27.543 1.00 94.94 653 PRO A CA 1
ATOM 5184 C C . PRO A 1 653 ? 4.429 0.897 26.797 1.00 94.94 653 PRO A C 1
ATOM 5186 O O . PRO A 1 653 ? 4.826 0.471 25.710 1.00 94.94 653 PRO A O 1
ATOM 5189 N N . PRO A 1 654 ? 4.981 1.990 27.359 1.00 92.44 654 PRO A N 1
ATOM 5190 C CA . PRO A 1 654 ? 6.028 2.749 26.693 1.00 92.44 654 PRO A CA 1
ATOM 5191 C C . PRO A 1 654 ? 7.339 1.963 26.606 1.00 92.44 654 PRO A C 1
ATOM 5193 O O . PRO A 1 654 ? 7.807 1.362 27.578 1.00 92.44 654 PRO A O 1
ATOM 5196 N N . SER A 1 655 ? 7.980 2.045 25.441 1.00 90.19 655 SER A N 1
ATOM 5197 C CA . SER A 1 655 ? 9.329 1.518 25.204 1.00 90.19 655 SER A CA 1
ATOM 5198 C C . SER A 1 655 ? 10.372 2.288 26.025 1.00 90.19 655 SER A C 1
ATOM 5200 O O . SER A 1 655 ? 11.371 1.716 26.462 1.00 90.19 655 SER A O 1
ATOM 5202 N N . TYR A 1 656 ? 10.122 3.575 26.297 1.00 92.19 656 TYR A N 1
ATOM 5203 C CA . TYR A 1 656 ? 10.862 4.350 27.293 1.00 92.19 656 TYR A CA 1
ATOM 5204 C C . TYR A 1 656 ? 9.986 5.433 27.935 1.00 92.19 656 TYR A C 1
ATOM 5206 O O . TYR A 1 656 ? 9.249 6.129 27.237 1.00 92.19 656 TYR A O 1
ATOM 5214 N N . SER A 1 657 ? 10.094 5.611 29.255 1.00 93.19 657 SER A N 1
ATOM 5215 C CA . SER A 1 657 ? 9.464 6.723 29.978 1.00 93.19 657 SER A CA 1
ATOM 5216 C C . SER A 1 657 ? 10.305 7.190 31.172 1.00 93.19 657 SER A C 1
ATOM 5218 O O . SER A 1 657 ? 10.668 6.392 32.037 1.00 93.19 657 SER A O 1
ATOM 5220 N N . ARG A 1 658 ? 10.599 8.494 31.232 1.00 93.88 658 ARG A N 1
ATOM 5221 C CA . ARG A 1 658 ? 11.257 9.192 32.347 1.00 93.88 658 ARG A CA 1
ATOM 5222 C C . ARG A 1 658 ? 10.471 10.458 32.686 1.00 93.88 658 ARG A C 1
ATOM 5224 O O . ARG A 1 658 ? 10.341 11.330 31.832 1.00 93.88 658 ARG A O 1
ATOM 5231 N N . THR A 1 659 ? 9.967 10.573 33.912 1.00 94.50 659 THR A N 1
ATOM 5232 C CA . THR A 1 659 ? 9.219 11.754 34.388 1.00 94.50 659 THR A CA 1
ATOM 5233 C C . THR A 1 659 ? 10.148 12.870 34.888 1.00 94.50 659 THR A C 1
ATOM 5235 O O . THR A 1 659 ? 11.263 12.566 35.321 1.00 94.50 659 THR A O 1
ATOM 5238 N N . PRO A 1 660 ? 9.687 14.136 34.968 1.00 96.00 660 PRO A N 1
ATOM 5239 C CA . PRO A 1 660 ? 10.435 15.222 35.614 1.00 96.00 660 PRO A CA 1
ATOM 5240 C C . PRO A 1 660 ? 10.927 14.889 37.027 1.00 96.00 660 PRO A C 1
ATOM 5242 O O . PRO A 1 660 ? 12.075 15.130 37.389 1.00 96.00 660 PRO A O 1
ATOM 5245 N N . THR A 1 661 ? 10.087 14.229 37.828 1.00 93.94 661 THR A N 1
ATOM 5246 C CA . THR A 1 661 ? 10.446 13.783 39.184 1.00 93.94 661 THR A CA 1
ATOM 5247 C C . THR A 1 661 ? 11.492 12.666 39.201 1.00 93.94 661 THR A C 1
ATOM 5249 O O . THR A 1 661 ? 12.226 12.538 40.179 1.00 93.94 661 THR A O 1
ATOM 5252 N N . GLN A 1 662 ? 11.605 11.865 38.136 1.00 92.75 662 GLN A N 1
ATOM 5253 C CA . GLN A 1 662 ? 12.703 10.912 37.963 1.00 92.75 662 GLN A CA 1
ATOM 5254 C C . GLN A 1 662 ? 13.984 11.613 37.497 1.00 92.75 662 GLN A C 1
ATOM 5256 O O . GLN A 1 662 ? 15.046 11.272 38.011 1.00 92.75 662 GLN A O 1
ATOM 5261 N N . VAL A 1 663 ? 13.901 12.616 36.609 1.00 91.94 663 VAL A N 1
ATOM 5262 C CA . VAL A 1 663 ? 15.055 13.459 36.242 1.00 91.94 663 VAL A CA 1
ATOM 5263 C C . VAL A 1 663 ? 15.632 14.138 37.485 1.00 91.94 663 VAL A C 1
ATOM 5265 O O . VAL A 1 663 ? 16.793 13.913 37.820 1.00 91.94 663 VAL A O 1
ATOM 5268 N N . GLN A 1 664 ? 14.802 14.886 38.217 1.00 92.62 664 GLN A N 1
ATOM 5269 C CA . GLN A 1 664 ? 15.188 15.631 39.418 1.00 92.62 664 GLN A CA 1
ATOM 5270 C C . GLN A 1 664 ? 15.782 14.731 40.515 1.00 92.62 664 GLN A C 1
ATOM 5272 O O . GLN A 1 664 ? 16.693 15.139 41.229 1.00 92.62 664 GLN A O 1
ATOM 5277 N N . ALA A 1 665 ? 15.290 13.495 40.647 1.00 91.88 665 ALA A N 1
ATOM 5278 C CA . ALA A 1 665 ? 15.797 12.516 41.608 1.00 91.88 665 ALA A CA 1
ATOM 5279 C C . ALA A 1 665 ? 17.026 11.721 41.114 1.00 91.88 665 ALA A C 1
ATOM 5281 O O . ALA A 1 665 ? 17.393 10.733 41.752 1.00 91.88 665 ALA A O 1
ATOM 5282 N N . GLY A 1 666 ? 17.621 12.077 39.968 1.00 87.00 666 GLY A N 1
ATOM 5283 C CA . GLY A 1 666 ? 18.758 11.360 39.374 1.00 87.00 666 GLY A CA 1
ATOM 5284 C C . GLY A 1 666 ? 18.431 9.940 38.891 1.00 87.00 666 GLY A C 1
ATOM 5285 O O . GLY A 1 666 ? 19.332 9.158 38.598 1.00 87.00 666 GLY A O 1
ATOM 5286 N N . LYS A 1 667 ? 17.148 9.574 38.809 1.00 83.38 667 LYS A N 1
ATOM 5287 C CA . LYS A 1 667 ? 16.697 8.225 38.450 1.00 83.38 667 LYS A CA 1
ATOM 5288 C C . LYS A 1 667 ? 16.689 8.042 36.934 1.00 83.38 667 LYS A C 1
ATOM 5290 O O . LYS A 1 667 ? 16.329 8.951 36.178 1.00 83.38 667 LYS A O 1
ATOM 5295 N N . GLY A 1 668 ? 17.055 6.841 36.493 1.00 80.50 668 GLY A N 1
ATOM 5296 C CA . GLY A 1 668 ? 16.844 6.406 35.113 1.00 80.50 668 GLY A CA 1
ATOM 5297 C C . GLY A 1 668 ? 15.353 6.269 34.795 1.00 80.50 668 GLY A C 1
ATOM 5298 O O . GLY A 1 668 ? 14.545 6.004 35.686 1.00 80.50 668 GLY A O 1
ATOM 5299 N N . GLY A 1 669 ? 14.994 6.456 33.524 1.00 80.12 669 GLY A N 1
ATOM 5300 C CA . GLY A 1 669 ? 13.654 6.132 33.038 1.00 80.12 669 GLY A CA 1
ATOM 5301 C C . GLY A 1 669 ? 13.415 4.623 32.962 1.00 80.12 669 GLY A C 1
ATOM 5302 O O . GLY A 1 669 ? 14.356 3.835 32.838 1.00 80.12 669 GLY A O 1
ATOM 5303 N N . VAL A 1 670 ? 12.144 4.232 32.996 1.00 80.62 670 VAL A N 1
ATOM 5304 C CA . VAL A 1 670 ? 11.699 2.863 32.721 1.00 80.62 670 VAL A CA 1
ATOM 5305 C C . VAL A 1 670 ? 11.987 2.548 31.251 1.00 80.62 670 VAL A C 1
ATOM 5307 O O . VAL A 1 670 ? 11.670 3.355 30.378 1.00 80.62 670 VAL A O 1
ATOM 5310 N N . LYS A 1 671 ? 12.592 1.388 30.977 1.00 79.00 671 LYS A N 1
ATOM 5311 C CA . LYS A 1 671 ? 12.950 0.909 29.633 1.00 79.00 671 LYS A CA 1
ATOM 5312 C C . LYS A 1 671 ? 12.247 -0.411 29.340 1.00 79.00 671 LYS A C 1
ATOM 5314 O O . LYS A 1 671 ? 12.235 -1.287 30.202 1.00 79.00 671 LYS A O 1
ATOM 5319 N N . GLY A 1 672 ? 11.748 -0.565 28.118 1.00 59.38 672 GLY A N 1
ATOM 5320 C CA . GLY A 1 672 ? 11.291 -1.833 27.556 1.00 59.38 672 GLY A CA 1
ATOM 5321 C C . GLY A 1 672 ? 10.272 -2.576 28.415 1.00 59.38 672 GLY A C 1
ATOM 5322 O O . GLY A 1 672 ? 10.507 -3.721 28.779 1.00 59.38 672 GLY A O 1
ATOM 5323 N N . LEU A 1 673 ? 9.135 -1.950 28.741 1.00 60.88 673 LEU A N 1
ATOM 5324 C CA . LEU A 1 673 ? 8.035 -2.659 29.418 1.00 60.88 673 LEU A CA 1
ATOM 5325 C C . LEU A 1 673 ? 7.445 -3.799 28.565 1.00 60.88 673 LEU A C 1
ATOM 5327 O O . LEU A 1 673 ? 6.818 -4.704 29.110 1.00 60.88 673 LEU A O 1
ATOM 5331 N N . VAL A 1 674 ? 7.675 -3.752 27.250 1.00 57.81 674 VAL A N 1
ATOM 5332 C CA . VAL A 1 674 ? 7.410 -4.843 26.302 1.00 57.81 674 VAL A CA 1
ATOM 5333 C C . VAL A 1 674 ? 8.660 -5.718 26.103 1.00 57.81 674 VAL A C 1
ATOM 5335 O O . VAL A 1 674 ? 8.544 -6.930 26.007 1.00 57.81 674 VAL A O 1
ATOM 5338 N N . ASP A 1 675 ? 9.857 -5.119 26.099 1.00 50.88 675 ASP A N 1
ATOM 5339 C CA . ASP A 1 675 ? 11.096 -5.762 25.625 1.00 50.88 675 ASP A CA 1
ATOM 5340 C C . ASP A 1 675 ? 11.940 -6.476 26.714 1.00 50.88 675 ASP A C 1
ATOM 5342 O O . ASP A 1 675 ? 12.864 -7.213 26.382 1.00 50.88 675 ASP A O 1
ATOM 5346 N N . ASN A 1 676 ? 11.674 -6.257 28.013 1.00 42.38 676 ASN A N 1
ATOM 5347 C CA . ASN A 1 676 ? 12.524 -6.721 29.132 1.00 42.38 676 ASN A CA 1
ATOM 5348 C C . ASN A 1 676 ? 11.922 -7.848 30.009 1.00 42.38 676 ASN A C 1
ATOM 5350 O O . ASN A 1 676 ? 12.377 -8.042 31.138 1.00 42.38 676 ASN A O 1
ATOM 5354 N N . GLN A 1 677 ? 10.932 -8.627 29.554 1.00 38.84 677 GLN A N 1
ATOM 5355 C CA . GLN A 1 677 ? 10.316 -9.681 30.395 1.00 38.84 677 GLN A CA 1
ATOM 5356 C C . GLN A 1 677 ? 11.184 -10.943 30.635 1.00 38.84 677 GLN A C 1
ATOM 5358 O O . GLN A 1 677 ? 10.705 -11.922 31.210 1.00 38.84 677 GLN A O 1
ATOM 5363 N N . HIS A 1 678 ? 12.476 -10.945 30.281 1.00 33.53 678 HIS A N 1
ATOM 5364 C CA . HIS A 1 678 ? 13.380 -12.092 30.471 1.00 33.53 678 HIS A CA 1
ATOM 5365 C C . HIS A 1 678 ? 14.654 -11.770 31.278 1.00 33.53 678 HIS A C 1
ATOM 5367 O O . HIS A 1 678 ? 15.770 -11.713 30.760 1.00 33.53 678 HIS A O 1
ATOM 5373 N N . HIS A 1 679 ? 14.492 -11.673 32.601 1.00 30.92 679 HIS A N 1
ATOM 5374 C CA . HIS A 1 679 ? 15.573 -11.840 33.585 1.00 30.92 679 HIS A CA 1
ATOM 5375 C C . HIS A 1 679 ? 15.203 -12.915 34.622 1.00 30.92 679 HIS A C 1
ATOM 5377 O O . HIS A 1 679 ? 14.883 -12.626 35.773 1.00 30.92 679 HIS A O 1
ATOM 5383 N N . ILE A 1 680 ? 15.269 -14.183 34.202 1.00 29.73 680 ILE A N 1
ATOM 5384 C CA . ILE A 1 680 ? 15.260 -15.361 35.083 1.00 29.73 680 ILE A CA 1
ATOM 5385 C C . ILE A 1 680 ? 16.455 -16.243 34.692 1.00 29.73 680 ILE A C 1
ATOM 5387 O O . ILE A 1 680 ? 16.693 -16.480 33.509 1.00 29.73 680 ILE A O 1
ATOM 5391 N N . HIS A 1 681 ? 17.238 -16.694 35.676 1.00 29.77 681 HIS A N 1
ATOM 5392 C CA . HIS A 1 681 ? 18.468 -17.458 35.440 1.00 29.77 681 HIS A CA 1
ATOM 5393 C C . HIS A 1 681 ? 18.203 -18.855 34.840 1.00 29.77 681 HIS A C 1
ATOM 5395 O O . HIS A 1 681 ? 17.402 -19.602 35.405 1.00 29.77 681 HIS A O 1
ATOM 5401 N N . PRO A 1 682 ? 18.945 -19.274 33.798 1.00 31.56 682 PRO A N 1
ATOM 5402 C CA . PRO A 1 682 ? 19.002 -20.668 33.378 1.00 31.56 682 PRO A CA 1
ATOM 5403 C C . PRO A 1 682 ? 20.085 -21.438 34.154 1.00 31.56 682 PRO A C 1
ATOM 5405 O O . PRO A 1 682 ? 21.273 -21.120 34.081 1.00 31.56 682 PRO A O 1
ATOM 5408 N N . THR A 1 683 ? 19.691 -22.494 34.864 1.00 29.81 683 THR A N 1
ATOM 5409 C CA . THR A 1 683 ? 20.612 -23.552 35.311 1.00 29.81 683 THR A CA 1
ATOM 5410 C C . THR A 1 683 ? 20.882 -24.541 34.170 1.00 29.81 683 THR A C 1
ATOM 5412 O O . THR A 1 683 ? 20.114 -24.658 33.219 1.00 29.81 683 THR A O 1
ATOM 5415 N N . SER A 1 684 ? 22.003 -25.255 34.250 1.00 30.92 684 SER A N 1
ATOM 5416 C CA . SER A 1 684 ? 22.527 -26.120 33.186 1.00 30.92 684 SER A CA 1
ATOM 5417 C C . SER A 1 684 ? 21.624 -27.304 32.800 1.00 30.92 684 SER A C 1
ATOM 5419 O O . SER A 1 684 ? 21.173 -28.024 33.691 1.00 30.92 684 SER A O 1
ATOM 5421 N N . LEU A 1 685 ? 21.553 -27.626 31.501 1.00 25.72 685 LEU A N 1
ATOM 5422 C CA . LEU A 1 685 ? 21.855 -28.966 30.958 1.00 25.72 685 LEU A CA 1
ATOM 5423 C C . LEU A 1 685 ? 22.089 -28.893 29.429 1.00 25.72 685 LEU A C 1
ATOM 5425 O O . LEU A 1 685 ? 22.136 -27.801 28.869 1.00 25.72 685 LEU A O 1
ATOM 5429 N N . GLN A 1 686 ? 22.391 -30.023 28.780 1.00 24.92 686 GLN A N 1
ATOM 5430 C CA . GLN A 1 686 ? 23.191 -30.061 27.543 1.00 24.92 686 GLN A CA 1
ATOM 5431 C C . GLN A 1 686 ? 22.430 -30.339 26.225 1.00 24.92 686 GLN A C 1
ATOM 5433 O O . GLN A 1 686 ? 21.452 -31.080 26.188 1.00 24.92 686 GLN A O 1
ATOM 5438 N N . THR A 1 687 ? 23.091 -29.923 25.132 1.00 24.86 687 THR A N 1
ATOM 5439 C CA . THR A 1 687 ? 23.162 -30.540 23.780 1.00 24.86 687 THR A CA 1
ATOM 5440 C C . THR A 1 687 ? 22.065 -30.345 22.712 1.00 24.86 687 THR A C 1
ATOM 5442 O O . THR A 1 687 ? 20.869 -30.338 22.965 1.00 24.86 687 THR A O 1
ATOM 5445 N N . THR A 1 688 ? 22.566 -30.293 21.463 1.00 23.81 688 THR A N 1
ATOM 5446 C CA . THR A 1 688 ? 21.904 -30.574 20.166 1.00 23.81 688 THR A CA 1
ATOM 5447 C C . THR A 1 688 ? 20.793 -29.643 19.655 1.00 23.81 688 THR A C 1
ATOM 5449 O O . THR A 1 688 ? 19.650 -30.040 19.478 1.00 23.81 688 THR A O 1
ATOM 5452 N N . VAL A 1 689 ? 21.204 -28.430 19.266 1.00 28.06 689 VAL A N 1
ATOM 5453 C CA . VAL A 1 689 ? 21.256 -28.005 17.843 1.00 28.06 689 VAL A CA 1
ATOM 5454 C C . VAL A 1 689 ? 20.077 -28.445 16.949 1.00 28.06 689 VAL A C 1
ATOM 5456 O O . VAL A 1 689 ? 20.132 -29.494 16.312 1.00 28.06 689 VAL A O 1
ATOM 5459 N N . ASN A 1 690 ? 19.079 -27.572 16.788 1.00 26.73 690 ASN A N 1
ATOM 5460 C CA . ASN A 1 690 ? 18.939 -26.738 15.577 1.00 26.73 690 ASN A CA 1
ATOM 5461 C C . ASN A 1 690 ? 17.755 -25.763 15.723 1.00 26.73 690 ASN A C 1
ATOM 5463 O O . ASN A 1 690 ? 16.637 -26.195 15.984 1.00 26.73 690 ASN A O 1
ATOM 5467 N N . HIS A 1 691 ? 17.976 -24.464 15.494 1.00 25.31 691 HIS A N 1
ATOM 5468 C CA . HIS A 1 691 ? 16.904 -23.465 15.391 1.00 25.31 691 HIS A CA 1
ATOM 5469 C C . HIS A 1 691 ? 17.143 -22.513 14.201 1.00 25.31 691 HIS A C 1
ATOM 5471 O O . HIS A 1 691 ? 18.300 -22.251 13.866 1.00 25.31 691 HIS A O 1
ATOM 5477 N N . PRO A 1 692 ? 16.072 -22.012 13.552 1.00 37.53 692 PRO A N 1
ATOM 5478 C CA . PRO A 1 692 ? 16.146 -21.097 12.416 1.00 37.53 692 PRO A CA 1
ATOM 5479 C C . PRO A 1 692 ? 16.130 -19.623 12.858 1.00 37.53 692 PRO A C 1
ATOM 5481 O O . PRO A 1 692 ? 15.838 -19.320 14.014 1.00 37.53 692 PRO A O 1
ATOM 5484 N N . SER A 1 693 ? 16.308 -18.712 11.895 1.00 22.64 693 SER A N 1
ATOM 5485 C CA . SER A 1 693 ? 16.067 -17.270 12.061 1.00 22.64 693 SER A CA 1
ATOM 5486 C C . SER A 1 693 ? 15.314 -16.685 10.853 1.00 22.64 693 SER A C 1
ATOM 5488 O O . SER A 1 693 ? 15.935 -16.254 9.884 1.00 22.64 693 SER A O 1
ATOM 5490 N N . ILE A 1 694 ? 13.973 -16.662 10.911 1.00 35.06 694 ILE A N 1
ATOM 5491 C CA . ILE A 1 694 ? 13.113 -15.805 10.055 1.00 35.06 694 ILE A CA 1
ATOM 5492 C C . ILE A 1 694 ? 13.259 -14.353 10.505 1.00 35.06 694 ILE A C 1
ATOM 5494 O O . ILE A 1 694 ? 13.332 -14.143 11.707 1.00 35.06 694 ILE A O 1
ATOM 5498 N N . MET A 1 695 ? 13.276 -13.393 9.563 1.00 27.67 695 MET A N 1
ATOM 5499 C CA . MET A 1 695 ? 13.592 -11.963 9.751 1.00 27.67 695 MET A CA 1
ATOM 5500 C C . MET A 1 695 ? 13.222 -11.161 8.439 1.00 27.67 695 MET A C 1
ATOM 5502 O O . MET A 1 695 ? 13.463 -11.728 7.373 1.00 27.67 695 MET A O 1
ATOM 5506 N N . SER A 1 696 ? 12.681 -9.920 8.258 1.00 35.09 696 SER A N 1
ATOM 5507 C CA . SER A 1 696 ? 12.069 -8.771 9.004 1.00 35.09 696 SER A CA 1
ATOM 5508 C C . SER A 1 696 ? 11.416 -7.722 8.029 1.00 35.09 696 SER A C 1
ATOM 5510 O O . SER A 1 696 ? 11.300 -8.012 6.835 1.00 35.09 696 SER A O 1
ATOM 5512 N N . THR A 1 697 ? 11.050 -6.525 8.533 1.00 43.25 697 THR A N 1
ATOM 5513 C CA . THR A 1 697 ? 10.301 -5.344 8.004 1.00 43.25 697 THR A CA 1
ATOM 5514 C C . THR A 1 697 ? 11.017 -4.363 7.038 1.00 43.25 697 THR A C 1
ATOM 5516 O O . THR A 1 697 ? 12.242 -4.358 6.933 1.00 43.25 697 THR A O 1
ATOM 5519 N N . GLY A 1 698 ? 10.230 -3.462 6.403 1.00 36.81 698 GLY A N 1
ATOM 5520 C CA . GLY A 1 698 ? 10.651 -2.192 5.752 1.00 36.81 698 GLY A CA 1
ATOM 5521 C C . GLY A 1 698 ? 9.491 -1.420 5.041 1.00 36.81 698 GLY A C 1
ATOM 5522 O O . GLY A 1 698 ? 8.679 -2.098 4.416 1.00 36.81 698 GLY A O 1
ATOM 5523 N N . PRO A 1 699 ? 9.360 -0.066 5.127 1.00 41.84 699 PRO A N 1
ATOM 5524 C CA . PRO A 1 699 ? 8.241 0.729 4.546 1.00 41.84 699 PRO A CA 1
ATOM 5525 C C . PRO A 1 699 ? 8.599 1.637 3.322 1.00 41.84 699 PRO A C 1
ATOM 5527 O O . PRO A 1 699 ? 9.701 1.546 2.789 1.00 41.84 699 PRO A O 1
ATOM 5530 N N . SER A 1 700 ? 7.662 2.494 2.859 1.00 42.78 700 SER A N 1
ATOM 5531 C CA . SER A 1 700 ? 7.665 3.249 1.572 1.00 42.78 700 SER A CA 1
ATOM 5532 C C . SER A 1 700 ? 7.966 4.776 1.648 1.00 42.78 700 SER A C 1
ATOM 5534 O O . SER A 1 700 ? 8.123 5.331 2.734 1.00 42.78 700 SER A O 1
ATOM 5536 N N . HIS A 1 701 ? 8.077 5.463 0.487 1.00 43.81 701 HIS A N 1
ATOM 5537 C CA . HIS A 1 701 ? 8.638 6.830 0.326 1.00 43.81 701 HIS A CA 1
ATOM 5538 C C . HIS A 1 701 ? 7.831 7.798 -0.589 1.00 43.81 701 HIS A C 1
ATOM 5540 O O . HIS A 1 701 ? 7.005 7.366 -1.383 1.00 43.81 701 HIS A O 1
ATOM 5546 N N . LYS A 1 702 ? 8.118 9.114 -0.478 1.00 48.62 702 LYS A N 1
ATOM 5547 C CA . LYS A 1 702 ? 7.436 10.278 -1.117 1.00 48.62 702 LYS A CA 1
ATOM 5548 C C . LYS A 1 702 ? 7.834 10.590 -2.575 1.00 48.62 702 LYS A C 1
ATOM 5550 O O . LYS A 1 702 ? 7.036 11.140 -3.323 1.00 48.62 702 LYS A O 1
ATOM 5555 N N . TYR A 1 703 ? 9.074 10.294 -2.947 1.00 69.56 703 TYR A N 1
ATOM 5556 C CA . TYR A 1 703 ? 9.648 10.486 -4.286 1.00 69.56 703 TYR A CA 1
ATOM 5557 C C . TYR A 1 703 ? 10.251 9.156 -4.734 1.00 69.56 703 TYR A C 1
ATOM 5559 O O . TYR A 1 703 ? 10.538 8.337 -3.857 1.00 69.56 703 TYR A O 1
ATOM 5567 N N . ASP A 1 704 ? 10.489 8.965 -6.042 1.00 68.31 704 ASP A N 1
ATOM 5568 C CA . ASP A 1 704 ? 11.009 7.701 -6.592 1.00 68.31 704 ASP A CA 1
ATOM 5569 C C . ASP A 1 704 ? 12.127 7.126 -5.702 1.00 68.31 704 ASP A C 1
ATOM 5571 O O . ASP A 1 704 ? 13.193 7.747 -5.577 1.00 68.31 704 ASP A O 1
ATOM 5575 N N . PRO A 1 705 ? 11.900 5.975 -5.037 1.00 66.25 705 PRO A N 1
ATOM 5576 C CA . PRO A 1 705 ? 12.893 5.384 -4.155 1.00 66.25 705 PRO A CA 1
ATOM 5577 C C . PRO A 1 705 ? 14.130 4.909 -4.933 1.00 66.25 705 PRO A C 1
ATOM 5579 O O . PRO A 1 705 ? 15.214 4.838 -4.349 1.00 66.25 705 PRO A O 1
ATOM 5582 N N . ASN A 1 706 ? 13.993 4.639 -6.237 1.00 68.19 706 ASN A N 1
ATOM 5583 C CA . ASN A 1 706 ? 14.965 3.924 -7.055 1.00 68.19 706 ASN A CA 1
ATOM 5584 C C . ASN A 1 706 ? 15.982 4.818 -7.772 1.00 68.19 706 ASN A C 1
ATOM 5586 O O . ASN A 1 706 ? 17.111 4.363 -7.932 1.00 68.19 706 ASN A O 1
ATOM 5590 N N . PHE A 1 707 ? 15.656 6.062 -8.149 1.00 82.19 707 PHE A N 1
ATOM 5591 C CA . PHE A 1 707 ? 16.545 7.024 -8.835 1.00 82.19 707 PHE A CA 1
ATOM 5592 C C . PHE A 1 707 ? 17.964 7.036 -8.252 1.00 82.19 707 PHE A C 1
ATOM 5594 O O . PHE A 1 707 ? 18.975 6.937 -8.949 1.00 82.19 707 PHE A O 1
ATOM 5601 N N . THR A 1 708 ? 18.029 7.081 -6.927 1.00 82.56 708 THR A N 1
ATOM 5602 C CA . THR A 1 708 ? 19.257 7.036 -6.141 1.00 82.56 708 THR A CA 1
ATOM 5603 C C . THR A 1 708 ? 20.036 5.736 -6.318 1.00 82.56 708 THR A C 1
ATOM 5605 O O . THR A 1 708 ? 21.248 5.772 -6.514 1.00 82.56 708 THR A O 1
ATOM 5608 N N . GLN A 1 709 ? 19.363 4.585 -6.290 1.00 81.38 709 GLN A N 1
ATOM 5609 C CA . GLN A 1 709 ? 20.010 3.294 -6.517 1.00 81.38 709 GLN A CA 1
ATOM 5610 C C . GLN A 1 709 ? 20.390 3.095 -7.994 1.00 81.38 709 GLN A C 1
ATOM 5612 O O . GLN A 1 709 ? 21.435 2.515 -8.259 1.00 81.38 709 GLN A O 1
ATOM 5617 N N . HIS A 1 710 ? 19.627 3.641 -8.946 1.00 84.94 710 HIS A N 1
ATOM 5618 C CA . HIS A 1 710 ? 19.977 3.644 -10.369 1.00 84.94 710 HIS A CA 1
ATOM 5619 C C . HIS A 1 710 ? 21.301 4.384 -10.615 1.00 84.94 710 HIS A C 1
ATOM 5621 O O . HIS A 1 710 ? 22.221 3.814 -11.200 1.00 84.94 710 HIS A O 1
ATOM 5627 N N . VAL A 1 711 ? 21.451 5.612 -10.096 1.00 83.69 711 VAL A N 1
ATOM 5628 C CA . VAL A 1 711 ? 22.710 6.377 -10.202 1.00 83.69 711 VAL A CA 1
ATOM 5629 C C . VAL A 1 711 ? 23.885 5.622 -9.566 1.00 83.69 711 VAL A C 1
ATOM 5631 O O . VAL A 1 711 ? 24.975 5.593 -10.137 1.00 83.69 711 VAL A O 1
ATOM 5634 N N . ILE A 1 712 ? 23.665 4.934 -8.444 1.00 84.06 712 ILE A N 1
ATOM 5635 C CA . ILE A 1 712 ? 24.666 4.071 -7.793 1.00 84.06 712 ILE A CA 1
ATOM 5636 C C . ILE A 1 712 ? 25.028 2.847 -8.648 1.00 84.06 712 ILE A C 1
ATOM 5638 O O . ILE A 1 712 ? 26.202 2.469 -8.739 1.00 84.06 712 ILE A O 1
ATOM 5642 N N . ASP A 1 713 ? 24.041 2.222 -9.286 1.00 83.62 713 ASP A N 1
ATOM 5643 C CA . ASP A 1 713 ? 24.232 1.021 -10.096 1.00 83.62 713 ASP A CA 1
ATOM 5644 C C . ASP A 1 713 ? 25.084 1.322 -11.353 1.00 83.62 713 ASP A C 1
ATOM 5646 O O . ASP A 1 713 ? 25.822 0.437 -11.792 1.00 83.62 713 ASP A O 1
ATOM 5650 N N . THR A 1 714 ? 25.152 2.585 -11.818 1.00 86.56 714 THR A N 1
ATOM 5651 C CA . THR A 1 714 ? 26.093 3.039 -12.876 1.00 86.56 714 THR A CA 1
ATOM 5652 C C . THR A 1 714 ? 27.585 2.920 -12.518 1.00 86.56 714 THR A C 1
ATOM 5654 O O . THR A 1 714 ? 28.437 2.984 -13.408 1.00 86.56 714 THR A O 1
ATOM 5657 N N . CYS A 1 715 ? 27.946 2.721 -11.241 1.00 81.06 715 CYS A N 1
ATOM 5658 C CA . CYS A 1 715 ? 29.336 2.502 -10.825 1.00 81.06 715 CYS A CA 1
ATOM 5659 C C . CYS A 1 715 ? 29.900 1.204 -11.428 1.00 81.06 715 CYS A C 1
ATOM 5661 O O . CYS A 1 715 ? 29.613 0.104 -10.937 1.00 81.06 715 CYS A O 1
ATOM 5663 N N . GLY A 1 716 ? 30.700 1.370 -12.487 1.00 73.50 716 GLY A N 1
ATOM 5664 C CA . GLY A 1 716 ? 31.184 0.309 -13.369 1.00 73.50 716 GLY A CA 1
ATOM 5665 C C . GLY A 1 716 ? 32.118 -0.733 -12.730 1.00 73.50 716 GLY A C 1
ATOM 5666 O O . GLY A 1 716 ? 32.587 -0.577 -11.602 1.00 73.50 716 GLY A O 1
ATOM 5667 N N . PRO A 1 717 ? 32.435 -1.815 -13.466 1.00 77.06 717 PRO A N 1
ATOM 5668 C CA . PRO A 1 717 ? 33.034 -3.033 -12.905 1.00 77.06 717 PRO A CA 1
ATOM 5669 C C . PRO A 1 717 ? 34.463 -2.866 -12.364 1.00 77.06 717 PRO A C 1
ATOM 5671 O O . PRO A 1 717 ? 34.910 -3.690 -11.573 1.00 77.06 717 PRO A O 1
ATOM 5674 N N . ASN A 1 718 ? 35.172 -1.802 -12.755 1.00 83.06 718 ASN A N 1
ATOM 5675 C CA . ASN A 1 718 ? 36.526 -1.503 -12.273 1.00 83.06 718 ASN A CA 1
ATOM 5676 C C . ASN A 1 718 ? 36.542 -0.727 -10.939 1.00 83.06 718 ASN A C 1
ATOM 5678 O O . ASN A 1 718 ? 37.613 -0.502 -10.376 1.00 83.06 718 ASN A O 1
ATOM 5682 N N . THR A 1 719 ? 35.389 -0.290 -10.424 1.00 73.50 719 THR A N 1
ATOM 5683 C CA . THR A 1 719 ? 35.302 0.395 -9.128 1.00 73.50 719 THR A CA 1
ATOM 5684 C C . THR A 1 719 ? 35.565 -0.603 -7.996 1.00 73.50 719 THR A C 1
ATOM 5686 O O . THR A 1 719 ? 34.801 -1.551 -7.815 1.00 73.50 719 THR A O 1
ATOM 5689 N N . SER A 1 720 ? 36.631 -0.395 -7.208 1.00 83.06 720 SER A N 1
ATOM 5690 C CA . SER A 1 720 ? 36.993 -1.323 -6.123 1.00 83.06 720 SER A CA 1
ATOM 5691 C C . SER A 1 720 ? 35.858 -1.467 -5.092 1.00 83.06 720 SER A C 1
ATOM 5693 O O . SER A 1 720 ? 35.096 -0.515 -4.896 1.00 83.06 720 SER A O 1
ATOM 5695 N N . PRO A 1 721 ? 35.723 -2.608 -4.384 1.00 76.62 721 PRO A N 1
ATOM 5696 C CA . PRO A 1 721 ? 34.605 -2.827 -3.460 1.00 76.62 721 PRO A CA 1
ATOM 5697 C C . PRO A 1 721 ? 34.461 -1.737 -2.388 1.00 76.62 721 PRO A C 1
ATOM 5699 O O . PRO A 1 721 ? 33.343 -1.350 -2.046 1.00 76.62 721 PRO A O 1
ATOM 5702 N N . ARG A 1 722 ? 35.583 -1.184 -1.902 1.00 83.38 722 ARG A N 1
ATOM 5703 C CA . ARG A 1 722 ? 35.585 -0.069 -0.945 1.00 83.38 722 ARG A CA 1
ATOM 5704 C C . ARG A 1 722 ? 35.160 1.249 -1.594 1.00 83.38 722 ARG A C 1
ATOM 5706 O O . ARG A 1 722 ? 34.392 1.987 -0.985 1.00 83.38 722 ARG A O 1
ATOM 5713 N N . MET A 1 723 ? 35.590 1.522 -2.827 1.00 72.69 723 MET A N 1
ATOM 5714 C CA . MET A 1 723 ? 35.132 2.694 -3.580 1.00 72.69 723 MET A CA 1
ATOM 5715 C C . MET A 1 723 ? 33.634 2.598 -3.894 1.00 72.69 723 MET A C 1
ATOM 5717 O O . MET A 1 723 ? 32.912 3.557 -3.634 1.00 72.69 723 MET A O 1
ATOM 5721 N N . LYS A 1 724 ? 33.127 1.436 -4.341 1.00 80.94 724 LYS A N 1
ATOM 5722 C CA . LYS A 1 724 ? 31.686 1.261 -4.579 1.00 80.94 724 LYS A CA 1
ATOM 5723 C C . LYS A 1 724 ? 30.909 1.429 -3.274 1.00 80.94 724 LYS A C 1
ATOM 5725 O O . LYS A 1 724 ? 29.930 2.161 -3.280 1.00 80.94 724 LYS A O 1
ATOM 5730 N N . GLN A 1 725 ? 31.372 0.883 -2.145 1.00 79.38 725 GLN A N 1
ATOM 5731 C CA . GLN A 1 725 ? 30.756 1.124 -0.830 1.00 79.38 725 GLN A CA 1
ATOM 5732 C C . GLN A 1 725 ? 30.673 2.622 -0.474 1.00 79.38 725 GLN A C 1
ATOM 5734 O O . GLN A 1 725 ? 29.600 3.093 -0.098 1.00 79.38 725 GLN A O 1
ATOM 5739 N N . ILE A 1 726 ? 31.781 3.366 -0.594 1.00 80.19 726 ILE A N 1
ATOM 5740 C CA . ILE A 1 726 ? 31.850 4.794 -0.237 1.00 80.19 726 ILE A CA 1
ATOM 5741 C C . ILE A 1 726 ? 30.929 5.626 -1.135 1.00 80.19 726 ILE A C 1
ATOM 5743 O O . ILE A 1 726 ? 30.045 6.315 -0.627 1.00 80.19 726 ILE A O 1
ATOM 5747 N N . PHE A 1 727 ? 31.089 5.531 -2.457 1.00 81.50 727 PHE A N 1
ATOM 5748 C CA . PHE A 1 727 ? 30.310 6.342 -3.394 1.00 81.50 727 PHE A CA 1
ATOM 5749 C C . PHE A 1 727 ? 28.826 5.962 -3.398 1.00 81.50 727 PHE A C 1
ATOM 5751 O O . PHE A 1 727 ? 27.990 6.859 -3.459 1.00 81.50 727 PHE A O 1
ATOM 5758 N N . SER A 1 728 ? 28.479 4.684 -3.182 1.00 85.19 728 SER A N 1
ATOM 5759 C CA . SER A 1 728 ? 27.078 4.283 -2.978 1.00 85.19 728 SER A CA 1
ATOM 5760 C C . SER A 1 728 ? 26.446 4.969 -1.766 1.00 85.19 728 SER A C 1
ATOM 5762 O O . SER A 1 728 ? 25.284 5.355 -1.815 1.00 85.19 728 SER A O 1
ATOM 5764 N N . SER A 1 729 ? 27.185 5.125 -0.661 1.00 87.44 729 SER A N 1
ATOM 5765 C CA . SER A 1 729 ? 26.660 5.815 0.525 1.00 87.44 729 SER A CA 1
ATOM 5766 C C . SER A 1 729 ? 26.573 7.326 0.319 1.00 87.44 729 SER A C 1
ATOM 5768 O O . SER A 1 729 ? 25.581 7.930 0.716 1.00 87.44 729 SER A O 1
ATOM 5770 N N . ALA A 1 730 ? 27.570 7.929 -0.335 1.00 86.50 730 ALA A N 1
ATOM 5771 C CA . ALA A 1 730 ? 27.585 9.362 -0.628 1.00 86.50 730 ALA A CA 1
ATOM 5772 C C . ALA A 1 730 ? 26.439 9.774 -1.568 1.00 86.50 730 ALA A C 1
ATOM 5774 O O . ALA A 1 730 ? 25.722 10.725 -1.271 1.00 86.50 730 ALA A O 1
ATOM 5775 N N . MET A 1 731 ? 26.221 9.026 -2.656 1.00 89.19 731 MET A N 1
ATOM 5776 C CA . MET A 1 731 ? 25.097 9.242 -3.577 1.00 89.19 731 MET A CA 1
ATOM 5777 C C . MET A 1 731 ? 23.750 9.080 -2.866 1.00 89.19 731 MET A C 1
ATOM 5779 O O . MET A 1 731 ? 22.863 9.905 -3.073 1.00 89.19 731 MET A O 1
ATOM 5783 N N . ARG A 1 732 ? 23.616 8.078 -1.977 1.00 88.62 732 ARG A N 1
ATOM 5784 C CA . ARG A 1 732 ? 22.408 7.904 -1.158 1.00 88.62 732 ARG A CA 1
ATOM 5785 C C . ARG A 1 732 ? 22.100 9.139 -0.323 1.00 88.62 732 ARG A C 1
ATOM 5787 O O . ARG A 1 732 ? 21.097 9.791 -0.584 1.00 88.62 732 ARG A O 1
ATOM 5794 N N . HIS A 1 733 ? 22.998 9.532 0.575 1.00 90.06 733 HIS A N 1
ATOM 5795 C CA . HIS A 1 733 ? 22.738 10.668 1.463 1.00 90.06 733 HIS A CA 1
ATOM 5796 C C . HIS A 1 733 ? 22.599 12.011 0.725 1.00 90.06 733 HIS A C 1
ATOM 5798 O O . HIS A 1 733 ? 21.828 12.855 1.169 1.00 90.06 733 HIS A O 1
ATOM 5804 N N . LEU A 1 734 ? 23.270 12.205 -0.417 1.00 91.38 734 LEU A N 1
ATOM 5805 C CA . LEU A 1 734 ? 23.109 13.412 -1.238 1.00 91.38 734 LEU A CA 1
ATOM 5806 C C . LEU A 1 734 ? 21.708 13.508 -1.868 1.00 91.38 734 LEU A C 1
ATOM 5808 O O . LEU A 1 734 ? 21.108 14.582 -1.881 1.00 91.38 734 LEU A O 1
ATOM 5812 N N . HIS A 1 735 ? 21.176 12.394 -2.376 1.00 90.25 735 HIS A N 1
ATOM 5813 C CA . HIS A 1 735 ? 19.827 12.348 -2.942 1.00 90.25 735 HIS A CA 1
ATOM 5814 C C . HIS A 1 735 ? 18.746 12.316 -1.853 1.00 90.25 735 HIS A C 1
ATOM 5816 O O . HIS A 1 735 ? 17.660 12.851 -2.052 1.00 90.25 735 HIS A O 1
ATOM 5822 N N . ASP A 1 736 ? 19.024 11.695 -0.706 1.00 87.31 736 ASP A N 1
ATOM 5823 C CA . ASP A 1 736 ? 18.129 11.697 0.452 1.00 87.31 736 ASP A CA 1
ATOM 5824 C C . ASP A 1 736 ? 17.975 13.119 1.001 1.00 87.31 736 ASP A C 1
ATOM 5826 O O . ASP A 1 736 ? 16.846 13.564 1.160 1.00 87.31 736 ASP A O 1
ATOM 5830 N N . PHE A 1 737 ? 19.070 13.875 1.149 1.00 91.56 737 PHE A N 1
ATOM 5831 C CA . PHE A 1 737 ? 19.038 15.301 1.499 1.00 91.56 737 PHE A CA 1
ATOM 5832 C C . PHE A 1 737 ? 18.179 16.122 0.522 1.00 91.56 737 PHE A C 1
ATOM 5834 O O . PHE A 1 737 ? 17.299 16.867 0.948 1.00 91.56 737 PHE A O 1
ATOM 5841 N N . ALA A 1 738 ? 18.371 15.950 -0.792 1.00 88.19 738 ALA A N 1
ATOM 5842 C CA . ALA A 1 738 ? 17.572 16.657 -1.796 1.00 88.19 738 ALA A CA 1
ATOM 5843 C C . ALA A 1 738 ? 16.066 16.312 -1.720 1.00 88.19 738 ALA A C 1
ATOM 5845 O O . ALA A 1 738 ? 15.227 17.178 -1.965 1.00 88.19 738 ALA A O 1
ATOM 5846 N N . ARG A 1 739 ? 15.729 15.068 -1.342 1.00 88.81 739 ARG A N 1
ATOM 5847 C CA . ARG A 1 739 ? 14.355 14.579 -1.108 1.00 88.81 739 ARG A CA 1
ATOM 5848 C C . ARG A 1 739 ? 13.785 14.939 0.273 1.00 88.81 739 ARG A C 1
ATOM 5850 O O . ARG A 1 739 ? 12.575 14.845 0.454 1.00 88.81 739 ARG A O 1
ATOM 5857 N N . GLU A 1 740 ? 14.630 15.295 1.239 1.00 87.06 740 GLU A N 1
ATOM 5858 C CA . GLU A 1 740 ? 14.253 15.681 2.605 1.00 87.06 740 GLU A CA 1
ATOM 5859 C C . GLU A 1 740 ? 13.832 17.153 2.680 1.00 87.06 740 GLU A C 1
ATOM 5861 O O . GLU A 1 740 ? 12.856 17.476 3.357 1.00 87.06 740 GLU A O 1
ATOM 5866 N N . VAL A 1 741 ? 14.539 18.033 1.960 1.00 88.12 741 VAL A N 1
ATOM 5867 C CA . VAL A 1 741 ? 14.296 19.490 1.966 1.00 88.12 741 VAL A CA 1
ATOM 5868 C C . VAL A 1 741 ? 13.475 19.997 0.771 1.00 88.12 741 VAL A C 1
ATOM 5870 O O . VAL A 1 741 ? 13.290 21.201 0.641 1.00 88.12 741 VAL A O 1
ATOM 5873 N N . ASP A 1 742 ? 12.993 19.098 -0.096 1.00 87.00 742 ASP A N 1
ATOM 5874 C CA . ASP A 1 742 ? 12.295 19.405 -1.359 1.00 87.00 742 ASP A CA 1
ATOM 5875 C C . ASP A 1 742 ? 13.088 20.375 -2.271 1.00 87.00 742 ASP A C 1
ATOM 5877 O O . ASP A 1 742 ? 12.542 21.325 -2.832 1.00 87.00 742 ASP A O 1
ATOM 5881 N N . LEU A 1 743 ? 14.401 20.130 -2.396 1.00 91.81 743 LEU A N 1
ATOM 5882 C CA . LEU A 1 743 ? 15.404 21.070 -2.922 1.00 91.81 743 LEU A CA 1
ATOM 5883 C C . LEU A 1 743 ? 15.080 21.615 -4.327 1.00 91.81 743 LEU A C 1
ATOM 5885 O O . LEU A 1 743 ? 14.956 20.852 -5.289 1.00 91.81 743 LEU A O 1
ATOM 5889 N N . THR A 1 744 ? 15.038 22.944 -4.473 1.00 91.50 744 THR A N 1
ATOM 5890 C CA . THR A 1 744 ? 14.716 23.597 -5.755 1.00 91.50 744 THR A CA 1
ATOM 5891 C C . THR A 1 744 ? 15.914 23.690 -6.720 1.00 91.50 744 THR A C 1
ATOM 5893 O O . THR A 1 744 ? 17.074 23.682 -6.289 1.00 91.50 744 THR A O 1
ATOM 5896 N N . PRO A 1 745 ? 15.678 23.833 -8.044 1.00 88.88 745 PRO A N 1
ATOM 5897 C CA . PRO A 1 745 ? 16.743 24.062 -9.027 1.00 88.88 745 PRO A CA 1
ATOM 5898 C C . PRO A 1 745 ? 17.581 25.319 -8.749 1.00 88.88 745 PRO A C 1
ATOM 5900 O O . PRO A 1 745 ? 18.793 25.314 -8.968 1.00 88.88 745 PRO A O 1
ATOM 5903 N N . GLU A 1 746 ? 16.961 26.387 -8.250 1.00 86.94 746 GLU A N 1
ATOM 5904 C CA . GLU A 1 746 ? 17.615 27.644 -7.883 1.00 86.94 746 GLU A CA 1
ATOM 5905 C C . GLU A 1 746 ? 18.586 27.461 -6.705 1.00 86.94 746 GLU A C 1
ATOM 5907 O O . GLU A 1 746 ? 19.729 27.925 -6.764 1.00 86.94 746 GLU A O 1
ATOM 5912 N N . GLU A 1 747 ? 18.166 26.745 -5.659 1.00 86.94 747 GLU A N 1
ATOM 5913 C CA . GLU A 1 747 ? 19.003 26.414 -4.498 1.00 86.94 747 GLU A CA 1
ATOM 5914 C C . GLU A 1 747 ? 20.133 25.449 -4.877 1.00 86.94 747 GLU A C 1
ATOM 5916 O O . GLU A 1 747 ? 21.282 25.642 -4.470 1.00 86.94 747 GLU A O 1
ATOM 5921 N N . TRP A 1 748 ? 19.844 24.457 -5.725 1.00 92.81 748 TRP A N 1
ATOM 5922 C CA . TRP A 1 748 ? 20.855 23.558 -6.281 1.00 92.81 748 TRP A CA 1
ATOM 5923 C C . TRP A 1 748 ? 21.928 24.323 -7.072 1.00 92.81 748 TRP A C 1
ATOM 5925 O O . TRP A 1 748 ? 23.121 24.135 -6.826 1.00 92.81 748 TRP A O 1
ATOM 5935 N N . LEU A 1 749 ? 21.540 25.243 -7.964 1.00 90.25 749 LEU A N 1
ATOM 5936 C CA . LEU A 1 749 ? 22.487 26.076 -8.716 1.00 90.25 749 LEU A CA 1
ATOM 5937 C C . LEU A 1 749 ? 23.292 27.022 -7.810 1.00 90.25 749 LEU A C 1
ATOM 5939 O O . LEU A 1 749 ? 24.478 27.254 -8.070 1.00 90.25 749 LEU A O 1
ATOM 5943 N N . ALA A 1 750 ? 22.697 27.534 -6.727 1.00 89.00 750 ALA A N 1
ATOM 5944 C CA . ALA A 1 750 ? 23.421 28.298 -5.713 1.00 89.00 750 ALA A CA 1
ATOM 5945 C C . ALA A 1 750 ? 24.480 27.435 -4.996 1.00 89.00 750 ALA A C 1
ATOM 5947 O O . ALA A 1 750 ? 25.628 27.867 -4.859 1.00 89.00 750 ALA A O 1
ATOM 5948 N N . GLY A 1 751 ? 24.139 26.195 -4.629 1.00 90.06 751 GLY A N 1
ATOM 5949 C CA . GLY A 1 751 ? 25.072 25.216 -4.061 1.00 90.06 751 GLY A CA 1
ATOM 5950 C C . GLY A 1 751 ? 26.206 24.832 -5.020 1.00 90.06 751 GLY A C 1
ATOM 5951 O O . GLY A 1 751 ? 27.375 24.838 -4.635 1.00 90.06 751 GLY A O 1
ATOM 5952 N N . VAL A 1 752 ? 25.901 24.586 -6.298 1.00 91.62 752 VAL A N 1
ATOM 5953 C CA . VAL A 1 752 ? 26.912 24.325 -7.341 1.00 91.62 752 VAL A CA 1
ATOM 5954 C C . VAL A 1 752 ? 27.869 25.514 -7.488 1.00 91.62 752 VAL A C 1
ATOM 5956 O O . VAL A 1 752 ? 29.086 25.329 -7.531 1.00 91.62 752 VAL A O 1
ATOM 5959 N N . LYS A 1 753 ? 27.353 26.751 -7.501 1.00 90.31 753 LYS A N 1
ATOM 5960 C CA . LYS A 1 753 ? 28.190 27.960 -7.525 1.00 90.31 753 LYS A CA 1
ATOM 5961 C C . LYS A 1 753 ? 29.088 28.059 -6.286 1.00 90.31 753 LYS A C 1
ATOM 5963 O O . LYS A 1 753 ? 30.259 28.403 -6.425 1.00 90.31 753 LYS A O 1
ATOM 5968 N N . PHE A 1 754 ? 28.563 27.743 -5.104 1.00 93.19 754 PHE A N 1
ATOM 5969 C CA . PHE A 1 754 ? 29.320 27.747 -3.853 1.00 93.19 754 PHE A CA 1
ATOM 5970 C C . PHE A 1 754 ? 30.508 26.771 -3.897 1.00 93.19 754 PHE A C 1
ATOM 5972 O O . PHE A 1 754 ? 31.640 27.177 -3.629 1.00 93.19 754 PHE A O 1
ATOM 5979 N N . PHE A 1 755 ? 30.295 25.523 -4.332 1.00 91.75 755 PHE A N 1
ATOM 5980 C CA . PHE A 1 755 ? 31.386 24.553 -4.497 1.00 91.75 755 PHE A CA 1
ATOM 5981 C C . PHE A 1 755 ? 32.401 24.960 -5.582 1.00 91.75 755 PHE A C 1
ATOM 5983 O O . PHE A 1 755 ? 33.596 24.720 -5.416 1.00 91.75 755 PHE A O 1
ATOM 5990 N N . ASN A 1 756 ? 31.983 25.636 -6.656 1.00 90.81 756 ASN A N 1
ATOM 5991 C CA . ASN A 1 756 ? 32.921 26.124 -7.675 1.00 90.81 756 ASN A CA 1
ATOM 5992 C C . ASN A 1 756 ? 33.906 27.175 -7.118 1.00 90.81 756 ASN A C 1
ATOM 5994 O O . ASN A 1 756 ? 35.086 27.166 -7.476 1.00 90.81 756 ASN A O 1
ATOM 5998 N N . GLU A 1 757 ? 33.464 28.046 -6.205 1.00 91.62 757 GLU A N 1
ATOM 5999 C CA . GLU A 1 757 ? 34.341 29.035 -5.558 1.00 91.62 757 GLU A CA 1
ATOM 6000 C C . GLU A 1 757 ? 35.352 28.390 -4.583 1.00 91.62 757 GLU A C 1
ATOM 6002 O O . GLU A 1 757 ? 36.443 28.935 -4.397 1.00 91.62 757 GLU A O 1
ATOM 6007 N N . THR A 1 758 ? 35.079 27.206 -4.009 1.00 91.69 758 THR A N 1
ATOM 6008 C CA . THR A 1 758 ? 36.064 26.488 -3.165 1.00 91.69 758 THR A CA 1
ATOM 6009 C C . THR A 1 758 ? 37.219 25.941 -4.009 1.00 91.69 758 THR A C 1
ATOM 6011 O O . THR A 1 758 ? 38.386 26.157 -3.671 1.00 91.69 758 THR A O 1
ATOM 6014 N N . GLY A 1 759 ? 36.911 25.308 -5.148 1.00 87.56 759 GLY A N 1
ATOM 6015 C CA . GLY A 1 759 ? 37.908 24.794 -6.092 1.00 87.56 759 GLY A CA 1
ATOM 6016 C C . GLY A 1 759 ? 38.729 25.908 -6.745 1.00 87.56 759 GLY A C 1
ATOM 6017 O O . GLY A 1 759 ? 39.951 25.797 -6.856 1.00 87.56 759 GLY A O 1
ATOM 6018 N N . LYS A 1 760 ? 38.079 27.025 -7.093 1.00 90.06 760 LYS A N 1
ATOM 6019 C CA . LYS A 1 760 ? 38.751 28.243 -7.563 1.00 90.06 760 LYS A CA 1
ATOM 6020 C C . LYS A 1 760 ? 39.702 28.813 -6.508 1.00 90.06 760 LYS A C 1
ATOM 6022 O O . LYS A 1 760 ? 40.856 29.069 -6.833 1.00 90.06 760 LYS A O 1
ATOM 6027 N N . THR A 1 761 ? 39.267 28.930 -5.250 1.00 88.50 761 THR A N 1
ATOM 6028 C CA . THR A 1 761 ? 40.123 29.415 -4.150 1.00 88.50 761 THR A CA 1
ATOM 6029 C C . THR A 1 761 ? 41.373 28.543 -3.980 1.00 88.50 761 THR A C 1
ATOM 6031 O O . THR A 1 761 ? 42.471 29.064 -3.784 1.00 88.50 761 THR A O 1
ATOM 6034 N N . TRP A 1 762 ? 41.238 27.218 -4.111 1.00 88.81 762 TRP A N 1
ATOM 6035 C CA . TRP A 1 762 ? 42.380 26.302 -4.080 1.00 88.81 762 TRP A CA 1
ATOM 6036 C C . TRP A 1 762 ? 43.352 26.550 -5.246 1.00 88.81 762 TRP A C 1
ATOM 6038 O O . TRP A 1 762 ? 44.554 26.696 -5.009 1.00 88.81 762 TRP A O 1
ATOM 6048 N N . ALA A 1 763 ? 42.846 26.689 -6.475 1.00 86.88 763 ALA A N 1
ATOM 6049 C CA . ALA A 1 763 ? 43.664 26.954 -7.661 1.00 86.88 763 ALA A CA 1
ATOM 6050 C C . ALA A 1 763 ? 44.369 28.327 -7.616 1.00 86.88 763 ALA A C 1
ATOM 6052 O O . ALA A 1 763 ? 45.578 28.405 -7.823 1.00 86.88 763 ALA A O 1
ATOM 6053 N N . GLU A 1 764 ? 43.645 29.401 -7.283 1.00 89.25 764 GLU A N 1
ATOM 6054 C CA . GLU A 1 764 ? 44.183 30.769 -7.169 1.00 89.25 764 GLU A CA 1
ATOM 6055 C C . GLU A 1 764 ? 45.219 30.899 -6.035 1.00 89.25 764 GLU A C 1
ATOM 6057 O O . GLU A 1 764 ? 46.099 31.758 -6.089 1.00 89.25 764 GLU A O 1
ATOM 6062 N N . SER A 1 765 ? 45.164 30.016 -5.032 1.00 81.56 765 SER A N 1
ATOM 6063 C CA . SER A 1 765 ? 46.138 29.951 -3.935 1.00 81.56 765 SER A CA 1
ATOM 6064 C C . SER A 1 765 ? 47.409 29.142 -4.232 1.00 81.56 765 SER A C 1
ATOM 6066 O O . SER A 1 765 ? 48.226 28.972 -3.324 1.00 81.56 765 SER A O 1
ATOM 6068 N N . ASP A 1 766 ? 47.588 28.615 -5.452 1.00 81.69 766 ASP A N 1
ATOM 6069 C CA . ASP A 1 766 ? 48.675 27.673 -5.785 1.00 81.69 766 ASP A CA 1
ATOM 6070 C C . ASP A 1 766 ? 48.669 26.463 -4.821 1.00 81.69 766 ASP A C 1
ATOM 6072 O O . ASP A 1 766 ? 49.662 26.113 -4.183 1.00 81.69 766 ASP A O 1
ATOM 6076 N N . GLY A 1 767 ? 47.470 25.901 -4.618 1.00 77.81 767 GLY A N 1
ATOM 6077 C CA . GLY A 1 767 ? 47.191 24.739 -3.771 1.00 77.81 767 GLY A CA 1
ATOM 6078 C C . GLY A 1 767 ? 47.217 24.971 -2.252 1.00 77.81 767 GLY A C 1
ATOM 6079 O O . GLY A 1 767 ? 46.842 24.071 -1.499 1.00 77.81 767 GLY A O 1
ATOM 6080 N N . LYS A 1 768 ? 47.632 26.155 -1.779 1.00 75.56 768 LYS A N 1
ATOM 6081 C CA . LYS A 1 768 ? 47.919 26.435 -0.353 1.00 75.56 768 LYS A CA 1
ATOM 6082 C C . LYS A 1 768 ? 46.675 26.628 0.520 1.00 75.56 768 LYS A C 1
ATOM 6084 O O . LYS A 1 768 ? 46.778 26.559 1.743 1.00 75.56 768 LYS A O 1
ATOM 6089 N N . ARG A 1 769 ? 45.502 26.872 -0.074 1.00 82.88 769 ARG A N 1
ATOM 6090 C CA . ARG A 1 769 ? 44.234 27.116 0.630 1.00 82.88 769 ARG A CA 1
ATOM 6091 C C . ARG A 1 769 ? 43.153 26.134 0.181 1.00 82.88 769 ARG A C 1
ATOM 6093 O O . ARG A 1 769 ? 42.396 26.398 -0.748 1.00 82.88 769 ARG A O 1
ATOM 6100 N N . ASN A 1 770 ? 43.049 25.004 0.875 1.00 86.19 770 ASN A N 1
ATOM 6101 C CA . ASN A 1 770 ? 41.989 24.027 0.637 1.00 86.19 770 ASN A CA 1
ATOM 6102 C C . ASN A 1 770 ? 40.705 24.391 1.410 1.00 86.19 770 ASN A C 1
ATOM 6104 O O . ASN A 1 770 ? 40.515 23.985 2.556 1.00 86.19 770 ASN A O 1
ATOM 6108 N N . GLU A 1 771 ? 39.819 25.168 0.781 1.00 89.44 771 GLU A N 1
ATOM 6109 C CA . GLU A 1 771 ? 38.491 25.476 1.339 1.00 89.44 771 GLU A CA 1
ATOM 6110 C C . GLU A 1 771 ? 37.598 24.232 1.450 1.00 89.44 771 GLU A C 1
ATOM 6112 O O . GLU A 1 771 ? 36.805 24.151 2.378 1.00 89.44 771 GLU A O 1
ATOM 6117 N N . MET A 1 772 ? 37.736 23.235 0.568 1.00 89.00 772 MET A N 1
ATOM 6118 C CA . MET A 1 772 ? 36.901 22.026 0.622 1.00 89.00 772 MET A CA 1
ATOM 6119 C C . MET A 1 772 ? 37.227 21.145 1.840 1.00 89.00 772 MET A C 1
ATOM 6121 O O . MET A 1 772 ? 36.324 20.563 2.435 1.00 89.00 772 MET A O 1
ATOM 6125 N N . HIS A 1 773 ? 38.499 21.097 2.257 1.00 86.69 773 HIS A N 1
ATOM 6126 C CA . HIS A 1 773 ? 38.891 20.509 3.546 1.00 86.69 773 HIS A CA 1
ATOM 6127 C C . HIS A 1 773 ? 38.252 21.302 4.689 1.00 86.69 773 HIS A C 1
ATOM 6129 O O . HIS A 1 773 ? 37.495 20.729 5.460 1.00 86.69 773 HIS A O 1
ATOM 6135 N N . ARG A 1 774 ? 38.407 22.635 4.713 1.00 89.00 774 ARG A N 1
ATOM 6136 C CA . ARG A 1 774 ? 37.803 23.481 5.758 1.00 89.00 774 ARG A CA 1
ATOM 6137 C C . ARG A 1 774 ? 36.280 23.325 5.867 1.00 89.00 774 ARG A C 1
ATOM 6139 O O . ARG A 1 774 ? 35.756 23.374 6.975 1.00 89.00 774 ARG A O 1
ATOM 6146 N N . LEU A 1 775 ? 35.569 23.096 4.761 1.00 92.50 775 LEU A N 1
ATOM 6147 C CA . LEU A 1 775 ? 34.138 22.766 4.778 1.00 92.50 775 LEU A CA 1
ATOM 6148 C C . LEU A 1 775 ? 33.841 21.427 5.470 1.00 92.50 775 LEU A C 1
ATOM 6150 O O . LEU A 1 775 ? 32.855 21.341 6.200 1.00 92.50 775 LEU A O 1
ATOM 6154 N N . SER A 1 776 ? 34.689 20.409 5.296 1.00 91.81 776 SER A N 1
ATOM 6155 C CA . SER A 1 776 ? 34.609 19.145 6.046 1.00 91.81 776 SER A CA 1
ATOM 6156 C C . SER A 1 776 ? 34.824 19.361 7.548 1.00 91.81 776 SER A C 1
ATOM 6158 O O . SER A 1 776 ? 34.171 18.706 8.360 1.00 91.81 776 SER A O 1
ATOM 6160 N N . ASP A 1 777 ? 35.691 20.302 7.929 1.00 89.56 777 ASP A N 1
ATOM 6161 C CA . ASP A 1 777 ? 35.918 20.661 9.330 1.00 89.56 777 ASP A CA 1
ATOM 6162 C C . ASP A 1 777 ? 34.670 21.352 9.906 1.00 89.56 777 ASP A C 1
ATOM 6164 O O . ASP A 1 777 ? 34.081 20.883 10.878 1.00 89.56 777 ASP A O 1
ATOM 6168 N N . ILE A 1 778 ? 34.211 22.447 9.281 1.00 93.75 778 ILE A N 1
ATOM 6169 C CA . ILE A 1 778 ? 33.141 23.292 9.843 1.00 93.75 778 ILE A CA 1
ATOM 6170 C C . ILE A 1 778 ? 31.735 22.681 9.763 1.00 93.75 778 ILE A C 1
ATOM 6172 O O . ILE A 1 778 ? 30.807 23.217 10.373 1.00 93.75 778 ILE A O 1
ATOM 6176 N N . THR A 1 779 ? 31.567 21.567 9.046 1.00 93.00 779 THR A N 1
ATOM 6177 C CA . THR A 1 779 ? 30.350 20.734 9.055 1.00 93.00 779 THR A CA 1
ATOM 6178 C C . THR A 1 779 ? 30.454 19.527 9.996 1.00 93.00 779 THR A C 1
ATOM 6180 O O . THR A 1 779 ? 29.483 18.792 10.148 1.00 93.00 779 THR A O 1
ATOM 6183 N N . GLY A 1 780 ? 31.605 19.317 10.650 1.00 92.19 780 GLY A N 1
ATOM 6184 C CA . GLY A 1 780 ? 31.844 18.212 11.587 1.00 92.19 780 GLY A CA 1
ATOM 6185 C C . GLY A 1 780 ? 32.181 16.867 10.935 1.00 92.19 780 GLY A C 1
ATOM 6186 O O . GLY A 1 780 ? 32.400 15.882 11.643 1.00 92.19 780 GLY A O 1
ATOM 6187 N N . LEU A 1 781 ? 32.273 16.811 9.603 1.00 92.12 781 LEU A N 1
ATOM 6188 C CA . LEU A 1 781 ? 32.560 15.586 8.860 1.00 92.12 781 LEU A CA 1
ATOM 6189 C C . LEU A 1 781 ? 33.963 15.032 9.164 1.00 92.12 781 LEU A C 1
ATOM 6191 O O . LEU A 1 781 ? 34.097 13.822 9.345 1.00 92.12 781 LEU A O 1
ATOM 6195 N N . GLU A 1 782 ? 34.999 15.875 9.284 1.00 89.12 782 GLU A N 1
ATOM 6196 C CA . GLU A 1 782 ? 36.350 15.386 9.637 1.00 89.12 782 GLU A CA 1
ATOM 6197 C C . GLU A 1 782 ? 36.389 14.810 11.067 1.00 89.12 782 GLU A C 1
ATOM 6199 O O . GLU A 1 782 ? 36.973 13.747 11.305 1.00 89.12 782 GLU A O 1
ATOM 6204 N N . SER A 1 783 ? 35.704 15.460 12.009 1.00 88.81 783 SER A N 1
ATOM 6205 C CA . SER A 1 783 ? 35.598 15.024 13.407 1.00 88.81 783 SER A CA 1
ATOM 6206 C C . SER A 1 783 ? 34.857 13.684 13.535 1.00 88.81 783 SER A C 1
ATOM 6208 O O . SER A 1 783 ? 35.334 12.783 14.231 1.00 88.81 783 SER A O 1
ATOM 6210 N N . LEU A 1 784 ? 33.764 13.490 12.785 1.00 87.31 784 LEU A N 1
ATOM 6211 C CA . LEU A 1 784 ? 33.033 12.219 12.716 1.00 87.31 784 LEU A CA 1
ATOM 6212 C C . LEU A 1 784 ? 33.857 11.100 12.050 1.00 87.31 784 LEU A C 1
ATOM 6214 O O . LEU A 1 784 ? 33.908 9.980 12.560 1.00 87.31 784 LEU A O 1
ATOM 6218 N N . VAL A 1 785 ? 34.546 11.389 10.940 1.00 86.50 785 VAL A N 1
ATOM 6219 C CA . VAL A 1 785 ? 35.450 10.423 10.285 1.00 86.50 785 VAL A CA 1
ATOM 6220 C C . VAL A 1 785 ? 36.587 10.015 11.226 1.00 86.50 785 VAL A C 1
ATOM 6222 O O . VAL A 1 785 ? 36.939 8.835 11.286 1.00 86.50 785 VAL A O 1
ATOM 6225 N N . THR A 1 786 ? 37.119 10.959 12.005 1.00 83.62 786 THR A N 1
ATOM 6226 C CA . THR A 1 786 ? 38.156 10.696 13.010 1.00 83.62 786 THR A CA 1
ATOM 6227 C C . THR A 1 786 ? 37.644 9.792 14.130 1.00 83.62 786 THR A C 1
ATOM 6229 O O . THR A 1 786 ? 38.356 8.876 14.541 1.00 83.62 786 THR A O 1
ATOM 6232 N N . GLU A 1 787 ? 36.409 9.983 14.594 1.00 82.69 787 GLU A N 1
ATOM 6233 C CA . GLU A 1 787 ? 35.797 9.104 15.594 1.00 82.69 787 GLU A CA 1
ATOM 6234 C C . GLU A 1 787 ? 35.618 7.671 15.077 1.00 82.69 787 GLU A C 1
ATOM 6236 O O . GLU A 1 787 ? 36.085 6.723 15.709 1.00 82.69 787 GLU A O 1
ATOM 6241 N N . ILE A 1 788 ? 35.037 7.511 13.884 1.00 81.81 788 ILE A N 1
ATOM 6242 C CA . ILE A 1 788 ? 34.833 6.201 13.247 1.00 81.81 788 ILE A CA 1
ATOM 6243 C C . ILE A 1 788 ? 36.172 5.475 13.035 1.00 81.81 788 ILE A C 1
ATOM 6245 O O . ILE A 1 788 ? 36.272 4.271 13.276 1.00 81.81 788 ILE A O 1
ATOM 6249 N N . ALA A 1 789 ? 37.213 6.194 12.604 1.00 78.00 789 ALA A N 1
ATOM 6250 C CA . ALA A 1 789 ? 38.532 5.621 12.336 1.00 78.00 789 ALA A CA 1
ATOM 6251 C C . ALA A 1 789 ? 39.266 5.133 13.600 1.00 78.00 789 ALA A C 1
ATOM 6253 O O . ALA A 1 789 ? 40.088 4.218 13.504 1.00 78.00 789 ALA A O 1
ATOM 6254 N N . ASN A 1 790 ? 38.972 5.724 14.764 1.00 77.25 790 ASN A N 1
ATOM 6255 C CA . ASN A 1 790 ? 39.662 5.459 16.029 1.00 77.25 790 ASN A CA 1
ATOM 6256 C C . ASN A 1 790 ? 38.805 4.708 17.065 1.00 77.25 790 ASN A C 1
ATOM 6258 O O . ASN A 1 790 ? 39.277 4.456 18.173 1.00 77.25 790 ASN A O 1
ATOM 6262 N N . TYR A 1 791 ? 37.580 4.304 16.717 1.00 76.62 791 TYR A N 1
ATOM 6263 C CA . TYR A 1 791 ? 36.723 3.509 17.597 1.00 76.62 791 TYR A CA 1
ATOM 6264 C C . TYR A 1 791 ? 37.388 2.181 18.011 1.00 76.62 791 TYR A C 1
ATOM 6266 O O . TYR A 1 791 ? 37.882 1.413 17.176 1.00 76.62 791 TYR A O 1
ATOM 6274 N N . VAL A 1 792 ? 37.365 1.885 19.314 1.00 70.75 792 VAL A N 1
ATOM 6275 C CA . VAL A 1 792 ? 37.879 0.641 19.902 1.00 70.75 792 VAL A CA 1
ATOM 6276 C C . VAL A 1 792 ? 36.753 -0.060 20.648 1.00 70.75 792 VAL A C 1
ATOM 6278 O O . VAL A 1 792 ? 36.209 0.473 21.611 1.00 70.75 792 VAL A O 1
ATOM 6281 N N . GLN A 1 793 ? 36.424 -1.277 20.219 1.00 62.31 793 GLN A N 1
ATOM 6282 C CA . GLN A 1 793 ? 35.424 -2.102 20.888 1.00 62.31 793 GLN A CA 1
ATOM 6283 C C . GLN A 1 793 ? 36.043 -2.787 22.118 1.00 62.31 793 GLN A C 1
ATOM 6285 O O . GLN A 1 793 ? 37.102 -3.409 22.018 1.00 62.31 793 GLN A O 1
ATOM 6290 N N . SER A 1 794 ? 35.373 -2.691 23.268 1.00 61.62 794 SER A N 1
ATOM 6291 C CA . SER A 1 794 ? 35.760 -3.337 24.528 1.00 61.62 794 SER A CA 1
ATOM 6292 C C . SER A 1 794 ? 34.542 -4.005 25.167 1.00 61.62 794 SER A C 1
ATOM 6294 O O . SER A 1 794 ? 33.459 -3.424 25.193 1.00 61.62 794 SER A O 1
ATOM 6296 N N . GLU A 1 795 ? 34.719 -5.213 25.706 1.00 52.03 795 GLU A N 1
ATOM 6297 C CA . GLU A 1 795 ? 33.670 -5.946 26.436 1.00 52.03 795 GLU A CA 1
ATOM 6298 C C . GLU A 1 795 ? 33.442 -5.401 27.859 1.00 52.03 795 GLU A C 1
ATOM 6300 O O . GLU A 1 795 ? 32.423 -5.695 28.481 1.00 52.03 795 GLU A O 1
ATOM 6305 N N . ASN A 1 796 ? 34.363 -4.577 28.373 1.00 59.09 796 ASN A N 1
ATOM 6306 C CA . ASN A 1 796 ? 34.211 -3.853 29.634 1.00 59.09 796 ASN A CA 1
ATOM 6307 C C . ASN A 1 796 ? 34.247 -2.342 29.370 1.00 59.09 796 ASN A C 1
ATOM 6309 O O . ASN A 1 796 ? 35.266 -1.802 28.932 1.00 59.09 796 ASN A O 1
ATOM 6313 N N . SER A 1 797 ? 33.153 -1.652 29.702 1.00 58.22 797 SER A N 1
ATOM 6314 C CA . SER A 1 797 ? 32.994 -0.201 29.537 1.00 58.22 797 SER A CA 1
ATOM 6315 C C . SER A 1 797 ? 33.904 0.647 30.438 1.00 58.22 797 SER A C 1
ATOM 6317 O O . SER A 1 797 ? 33.911 1.864 30.305 1.00 58.22 797 SER A O 1
ATOM 6319 N N . GLN A 1 798 ? 34.663 0.034 31.352 1.00 58.44 798 GLN A N 1
ATOM 6320 C CA . GLN A 1 798 ? 35.716 0.705 32.128 1.00 58.44 798 GLN A CA 1
ATOM 6321 C C . GLN A 1 798 ? 37.055 0.815 31.373 1.00 58.44 798 GLN A C 1
ATOM 6323 O O . GLN A 1 798 ? 37.954 1.504 31.846 1.00 58.44 798 GLN A O 1
ATOM 6328 N N . TYR A 1 799 ? 37.206 0.151 30.220 1.00 69.88 799 TYR A N 1
ATOM 6329 C CA . TYR A 1 799 ? 38.426 0.189 29.407 1.00 69.88 799 TYR A CA 1
ATOM 6330 C C . TYR A 1 799 ? 38.161 0.884 28.067 1.00 69.88 799 TYR A C 1
ATOM 6332 O O . TYR A 1 799 ? 37.773 0.241 27.090 1.00 69.88 799 TYR A O 1
ATOM 6340 N N . ALA A 1 800 ? 38.392 2.196 28.040 1.00 79.62 800 ALA A N 1
ATOM 6341 C CA . ALA A 1 800 ? 38.386 3.033 26.843 1.00 79.62 800 ALA A CA 1
ATOM 6342 C C . ALA A 1 800 ? 39.761 3.717 26.673 1.00 79.62 800 ALA A C 1
ATOM 6344 O O . ALA A 1 800 ? 40.413 4.011 27.680 1.00 79.62 800 ALA A O 1
ATOM 6345 N N . PRO A 1 801 ? 40.234 3.952 25.436 1.00 88.56 801 PRO A N 1
ATOM 6346 C CA . PRO A 1 801 ? 41.425 4.758 25.189 1.00 88.56 801 PRO A CA 1
ATOM 6347 C C . PRO A 1 801 ? 41.092 6.253 25.303 1.00 88.56 801 PRO A C 1
ATOM 6349 O O . PRO A 1 801 ? 39.922 6.631 25.289 1.00 88.56 801 PRO A O 1
ATOM 6352 N N . THR A 1 802 ? 42.113 7.110 25.350 1.00 92.94 802 THR A N 1
ATOM 6353 C CA . THR A 1 802 ? 41.925 8.562 25.175 1.00 92.94 802 THR A CA 1
ATOM 6354 C C . THR A 1 802 ? 41.332 8.847 23.793 1.00 92.94 802 THR A C 1
ATOM 6356 O O . THR A 1 802 ? 41.776 8.265 22.797 1.00 92.94 802 THR A O 1
ATOM 6359 N N . SER A 1 803 ? 40.349 9.745 23.721 1.00 92.38 803 SER A N 1
ATOM 6360 C CA . SER A 1 803 ? 39.663 10.098 22.479 1.00 92.38 803 SER A CA 1
ATOM 6361 C C . SER A 1 803 ? 40.612 10.640 21.414 1.00 92.38 803 SER A C 1
ATOM 6363 O O . SER A 1 803 ? 41.486 11.469 21.679 1.00 92.38 803 SER A O 1
ATOM 6365 N N . ALA A 1 804 ? 40.367 10.238 20.167 1.00 91.44 804 ALA A N 1
ATOM 6366 C CA . ALA A 1 804 ? 40.964 10.876 19.005 1.00 91.44 804 ALA A CA 1
ATOM 6367 C C . ALA A 1 804 ? 40.157 12.110 18.564 1.00 91.44 804 ALA A C 1
ATOM 6369 O O . ALA A 1 804 ? 38.919 12.106 18.589 1.00 91.44 804 ALA A O 1
ATOM 6370 N N . ALA A 1 805 ? 40.881 13.122 18.091 1.00 91.25 805 ALA A N 1
ATOM 6371 C CA . ALA A 1 805 ? 40.369 14.350 17.491 1.00 91.25 805 ALA A CA 1
ATOM 6372 C C . ALA A 1 805 ? 41.219 14.718 16.261 1.00 91.25 805 ALA A C 1
ATOM 6374 O O . ALA A 1 805 ? 42.287 14.145 16.038 1.00 91.25 805 ALA A O 1
ATOM 6375 N N . ILE A 1 806 ? 40.725 15.636 15.427 1.00 89.25 806 ILE A N 1
ATOM 6376 C CA . ILE A 1 806 ? 41.295 15.890 14.096 1.00 89.25 806 ILE A CA 1
ATOM 6377 C C . ILE A 1 806 ? 42.778 16.305 14.138 1.00 89.25 806 ILE A C 1
ATOM 6379 O O . ILE A 1 806 ? 43.222 17.004 15.055 1.00 89.25 806 ILE A O 1
ATOM 6383 N N . LEU A 1 807 ? 43.548 15.917 13.114 1.00 86.00 807 LEU A N 1
ATOM 6384 C CA . LEU A 1 807 ? 44.965 16.294 12.995 1.00 86.00 807 LEU A CA 1
ATOM 6385 C C . LEU A 1 807 ? 45.132 17.808 12.803 1.00 86.00 807 LEU A C 1
ATOM 6387 O O . LEU A 1 807 ? 46.037 18.414 13.378 1.00 86.00 807 LEU A O 1
ATOM 6391 N N . GLY A 1 808 ? 44.243 18.412 12.011 1.00 76.19 808 GLY A N 1
ATOM 6392 C CA . GLY A 1 808 ? 44.356 19.788 11.544 1.00 76.19 808 GLY A CA 1
ATOM 6393 C C . GLY A 1 808 ? 45.468 19.979 10.493 1.00 76.19 808 GLY A C 1
ATOM 6394 O O . GLY A 1 808 ? 46.450 19.234 10.456 1.00 76.19 808 GLY A O 1
ATOM 6395 N N . PRO A 1 809 ? 45.370 21.013 9.640 1.00 76.06 809 PRO A N 1
ATOM 6396 C CA . PRO A 1 809 ? 46.275 21.221 8.502 1.00 76.06 809 PRO A CA 1
ATOM 6397 C C . PRO A 1 809 ? 47.684 21.729 8.877 1.00 76.06 809 PRO A C 1
ATOM 6399 O O . PRO A 1 809 ? 48.435 22.151 8.000 1.00 76.06 809 PRO A O 1
ATOM 6402 N N . PHE A 1 810 ? 48.047 21.740 10.165 1.00 83.81 810 PHE A N 1
ATOM 6403 C CA . PHE A 1 810 ? 49.222 22.450 10.691 1.00 83.81 810 PHE A CA 1
ATOM 6404 C C . PHE A 1 810 ? 50.274 21.548 11.359 1.00 83.81 810 PHE A C 1
ATOM 6406 O O . PHE A 1 810 ? 51.200 22.070 11.983 1.00 83.81 810 PHE A O 1
ATOM 6413 N N . TRP A 1 811 ? 50.162 20.220 11.252 1.00 89.44 811 TRP A N 1
ATOM 6414 C CA . TRP A 1 811 ? 51.206 19.283 11.696 1.00 89.44 811 TRP A CA 1
ATOM 6415 C C . TRP A 1 811 ? 52.475 19.381 10.825 1.00 89.44 811 TRP A C 1
ATOM 6417 O O . TRP A 1 811 ? 52.395 19.654 9.629 1.00 89.44 811 TRP A O 1
ATOM 6427 N N . SER A 1 812 ? 53.654 19.142 11.417 1.00 85.75 812 SER A N 1
ATOM 6428 C CA . SER A 1 812 ? 54.954 19.196 10.728 1.00 85.75 812 SER A CA 1
ATOM 6429 C C . SER A 1 812 ? 55.709 17.865 10.873 1.00 85.75 812 SER A C 1
ATOM 6431 O O . SER A 1 812 ? 56.151 17.536 11.982 1.00 85.75 812 SER A O 1
ATOM 6433 N N . PRO A 1 813 ? 55.974 17.118 9.778 1.00 85.25 813 PRO A N 1
ATOM 6434 C CA . PRO A 1 813 ? 56.822 15.924 9.846 1.00 85.25 813 PRO A CA 1
ATOM 6435 C C . PRO A 1 813 ? 58.247 16.261 10.314 1.00 85.25 813 PRO A C 1
ATOM 6437 O O . PRO A 1 813 ? 58.904 15.428 10.940 1.00 85.25 813 PRO A O 1
ATOM 6440 N N . ASN A 1 814 ? 58.683 17.508 10.103 1.00 88.50 814 ASN A N 1
ATOM 6441 C CA . ASN A 1 814 ? 60.010 18.018 10.442 1.00 88.50 814 ASN A CA 1
ATOM 6442 C C . ASN A 1 814 ? 60.132 18.529 11.892 1.00 88.50 814 ASN A C 1
ATOM 6444 O O . ASN A 1 814 ? 61.215 18.967 12.274 1.00 88.50 814 ASN A O 1
ATOM 6448 N N . ALA A 1 815 ? 59.067 18.464 12.709 1.00 91.25 815 ALA A N 1
ATOM 6449 C CA . ALA A 1 815 ? 59.128 18.879 14.115 1.00 91.25 815 ALA A CA 1
ATOM 6450 C C . ALA A 1 815 ? 60.280 18.161 14.864 1.00 91.25 815 ALA A C 1
ATOM 6452 O O . ALA A 1 815 ? 60.389 16.932 14.743 1.00 91.25 815 ALA A O 1
ATOM 6453 N N . PRO A 1 816 ? 61.138 18.895 15.601 1.00 94.31 816 PRO A N 1
ATOM 6454 C CA . PRO A 1 816 ? 62.431 18.399 16.071 1.00 94.31 816 PRO A CA 1
ATOM 6455 C C . PRO A 1 816 ? 62.308 17.446 17.260 1.00 94.31 816 PRO A C 1
ATOM 6457 O O . PRO A 1 816 ? 61.441 17.617 18.115 1.00 94.31 816 PRO A O 1
ATOM 6460 N N . TRP A 1 817 ? 63.232 16.489 17.364 1.00 97.25 817 TRP A N 1
ATOM 6461 C CA . TRP A 1 817 ? 63.404 15.700 18.586 1.00 97.25 817 TRP A CA 1
ATOM 6462 C C . TRP A 1 817 ? 64.012 16.553 19.706 1.00 97.25 817 TRP A C 1
ATOM 6464 O O . TRP A 1 817 ? 64.976 17.285 19.477 1.00 97.25 817 TRP A O 1
ATOM 6474 N N . ARG A 1 818 ? 63.450 16.439 20.911 1.00 94.88 818 ARG A N 1
ATOM 6475 C CA . ARG A 1 818 ? 63.840 17.160 22.132 1.00 94.88 818 ARG A CA 1
ATOM 6476 C C . ARG A 1 818 ? 63.985 16.179 23.303 1.00 94.88 818 ARG A C 1
ATOM 6478 O O . ARG A 1 818 ? 63.443 15.073 23.262 1.00 94.88 818 ARG A O 1
ATOM 6485 N N . GLN A 1 819 ? 64.731 16.561 24.336 1.00 94.62 819 GLN A N 1
ATOM 6486 C CA . GLN A 1 819 ? 64.879 15.779 25.567 1.00 94.62 819 GLN A CA 1
ATOM 6487 C C . GLN A 1 819 ? 63.670 15.966 26.492 1.00 94.62 819 GLN A C 1
ATOM 6489 O O . GLN A 1 819 ? 62.992 16.993 26.452 1.00 94.62 819 GLN A O 1
ATOM 6494 N N . LEU A 1 820 ? 63.393 14.986 27.358 1.00 94.25 820 LEU A N 1
ATOM 6495 C CA . LEU A 1 820 ? 62.354 15.138 28.381 1.00 94.25 820 LEU A CA 1
ATOM 6496 C C . LEU A 1 820 ? 62.698 16.294 29.328 1.00 94.25 820 LEU A C 1
ATOM 6498 O O . LEU A 1 820 ? 63.755 16.300 29.955 1.00 94.25 820 LEU A O 1
ATOM 6502 N N . GLY A 1 821 ? 61.773 17.244 29.444 1.00 92.31 821 GLY A N 1
ATOM 6503 C CA . GLY A 1 821 ? 61.922 18.483 30.205 1.00 92.31 821 GLY A CA 1
ATOM 6504 C C . GLY A 1 821 ? 62.363 19.702 29.387 1.00 92.31 821 GLY A C 1
ATOM 6505 O O . GLY A 1 821 ? 62.356 20.811 29.925 1.00 92.31 821 GLY A O 1
ATOM 6506 N N . ASP A 1 822 ? 62.691 19.540 28.100 1.00 95.19 822 ASP A N 1
ATOM 6507 C CA . ASP A 1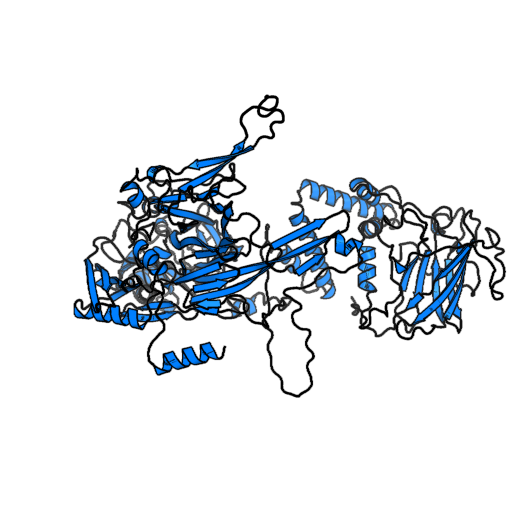 822 ? 62.970 20.670 27.206 1.00 95.19 822 ASP A CA 1
ATOM 6508 C C . ASP A 1 822 ? 61.728 21.553 26.984 1.00 95.19 822 ASP A C 1
ATOM 6510 O O . ASP A 1 822 ? 60.575 21.147 27.159 1.00 95.19 822 ASP A O 1
ATOM 6514 N N . SER A 1 823 ? 61.975 22.781 26.530 1.00 94.88 823 SER A N 1
ATOM 6515 C CA . SER A 1 823 ? 60.929 23.684 26.056 1.00 94.88 823 SER A CA 1
ATOM 6516 C C . SER A 1 823 ? 60.701 23.550 24.555 1.00 94.88 823 SER A C 1
ATOM 6518 O O . SER A 1 823 ? 61.657 23.457 23.779 1.00 94.88 823 SER A O 1
ATOM 6520 N N . VAL A 1 824 ? 59.435 23.613 24.137 1.00 96.69 824 VAL A N 1
ATOM 6521 C CA . VAL A 1 824 ? 59.078 23.859 22.730 1.00 96.69 824 VAL A CA 1
ATOM 6522 C C . VAL A 1 824 ? 59.051 25.354 22.387 1.00 96.69 824 VAL A C 1
ATOM 6524 O O . VAL A 1 824 ? 59.014 25.705 21.212 1.00 96.69 824 VAL A O 1
ATOM 6527 N N . ILE A 1 825 ? 59.091 26.243 23.387 1.00 96.62 825 ILE A N 1
ATOM 6528 C CA . ILE A 1 825 ? 59.097 27.703 23.216 1.00 96.62 825 ILE A CA 1
ATOM 6529 C C . ILE A 1 825 ? 60.496 28.140 22.774 1.00 96.62 825 ILE A C 1
ATOM 6531 O O . ILE A 1 825 ? 61.461 27.951 23.516 1.00 96.62 825 ILE A O 1
ATOM 6535 N N . GLN A 1 826 ? 60.637 28.701 21.573 1.00 94.31 826 GLN A N 1
ATOM 6536 C CA . GLN A 1 826 ? 61.924 29.172 21.036 1.00 94.31 826 GLN A CA 1
ATOM 6537 C C . GLN A 1 826 ? 61.955 30.699 20.886 1.00 94.31 826 GLN A C 1
ATOM 6539 O O . GLN A 1 826 ? 62.971 31.320 21.195 1.00 94.31 826 GLN A O 1
ATOM 6544 N N . ASP A 1 827 ? 60.829 31.302 20.493 1.00 95.06 827 ASP A N 1
ATOM 6545 C CA . ASP A 1 827 ? 60.707 32.737 20.208 1.00 95.06 827 ASP A CA 1
ATOM 6546 C C . ASP A 1 827 ? 59.901 33.514 21.257 1.00 95.06 827 ASP A C 1
ATOM 6548 O O . ASP A 1 827 ? 59.245 32.950 22.136 1.00 95.06 827 ASP A O 1
ATOM 6552 N N . LYS A 1 828 ? 59.942 34.848 21.162 1.00 90.00 828 LYS A N 1
ATOM 6553 C CA . LYS A 1 828 ? 59.204 35.745 22.057 1.00 90.00 828 LYS A CA 1
ATOM 6554 C C . LYS A 1 828 ? 57.688 35.622 21.845 1.00 90.00 828 LYS A C 1
ATOM 6556 O O . LYS A 1 828 ? 57.195 35.703 20.726 1.00 90.00 828 LYS A O 1
ATOM 6561 N N . HIS A 1 829 ? 56.955 35.538 22.949 1.00 93.00 829 HIS A N 1
ATOM 6562 C CA . HIS A 1 829 ? 55.495 35.538 23.017 1.00 93.00 829 HIS A CA 1
ATOM 6563 C C . HIS A 1 829 ? 55.021 36.379 24.213 1.00 93.00 829 HIS A C 1
ATOM 6565 O O . HIS A 1 829 ? 55.820 36.726 25.084 1.00 93.00 829 HIS A O 1
ATOM 6571 N N . ASP A 1 830 ? 53.711 36.613 24.287 1.00 92.62 830 ASP A N 1
ATOM 6572 C CA . ASP A 1 830 ? 53.032 37.226 25.442 1.00 92.62 830 ASP A CA 1
ATOM 6573 C C . ASP A 1 830 ? 52.134 36.208 26.195 1.00 92.62 830 ASP A C 1
ATOM 6575 O O . ASP A 1 830 ? 51.432 36.550 27.143 1.00 92.62 830 ASP A O 1
ATOM 6579 N N . GLY A 1 831 ? 52.149 34.933 25.773 1.00 94.12 831 GLY A N 1
ATOM 6580 C CA . GLY A 1 831 ? 51.400 33.826 26.389 1.00 94.12 831 GLY A CA 1
ATOM 6581 C C . GLY A 1 831 ? 51.986 33.281 27.697 1.00 94.12 831 GLY A C 1
ATOM 6582 O O . GLY A 1 831 ? 53.110 33.596 28.080 1.00 94.12 831 GLY A O 1
ATOM 6583 N N . ILE A 1 832 ? 51.218 32.417 28.368 1.00 95.62 832 ILE A N 1
ATOM 6584 C CA . ILE A 1 832 ? 51.521 31.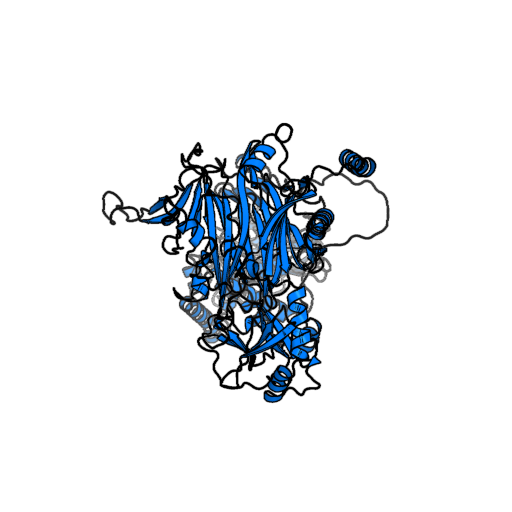909 29.715 1.00 95.62 832 ILE A CA 1
ATOM 6585 C C . ILE A 1 832 ? 52.351 30.619 29.644 1.00 95.62 832 ILE A C 1
ATOM 6587 O O . ILE A 1 832 ? 51.836 29.573 29.238 1.00 95.62 832 ILE A O 1
ATOM 6591 N N . VAL A 1 833 ? 53.605 30.673 30.102 1.00 97.12 833 VAL A N 1
ATOM 6592 C CA . VAL A 1 833 ? 54.492 29.500 30.197 1.00 97.12 833 VAL A CA 1
ATOM 6593 C C . VAL A 1 833 ? 53.909 28.466 31.168 1.00 97.12 833 VAL A C 1
ATOM 6595 O O . VAL A 1 833 ? 53.570 28.774 32.315 1.00 97.12 833 VAL A O 1
ATOM 6598 N N . THR A 1 834 ? 53.785 27.232 30.684 1.00 97.62 834 THR A N 1
ATOM 6599 C CA . THR A 1 834 ? 53.122 26.105 31.346 1.00 97.62 834 THR A CA 1
ATOM 6600 C C . THR A 1 834 ? 54.041 24.886 31.373 1.00 97.62 834 THR A C 1
ATOM 6602 O O . THR A 1 834 ? 54.641 24.523 30.359 1.00 97.62 834 THR A O 1
ATOM 6605 N N . TYR A 1 835 ? 54.132 24.235 32.529 1.00 97.25 835 TYR A N 1
ATOM 6606 C CA . TYR A 1 835 ? 54.736 22.914 32.682 1.00 97.25 835 TYR A CA 1
ATOM 6607 C C . TYR A 1 835 ? 53.694 21.835 32.356 1.00 97.25 835 TYR A C 1
ATOM 6609 O O . TYR A 1 835 ? 52.649 21.790 32.999 1.00 97.25 835 TYR A O 1
ATOM 6617 N N . MET A 1 836 ? 53.950 20.981 31.363 1.00 97.44 836 MET A N 1
ATOM 6618 C CA . MET A 1 836 ? 53.043 19.893 30.977 1.00 97.44 836 MET A CA 1
ATOM 6619 C C . MET A 1 836 ? 53.692 18.537 31.245 1.00 97.44 836 MET A C 1
ATOM 6621 O O . MET A 1 836 ? 54.836 18.324 30.843 1.00 97.44 836 MET A O 1
ATOM 6625 N N . HIS A 1 837 ? 52.966 17.615 31.885 1.00 96.62 837 HIS A N 1
ATOM 6626 C CA . HIS A 1 837 ? 53.467 16.274 32.196 1.00 96.62 837 HIS A CA 1
ATOM 6627 C C . HIS A 1 837 ? 52.362 15.220 32.377 1.00 96.62 837 HIS A C 1
ATOM 6629 O O . HIS A 1 837 ? 51.212 15.534 32.687 1.00 96.62 837 HIS A O 1
ATOM 6635 N N . GLY A 1 838 ? 52.731 13.947 32.270 1.00 96.75 838 GLY A N 1
ATOM 6636 C CA . GLY A 1 838 ? 51.836 12.830 32.564 1.00 96.75 838 GLY A CA 1
ATOM 6637 C C . GLY A 1 838 ? 52.419 11.480 32.176 1.00 96.75 838 GLY A C 1
ATOM 6638 O O . GLY A 1 838 ? 53.587 11.387 31.798 1.00 96.75 838 GLY A O 1
ATOM 6639 N N . ILE A 1 839 ? 51.610 10.432 32.299 1.00 97.38 839 ILE A N 1
ATOM 6640 C CA . ILE A 1 839 ? 51.993 9.040 32.064 1.00 97.38 839 ILE A CA 1
ATOM 6641 C C . ILE A 1 839 ? 51.154 8.462 30.923 1.00 97.38 839 ILE A C 1
ATOM 6643 O O . ILE A 1 839 ? 49.931 8.602 30.888 1.00 97.38 839 ILE A O 1
ATOM 6647 N N . ILE A 1 840 ? 51.811 7.766 29.995 1.00 97.62 840 ILE A N 1
ATOM 6648 C CA . ILE A 1 840 ? 51.137 7.047 28.909 1.00 97.62 840 ILE A CA 1
ATOM 6649 C C . ILE A 1 840 ? 50.933 5.586 29.327 1.00 97.62 840 ILE A C 1
ATOM 6651 O O . ILE A 1 840 ? 51.888 4.929 29.740 1.00 97.62 840 ILE A O 1
ATOM 6655 N N . ARG A 1 841 ? 49.697 5.078 29.251 1.00 95.50 841 ARG A N 1
ATOM 6656 C CA . ARG A 1 841 ? 49.263 3.789 29.821 1.00 95.50 841 ARG A CA 1
ATOM 6657 C C . ARG A 1 841 ? 48.632 2.854 28.798 1.00 95.50 841 ARG A C 1
ATOM 6659 O O . ARG A 1 841 ? 47.991 3.294 27.848 1.00 95.50 841 ARG A O 1
ATOM 6666 N N . ASP A 1 842 ? 48.748 1.554 29.047 1.00 92.75 842 ASP A N 1
ATOM 6667 C CA . ASP A 1 842 ? 47.988 0.515 28.350 1.00 92.75 842 ASP A CA 1
ATOM 6668 C C . ASP A 1 842 ? 46.537 0.451 28.861 1.00 92.75 842 ASP A C 1
ATOM 6670 O O . ASP A 1 842 ? 46.286 0.373 30.064 1.00 92.75 842 ASP A O 1
ATOM 6674 N N . MET A 1 843 ? 45.576 0.438 27.935 1.00 88.81 843 MET A N 1
ATOM 6675 C CA . MET A 1 843 ? 44.139 0.488 28.224 1.00 88.81 843 MET A CA 1
ATOM 6676 C C . MET A 1 843 ? 43.620 -0.655 29.109 1.00 88.81 843 MET A C 1
ATOM 6678 O O . MET A 1 843 ? 42.719 -0.433 29.918 1.00 88.81 843 MET A O 1
ATOM 6682 N N . GLN A 1 844 ? 44.160 -1.870 28.969 1.00 85.38 844 GLN A N 1
ATOM 6683 C CA . GLN A 1 844 ? 43.607 -3.071 29.611 1.00 85.38 844 GLN A CA 1
ATOM 6684 C C . GLN A 1 844 ? 44.260 -3.380 30.964 1.00 85.38 844 GLN A C 1
ATOM 6686 O O . GLN A 1 844 ? 43.602 -3.830 31.899 1.00 85.38 844 GLN A O 1
ATOM 6691 N N . THR A 1 845 ? 45.566 -3.151 31.067 1.00 89.06 845 THR A N 1
ATOM 6692 C CA . THR A 1 845 ? 46.412 -3.473 32.222 1.00 89.06 845 THR A CA 1
ATOM 6693 C C . THR A 1 845 ? 46.742 -2.255 33.081 1.00 89.06 845 THR A C 1
ATOM 6695 O O . THR A 1 845 ? 47.244 -2.432 34.191 1.00 89.06 845 THR A O 1
ATOM 6698 N N . GLN A 1 846 ? 46.484 -1.037 32.582 1.00 89.69 846 GLN A N 1
ATOM 6699 C CA . GLN A 1 846 ? 46.740 0.257 33.239 1.00 89.69 846 GLN A CA 1
ATOM 6700 C C . GLN A 1 846 ? 48.219 0.518 33.596 1.00 89.69 846 GLN A C 1
ATOM 6702 O O . GLN 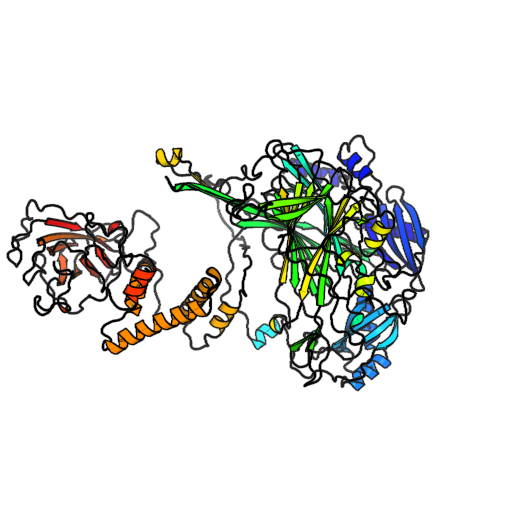A 1 846 ? 48.558 1.477 34.300 1.00 89.69 846 GLN A O 1
ATOM 6707 N N . LYS A 1 847 ? 49.124 -0.319 33.072 1.00 94.06 847 LYS A N 1
ATOM 6708 C CA . LYS A 1 847 ? 50.574 -0.184 33.224 1.00 94.06 847 LYS A CA 1
ATOM 6709 C C . LYS A 1 847 ? 51.109 0.945 32.338 1.00 94.06 847 LYS A C 1
ATOM 6711 O O . LYS A 1 847 ? 50.598 1.116 31.231 1.00 94.06 847 LYS A O 1
ATOM 6716 N N . PRO A 1 848 ? 52.146 1.679 32.774 1.00 96.25 848 PRO A N 1
ATOM 6717 C CA . PRO A 1 848 ? 52.817 2.646 31.915 1.00 96.25 848 PRO A CA 1
ATOM 6718 C C . PRO A 1 848 ? 53.524 2.003 30.716 1.00 96.25 848 PRO A C 1
ATOM 6720 O O . PRO A 1 848 ? 53.945 0.846 30.787 1.00 96.25 848 PRO A O 1
ATOM 6723 N N . ILE A 1 849 ? 53.686 2.772 29.639 1.00 97.12 849 ILE A N 1
ATOM 6724 C CA . ILE A 1 849 ? 54.327 2.350 28.390 1.00 97.12 849 ILE A CA 1
ATOM 6725 C C . ILE A 1 849 ? 55.599 3.195 28.158 1.00 97.12 849 ILE A C 1
ATOM 6727 O O . ILE A 1 849 ? 55.495 4.394 27.867 1.00 97.12 849 ILE A O 1
ATOM 6731 N N . PRO A 1 850 ? 56.805 2.609 28.263 1.00 96.19 850 PRO A N 1
ATOM 6732 C CA . PRO A 1 850 ? 58.056 3.307 27.971 1.00 96.19 850 PRO A CA 1
ATOM 6733 C C . PRO A 1 850 ? 58.297 3.439 26.459 1.00 96.19 850 PRO A C 1
ATOM 6735 O O . PRO A 1 850 ? 57.704 2.716 25.662 1.00 96.19 850 PRO A O 1
ATOM 6738 N N . ASN A 1 851 ? 59.214 4.323 26.052 1.00 94.88 851 ASN A N 1
ATOM 6739 C CA . ASN A 1 851 ? 59.631 4.525 24.654 1.00 94.88 851 ASN A CA 1
ATOM 6740 C C . ASN A 1 851 ? 58.514 4.929 23.662 1.00 94.88 851 ASN A C 1
ATOM 6742 O O . ASN A 1 851 ? 58.720 4.879 22.442 1.00 94.88 851 ASN A O 1
ATOM 6746 N N . VAL A 1 852 ? 57.357 5.397 24.133 1.00 97.69 852 VAL A N 1
ATOM 6747 C CA . VAL A 1 852 ? 56.297 5.965 23.284 1.00 97.69 852 VAL A CA 1
ATOM 6748 C C . VAL A 1 852 ? 56.777 7.287 22.690 1.00 97.69 852 VAL A C 1
ATOM 6750 O O . VAL A 1 852 ? 57.404 8.089 23.377 1.00 97.69 852 VAL A O 1
ATOM 6753 N N . THR A 1 853 ? 56.503 7.525 21.408 1.00 98.00 853 THR A N 1
ATOM 6754 C CA . THR A 1 853 ? 56.714 8.837 20.781 1.00 98.00 853 THR A CA 1
ATOM 6755 C C . THR A 1 853 ? 55.565 9.768 21.146 1.00 98.00 853 THR A C 1
ATOM 6757 O O . THR A 1 853 ? 54.413 9.436 20.874 1.00 98.00 853 THR A O 1
ATOM 6760 N N . PHE A 1 854 ? 55.885 10.939 21.687 1.00 97.06 854 PHE A N 1
ATOM 6761 C CA . PHE A 1 854 ? 54.944 12.021 21.972 1.00 97.06 854 PHE A CA 1
ATOM 6762 C C . PHE A 1 854 ? 55.317 13.225 21.092 1.00 97.06 854 PHE A C 1
ATOM 6764 O O . PHE A 1 854 ? 56.345 13.861 21.322 1.00 97.06 854 PHE A O 1
ATOM 6771 N N . ASP A 1 855 ? 54.538 13.483 20.041 1.00 97.12 855 ASP A N 1
ATOM 6772 C CA . ASP A 1 855 ? 54.709 14.600 19.099 1.00 97.12 855 ASP A CA 1
ATOM 6773 C C . ASP A 1 855 ? 53.700 15.710 19.433 1.00 97.12 855 ASP A C 1
ATOM 6775 O O . ASP A 1 855 ? 52.508 15.442 19.596 1.00 97.12 855 ASP A O 1
ATOM 6779 N N . PHE A 1 856 ? 54.187 16.942 19.576 1.00 96.69 856 PHE A N 1
ATOM 6780 C CA . PHE A 1 856 ? 53.466 18.081 20.147 1.00 96.69 856 PHE A CA 1
ATOM 6781 C C . PHE A 1 856 ? 53.544 19.297 19.218 1.00 96.69 856 PHE A C 1
ATOM 6783 O O . PHE A 1 856 ? 54.635 19.659 18.762 1.00 96.69 856 PHE A O 1
ATOM 6790 N N . TRP A 1 857 ? 52.415 19.980 18.994 1.00 96.81 857 TRP A N 1
ATOM 6791 C CA . TRP A 1 857 ? 52.390 21.306 18.364 1.00 96.81 857 TRP A CA 1
ATOM 6792 C C . TRP A 1 857 ? 51.212 22.171 18.837 1.00 96.81 857 TRP A C 1
ATOM 6794 O O . TRP A 1 857 ? 50.134 21.674 19.161 1.00 96.81 857 TRP A O 1
ATOM 6804 N N . GLN A 1 858 ? 51.408 23.492 18.858 1.00 95.56 858 GLN A N 1
ATOM 6805 C CA . GLN A 1 858 ? 50.365 24.469 19.192 1.00 95.56 858 GLN A CA 1
ATOM 6806 C C . GLN A 1 858 ? 50.582 25.811 18.477 1.00 95.56 858 GLN A C 1
ATOM 6808 O O . GLN A 1 858 ? 51.686 26.105 18.019 1.00 95.56 858 GLN A O 1
ATOM 6813 N N . ALA A 1 859 ? 49.542 26.644 18.430 1.00 94.69 859 ALA A N 1
ATOM 6814 C CA . ALA A 1 859 ? 49.670 28.044 18.033 1.00 94.69 859 ALA A CA 1
ATOM 6815 C C . ALA A 1 859 ? 50.355 28.881 19.133 1.00 94.69 859 ALA A C 1
ATOM 6817 O O . ALA A 1 859 ? 50.246 28.581 20.327 1.00 94.69 859 ALA A O 1
ATOM 6818 N N . SER A 1 860 ? 51.017 29.965 18.723 1.00 94.38 860 SER A N 1
ATOM 6819 C CA . SER A 1 860 ? 51.563 30.990 19.620 1.00 94.38 860 SER A CA 1
ATOM 6820 C C . SER A 1 860 ? 50.463 31.866 20.231 1.00 94.38 860 SER A C 1
ATOM 6822 O O . SER A 1 860 ? 49.293 31.800 19.849 1.00 94.38 860 SER A O 1
ATOM 6824 N N . SER A 1 861 ? 50.830 32.728 21.182 1.00 93.31 861 SER A N 1
ATOM 6825 C CA . SER A 1 861 ? 49.892 33.579 21.934 1.00 93.31 861 SER A CA 1
ATOM 6826 C C . SER A 1 861 ? 49.162 34.632 21.096 1.00 93.31 861 SER A C 1
ATOM 6828 O O . SER A 1 861 ? 48.255 35.288 21.595 1.00 93.31 861 SER A O 1
ATOM 6830 N N . ASN A 1 862 ? 49.555 34.813 19.834 1.00 92.00 862 ASN A N 1
ATOM 6831 C CA . ASN A 1 862 ? 48.860 35.643 18.851 1.00 92.00 862 ASN A CA 1
ATOM 6832 C C . ASN A 1 862 ? 47.884 34.844 17.958 1.00 92.00 862 ASN A C 1
ATOM 6834 O O . ASN A 1 862 ? 47.372 35.388 16.981 1.00 92.00 862 ASN A O 1
ATOM 6838 N N . GLY A 1 863 ? 47.644 33.564 18.265 1.00 91.12 863 GLY A N 1
ATOM 6839 C CA . GLY A 1 863 ? 46.738 32.685 17.521 1.00 91.12 863 GLY A CA 1
ATOM 6840 C C . GLY A 1 863 ? 47.307 32.123 16.214 1.00 91.12 863 GLY A C 1
ATOM 6841 O O . GLY A 1 863 ? 46.545 31.561 15.431 1.00 91.12 863 GLY A O 1
ATOM 6842 N N . LYS A 1 864 ? 48.617 32.261 15.959 1.00 92.38 864 LYS A N 1
ATOM 6843 C CA . LYS A 1 864 ? 49.274 31.777 14.734 1.00 92.38 864 LYS A CA 1
ATOM 6844 C C . LYS A 1 864 ? 50.305 30.682 14.988 1.00 92.38 864 LYS A C 1
ATOM 6846 O O . LYS A 1 864 ? 51.057 30.733 15.963 1.00 92.38 864 LYS A O 1
ATOM 6851 N N . TYR A 1 865 ? 50.412 29.759 14.040 1.00 92.50 865 TYR A N 1
ATOM 6852 C CA . TYR A 1 865 ? 51.535 28.829 13.920 1.00 92.50 865 TYR A CA 1
ATOM 6853 C C . TYR A 1 865 ? 52.756 29.498 13.271 1.00 92.50 865 TYR A C 1
ATOM 6855 O O . TYR A 1 865 ? 52.611 30.436 12.488 1.00 92.50 865 TYR A O 1
ATOM 6863 N N . ASP A 1 866 ? 53.943 28.969 13.572 1.00 87.94 866 ASP A N 1
ATOM 6864 C CA . ASP A 1 866 ? 55.253 29.337 13.011 1.00 87.94 866 ASP A CA 1
ATOM 6865 C C . ASP A 1 866 ? 55.224 29.765 11.529 1.00 87.94 866 ASP A C 1
ATOM 6867 O O . ASP A 1 866 ? 55.507 30.917 11.198 1.00 87.94 866 ASP A O 1
ATOM 6871 N N . PHE A 1 867 ? 54.791 28.876 10.633 1.00 85.06 867 PHE A N 1
ATOM 6872 C CA . PHE A 1 867 ? 54.798 29.106 9.184 1.00 85.06 867 PHE A CA 1
ATOM 6873 C C . PHE A 1 867 ? 53.808 30.195 8.710 1.00 85.06 867 PHE A C 1
ATOM 6875 O O . PHE A 1 867 ? 53.899 30.665 7.576 1.00 85.06 867 PHE A O 1
ATOM 6882 N N . GLN A 1 868 ? 52.855 30.603 9.558 1.00 88.50 868 GLN A N 1
ATOM 6883 C CA . GLN A 1 868 ? 51.897 31.689 9.297 1.00 88.50 868 GLN A CA 1
ATOM 6884 C C . GLN A 1 868 ? 52.428 33.058 9.759 1.00 88.50 868 GLN A C 1
ATOM 6886 O O . GLN A 1 868 ? 51.771 34.089 9.569 1.00 88.50 868 GLN A O 1
ATOM 6891 N N . ASP A 1 869 ? 53.584 33.074 10.424 1.00 90.44 869 ASP A N 1
ATOM 6892 C CA . ASP A 1 869 ? 54.141 34.237 11.105 1.00 90.44 869 ASP A CA 1
ATOM 6893 C C . ASP A 1 869 ? 55.686 34.322 11.040 1.00 90.44 869 ASP A C 1
ATOM 6895 O O . ASP A 1 869 ? 56.306 34.717 12.031 1.00 90.44 869 ASP A O 1
ATOM 6899 N N . PRO A 1 870 ? 56.344 34.026 9.894 1.00 86.12 870 PRO A N 1
ATOM 6900 C CA . PRO A 1 870 ? 57.808 33.896 9.793 1.00 86.12 870 PRO A CA 1
ATOM 6901 C C . PRO A 1 870 ? 58.591 35.207 10.009 1.00 86.12 870 PRO A C 1
ATOM 6903 O O . PRO A 1 870 ? 59.815 35.223 9.938 1.00 86.12 870 PRO A O 1
ATOM 6906 N N . GLY A 1 871 ? 57.900 36.329 10.242 1.00 88.88 871 GLY A N 1
ATOM 6907 C CA . GLY A 1 871 ? 58.511 37.583 10.695 1.00 88.88 871 GLY A CA 1
ATOM 6908 C C . GLY A 1 871 ? 58.649 37.704 12.220 1.00 88.88 871 GLY A C 1
ATOM 6909 O O . GLY A 1 871 ? 59.357 38.594 12.681 1.00 88.88 871 GLY A O 1
ATOM 6910 N N . ASN A 1 872 ? 57.976 36.840 12.990 1.00 89.56 872 ASN A N 1
ATOM 6911 C CA . ASN A 1 872 ? 57.937 36.860 14.459 1.00 89.56 872 ASN A CA 1
ATOM 6912 C C . ASN A 1 872 ? 58.288 35.503 15.102 1.00 89.56 872 ASN A C 1
ATOM 6914 O O . ASN A 1 872 ? 58.547 35.460 16.302 1.00 89.56 872 ASN A O 1
ATOM 6918 N N . GLN A 1 873 ? 58.262 34.408 14.334 1.00 94.38 873 GLN A N 1
ATOM 6919 C CA . GLN A 1 873 ? 58.507 33.043 14.804 1.00 94.38 873 GLN A CA 1
ATOM 6920 C C . GLN A 1 873 ? 59.517 32.328 13.900 1.00 94.38 873 GLN A C 1
ATOM 6922 O O . GLN A 1 873 ? 59.516 32.522 12.684 1.00 94.38 873 GLN A O 1
ATOM 6927 N N . SER A 1 874 ? 60.357 31.490 14.500 1.00 92.38 874 SER A N 1
ATOM 6928 C CA . SER A 1 874 ? 61.301 30.603 13.822 1.00 92.38 874 SER A CA 1
ATOM 6929 C C . SER A 1 874 ? 60.653 29.270 13.423 1.00 92.38 874 SER A C 1
ATOM 6931 O O . SER A 1 874 ? 59.658 28.836 14.011 1.00 92.38 874 SER A O 1
ATOM 6933 N N . ASP A 1 875 ? 61.224 28.601 12.418 1.00 91.50 875 ASP A N 1
ATOM 6934 C CA . ASP A 1 875 ? 60.726 27.316 11.918 1.00 91.50 875 ASP A CA 1
ATOM 6935 C C . ASP A 1 875 ? 60.682 26.254 13.032 1.00 91.50 875 ASP A C 1
ATOM 6937 O O . ASP A 1 875 ? 61.710 25.866 13.591 1.00 91.50 875 ASP A O 1
ATOM 6941 N N . ASN A 1 876 ? 59.499 25.688 13.283 1.00 92.12 876 ASN A N 1
ATOM 6942 C CA . ASN A 1 876 ? 59.215 24.723 14.350 1.00 92.12 876 ASN A CA 1
ATOM 6943 C C . ASN A 1 876 ? 59.275 25.285 15.788 1.00 92.12 876 ASN A C 1
ATOM 6945 O O . ASN A 1 876 ? 59.388 24.511 16.750 1.00 92.12 876 ASN A O 1
ATOM 6949 N N . ASN A 1 877 ? 59.113 26.601 15.962 1.00 94.44 877 ASN A N 1
ATOM 6950 C CA . ASN A 1 877 ? 58.697 27.180 17.241 1.00 94.44 877 ASN A CA 1
ATOM 6951 C C . ASN A 1 877 ? 57.385 26.534 17.727 1.00 94.44 877 ASN A C 1
ATOM 6953 O O . ASN A 1 877 ? 56.478 26.279 16.937 1.00 94.44 877 ASN A O 1
ATOM 6957 N N . LEU A 1 878 ? 57.286 26.263 19.032 1.00 96.19 878 LEU A N 1
ATOM 6958 C CA . LEU A 1 878 ? 56.152 25.585 19.677 1.00 96.19 878 LEU A CA 1
ATOM 6959 C C . LEU A 1 878 ? 55.860 24.167 19.145 1.00 96.19 878 LEU A C 1
ATOM 6961 O O . LEU A 1 878 ? 54.736 23.674 19.255 1.00 96.19 878 LEU A O 1
ATOM 6965 N N . ARG A 1 879 ? 56.892 23.482 18.627 1.00 97.00 879 ARG A N 1
ATOM 6966 C CA . ARG A 1 879 ? 56.846 22.070 18.211 1.00 97.00 879 ARG A CA 1
ATOM 6967 C C . ARG A 1 879 ? 57.940 21.225 18.864 1.00 97.00 879 ARG A C 1
ATOM 6969 O O . ARG A 1 879 ? 59.054 21.709 19.101 1.00 97.00 879 ARG A O 1
ATOM 6976 N N . GLY A 1 880 ? 57.669 19.940 19.089 1.00 96.31 880 GLY A N 1
ATOM 6977 C CA . GLY A 1 880 ? 58.686 18.989 19.545 1.00 96.31 880 GLY A CA 1
ATOM 6978 C C . GLY A 1 880 ? 58.216 17.536 19.620 1.00 96.31 880 GLY A C 1
ATOM 6979 O O . GLY A 1 880 ? 57.061 17.268 19.938 1.00 96.31 880 GLY A O 1
ATOM 6980 N N . LYS A 1 881 ? 59.145 16.610 19.369 1.00 97.38 881 LYS A N 1
ATOM 6981 C CA . LYS A 1 881 ? 58.985 15.159 19.519 1.00 97.38 881 LYS A CA 1
ATOM 6982 C C . LYS A 1 881 ? 59.808 14.662 20.700 1.00 97.38 881 LYS A C 1
ATOM 6984 O O . LYS A 1 881 ? 60.999 14.954 20.793 1.00 97.38 881 LYS A O 1
ATOM 6989 N N . PHE A 1 882 ? 59.185 13.877 21.565 1.00 96.94 882 PHE A N 1
ATOM 6990 C CA . PHE A 1 882 ? 59.767 13.348 22.796 1.00 96.94 882 PHE A CA 1
ATOM 6991 C C . PHE A 1 882 ? 59.599 11.821 22.850 1.00 96.94 882 PHE A C 1
ATOM 6993 O O . PHE A 1 882 ? 58.745 11.255 22.160 1.00 96.94 882 PHE A O 1
ATOM 7000 N N . LYS A 1 883 ? 60.400 11.147 23.681 1.00 97.31 883 LYS A N 1
ATOM 7001 C CA . LYS A 1 883 ? 60.207 9.737 24.056 1.00 97.31 883 LYS A CA 1
ATOM 7002 C C . LYS A 1 883 ? 59.840 9.639 25.532 1.00 97.31 883 LYS A C 1
ATOM 7004 O O . LYS A 1 883 ? 60.470 10.328 26.328 1.00 97.31 883 LYS A O 1
ATOM 7009 N N . THR A 1 884 ? 58.871 8.794 25.892 1.00 97.50 884 THR A N 1
ATOM 7010 C CA . THR A 1 884 ? 58.606 8.488 27.308 1.00 97.50 884 THR A CA 1
ATOM 7011 C C . THR A 1 884 ? 59.762 7.713 27.937 1.00 97.50 884 THR A C 1
ATOM 7013 O O . THR A 1 884 ? 60.395 6.890 27.269 1.00 97.50 884 THR A O 1
ATOM 7016 N N . ASP A 1 885 ? 60.034 7.972 29.218 1.00 95.38 885 ASP A N 1
ATOM 7017 C CA . ASP A 1 885 ? 61.064 7.247 29.974 1.00 95.38 885 ASP A CA 1
ATOM 7018 C C . ASP A 1 885 ? 60.596 5.853 30.437 1.00 95.38 885 ASP A C 1
ATOM 7020 O O . ASP A 1 885 ? 59.524 5.378 30.058 1.00 95.38 885 ASP A O 1
ATOM 7024 N N . GLU A 1 886 ? 61.418 5.163 31.234 1.00 94.44 886 GLU A N 1
ATOM 7025 C CA . GLU A 1 886 ? 61.148 3.800 31.720 1.00 94.44 886 GLU A CA 1
ATOM 7026 C C . GLU A 1 886 ? 59.841 3.677 32.530 1.00 94.44 886 GLU A C 1
ATOM 7028 O O . GLU A 1 886 ? 59.246 2.600 32.558 1.00 94.44 886 GLU A O 1
ATOM 7033 N N . ASN A 1 887 ? 59.352 4.775 33.122 1.00 94.19 887 ASN A N 1
ATOM 7034 C CA . ASN A 1 887 ? 58.083 4.827 33.853 1.00 94.19 887 ASN A CA 1
ATOM 7035 C C . ASN A 1 887 ? 56.899 5.252 32.968 1.00 94.19 887 ASN A C 1
ATOM 7037 O O . ASN A 1 887 ? 55.808 5.488 33.483 1.00 94.19 887 ASN A O 1
ATOM 7041 N N . GLY A 1 888 ? 57.098 5.382 31.653 1.00 95.75 888 GLY A N 1
ATOM 7042 C CA . GLY A 1 888 ? 56.092 5.884 30.719 1.00 95.75 888 GLY A CA 1
ATOM 7043 C C . GLY A 1 888 ? 55.770 7.373 30.882 1.00 95.75 888 GLY A C 1
ATOM 7044 O O . GLY A 1 888 ? 54.765 7.831 30.336 1.00 95.75 888 GLY A O 1
ATOM 7045 N N . GLU A 1 889 ? 56.595 8.130 31.616 1.00 96.31 889 GLU A N 1
ATOM 7046 C CA . GLU A 1 889 ? 56.396 9.564 31.830 1.00 96.31 889 GLU A CA 1
ATOM 7047 C C . GLU A 1 889 ? 56.824 10.390 30.613 1.00 96.31 889 GLU A C 1
ATOM 7049 O O . GLU A 1 889 ? 57.850 10.120 29.981 1.00 96.31 889 GLU A O 1
ATOM 7054 N N . TYR A 1 890 ? 56.083 11.465 30.345 1.00 96.81 890 TYR A N 1
ATOM 7055 C CA . TYR A 1 890 ? 56.523 12.584 29.515 1.00 96.81 890 TYR A CA 1
ATOM 7056 C C . TYR A 1 890 ? 56.426 13.902 30.297 1.00 96.81 890 TYR A C 1
ATOM 7058 O O . TYR A 1 890 ? 55.613 14.046 31.214 1.00 96.81 890 TYR A O 1
ATOM 7066 N N . ARG A 1 891 ? 57.274 14.873 29.939 1.00 96.25 891 ARG A N 1
ATOM 7067 C CA . ARG A 1 891 ? 57.362 16.195 30.578 1.00 96.25 891 ARG A CA 1
ATOM 7068 C C . ARG A 1 891 ? 58.030 17.212 29.648 1.00 96.25 891 ARG A C 1
ATOM 7070 O O . ARG A 1 891 ? 59.014 16.868 28.994 1.00 96.25 891 ARG A O 1
ATOM 7077 N N . LEU A 1 892 ? 57.493 18.432 29.574 1.00 97.06 892 LEU A N 1
ATOM 7078 C CA . LEU A 1 892 ? 57.984 19.533 28.728 1.00 97.06 892 LEU A CA 1
ATOM 7079 C C . LEU A 1 892 ? 57.519 20.915 29.229 1.00 97.06 892 LEU A C 1
ATOM 7081 O O . LEU A 1 892 ? 56.591 21.014 30.036 1.00 97.06 892 LEU A O 1
ATOM 7085 N N . TYR A 1 893 ? 58.108 21.985 28.687 1.00 97.62 893 TYR A N 1
ATOM 7086 C CA . TYR A 1 893 ? 57.552 23.343 28.777 1.00 97.62 893 TYR A CA 1
ATOM 7087 C C . TYR A 1 893 ? 56.874 23.772 27.471 1.00 97.62 893 TYR A C 1
ATOM 7089 O O . TYR A 1 893 ? 57.428 23.608 26.383 1.00 97.62 893 TYR A O 1
ATOM 7097 N N . CYS A 1 894 ? 55.681 24.351 27.601 1.00 97.69 894 CYS A N 1
ATOM 7098 C CA . CYS A 1 894 ? 54.806 24.801 26.517 1.00 97.69 894 CYS A CA 1
ATOM 7099 C C . CYS A 1 894 ? 54.063 26.093 26.919 1.00 97.69 894 CYS A C 1
ATOM 7101 O O . CYS A 1 894 ? 54.317 26.643 27.993 1.00 97.69 894 CYS A O 1
ATOM 7103 N N . LEU A 1 895 ? 53.139 26.593 26.092 1.00 97.81 895 LEU A N 1
ATOM 7104 C CA . LEU A 1 895 ? 52.246 27.697 26.474 1.00 97.81 895 LEU A CA 1
ATOM 7105 C C . LEU A 1 895 ? 50.840 27.173 26.770 1.00 97.81 895 LEU A C 1
ATOM 7107 O O . LEU A 1 895 ? 50.342 26.318 26.036 1.00 97.81 895 LEU A O 1
ATOM 7111 N N . ARG A 1 896 ? 50.131 27.758 27.749 1.00 95.50 896 ARG A N 1
ATOM 7112 C CA . ARG A 1 896 ? 48.667 27.602 27.805 1.00 95.50 896 ARG A CA 1
ATOM 7113 C C . ARG A 1 896 ? 48.121 28.105 26.461 1.00 95.50 896 ARG A C 1
ATOM 7115 O O . ARG A 1 896 ? 48.448 29.234 26.079 1.00 95.50 896 ARG A O 1
ATOM 7122 N N . PRO A 1 897 ? 47.331 27.304 25.727 1.00 96.69 897 PRO A N 1
ATOM 7123 C CA . PRO A 1 897 ? 46.922 27.671 24.384 1.00 96.69 897 PRO A CA 1
ATOM 7124 C C . PRO A 1 897 ? 45.980 28.880 24.386 1.00 96.69 897 PRO A C 1
ATOM 7126 O O . PRO A 1 897 ? 45.421 29.273 25.415 1.00 96.69 897 PRO A O 1
ATOM 7129 N N . THR A 1 898 ? 45.819 29.471 23.203 1.00 93.94 898 THR A N 1
ATOM 7130 C CA . THR A 1 898 ? 45.004 30.666 22.950 1.00 93.94 898 THR A CA 1
ATOM 7131 C C . THR A 1 898 ? 43.974 30.352 21.863 1.00 93.94 898 THR A C 1
ATOM 7133 O O . THR A 1 898 ? 44.316 29.717 20.865 1.00 93.94 898 THR A O 1
ATOM 7136 N N . ALA A 1 899 ? 42.719 30.762 22.064 1.00 94.44 899 ALA A N 1
ATOM 7137 C CA . ALA A 1 899 ? 41.645 30.610 21.083 1.00 94.44 899 ALA A CA 1
ATOM 7138 C C . ALA A 1 899 ? 41.914 31.469 19.840 1.00 94.44 899 ALA A C 1
ATOM 7140 O O . ALA A 1 899 ? 42.442 32.577 19.954 1.00 94.44 899 ALA A O 1
ATOM 7141 N N . TYR A 1 900 ? 41.531 30.988 18.657 1.00 93.50 900 TYR A N 1
ATOM 7142 C CA . TYR A 1 900 ? 41.768 31.706 17.403 1.00 93.50 900 TYR A CA 1
ATOM 7143 C C . TYR A 1 900 ? 40.624 31.537 16.401 1.00 93.50 900 TYR A C 1
ATOM 7145 O O . TYR A 1 900 ? 39.900 30.543 16.398 1.00 93.50 900 TYR A O 1
ATOM 7153 N N . SER A 1 901 ? 40.462 32.538 15.538 1.00 91.56 901 SER A N 1
ATOM 7154 C CA . SER A 1 901 ? 39.480 32.521 14.454 1.00 91.56 901 SER A CA 1
ATOM 7155 C C . SER A 1 901 ? 40.004 31.710 13.271 1.00 91.56 901 SER A C 1
ATOM 7157 O O . SER A 1 901 ? 41.146 31.892 12.849 1.00 91.56 901 SER A O 1
ATOM 7159 N N . LEU A 1 902 ? 39.141 30.904 12.653 1.00 90.19 902 LEU A N 1
ATOM 7160 C CA . LEU A 1 902 ? 39.306 30.532 11.247 1.00 90.19 902 LEU A CA 1
ATOM 7161 C C . LEU A 1 902 ? 39.283 31.805 10.366 1.00 90.19 902 LEU A C 1
ATOM 7163 O O . LEU A 1 902 ? 38.705 32.815 10.784 1.00 90.19 902 LEU A O 1
ATOM 7167 N N . PRO A 1 903 ? 39.888 31.803 9.162 1.00 87.69 903 PRO A N 1
ATOM 7168 C CA . PRO A 1 903 ? 39.853 32.961 8.266 1.00 87.69 903 PRO A CA 1
ATOM 7169 C C . PRO A 1 903 ? 38.420 33.399 7.932 1.00 87.69 903 PRO A C 1
ATOM 7171 O O . PRO A 1 903 ? 37.590 32.578 7.542 1.00 87.69 903 PRO A O 1
ATOM 7174 N N . GLN A 1 904 ? 38.145 34.696 8.090 1.00 92.25 904 GLN A N 1
ATOM 7175 C CA . GLN A 1 904 ? 36.822 35.312 7.906 1.00 92.25 904 GLN A CA 1
ATOM 7176 C C . GLN A 1 904 ? 36.637 35.820 6.466 1.00 92.25 904 GLN A C 1
ATOM 7178 O O . GLN A 1 904 ? 36.252 36.962 6.219 1.00 92.25 904 GLN A O 1
ATOM 7183 N N . ASP A 1 905 ? 36.982 34.969 5.501 1.00 89.94 905 ASP A N 1
ATOM 7184 C CA . ASP A 1 905 ? 36.877 35.228 4.070 1.00 89.94 905 ASP A CA 1
ATOM 7185 C C . ASP A 1 905 ? 36.695 33.916 3.281 1.00 89.94 905 ASP A C 1
ATOM 7187 O O . ASP A 1 905 ? 36.927 32.818 3.792 1.00 89.94 905 ASP A O 1
ATOM 7191 N N . GLY A 1 906 ? 36.274 34.027 2.019 1.00 90.00 906 GLY A N 1
ATOM 7192 C CA . GLY A 1 906 ? 36.017 32.873 1.152 1.00 90.00 906 GLY A CA 1
ATOM 7193 C C . GLY A 1 906 ? 34.767 32.047 1.523 1.00 90.00 906 GLY A C 1
ATOM 7194 O O . GLY A 1 906 ? 33.994 32.435 2.406 1.00 90.00 906 GLY A O 1
ATOM 7195 N N . PRO A 1 907 ? 34.538 30.912 0.835 1.00 92.06 907 PRO A N 1
ATOM 7196 C CA . PRO A 1 907 ? 33.314 30.117 0.967 1.00 92.06 907 PRO A CA 1
ATOM 7197 C C . PRO A 1 907 ? 33.037 29.587 2.379 1.00 92.06 907 PRO A C 1
ATOM 7199 O O . PRO A 1 907 ? 31.898 29.660 2.836 1.00 92.06 907 PRO A O 1
ATOM 7202 N N . SER A 1 908 ? 34.045 29.106 3.117 1.00 92.75 908 SER A N 1
ATOM 7203 C CA . SER A 1 908 ? 33.810 28.577 4.474 1.00 92.75 908 SER A CA 1
ATOM 7204 C C . SER A 1 908 ? 33.264 29.646 5.425 1.00 92.75 908 SER A C 1
ATOM 7206 O O . SER A 1 908 ? 32.410 29.355 6.259 1.00 92.75 908 SER A O 1
ATOM 7208 N N . TRP A 1 909 ? 33.712 30.897 5.279 1.00 93.62 909 TRP A N 1
ATOM 7209 C CA . TRP A 1 909 ? 33.171 32.015 6.048 1.00 93.62 909 TRP A CA 1
ATOM 7210 C C . TRP A 1 909 ? 31.747 32.373 5.616 1.00 93.62 909 TRP A C 1
ATOM 7212 O O . TRP A 1 909 ? 30.882 32.554 6.468 1.00 93.62 909 TRP A O 1
ATOM 7222 N N . GLN A 1 910 ? 31.473 32.392 4.307 1.00 93.31 910 GLN A N 1
ATOM 7223 C CA . GLN A 1 910 ? 30.125 32.635 3.778 1.00 93.31 910 GLN A CA 1
ATOM 7224 C C . GLN A 1 910 ? 29.110 31.604 4.298 1.00 93.31 910 GLN A C 1
ATOM 7226 O O . GLN A 1 910 ? 28.001 31.987 4.663 1.00 93.31 910 GLN A O 1
ATOM 7231 N N . LEU A 1 911 ? 29.492 30.323 4.401 1.00 94.06 911 LEU A N 1
ATOM 7232 C CA . LEU A 1 911 ? 28.640 29.292 5.002 1.00 94.06 911 LEU A CA 1
ATOM 7233 C C . LEU A 1 911 ? 28.389 29.553 6.491 1.00 94.06 911 LEU A C 1
ATOM 7235 O O . LEU A 1 911 ? 27.240 29.504 6.913 1.00 94.06 911 LEU A O 1
ATOM 7239 N N . LEU A 1 912 ? 29.428 29.870 7.274 1.00 95.00 912 LEU A N 1
ATOM 7240 C CA . LEU A 1 912 ? 29.275 30.193 8.699 1.00 95.00 912 LEU A CA 1
ATOM 7241 C C . LEU A 1 912 ? 28.327 31.378 8.924 1.00 95.00 912 LEU A C 1
ATOM 7243 O O . LEU A 1 912 ? 27.463 31.301 9.793 1.00 95.00 912 LEU A O 1
ATOM 7247 N N . GLN A 1 913 ? 28.425 32.428 8.102 1.00 94.94 913 GLN A N 1
ATOM 7248 C CA . GLN A 1 913 ? 27.490 33.556 8.144 1.00 94.94 913 GLN A CA 1
ATOM 7249 C C . GLN A 1 913 ? 26.060 33.157 7.742 1.00 94.94 913 GLN A C 1
ATOM 7251 O O . GLN A 1 913 ? 25.107 33.632 8.352 1.00 94.94 913 GLN A O 1
ATOM 7256 N N . ALA A 1 914 ? 25.894 32.280 6.745 1.00 89.81 914 ALA A N 1
ATOM 7257 C CA . ALA A 1 914 ? 24.580 31.830 6.278 1.00 89.81 914 ALA A CA 1
ATOM 7258 C C . ALA A 1 914 ? 23.822 30.951 7.295 1.00 89.81 914 ALA A C 1
ATOM 7260 O O . ALA A 1 914 ? 22.600 30.859 7.214 1.00 89.81 914 ALA A O 1
ATOM 7261 N N . ILE A 1 915 ? 24.529 30.329 8.247 1.00 91.62 915 ILE A N 1
ATOM 7262 C CA . ILE A 1 915 ? 23.955 29.483 9.313 1.00 91.62 915 ILE A CA 1
ATOM 7263 C C . ILE A 1 915 ? 24.128 30.078 10.726 1.00 91.62 915 ILE A C 1
ATOM 7265 O O . ILE A 1 915 ? 24.028 29.349 11.709 1.00 91.62 915 ILE A O 1
ATOM 7269 N N . ASP A 1 916 ? 24.407 31.385 10.818 1.00 92.56 916 ASP A N 1
ATOM 7270 C CA . ASP A 1 916 ? 24.588 32.161 12.061 1.00 92.56 916 ASP A CA 1
ATOM 7271 C C . ASP A 1 916 ? 25.576 31.535 13.074 1.00 92.56 916 ASP A C 1
ATOM 7273 O O . ASP A 1 916 ? 25.313 31.414 14.271 1.00 92.56 916 ASP A O 1
ATOM 7277 N N . ARG A 1 917 ? 26.748 31.097 12.585 1.00 95.00 917 ARG A N 1
ATOM 7278 C CA . ARG A 1 917 ? 27.825 30.512 13.404 1.00 95.00 917 ARG A CA 1
ATOM 7279 C C . ARG A 1 917 ? 29.093 31.361 13.393 1.00 95.00 917 ARG A C 1
ATOM 7281 O O . ARG A 1 917 ? 29.504 31.918 12.378 1.00 95.00 917 ARG A O 1
ATOM 7288 N N . HIS A 1 918 ? 29.768 31.407 14.539 1.00 94.56 918 HIS A N 1
ATOM 7289 C CA . HIS A 1 918 ? 31.051 32.093 14.683 1.00 94.56 918 HIS A CA 1
ATOM 7290 C C . HIS A 1 918 ? 32.231 31.265 14.127 1.00 94.56 918 HIS A C 1
ATOM 7292 O O . HIS A 1 918 ? 32.151 30.036 14.057 1.00 94.56 918 HIS A O 1
ATOM 7298 N N . PRO A 1 919 ? 33.375 31.904 13.811 1.00 95.00 919 PRO A N 1
ATOM 7299 C CA . PRO A 1 919 ? 34.560 31.243 13.253 1.00 95.00 919 PRO A CA 1
ATOM 7300 C C . PRO A 1 919 ? 35.585 30.782 14.309 1.00 95.00 919 PRO A C 1
ATOM 7302 O O . PRO A 1 919 ? 36.679 30.355 13.947 1.00 95.00 919 PRO A O 1
ATOM 7305 N N . MET A 1 920 ? 35.288 30.930 15.604 1.00 95.44 920 MET A N 1
ATOM 7306 C CA . MET A 1 920 ? 36.236 30.682 16.696 1.00 95.44 920 MET A CA 1
ATOM 7307 C C . MET A 1 920 ? 36.455 29.195 17.009 1.00 95.44 920 MET A C 1
ATOM 7309 O O . MET A 1 920 ? 35.529 28.482 17.393 1.00 95.44 920 MET A O 1
ATOM 7313 N N . ARG A 1 921 ? 37.722 28.767 16.957 1.00 94.75 921 ARG A N 1
ATOM 7314 C CA . ARG A 1 921 ? 38.208 27.564 17.641 1.00 94.75 921 ARG A CA 1
ATOM 7315 C C . ARG A 1 921 ? 38.477 27.898 19.121 1.00 94.75 921 ARG A C 1
ATOM 7317 O O . ARG A 1 921 ? 39.109 28.933 19.369 1.00 94.75 921 ARG A O 1
ATOM 7324 N N . PRO A 1 922 ? 38.114 27.035 20.089 1.00 96.19 922 PRO A N 1
ATOM 7325 C CA . PRO A 1 922 ? 38.619 27.141 21.458 1.00 96.19 922 PRO A CA 1
ATOM 7326 C C . PRO A 1 922 ? 40.143 27.002 21.480 1.00 96.19 922 PRO A C 1
ATOM 7328 O O . PRO A 1 922 ? 40.742 26.441 20.557 1.00 96.19 922 PRO A O 1
ATOM 7331 N N . ALA A 1 923 ? 40.790 27.487 22.536 1.00 95.81 923 ALA A N 1
ATOM 7332 C CA . ALA A 1 923 ? 42.209 27.257 22.766 1.00 95.81 923 ALA A CA 1
ATOM 7333 C C . ALA A 1 923 ? 42.529 25.750 22.762 1.00 95.81 923 ALA A C 1
ATOM 7335 O O . ALA A 1 923 ? 41.889 24.986 23.477 1.00 95.81 923 ALA A O 1
ATOM 7336 N N . HIS A 1 924 ? 43.529 25.318 21.986 1.00 96.81 924 HIS A N 1
ATOM 7337 C CA . HIS A 1 924 ? 43.951 23.915 21.951 1.00 96.81 924 HIS A CA 1
ATOM 7338 C C . HIS A 1 924 ? 45.456 23.707 21.759 1.00 96.81 924 HIS A C 1
ATOM 7340 O O . HIS A 1 924 ? 46.154 24.518 21.149 1.00 96.81 924 HIS A O 1
ATOM 7346 N N . ILE A 1 925 ? 45.926 22.576 22.279 1.00 96.94 925 ILE A N 1
ATOM 7347 C CA . ILE A 1 925 ? 47.212 21.934 21.974 1.00 96.94 925 ILE A CA 1
ATOM 7348 C C . ILE A 1 925 ? 46.906 20.685 21.139 1.00 96.94 925 ILE A C 1
ATOM 7350 O O . ILE A 1 925 ? 45.962 19.972 21.471 1.00 96.94 925 ILE A O 1
ATOM 7354 N N . HIS A 1 926 ? 47.694 20.394 20.101 1.00 97.12 926 HIS A N 1
ATOM 7355 C CA . HIS A 1 926 ? 47.613 19.132 19.359 1.00 97.12 926 HIS A CA 1
ATOM 7356 C C . HIS A 1 926 ? 48.674 18.130 19.826 1.00 97.12 926 HIS A C 1
ATOM 7358 O O . HIS A 1 926 ? 49.816 18.505 20.106 1.00 97.12 926 HIS A O 1
ATOM 7364 N N . LEU A 1 927 ? 48.301 16.849 19.824 1.00 96.31 927 LEU A N 1
ATOM 7365 C CA . LEU A 1 927 ? 49.146 15.712 20.176 1.00 96.31 927 LEU A CA 1
ATOM 7366 C C . LEU A 1 927 ? 49.049 14.610 19.107 1.00 96.31 927 LEU A C 1
ATOM 7368 O O . LEU A 1 927 ? 47.958 14.278 18.641 1.00 96.31 927 LEU A O 1
ATOM 7372 N N . MET A 1 928 ? 50.175 13.980 18.777 1.00 96.31 928 MET A N 1
ATOM 7373 C CA . MET A 1 928 ? 50.229 12.706 18.052 1.00 96.31 928 MET A CA 1
ATOM 7374 C C . MET A 1 928 ? 51.121 11.733 18.825 1.00 96.31 928 MET A C 1
ATOM 7376 O O . MET A 1 928 ? 52.307 11.977 19.035 1.00 96.31 928 MET A O 1
ATOM 7380 N N . ILE A 1 929 ? 50.543 10.617 19.260 1.00 96.50 929 ILE A N 1
ATOM 7381 C CA . ILE A 1 929 ? 51.174 9.688 20.200 1.00 96.50 929 ILE A CA 1
ATOM 7382 C C . ILE A 1 929 ? 51.242 8.304 19.555 1.00 96.50 929 ILE A C 1
ATOM 7384 O O . ILE A 1 929 ? 50.224 7.761 19.121 1.00 96.50 929 ILE A O 1
ATOM 7388 N N . THR A 1 930 ? 52.452 7.745 19.434 1.00 96.12 930 THR A N 1
ATOM 7389 C CA . THR A 1 930 ? 52.705 6.542 18.617 1.00 96.12 930 THR A CA 1
ATOM 7390 C C . THR A 1 930 ? 53.679 5.552 19.269 1.00 96.12 930 THR A C 1
ATOM 7392 O O . THR A 1 930 ? 54.695 5.934 19.853 1.00 96.12 930 THR A O 1
ATOM 7395 N N . HIS A 1 931 ? 53.384 4.253 19.141 1.00 95.75 931 HIS A N 1
ATOM 7396 C CA . HIS A 1 931 ? 54.262 3.145 19.536 1.00 95.75 931 HIS A CA 1
ATOM 7397 C C . HIS A 1 931 ? 54.123 1.975 18.546 1.00 95.75 931 HIS A C 1
ATOM 7399 O O . HIS A 1 931 ? 53.108 1.841 17.851 1.00 95.75 931 HIS A O 1
ATOM 7405 N N . ASP A 1 932 ? 55.115 1.089 18.488 1.00 91.50 932 ASP A N 1
ATOM 7406 C CA . ASP A 1 932 ? 55.106 -0.033 17.542 1.00 91.50 932 ASP A CA 1
ATOM 7407 C C . ASP A 1 932 ? 54.091 -1.126 17.912 1.00 91.50 932 ASP A C 1
ATOM 7409 O O . ASP A 1 932 ? 53.570 -1.800 17.024 1.00 91.50 932 ASP A O 1
ATOM 7413 N N . GLU A 1 933 ? 53.682 -1.196 19.179 1.00 92.00 933 GLU A N 1
ATOM 7414 C CA . GLU A 1 933 ? 52.713 -2.182 19.692 1.00 92.00 933 GLU A CA 1
ATOM 7415 C C . GLU A 1 933 ? 51.294 -1.623 19.928 1.00 92.00 933 GLU A C 1
ATOM 7417 O O . GLU A 1 933 ? 50.346 -2.398 20.037 1.00 92.00 933 GLU A O 1
ATOM 7422 N N . TYR A 1 934 ? 51.103 -0.296 19.943 1.00 92.00 934 TYR A N 1
ATOM 7423 C CA . TYR A 1 934 ? 49.815 0.351 20.267 1.00 92.00 934 TYR A CA 1
ATOM 7424 C C . TYR A 1 934 ? 49.242 1.140 19.092 1.00 92.00 934 TYR A C 1
ATOM 7426 O O . TYR A 1 934 ? 49.986 1.711 18.292 1.00 92.00 934 TYR A O 1
ATOM 7434 N N . LYS A 1 935 ? 47.912 1.178 18.969 1.00 89.00 935 LYS A N 1
ATOM 7435 C CA . LYS A 1 935 ? 47.239 2.034 17.985 1.00 89.00 935 LYS A CA 1
ATOM 7436 C C . LYS A 1 935 ? 47.673 3.489 18.230 1.00 89.00 935 LYS A C 1
ATOM 7438 O O . LYS A 1 935 ? 47.663 3.916 19.385 1.00 89.00 935 LYS A O 1
ATOM 7443 N N . PRO A 1 936 ? 48.096 4.228 17.190 1.00 89.69 936 PRO A N 1
ATOM 7444 C CA . PRO A 1 936 ? 48.433 5.633 17.351 1.00 89.69 936 PRO A CA 1
ATOM 7445 C C . PRO A 1 936 ? 47.167 6.424 17.688 1.00 89.69 936 PRO A C 1
ATOM 7447 O O . PRO A 1 936 ? 46.098 6.104 17.172 1.00 89.69 936 PRO A O 1
ATOM 7450 N N . VAL A 1 937 ? 47.295 7.468 18.504 1.00 91.94 937 VAL A N 1
ATOM 7451 C CA . VAL A 1 937 ? 46.220 8.442 18.731 1.00 91.94 937 VAL A CA 1
ATOM 7452 C C . VAL A 1 937 ? 46.685 9.821 18.275 1.00 91.94 937 VAL A C 1
ATOM 7454 O O . VAL A 1 937 ? 47.787 10.264 18.599 1.00 91.94 937 VAL A O 1
ATOM 7457 N N . VAL A 1 938 ? 45.841 10.482 17.488 1.00 94.25 938 VAL A N 1
ATOM 7458 C CA . VAL A 1 938 ? 45.945 11.905 17.155 1.00 94.25 938 VAL A CA 1
ATOM 7459 C C . VAL A 1 938 ? 44.817 12.596 17.898 1.00 94.25 938 VAL A C 1
ATOM 7461 O O . VAL A 1 938 ? 43.682 12.122 17.850 1.00 94.25 938 VAL A O 1
ATOM 7464 N N . THR A 1 939 ? 45.119 13.661 18.632 1.00 94.62 939 THR A N 1
ATOM 7465 C CA . THR A 1 939 ? 44.115 14.343 19.448 1.00 94.62 939 THR A CA 1
ATOM 7466 C C . THR A 1 939 ? 44.450 15.813 19.704 1.00 94.62 939 THR A C 1
ATOM 7468 O O . THR A 1 939 ? 45.525 16.303 19.350 1.00 94.62 939 THR A O 1
ATOM 7471 N N . GLN A 1 940 ? 43.503 16.526 20.302 1.00 95.19 940 GLN A N 1
ATOM 7472 C CA . GLN A 1 940 ? 43.603 17.913 20.742 1.00 95.19 940 GLN A CA 1
ATOM 7473 C C . GLN A 1 940 ? 43.146 17.986 22.197 1.00 95.19 940 GLN A C 1
ATOM 7475 O O . GLN A 1 940 ? 42.246 17.249 22.577 1.00 95.19 940 GLN A O 1
ATOM 7480 N N . ILE A 1 941 ? 43.728 18.876 22.999 1.00 96.88 941 ILE A N 1
ATOM 7481 C CA . ILE A 1 941 ? 43.297 19.116 24.385 1.00 96.88 941 ILE A CA 1
ATOM 7482 C C . ILE A 1 941 ? 42.997 20.593 24.615 1.00 96.88 941 ILE A C 1
ATOM 7484 O O . ILE A 1 941 ? 43.692 21.462 24.079 1.00 96.88 941 ILE A O 1
ATOM 7488 N N . TYR A 1 942 ? 41.975 20.867 25.425 1.00 97.81 942 TYR A N 1
ATOM 7489 C CA . TYR A 1 942 ? 41.332 22.179 25.519 1.00 97.81 942 TYR A CA 1
ATOM 7490 C C . TYR A 1 942 ? 41.261 22.669 26.975 1.00 97.81 942 TYR A C 1
ATOM 7492 O O . TYR A 1 942 ? 40.848 21.892 27.836 1.00 97.81 942 TYR A O 1
ATOM 7500 N N . PRO A 1 943 ? 41.609 23.931 27.297 1.00 96.94 943 PRO A N 1
ATOM 7501 C CA . PRO A 1 943 ? 41.388 24.485 28.628 1.00 96.94 943 PRO A CA 1
ATOM 7502 C C . PRO A 1 943 ? 39.894 24.536 28.961 1.00 96.94 943 PRO A C 1
ATOM 7504 O O . PRO A 1 943 ? 39.108 25.127 28.226 1.00 96.94 943 PRO A O 1
ATOM 7507 N N . LYS A 1 944 ? 39.518 23.968 30.105 1.00 95.56 944 LYS A N 1
ATOM 7508 C CA . LYS A 1 944 ? 38.143 23.914 30.637 1.00 95.56 944 LYS A CA 1
ATOM 7509 C C . LYS A 1 944 ? 37.483 25.275 30.883 1.00 95.56 944 LYS A C 1
ATOM 7511 O O . LYS A 1 944 ? 36.266 25.358 31.005 1.00 95.56 944 LYS A O 1
ATOM 7516 N N . ASP A 1 945 ? 38.288 26.329 30.974 1.00 94.31 945 ASP A N 1
ATOM 7517 C CA . ASP A 1 945 ? 37.881 27.724 31.138 1.00 94.31 945 ASP A CA 1
ATOM 7518 C C . ASP A 1 945 ? 37.781 28.501 29.806 1.00 94.31 945 ASP A C 1
ATOM 7520 O O . ASP A 1 945 ? 37.585 29.717 29.821 1.00 94.31 945 ASP A O 1
ATOM 7524 N N . ASP A 1 946 ? 37.916 27.837 28.650 1.00 95.75 946 ASP A N 1
ATOM 7525 C CA . ASP A 1 946 ? 37.727 28.467 27.339 1.00 95.75 946 ASP A CA 1
ATOM 7526 C C . ASP A 1 946 ? 36.228 28.639 26.987 1.00 95.75 946 ASP A C 1
ATOM 7528 O O . ASP A 1 946 ? 35.451 27.686 27.092 1.00 95.75 946 ASP A O 1
ATOM 7532 N N . PRO A 1 947 ? 35.779 29.834 26.551 1.00 94.31 947 PRO A N 1
ATOM 7533 C CA . PRO A 1 947 ? 34.363 30.096 26.293 1.00 94.31 947 PRO A CA 1
ATOM 7534 C C . PRO A 1 947 ? 33.812 29.426 25.023 1.00 94.31 947 PRO A C 1
ATOM 7536 O O . PRO A 1 947 ? 32.595 29.392 24.859 1.00 94.31 947 PRO A O 1
ATOM 7539 N N . TRP A 1 948 ? 34.659 28.902 24.129 1.00 96.25 948 TRP A N 1
ATOM 7540 C CA . TRP A 1 948 ? 34.235 28.342 22.837 1.00 96.25 948 TRP A CA 1
ATOM 7541 C C . TRP A 1 948 ? 34.104 26.810 22.835 1.00 96.25 948 TRP A C 1
ATOM 7543 O O . TRP A 1 948 ? 33.844 26.226 21.786 1.00 96.25 948 TRP A O 1
ATOM 7553 N N . LEU A 1 949 ? 34.274 26.136 23.982 1.00 93.88 949 LEU A N 1
ATOM 7554 C CA . LEU A 1 949 ? 34.214 24.667 24.082 1.00 93.88 949 LEU A CA 1
ATOM 7555 C C . LEU A 1 949 ? 32.897 24.085 23.549 1.00 93.88 949 LEU A C 1
ATOM 7557 O O . LEU A 1 949 ? 32.906 23.184 22.716 1.00 93.88 949 LEU A O 1
ATOM 7561 N N . ALA A 1 950 ? 31.766 24.624 24.011 1.00 91.00 950 ALA A N 1
ATOM 7562 C CA . ALA A 1 950 ? 30.428 24.139 23.664 1.00 91.00 950 ALA A CA 1
ATOM 7563 C C . ALA A 1 950 ? 29.984 24.508 22.235 1.00 91.00 950 ALA A C 1
ATOM 7565 O O . ALA A 1 950 ? 28.908 24.101 21.800 1.00 91.00 950 ALA A O 1
ATOM 7566 N N . THR A 1 951 ? 30.778 25.307 21.516 1.00 93.06 951 THR A N 1
ATOM 7567 C CA . THR A 1 951 ? 30.418 25.872 20.210 1.00 93.06 951 THR A CA 1
ATOM 7568 C C . THR A 1 951 ? 31.551 25.792 19.180 1.00 93.06 951 THR A C 1
ATOM 7570 O O . THR A 1 951 ? 31.473 26.470 18.153 1.00 93.06 951 THR A O 1
ATOM 7573 N N . ASP A 1 952 ? 32.581 24.961 19.417 1.00 94.50 952 ASP A N 1
ATOM 7574 C CA . ASP A 1 952 ? 33.755 24.809 18.542 1.00 94.50 952 ASP A CA 1
ATOM 7575 C C . ASP A 1 952 ? 33.342 24.708 17.070 1.00 94.50 952 ASP A C 1
ATOM 7577 O O . ASP A 1 952 ? 32.604 23.802 16.673 1.00 94.50 952 ASP A O 1
ATOM 7581 N N . THR A 1 953 ? 33.839 25.632 16.243 1.00 93.88 953 THR A N 1
ATOM 7582 C CA . THR A 1 953 ? 33.426 25.749 14.843 1.00 93.88 953 THR A CA 1
ATOM 7583 C C . THR A 1 953 ? 33.621 24.447 14.045 1.00 93.88 953 THR A C 1
ATOM 7585 O O . THR A 1 953 ? 32.881 24.236 13.086 1.00 93.88 953 THR A O 1
ATOM 7588 N N . VAL A 1 954 ? 34.536 23.552 14.455 1.00 93.19 954 VAL A N 1
ATOM 7589 C CA . VAL A 1 954 ? 34.805 22.254 13.785 1.00 93.19 954 VAL A CA 1
ATOM 7590 C C . VAL A 1 954 ? 34.412 21.006 14.594 1.00 93.19 954 VAL A C 1
ATOM 7592 O O . VAL A 1 954 ? 34.695 19.882 14.176 1.00 93.19 954 VAL A O 1
ATOM 7595 N N . PHE A 1 955 ? 33.753 21.176 15.745 1.00 93.56 955 PHE A N 1
ATOM 7596 C CA . PHE A 1 955 ? 33.247 20.070 16.572 1.00 93.56 955 PHE A CA 1
ATOM 7597 C C . PHE A 1 955 ? 34.319 19.034 16.996 1.00 93.56 955 PHE A C 1
ATOM 7599 O O . PHE A 1 955 ? 34.051 17.833 17.004 1.00 93.56 955 PHE A O 1
ATOM 7606 N N . ALA A 1 956 ? 35.546 19.468 17.312 1.00 92.25 956 ALA A N 1
ATOM 7607 C CA . ALA A 1 956 ? 36.642 18.563 17.697 1.00 92.25 956 ALA A CA 1
ATOM 7608 C C . ALA A 1 956 ? 36.779 18.353 19.223 1.00 92.25 956 ALA A C 1
ATOM 7610 O O . ALA A 1 956 ? 37.530 17.479 19.656 1.00 92.25 956 ALA A O 1
ATOM 7611 N N . VAL A 1 957 ? 36.047 19.129 20.031 1.00 93.81 957 VAL A N 1
ATOM 7612 C CA . VAL A 1 957 ? 36.004 19.015 21.500 1.00 93.81 957 VAL A CA 1
ATOM 7613 C C . VAL A 1 957 ? 35.285 17.733 21.932 1.00 93.81 957 VAL A C 1
ATOM 7615 O O . VAL A 1 957 ? 34.218 17.412 21.412 1.00 93.81 957 VAL A O 1
ATOM 7618 N N . LYS A 1 958 ? 35.855 17.023 22.915 1.00 91.50 958 LYS A N 1
ATOM 7619 C CA . LYS A 1 958 ? 35.270 15.842 23.577 1.00 91.50 958 LYS A CA 1
ATOM 7620 C C . LYS A 1 958 ? 35.556 15.893 25.074 1.00 91.50 958 LYS A C 1
ATOM 7622 O O . LYS A 1 958 ? 36.594 16.419 25.470 1.00 91.50 958 LYS A O 1
ATOM 7627 N N . ASP A 1 959 ? 34.660 15.348 25.893 1.00 91.75 959 ASP A N 1
ATOM 7628 C CA . ASP A 1 959 ? 34.671 15.538 27.352 1.00 91.75 959 ASP A CA 1
ATOM 7629 C C . ASP A 1 959 ? 35.972 15.082 28.039 1.00 91.75 959 ASP A C 1
ATOM 7631 O O . ASP A 1 959 ? 36.444 15.751 28.957 1.00 91.75 959 ASP A O 1
ATOM 7635 N N . ASP A 1 960 ? 36.595 13.988 27.581 1.00 91.50 960 ASP A N 1
ATOM 7636 C CA . ASP A 1 960 ? 37.868 13.480 28.121 1.00 91.50 960 ASP A CA 1
ATOM 7637 C C . ASP A 1 960 ? 39.101 14.298 27.688 1.00 91.50 960 ASP A C 1
ATOM 7639 O O . ASP A 1 960 ? 40.194 14.106 28.219 1.00 91.50 960 ASP A O 1
ATOM 7643 N N . LEU A 1 961 ? 38.922 15.236 26.754 1.00 95.25 961 LEU A N 1
ATOM 7644 C CA . LEU A 1 961 ? 39.959 16.119 26.215 1.00 95.25 961 LEU A CA 1
ATOM 7645 C C . LEU A 1 961 ? 39.906 17.539 26.811 1.00 95.25 961 LEU A C 1
ATOM 7647 O O . LEU A 1 961 ? 40.740 18.390 26.479 1.00 95.25 961 LEU A O 1
ATOM 7651 N N . VAL A 1 962 ? 38.937 17.815 27.691 1.00 96.94 962 VAL A N 1
ATOM 7652 C CA . VAL A 1 962 ? 38.783 19.103 28.379 1.00 96.94 962 VAL A CA 1
ATOM 7653 C C . VAL A 1 962 ? 39.557 19.080 29.703 1.00 96.94 962 VAL A C 1
ATOM 7655 O O . VAL A 1 962 ? 39.178 18.406 30.660 1.00 96.94 962 VAL A O 1
ATOM 7658 N N . VAL A 1 963 ? 40.654 19.837 29.764 1.00 96.19 963 VAL A N 1
ATOM 7659 C CA . VAL A 1 963 ? 41.685 19.749 30.811 1.00 96.19 963 VAL A CA 1
ATOM 7660 C C . VAL A 1 963 ? 41.819 21.031 31.642 1.00 96.19 963 VAL A C 1
ATOM 7662 O O . VAL A 1 963 ? 41.575 22.146 31.175 1.00 96.19 963 VAL A O 1
ATOM 7665 N N . ASP A 1 964 ? 42.238 20.876 32.899 1.00 94.75 964 ASP A N 1
ATOM 7666 C CA . ASP A 1 964 ? 42.426 21.970 33.858 1.00 94.75 964 ASP A CA 1
ATOM 7667 C C . ASP A 1 964 ? 43.888 22.472 33.871 1.00 94.75 964 ASP A C 1
ATOM 7669 O O . ASP A 1 964 ? 44.809 21.740 34.227 1.00 94.75 964 ASP A O 1
ATOM 7673 N N . PHE A 1 965 ? 44.105 23.748 33.525 1.00 95.44 965 PHE A N 1
ATOM 7674 C CA . PHE A 1 965 ? 45.414 24.422 33.595 1.00 95.44 965 PHE A CA 1
ATOM 7675 C C . PHE A 1 965 ? 45.558 25.165 34.932 1.00 95.44 965 PHE A C 1
ATOM 7677 O O . PHE A 1 965 ? 45.230 26.353 35.035 1.00 95.44 965 PHE A O 1
ATOM 7684 N N . VAL A 1 966 ? 46.023 24.490 35.981 1.00 95.44 966 VAL A N 1
ATOM 7685 C CA . VAL A 1 966 ? 46.055 25.042 37.351 1.00 95.44 966 VAL A CA 1
ATOM 7686 C C . VAL A 1 966 ? 47.347 25.836 37.634 1.00 95.44 966 VAL A C 1
ATOM 7688 O O . VAL A 1 966 ? 48.307 25.733 36.871 1.00 95.44 966 VAL A O 1
ATOM 7691 N N . PRO A 1 967 ? 47.401 26.707 38.664 1.00 96.25 967 PRO A N 1
ATOM 7692 C CA . PRO A 1 967 ? 48.632 27.408 39.045 1.00 96.25 967 PRO A CA 1
ATOM 7693 C C . PRO A 1 967 ? 49.732 26.433 39.479 1.00 96.25 967 PRO A C 1
ATOM 7695 O O . PRO A 1 967 ? 49.498 25.626 40.379 1.00 96.25 967 PRO A O 1
ATOM 7698 N N . LEU A 1 968 ? 50.920 26.551 38.875 1.00 93.75 968 LEU A N 1
ATOM 7699 C CA . LEU A 1 968 ? 52.099 25.775 39.271 1.00 93.75 968 LEU A CA 1
ATOM 7700 C C . LEU A 1 968 ? 52.504 26.162 40.697 1.00 93.75 968 LEU A C 1
ATOM 7702 O O . LEU A 1 968 ? 52.637 27.350 40.995 1.00 93.75 968 LEU A O 1
ATOM 7706 N N . LYS A 1 969 ? 52.690 25.168 41.571 1.00 90.50 969 LYS A N 1
ATOM 7707 C CA . LYS A 1 969 ? 53.097 25.393 42.972 1.00 90.50 969 LYS A CA 1
ATOM 7708 C C . LYS A 1 969 ? 54.600 25.246 43.159 1.00 90.50 969 LYS A C 1
ATOM 7710 O O . LYS A 1 969 ? 55.262 26.185 43.584 1.00 90.50 969 LYS A O 1
ATOM 7715 N N . ASP A 1 970 ? 55.113 24.078 42.791 1.00 86.19 970 ASP A N 1
ATOM 7716 C CA . ASP A 1 970 ? 56.507 23.676 42.926 1.00 86.19 970 ASP A CA 1
ATOM 7717 C C . ASP A 1 970 ? 56.892 22.868 41.682 1.00 86.19 970 ASP A C 1
ATOM 7719 O O . ASP A 1 970 ? 56.126 22.015 41.232 1.00 86.19 970 ASP A O 1
ATOM 7723 N N . LEU A 1 971 ? 58.084 23.098 41.126 1.00 88.25 971 LEU A N 1
ATOM 7724 C CA . LEU A 1 971 ? 58.617 22.219 40.083 1.00 88.25 971 LEU A CA 1
ATOM 7725 C C . LEU A 1 971 ? 59.146 20.920 40.711 1.00 88.25 971 LEU A C 1
ATOM 7727 O O . LEU A 1 971 ? 59.818 20.976 41.746 1.00 88.25 971 LEU A O 1
ATOM 7731 N N . PRO A 1 972 ? 58.912 19.747 40.092 1.00 86.88 972 PRO A N 1
ATOM 7732 C CA . PRO A 1 972 ? 59.501 18.505 40.575 1.00 86.88 972 PRO A CA 1
ATOM 7733 C C . PRO A 1 972 ? 61.037 18.571 40.457 1.00 86.88 972 PRO A C 1
ATOM 7735 O O . PRO A 1 972 ? 61.538 19.142 39.488 1.00 86.88 972 PRO A O 1
ATOM 7738 N N . PRO A 1 973 ? 61.817 17.948 41.366 1.00 82.50 973 PRO A N 1
ATOM 7739 C CA . PRO A 1 973 ? 63.288 18.032 41.356 1.00 82.50 973 PRO A CA 1
ATOM 7740 C C . PRO A 1 973 ? 63.981 17.525 40.078 1.00 82.50 973 PRO A C 1
ATOM 7742 O O . PRO A 1 973 ? 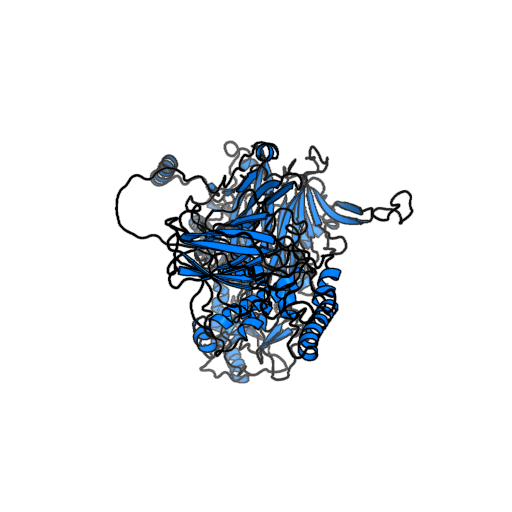65.172 17.759 39.888 1.00 82.50 973 PRO A O 1
ATOM 7745 N N . THR A 1 974 ? 63.253 16.817 39.213 1.00 79.31 974 THR A N 1
ATOM 7746 C CA . THR A 1 974 ? 63.685 16.357 37.885 1.00 79.31 974 THR A CA 1
ATOM 7747 C C . THR A 1 974 ? 63.592 17.434 36.796 1.00 79.31 974 THR A C 1
ATOM 7749 O O . THR A 1 974 ? 64.110 17.224 35.701 1.00 79.31 974 THR A O 1
ATOM 7752 N N . MET A 1 975 ? 62.969 18.584 37.075 1.00 87.88 975 MET A N 1
ATOM 7753 C CA . MET A 1 975 ? 62.788 19.705 36.150 1.00 87.88 975 MET A CA 1
ATOM 7754 C C . MET A 1 975 ? 63.586 20.932 36.603 1.00 87.88 975 MET A C 1
ATOM 7756 O O . MET A 1 975 ? 63.424 21.431 37.714 1.00 87.88 975 MET A O 1
ATOM 7760 N N . SER A 1 976 ? 64.414 21.480 35.711 1.00 88.81 976 SER A N 1
ATOM 7761 C CA . SER A 1 976 ? 64.991 22.819 35.909 1.00 88.81 976 SER A CA 1
ATOM 7762 C C . SER A 1 976 ? 63.956 23.905 35.581 1.00 88.81 976 SER A C 1
ATOM 7764 O O . SER A 1 976 ? 63.200 23.712 34.626 1.00 88.81 976 SER A O 1
ATOM 7766 N N . PRO A 1 977 ? 63.933 25.059 36.281 1.00 88.69 977 PRO A N 1
ATOM 7767 C CA . PRO A 1 977 ? 63.066 26.185 35.930 1.00 88.69 977 PRO A CA 1
ATOM 7768 C C . PRO A 1 977 ? 63.249 26.648 34.483 1.00 88.69 977 PRO A C 1
ATOM 7770 O O . PRO A 1 977 ? 64.376 26.693 33.978 1.00 88.69 977 PRO A O 1
ATOM 7773 N N . HIS A 1 978 ? 62.143 27.005 33.826 1.00 93.12 978 HIS A N 1
ATOM 7774 C CA . HIS A 1 978 ? 62.166 27.496 32.452 1.00 93.12 978 HIS A CA 1
ATOM 7775 C C . HIS A 1 978 ? 62.896 28.845 32.359 1.00 93.12 978 HIS A C 1
ATOM 7777 O O . HIS A 1 978 ? 62.559 29.800 33.053 1.00 93.12 978 HIS A O 1
ATOM 7783 N N . LYS A 1 979 ? 63.908 28.916 31.487 1.00 86.00 979 LYS A N 1
ATOM 7784 C CA . LYS A 1 979 ? 64.763 30.103 31.271 1.00 86.00 979 LYS A CA 1
ATOM 7785 C C . LYS A 1 979 ? 64.721 30.619 29.829 1.00 86.00 979 LYS A C 1
ATOM 7787 O O . LYS A 1 979 ? 65.553 31.439 29.447 1.00 86.00 979 LYS A O 1
ATOM 7792 N N . GLY A 1 980 ? 63.794 30.099 29.024 1.00 87.62 980 GLY A N 1
ATOM 7793 C CA . GLY A 1 980 ? 63.544 30.568 27.665 1.00 87.62 980 GLY A CA 1
ATOM 7794 C C . GLY A 1 980 ? 62.701 31.851 27.635 1.00 87.62 980 GLY A C 1
ATOM 7795 O O . GLY A 1 980 ? 62.505 32.502 28.668 1.00 87.62 980 GLY A O 1
ATOM 7796 N N . PRO A 1 981 ? 62.168 32.214 26.457 1.00 88.69 981 PRO A N 1
ATOM 7797 C CA . PRO A 1 981 ? 61.200 33.299 26.324 1.00 88.69 981 PRO A CA 1
ATOM 7798 C C . PRO A 1 981 ? 59.995 33.124 27.261 1.00 88.69 981 PRO A C 1
ATOM 7800 O O . PRO A 1 981 ? 59.659 32.011 27.658 1.00 88.69 981 PRO A O 1
ATOM 7803 N N . GLY A 1 982 ? 59.374 34.232 27.667 1.00 84.81 982 GLY A N 1
ATOM 7804 C CA . GLY A 1 982 ? 58.262 34.225 28.626 1.00 84.81 982 GLY A CA 1
ATOM 7805 C C . GLY A 1 982 ? 58.656 34.079 30.102 1.00 84.81 982 GLY A C 1
ATOM 7806 O O . GLY A 1 982 ? 57.866 34.456 30.961 1.00 84.81 982 GLY A O 1
ATOM 7807 N N . GLY A 1 983 ? 59.874 33.617 30.409 1.00 90.94 983 GLY A N 1
ATOM 7808 C CA . GLY A 1 983 ? 60.348 33.431 31.785 1.00 90.94 983 GLY A CA 1
ATOM 7809 C C . GLY A 1 983 ? 59.934 32.088 32.393 1.00 90.94 983 GLY A C 1
ATOM 7810 O O . GLY A 1 983 ? 59.730 31.111 31.672 1.00 90.94 983 GLY A O 1
ATOM 7811 N N . GLU A 1 984 ? 59.858 32.022 33.722 1.00 91.94 984 GLU A N 1
ATOM 7812 C CA . GLU A 1 984 ? 59.518 30.789 34.445 1.00 91.94 984 GLU A CA 1
ATOM 7813 C C . GLU A 1 984 ? 58.055 30.368 34.218 1.00 91.94 984 GLU A C 1
ATOM 7815 O O . GLU A 1 984 ? 57.180 31.190 33.939 1.00 91.94 984 GLU A O 1
ATOM 7820 N N . ALA A 1 985 ? 57.778 29.066 34.335 1.00 94.81 985 ALA A N 1
ATOM 7821 C CA . ALA A 1 985 ? 56.416 28.552 34.251 1.00 94.81 985 ALA A CA 1
ATOM 7822 C C . ALA A 1 985 ? 55.576 29.019 35.452 1.00 94.81 985 ALA A C 1
ATOM 7824 O O . ALA A 1 985 ? 56.063 29.059 36.578 1.00 94.81 985 ALA A O 1
ATOM 7825 N N . VAL A 1 986 ? 54.301 29.337 35.213 1.00 94.75 986 VAL A N 1
ATOM 7826 C CA . VAL A 1 986 ? 53.345 29.768 36.261 1.00 94.75 986 VAL A CA 1
ATOM 7827 C C . VAL A 1 986 ? 52.034 28.970 36.244 1.00 94.75 986 VAL A C 1
ATOM 7829 O O . VAL A 1 986 ? 51.124 29.212 37.040 1.00 94.75 986 VAL A O 1
ATOM 7832 N N . ARG A 1 987 ? 51.928 27.997 35.336 1.00 96.69 987 ARG A N 1
ATOM 7833 C CA . ARG A 1 987 ? 50.830 27.030 35.235 1.00 96.69 987 ARG A CA 1
ATOM 7834 C C . ARG A 1 987 ? 51.386 25.619 35.100 1.00 96.69 987 ARG A C 1
ATOM 7836 O O . ARG A 1 987 ? 52.463 25.430 34.536 1.00 96.69 987 ARG A O 1
ATOM 7843 N N . GLU A 1 988 ? 50.632 24.651 35.593 1.00 95.38 988 GLU A N 1
ATOM 7844 C CA . GLU A 1 988 ? 50.859 23.223 35.396 1.00 95.38 988 GLU A CA 1
ATOM 7845 C C . GLU A 1 988 ? 49.659 22.603 34.662 1.00 95.38 988 GLU A C 1
ATOM 7847 O O . GLU A 1 988 ? 48.515 23.043 34.814 1.00 95.38 988 GLU A O 1
ATOM 7852 N N . LEU A 1 989 ? 49.941 21.600 33.835 1.00 96.69 989 LEU A N 1
ATOM 7853 C CA . LEU A 1 989 ? 48.968 20.760 33.149 1.00 96.69 989 LEU A CA 1
ATOM 7854 C C . LEU A 1 989 ? 49.379 19.301 33.351 1.00 96.69 989 LEU A C 1
ATOM 7856 O O . LEU A 1 989 ? 50.435 18.877 32.873 1.00 96.69 989 LEU A O 1
ATOM 7860 N N . HIS A 1 990 ? 48.513 18.535 34.008 1.00 95.44 990 HIS A N 1
ATOM 7861 C CA . HIS A 1 990 ? 48.651 17.091 34.122 1.00 95.44 990 HIS A CA 1
ATOM 7862 C C . HIS A 1 990 ? 47.675 16.384 33.171 1.00 95.44 990 HIS A C 1
ATOM 7864 O O . HIS A 1 990 ? 46.487 16.703 33.164 1.00 95.44 990 HIS A O 1
ATOM 7870 N N . LEU A 1 991 ? 48.176 15.436 32.375 1.00 96.44 991 LEU A N 1
ATOM 7871 C CA . LEU A 1 991 ? 47.379 14.635 31.443 1.00 96.44 991 LEU A CA 1
ATOM 7872 C C . LEU A 1 991 ? 47.970 13.224 31.306 1.00 96.44 991 LEU A C 1
ATOM 7874 O O . LEU A 1 991 ? 49.005 13.036 30.675 1.00 96.44 991 LEU A O 1
ATOM 7878 N N . ASP A 1 992 ? 47.292 12.217 31.848 1.00 96.06 992 ASP A N 1
ATOM 7879 C CA . ASP A 1 992 ? 47.578 10.821 31.505 1.00 96.06 992 ASP A CA 1
ATOM 7880 C C . ASP A 1 992 ? 46.886 10.450 30.183 1.00 96.06 992 ASP A C 1
ATOM 7882 O O . ASP A 1 992 ? 45.758 10.870 29.921 1.00 96.06 992 ASP A O 1
ATOM 7886 N N . VAL A 1 993 ? 47.547 9.641 29.349 1.00 95.75 993 VAL A N 1
ATOM 7887 C CA . VAL A 1 993 ? 47.028 9.211 28.037 1.00 95.75 993 VAL A CA 1
ATOM 7888 C C . VAL A 1 993 ? 46.918 7.694 27.988 1.00 95.75 993 VAL A C 1
ATOM 7890 O O . VAL A 1 993 ? 47.871 6.987 28.305 1.00 95.75 993 VAL A O 1
ATOM 7893 N N . THR A 1 994 ? 45.775 7.176 27.542 1.00 93.81 994 THR A N 1
ATOM 7894 C CA . THR A 1 994 ? 45.499 5.735 27.497 1.00 93.81 994 THR A CA 1
ATOM 7895 C C . THR A 1 994 ? 45.494 5.221 26.057 1.00 93.81 994 THR A C 1
ATOM 7897 O O . THR A 1 994 ? 44.680 5.656 25.243 1.00 93.81 994 THR A O 1
ATOM 7900 N N . LEU A 1 995 ? 46.382 4.274 25.741 1.00 93.19 995 LEU A N 1
ATOM 7901 C CA . LEU A 1 995 ? 46.543 3.681 24.410 1.00 93.19 995 LEU A CA 1
ATOM 7902 C C . LEU A 1 995 ? 45.977 2.258 24.337 1.00 93.19 995 LEU A C 1
ATOM 7904 O O . LEU A 1 995 ? 46.193 1.433 25.225 1.00 93.19 995 LEU A O 1
ATOM 7908 N N . ALA A 1 996 ? 45.317 1.935 23.223 1.00 89.44 996 ALA A N 1
ATOM 7909 C CA . ALA A 1 996 ? 44.815 0.591 22.940 1.00 89.44 996 ALA A CA 1
ATOM 7910 C C . ALA A 1 996 ? 45.851 -0.256 22.162 1.00 89.44 996 ALA A C 1
ATOM 7912 O O . ALA A 1 996 ? 46.335 0.196 21.118 1.00 89.44 996 ALA A O 1
ATOM 7913 N N . PRO A 1 997 ? 46.161 -1.496 22.588 1.00 87.44 997 PRO A N 1
ATOM 7914 C CA . PRO A 1 997 ? 47.017 -2.421 21.840 1.00 87.44 997 PRO A CA 1
ATOM 7915 C C . PRO A 1 997 ? 46.599 -2.663 20.379 1.00 87.44 997 PRO A C 1
ATOM 7917 O O . PRO A 1 997 ? 45.409 -2.732 20.037 1.00 87.44 997 PRO A O 1
ATOM 7920 N N . LYS A 1 998 ? 47.586 -2.864 19.497 1.00 82.69 998 LYS A N 1
ATOM 7921 C CA . LYS A 1 998 ? 47.360 -3.385 18.138 1.00 82.69 998 LYS A CA 1
ATOM 7922 C C . LYS A 1 998 ? 46.923 -4.849 18.241 1.00 82.69 998 LYS A C 1
ATOM 7924 O O . LYS A 1 998 ? 47.567 -5.648 18.908 1.00 82.69 998 LYS A O 1
ATOM 7929 N N . GLY A 1 999 ? 45.831 -5.199 17.564 1.00 66.50 999 GLY A N 1
ATOM 7930 C CA . GLY A 1 999 ? 45.228 -6.540 17.605 1.00 66.50 999 GLY A CA 1
ATOM 7931 C C . GLY A 1 999 ? 43.822 -6.563 18.208 1.00 66.50 999 GLY A C 1
ATOM 7932 O O . GLY A 1 999 ? 43.010 -7.382 17.790 1.00 66.50 999 GLY A O 1
ATOM 7933 N N . LEU A 1 1000 ? 43.483 -5.613 19.090 1.00 62.81 1000 LEU A N 1
ATOM 7934 C CA . LEU A 1 1000 ? 42.090 -5.384 19.490 1.00 62.81 1000 LEU A CA 1
ATOM 7935 C C . LEU A 1 1000 ? 41.263 -4.922 18.286 1.00 62.81 1000 LEU A C 1
ATOM 7937 O O . LEU A 1 1000 ? 41.692 -4.027 17.546 1.00 62.81 1000 LEU A O 1
ATOM 7941 N N . ALA A 1 1001 ? 40.071 -5.495 18.118 1.00 46.56 1001 ALA A N 1
ATOM 7942 C CA . ALA A 1 1001 ? 39.200 -5.220 16.982 1.00 46.56 1001 ALA A CA 1
ATOM 7943 C C . ALA A 1 1001 ? 38.878 -3.718 16.849 1.00 46.56 1001 ALA A C 1
ATOM 7945 O O . ALA A 1 1001 ? 38.476 -3.045 17.798 1.00 46.56 1001 ALA A O 1
ATOM 7946 N N . ALA A 1 1002 ? 39.094 -3.194 15.646 1.00 49.03 1002 ALA A N 1
ATOM 7947 C CA . ALA A 1 1002 ? 38.593 -1.909 15.170 1.00 49.03 1002 ALA A CA 1
ATOM 7948 C C . ALA A 1 1002 ? 38.202 -2.075 13.696 1.00 49.03 1002 ALA A C 1
ATOM 7950 O O . ALA A 1 1002 ? 38.722 -2.958 13.007 1.00 49.03 1002 ALA A O 1
ATOM 7951 N N . HIS A 1 1003 ? 37.296 -1.232 13.204 1.00 42.03 1003 HIS A N 1
ATOM 7952 C CA . HIS A 1 1003 ? 36.702 -1.340 11.868 1.00 42.03 1003 HIS A CA 1
ATOM 7953 C C . HIS A 1 1003 ? 37.629 -0.871 10.716 1.00 42.03 1003 HIS A C 1
ATOM 7955 O O . HIS A 1 1003 ? 37.193 -0.147 9.822 1.00 42.03 1003 HIS A O 1
ATOM 7961 N N . SER A 1 1004 ? 38.911 -1.269 10.697 1.00 37.62 1004 SER A N 1
ATOM 7962 C CA . SER A 1 1004 ? 39.874 -0.767 9.696 1.00 37.62 1004 SER A CA 1
ATOM 7963 C C . SER A 1 1004 ? 41.085 -1.671 9.378 1.00 37.62 1004 SER A C 1
ATOM 7965 O O . SER A 1 1004 ? 42.208 -1.419 9.804 1.00 37.62 1004 SER A O 1
ATOM 7967 N N . LYS A 1 1005 ? 40.871 -2.662 8.499 1.00 39.84 1005 LYS A N 1
ATOM 7968 C CA . LYS A 1 1005 ? 41.737 -3.039 7.347 1.00 39.84 1005 LYS A CA 1
ATOM 7969 C C . LYS A 1 1005 ? 40.804 -3.642 6.274 1.00 39.84 1005 LYS A C 1
ATOM 7971 O O . LYS A 1 1005 ? 39.849 -4.306 6.675 1.00 39.84 1005 LYS A O 1
ATOM 7976 N N . PRO A 1 1006 ? 40.991 -3.393 4.959 1.00 42.59 1006 PRO A N 1
ATOM 7977 C CA . PRO A 1 1006 ? 42.267 -3.515 4.247 1.00 42.59 1006 PRO A CA 1
ATOM 7978 C C . PRO A 1 1006 ? 42.662 -2.269 3.424 1.00 42.59 1006 PRO A C 1
ATOM 7980 O O . PRO A 1 1006 ? 42.138 -1.179 3.637 1.00 42.59 1006 PRO A O 1
ATOM 7983 N N . ASN A 1 1007 ? 43.632 -2.452 2.522 1.00 41.06 1007 ASN A N 1
ATOM 7984 C CA . ASN A 1 1007 ? 44.148 -1.453 1.581 1.00 41.06 1007 ASN A CA 1
ATOM 7985 C C . ASN A 1 1007 ? 43.059 -0.909 0.629 1.00 41.06 1007 ASN A C 1
ATOM 7987 O O . ASN A 1 1007 ? 42.050 -1.579 0.393 1.00 41.06 1007 ASN A O 1
ATOM 7991 N N . LEU A 1 1008 ? 43.316 0.281 0.072 1.00 31.19 1008 LEU A N 1
ATOM 7992 C CA . LEU A 1 1008 ? 42.581 0.877 -1.056 1.00 31.19 1008 LEU A CA 1
ATOM 7993 C C . LEU A 1 1008 ? 42.845 0.132 -2.375 1.00 31.19 1008 LEU A C 1
ATOM 7995 O O . LEU A 1 1008 ? 43.999 -0.325 -2.550 1.00 31.19 1008 LEU A O 1
#

Foldseek 3Di:
DVVVVVVVVVCVVVVDDDPALLQAKDDLVRLLLQLVQCCVPDPQKFWDWKIWLRFFLVLSVVCVVCVPPGDDGFTKIWTWIAHAQQWIWTWIAGNVVSHTPDIDTDPQFHAAQFPVNFVLLLVALLPAPVSQVLCVVQPHHNVQSVFKGWGKFFLLADPVPFHSFGKIKTFIFGDPDPQFLRLQWTAQKIFMATSNVRHGPDMGHDPDGFHTDPDDGDHDDPVVCCVPVRDDPPDDFFADADPVDAQWDDDNQWIDHLQWTWRWYAGQQFGTKIAQIWGQQPNDTFTWFGIKTQLWKWKQAQDPDPPNRSRIDGCRRRYRQNSQWAQDDEPPLDFYRKDFDKDWIAGRRSRIDIRHRQKIKHKAWDAWPDKDADPPQRFIFTATWMKIWIWIWGDPRFKIKTWIWIAISLRKIKIKIWIKGAANWHFDHVVGDLPDQFHCLDVRITRGWIWMKTKMKTFTQGSHQFKWKWKWFKAQWDDDCCDPRCVNSPGIDIDIDTQWWQLSQFAADDVVRQMKMWIFQQVDAQPPPRHTWIWIKHFDQQDQDPQDPPRQCCLQVVLRRGQKGKAADDSPQRRQSANRSRSDSSVPPDHSVVRCVVTVGDTRHRHGMMMIGMGTHTDHDHNCPPPMHDIDMGMMMTHTDSSDNDRSNPPRDTQWGGDPVCSVVVHGIDHPPPHPPDDDDDDDDDDDDDDDGRDDDDDDDDDPPCPLVVVLVPPDPPQDPVNSVVVSVVSVVVVVVCRVVVDDPVNVVVVVVLVVQQVVVCVVVVNPDRVVVVLCQLVQVQQVVQQQQPDFDDPDPQQDFQGFFHQDPDDDPPQEADEFQEALAAFAAPFAKEKEKEFEAARPPRAGDFFKKKWKAAATPVRHDCVVCVVGHDDSRRTYIYTQHPRRMGIYIGGQFAKDFDDCDGSSNVVCVVVVAGRIAAGWMWIWIDDPFFDIGTAIAHALPTPCQVRGSRPRHDPLRHWHWAFDDDDDPVHDADPHHPGGHGTYTYDYGYTYTDPRDHPDDDDD

Organism: NCBI:txid1157616

Secondary structure (DSSP, 8-state):
-HHHHHHHHHHHHH-------TTSPPPHHHHHHHHHHHHHH--SPEEEEEEE-PPPHHHHHHHHH-TTTSPPPP-EEEEEEEETTTEEEEEEEETTTTEEEEEEEETT------HHHHHHHHHHHTT-HHHHHHHHHTT--GGGGGGEEEEEEE----TTTTTSS-EEEEEEEE-SSTTS-GGGSB-S-EEEEETTTTEEEEEE--SS--PPP-SPP---SHHHHTTTT---S---PPP---TT--SEEEETTEEEETTEEEEEEEETTTEEEEEEEEEEETTEEEEEEEEEEEEEEEEEB---STTGGG-EE-HHHHT-TTTTB----BTTTB-SS-EEEEEEEE-TTS-EEEEEEEEEEEEEEEEEEEEEE-TTT--EEEEEEEEEEEEEEEEETTEEEEEEEEEETTS-EEEEEEEEE---EEE--TT---TTTEEEEETTEEEE-EEEEEEEEEEE-TTSS-BEEEEEEEEEPSS-TTSSSSTTS--EEEEEEE--BGGG-EE---TTTT-EEEEEEEEEE-TTT-SEEEEEEEE-------SPTTSHHHHH-GGGGSSEEEEE--TT---TT-S--TT--SSS--SHHHHHHHSTT-B-TTB-EEEEEEEEEEE---GGG-SSEEEEEEEEEEEEEBSSSS-GGGGSPPSEEE-HHHHHTTPPPEE-TTT-----PPPP-----------------SS-SSHHHHHHHTS-TTS-HHHHHHHHHHHHHHHHHHHHTT--HHHHHHHHHHHHHHHHHHHHTTT---HHHHHHHHTTHHHHHHHHHH----SSTT--PPPP----TT--TTPPB--TT-BS--S--SS-EEEEEEEEEETTT--B-TT-EEEEEE--TTS--GGG-TTTS-TTTTEEEEE--TT-EEEEEEE----EEPPSSHHHHHHHHHTT---EEPP-EEEEEE-SSB--EEEEEEETT-TTGGG-TT----GGGEE--EEP----TTSPPP-STT-S--EEEE--EEEPBBTB--S-----

InterPro domains:
  IPR000269 Copper amine oxidase [PTHR10638] (16-658)
  IPR000627 Intradiol ring-cleavage dioxygenase, C-terminal [PF00775] (807-971)
  IPR007535 Catechol dioxygenase, N-terminal [PF04444] (721-794)
  IPR015798 Copper amine oxidase, catalytic domain [PF01179] (251-657)
  IPR015800 Copper amine oxidase, N2-terminal [PF02727] (22-104)
  IPR015802 Copper amine oxidase, N3-terminal [PF02728] (111-212)
  IPR015889 Intradiol ring-cleavage dioxygenase, core [G3DSA:2.60.130.10] (696-1005)
  IPR015889 Intradiol ring-cleavage dioxygenase, core [SSF49482] (703-996)
  IPR016182 Copper amine oxidase, N-terminal [SSF54416] (19-111)
  IPR016182 Copper amine oxidase, N-terminal [SSF54416] (113-226)
  IPR036460 Copper amine oxidase, catalytic domain superfamily [G3DSA:2.70.98.20] (229-665)
  IPR036460 Copper amine oxidase, catalytic domain superfamily [SSF49998] (234-663)
  IPR049947 Copper amine oxidase, copper-binding site [PS01165] (614-627)
  IPR049948 Copper amine oxidase, TPQ-binding site [PS01164] (388-401)